Protein AF-A0A9W4XGH8-F1 (afdb_monomer)

Sequence (1173 aa):
MSDKPNKEKHVKPRKHVSSACLECRKRHFKCDGNQPTCENCTKRNKICTYVASHRGGSRKKGVSMKKNQMTVNDVNQGPEMPMFVAEIEDFGQKKNSEGSISTNEDIIDKIHQLPCARDHSVCQDSNCPGKSAVNYFDKRSDHPLNEHEQQMVESLRKKIKLENNMNNLDCLFSSKEPLYGVSSFQDLDVELHVHDRNNFMNESTFDKEEILRNYYETFHKSHPFLPSKQELFIYFSNLSIERELLPILKIIGDGKTSTIYAKNTELISDRITQCIEIVKNTGLLDLISIQVLLLTAITAHISSLHSLSKKLRQFCTYLIKTLQIDFIDSVDSVNILTPTTDSNELEVFHSPRLSHISKISIIESSRRVFWDLHFFDVIIGSADGKTISPVSKLLGSIKYPTSPSREEFDYKGRSEAAKLVTQAVEMNVQIINKKPYEMILTKLKAELSSWEMRLNNPQLFQAPSLIHKNGDINEGVHQSVILYNYAKIFAHRPFSYLWKINSPQLPKCSGETIKEKDLPTQLKSDSKTTIETRKTIEAANSIVELLIDTNASKVQERTPFVACALALSSLVHLSAYIWLETTLQIDSYNNLGLNRDDLDIYTEYIKLALSAIYPIAEHWQLSNKLAKHIRESLITIKPKLYSKLRDYLPHVDIEIDQQQQQTTSSLASSIDQSNSYQDTLDNQNQMLIDDQIDWNMGQNSPISPSGCDWIDKALLDLFDDANKRRAKQIRAPYRRYVYRSNNYAENSDDDEDKENEQEESLYTTNLNKFKQGVNLRSIYVLRNPNYKGKIWPLSKFEKIDVLKCAVLGFNPDYDQAKQIEHEEKDMMKFPAEIFVNIFKILHATGKLKPKLMRVCKLFYMIILPILYDSPYLKATNFFNFVGSISNNKSLGQYIHQLDLSYIIQTGKNAFVAKLLKTAGPNLESFVAPQTSFGFGPMMSLKNCFNLKILDLRLVSETLNLEELFKSIRNLTKLESLSFPRSSIEIHDYKSVNWPPKLTFLRISGGISDEFLYLSQFPQSITHLEFAHCPYISDSGLRQILSRIGNNLINLKIQYPMPGLRKDSLDQVFFYCPNLRVLEISVDYVSSSFFDEENLGFLDYPRPLRTLYINSSGMLGTSTRLDPIDLYIALTERLPLLKNVSCTAKLGWHPKSDAMEYIVNELDERNGGIYIGY

Nearest PDB structures (foldseek):
  6brp-assembly1_B  TM=6.385E-01  e=8.164E-05  Oryza sativa Japonica Group
  7sa1-assembly2_D  TM=5.824E-01  e=4.630E-04  Oryza sativa Japonica Group
  8k84-assembly1_A  TM=2.941E-01  e=7.881E+00  synthetic construct

Organism: NCBI:txid1227364

Foldseek 3Di:
DDDDDDDDDDDDDQDDAPWAFPVCVVVVHDFSNDPPATPVCVVVVHRTHTDDDPPDDDDDDDDDDDDDDDDDDDDDDDPDDDDDPDDPDPPDDDDDDDDDDDDLVSQLVLLCVAPCVVPVVQCPPHPFVSVVSSVVSVPDDDDPADPVRVVSSVVVVVVCVVVVHSVQCHGVPGDSDDLFPAADCVSLVVLLDQPDPVLEDDPVPDDPVVLLVLLCQQPCLLAVQADDPVQVVLLVVQVLLVQLPSLLSNLNSCLLVALVLLVDLNSLSNSLSVSVVSLVVVVDDALSNLSSLQSSLLQCLLSLVQVSSVNSLSNSLNSCVVQVLLCLPVDPPPPVPDDDDDDDDGNNCPDPSCVSPDSVSSLLNSLSSLLVSLLCQQLRVCLLLAGARSSVVSPHPRDHHPPPPCLSAPSVLSSLLSVLSNLLSVLQNCQLVVHDNVVSLVVSVVSLVVVVVCQVCVPVVVHHHQADPVGDGHSNVLNSLLSSLSSLQSSQVLLEPLLPDPFDQFFPSDPDHDHSVSGPDPHDPDPSNVVSLVSNLVSLVSLLVSCVSSPLVCLSSHDLSSLRSLLNSLRSLVSVLVVLVVCCVSPVPDPPVRDPVSNVVSLVSNLSSLQSLVVSSSSGNVSVSSSVSSLVRCCVRPVVSNVVRVVSHDPPPPPVVPPVVVVPPVPPPDDDDDDDDDDDDDDDDDDDDDDDDDDDDDDDDDDDDDDDDDDDDDDDDDDDDDDDDDDDDDDDDDDDDADDADDDDDDDDDDDDDDDDDDPPRHHTHCVVVPDDDDPPDDPDPCPPPDPDDDDDDDPPPDDPPVVCVVVVHRPVVVVVVVVVPPDPPDDPDDLVVVLVVQVVCLVVVNNDPCQLVPDVSSVVSVLLVCQQAPDDACVCLVVVLVVCVVPLVSLCSHQEEEQQRPADDDALVSLLSSLQSNQVRHAEDADYLDSDADSNLQSLLSNQNHQYDHQANHPDEYEVVSNQVRCLNNLNHAEDEDYQRYDEDPDLPSRRDRQNHQYYEDHHAYALVNLVRHDDHLNHQEYHYDHHAHYALVSVVSNLQPNLCSHQYYAYDPDHNRAQQPSCLQSCVSRQAYQYYHDELRRYAQCSLPCVRQPADPDQRNHAEYEYEYPLDPPSLPGYDLQSVLVCCVPRHVRYQEYEYEVSSVPDCPDPSNVSVQVSNVVSVHGYHYHD

Structure (mmCIF, N/CA/C/O backbone):
data_AF-A0A9W4XGH8-F1
#
_entry.id   AF-A0A9W4XGH8-F1
#
loop_
_atom_site.group_PDB
_atom_site.id
_atom_site.type_symbol
_atom_site.label_atom_id
_atom_site.label_alt_id
_atom_site.label_comp_id
_atom_site.label_asym_id
_atom_site.label_entity_id
_atom_site.label_seq_id
_atom_site.pdbx_PDB_ins_code
_atom_site.Cartn_x
_atom_site.Cartn_y
_atom_site.Cartn_z
_atom_site.occupancy
_atom_site.B_iso_or_equiv
_atom_site.auth_seq_id
_atom_site.auth_comp_id
_atom_site.auth_asym_id
_atom_site.auth_atom_id
_atom_site.pdbx_PDB_model_num
ATOM 1 N N . MET A 1 1 ? 38.529 -78.594 23.901 1.00 30.66 1 MET A N 1
ATOM 2 C CA . MET A 1 1 ? 38.764 -78.713 25.359 1.00 30.66 1 MET A CA 1
ATOM 3 C C . MET A 1 1 ? 39.159 -77.346 25.898 1.00 30.66 1 MET A C 1
ATOM 5 O O . MET A 1 1 ? 39.827 -76.645 25.156 1.00 30.66 1 MET A O 1
ATOM 9 N N . SER A 1 2 ? 38.766 -77.040 27.143 1.00 29.50 2 SER A N 1
ATOM 10 C CA . SER A 1 2 ? 39.419 -76.143 28.129 1.00 29.50 2 SER A CA 1
ATOM 11 C C . SER A 1 2 ? 39.847 -74.695 27.787 1.00 29.50 2 SER A C 1
ATOM 13 O O . SER A 1 2 ? 40.433 -74.457 26.743 1.00 29.50 2 SER A O 1
ATOM 15 N N . ASP A 1 3 ? 39.792 -73.718 28.706 1.00 34.69 3 ASP A N 1
ATOM 16 C CA . ASP A 1 3 ? 38.917 -73.493 29.883 1.00 34.69 3 ASP A CA 1
ATOM 17 C C . ASP A 1 3 ? 39.177 -72.080 30.486 1.00 34.69 3 ASP A C 1
ATOM 19 O O . ASP A 1 3 ? 40.282 -71.563 30.327 1.00 34.69 3 ASP A O 1
ATOM 23 N N . LYS A 1 4 ? 38.241 -71.556 31.303 1.00 27.64 4 LYS A N 1
ATOM 24 C CA . LYS A 1 4 ? 38.435 -70.496 32.341 1.00 27.64 4 LYS A CA 1
ATOM 25 C C . LYS A 1 4 ? 38.880 -69.069 31.879 1.00 27.64 4 LYS A C 1
ATOM 27 O O . LYS A 1 4 ? 39.288 -68.866 30.744 1.00 27.64 4 LYS A O 1
ATOM 32 N N . PRO A 1 5 ? 38.767 -68.026 32.740 1.00 39.28 5 PRO A N 1
ATOM 33 C CA . PRO A 1 5 ? 37.497 -67.563 33.311 1.00 39.28 5 PRO A CA 1
ATOM 34 C C . PRO A 1 5 ? 37.314 -66.018 33.271 1.00 39.28 5 PRO A C 1
ATOM 36 O O . PRO A 1 5 ? 38.212 -65.254 32.924 1.00 39.28 5 PRO A O 1
ATOM 39 N N . ASN A 1 6 ? 36.131 -65.550 33.678 1.00 43.59 6 ASN A N 1
ATOM 40 C CA . ASN A 1 6 ? 35.702 -64.143 33.642 1.00 43.59 6 ASN A CA 1
ATOM 41 C C . ASN A 1 6 ? 36.355 -63.241 34.726 1.00 43.59 6 ASN A C 1
ATOM 43 O O . ASN A 1 6 ? 36.487 -63.663 35.874 1.00 43.59 6 ASN A O 1
ATOM 47 N N . LYS A 1 7 ? 36.662 -61.973 34.390 1.00 31.05 7 LYS A N 1
ATOM 48 C CA . LYS A 1 7 ? 36.817 -60.837 35.329 1.00 31.05 7 LYS A CA 1
ATOM 49 C C . LYS A 1 7 ? 36.435 -59.510 34.656 1.00 31.05 7 LYS A C 1
ATOM 51 O O . LYS A 1 7 ? 36.889 -59.205 33.556 1.00 31.05 7 LYS A O 1
ATOM 56 N N . GLU A 1 8 ? 35.646 -58.701 35.356 1.00 41.22 8 GLU A N 1
ATOM 57 C CA . GLU A 1 8 ? 35.058 -57.454 34.851 1.00 41.22 8 GLU A CA 1
ATOM 58 C C . GLU A 1 8 ? 36.060 -56.291 34.733 1.00 41.22 8 GLU A C 1
ATOM 60 O O . GLU A 1 8 ? 36.999 -56.171 35.523 1.00 41.22 8 GLU A O 1
ATOM 65 N N . LYS A 1 9 ? 35.803 -55.364 33.795 1.00 33.09 9 LYS A N 1
ATOM 66 C CA . LYS A 1 9 ? 36.395 -54.012 33.775 1.00 33.09 9 LYS A CA 1
ATOM 67 C C . LYS A 1 9 ? 35.388 -52.979 33.257 1.00 33.09 9 LYS A C 1
ATOM 69 O O . LYS A 1 9 ? 35.042 -52.988 32.078 1.00 33.09 9 LYS A O 1
ATOM 74 N N . HIS A 1 10 ? 34.975 -52.040 34.111 1.00 31.25 10 HIS A N 1
ATOM 75 C CA . HIS A 1 10 ? 34.146 -50.900 33.702 1.00 31.25 10 HIS A CA 1
ATOM 76 C C . HIS A 1 10 ? 34.866 -50.009 32.675 1.00 31.25 10 HIS A C 1
ATOM 78 O O . HIS A 1 10 ? 35.849 -49.337 32.994 1.00 31.25 10 HIS A O 1
ATOM 84 N N . VAL A 1 11 ? 34.321 -49.917 31.460 1.00 36.22 11 VAL A N 1
ATOM 85 C CA . VAL A 1 11 ? 34.740 -48.923 30.462 1.00 36.22 11 VAL A CA 1
ATOM 86 C C . VAL A 1 11 ? 33.928 -47.643 30.670 1.00 36.22 11 VAL A C 1
ATOM 88 O O . VAL A 1 11 ? 32.742 -47.592 30.350 1.00 36.22 11 VAL A O 1
ATOM 91 N N . LYS A 1 12 ? 34.556 -46.590 31.207 1.00 37.75 12 LYS A N 1
ATOM 92 C CA . LYS A 1 12 ? 33.904 -45.275 31.355 1.00 37.75 12 LYS A CA 1
ATOM 93 C C . LYS A 1 12 ? 33.586 -44.673 29.970 1.00 37.75 12 LYS A C 1
ATOM 95 O O . LYS A 1 12 ? 34.457 -44.705 29.095 1.00 37.75 12 LYS A O 1
ATOM 100 N N . PRO A 1 13 ? 32.394 -44.082 29.757 1.00 38.34 13 PRO A N 1
ATOM 101 C CA . PRO A 1 13 ? 32.055 -43.441 28.489 1.00 38.34 13 PRO A CA 1
ATOM 102 C C . PRO A 1 13 ? 32.966 -42.234 28.225 1.00 38.34 13 PRO A C 1
ATOM 104 O O . PRO A 1 13 ? 33.251 -41.434 29.120 1.00 38.34 13 PRO A O 1
ATOM 107 N N . ARG A 1 14 ? 33.440 -42.095 26.981 1.00 47.19 14 ARG A N 1
ATOM 108 C CA . ARG A 1 14 ? 34.330 -40.994 26.579 1.00 47.19 14 ARG A CA 1
ATOM 109 C C . ARG A 1 14 ? 33.554 -39.675 26.524 1.00 47.19 14 ARG A C 1
ATOM 111 O O . ARG A 1 14 ? 32.563 -39.575 25.807 1.00 47.19 14 ARG A O 1
ATOM 118 N N . LYS A 1 15 ? 34.026 -38.660 27.257 1.00 52.34 15 LYS A N 1
ATOM 119 C CA . LYS A 1 15 ? 33.454 -37.303 27.232 1.00 52.34 15 LYS A CA 1
ATOM 120 C C . LYS A 1 15 ? 33.588 -36.677 25.837 1.00 52.34 15 LYS A C 1
ATOM 122 O O . LYS A 1 15 ? 34.597 -36.865 25.161 1.00 52.34 15 LYS A O 1
ATOM 127 N N . HIS A 1 16 ? 32.584 -35.902 25.433 1.00 54.38 16 HIS A N 1
ATOM 128 C CA . HIS A 1 16 ? 32.613 -35.132 24.191 1.00 54.38 16 HIS A CA 1
ATOM 129 C C . HIS A 1 16 ? 33.591 -33.950 24.308 1.00 54.38 16 HIS A C 1
ATOM 131 O O . HIS A 1 16 ? 33.425 -33.085 25.167 1.00 54.38 16 HIS A O 1
ATOM 137 N N . VAL A 1 17 ? 34.595 -33.899 23.432 1.00 64.94 17 VAL A N 1
ATOM 138 C CA . VAL A 1 17 ? 35.632 -32.855 23.417 1.00 64.94 17 VAL A CA 1
ATOM 139 C C . VAL A 1 17 ? 35.147 -31.645 22.610 1.00 64.94 17 VAL A C 1
ATOM 141 O O . VAL A 1 17 ? 34.815 -31.774 21.436 1.00 64.94 17 VAL A O 1
ATOM 144 N N . SER A 1 18 ? 35.115 -30.461 23.226 1.00 65.25 18 SER A N 1
ATOM 145 C CA . SER A 1 18 ? 34.630 -29.218 22.598 1.00 65.25 18 SER A CA 1
ATOM 146 C C . SER A 1 18 ? 35.651 -28.516 21.691 1.00 65.25 18 SER A C 1
ATOM 148 O O . SER A 1 18 ? 35.261 -27.703 20.855 1.00 65.25 18 SER A O 1
ATOM 150 N N . SER A 1 19 ? 36.948 -28.815 21.829 1.00 75.44 19 SER A N 1
ATOM 151 C CA . SER A 1 19 ? 38.022 -28.234 21.015 1.00 75.44 19 SER A CA 1
ATOM 152 C C . SER A 1 19 ? 39.157 -29.234 20.784 1.00 75.44 19 SER A C 1
ATOM 154 O O . SER A 1 19 ? 39.651 -29.851 21.724 1.00 75.44 19 SER A O 1
ATOM 156 N N . ALA A 1 20 ? 39.586 -29.382 19.529 1.00 84.50 20 ALA A N 1
ATOM 157 C CA . ALA A 1 20 ? 40.738 -30.192 19.134 1.00 84.50 20 ALA A CA 1
ATOM 158 C C . ALA A 1 20 ? 41.957 -29.297 18.856 1.00 84.50 20 ALA A C 1
ATOM 160 O O . ALA A 1 20 ? 41.804 -28.202 18.305 1.00 84.50 20 ALA A O 1
ATOM 161 N N . CYS A 1 21 ? 43.161 -29.769 19.192 1.00 88.56 21 CYS A N 1
ATOM 162 C CA . CYS A 1 21 ? 44.400 -29.028 18.945 1.00 88.56 21 CYS A CA 1
ATOM 163 C C . CYS A 1 21 ? 44.657 -28.824 17.441 1.00 88.56 21 CYS A C 1
ATOM 165 O O . CYS A 1 21 ? 44.182 -29.598 16.603 1.00 88.56 21 CYS A O 1
ATOM 167 N N . LEU A 1 22 ? 45.432 -27.793 17.093 1.00 85.94 22 LEU A N 1
ATOM 168 C CA . LEU A 1 22 ? 45.715 -27.415 15.709 1.00 85.94 22 LEU A CA 1
ATOM 169 C C . LEU A 1 22 ? 46.335 -28.555 14.901 1.00 85.94 22 LEU A C 1
ATOM 171 O O . LEU A 1 22 ? 45.911 -28.766 13.773 1.00 85.94 22 LEU A O 1
ATOM 175 N N . GLU A 1 23 ? 47.284 -29.311 15.454 1.00 85.12 23 GLU A N 1
ATOM 176 C CA . GLU A 1 23 ? 47.987 -30.350 14.687 1.00 85.12 23 GLU A CA 1
ATOM 177 C C . GLU A 1 23 ? 47.101 -31.580 14.417 1.00 85.12 23 GLU A C 1
ATOM 179 O O . GLU A 1 23 ? 47.096 -32.108 13.302 1.00 85.12 23 GLU A O 1
ATOM 184 N N . CYS A 1 24 ? 46.256 -31.990 15.374 1.00 87.44 24 CYS A N 1
ATOM 185 C CA . CYS A 1 24 ? 45.226 -32.999 15.104 1.00 87.44 24 CYS A CA 1
ATOM 186 C C . CYS A 1 24 ? 44.176 -32.477 14.113 1.00 87.44 24 CYS A C 1
ATOM 188 O O . CYS A 1 24 ? 43.780 -33.209 13.208 1.00 87.44 24 CYS A O 1
ATOM 190 N N . ARG A 1 25 ? 43.762 -31.208 14.233 1.00 80.69 25 ARG A N 1
ATOM 191 C CA . ARG A 1 25 ? 42.773 -30.574 13.347 1.00 80.69 25 ARG A CA 1
ATOM 192 C C . ARG A 1 25 ? 43.287 -30.446 11.909 1.00 80.69 25 ARG A C 1
ATOM 194 O O . ARG A 1 25 ? 42.572 -30.829 10.991 1.00 80.69 25 ARG A O 1
ATOM 201 N N . LYS A 1 26 ? 44.535 -30.005 11.722 1.00 80.38 26 LYS A N 1
ATOM 202 C CA . LYS A 1 26 ? 45.238 -29.863 10.432 1.00 80.38 26 LYS A CA 1
ATOM 203 C C . LYS A 1 26 ? 45.432 -31.201 9.710 1.00 80.38 26 LYS A C 1
ATOM 205 O O . LYS A 1 26 ? 45.474 -31.226 8.486 1.00 80.38 26 LYS A O 1
ATOM 210 N N . ARG A 1 27 ? 45.528 -32.309 10.455 1.00 77.44 27 ARG A N 1
ATOM 211 C CA . ARG A 1 27 ? 45.641 -33.678 9.914 1.00 77.44 27 ARG A CA 1
ATOM 212 C C . ARG A 1 27 ? 44.345 -34.500 10.002 1.00 77.44 27 ARG A C 1
ATOM 214 O O . ARG A 1 27 ? 44.384 -35.703 9.769 1.00 77.44 27 ARG A O 1
ATOM 221 N N . HIS A 1 28 ? 43.219 -33.884 10.374 1.00 78.12 28 HIS A N 1
ATOM 222 C CA . HIS A 1 28 ? 41.920 -34.538 10.601 1.00 78.12 28 HIS A CA 1
ATOM 223 C C . HIS A 1 28 ? 41.943 -35.771 11.541 1.00 78.12 28 HIS A C 1
ATOM 225 O O . HIS A 1 28 ? 41.071 -36.640 11.467 1.00 78.12 28 HIS A O 1
ATOM 231 N N . PHE A 1 29 ? 42.903 -35.852 12.467 1.00 79.25 29 PHE A N 1
ATOM 232 C CA . PHE A 1 29 ? 42.943 -36.910 13.478 1.00 79.25 29 PHE A CA 1
ATOM 233 C C . PHE A 1 29 ? 42.015 -36.600 14.657 1.00 79.25 29 PHE A C 1
ATOM 235 O O . PHE A 1 29 ? 41.855 -35.450 15.069 1.00 79.25 29 PHE A O 1
ATOM 242 N N . LYS A 1 30 ? 41.439 -37.650 15.259 1.00 77.62 30 LYS A N 1
ATOM 243 C CA . LYS A 1 30 ? 40.694 -37.520 16.518 1.00 77.62 30 LYS A CA 1
ATOM 244 C C . LYS A 1 30 ? 41.652 -37.092 17.639 1.00 77.62 30 LYS A C 1
ATOM 246 O O . LYS A 1 30 ? 42.693 -37.717 17.843 1.00 77.62 30 LYS A O 1
ATOM 251 N N . CYS A 1 31 ? 41.268 -36.027 18.335 1.00 86.44 31 CYS A N 1
ATOM 252 C CA . CYS A 1 31 ? 41.976 -35.438 19.466 1.00 86.44 31 CYS A CA 1
ATOM 253 C C . CYS A 1 31 ? 41.240 -35.801 20.761 1.00 86.44 31 CYS A C 1
ATOM 255 O O . CYS A 1 31 ? 40.018 -35.680 20.831 1.00 86.44 31 CYS A O 1
ATOM 257 N N . ASP A 1 32 ? 41.983 -36.231 21.774 1.00 82.75 32 ASP A N 1
ATOM 258 C CA . ASP A 1 32 ? 41.496 -36.593 23.110 1.00 82.75 32 ASP A CA 1
ATOM 259 C C . ASP A 1 32 ? 41.191 -35.377 24.005 1.00 82.75 32 ASP A C 1
ATOM 261 O O . ASP A 1 32 ? 40.499 -35.513 25.009 1.00 82.75 32 ASP A O 1
ATOM 265 N N . GLY A 1 33 ? 41.645 -34.180 23.617 1.00 78.62 33 GLY A N 1
ATOM 266 C CA . GLY A 1 33 ? 41.299 -32.917 24.281 1.00 78.62 33 GLY A CA 1
ATOM 267 C C . GLY A 1 33 ? 42.125 -32.594 25.528 1.00 78.62 33 GLY A C 1
ATOM 268 O O . GLY A 1 33 ? 41.938 -31.527 26.108 1.00 78.62 33 GLY A O 1
ATOM 269 N N . ASN A 1 34 ? 43.054 -33.470 25.926 1.00 80.75 34 ASN A N 1
ATOM 270 C CA . ASN A 1 34 ? 43.937 -33.219 27.062 1.00 80.75 34 ASN A CA 1
ATOM 271 C C . ASN A 1 34 ? 44.899 -32.050 26.787 1.00 80.75 34 ASN A C 1
ATOM 273 O O . ASN A 1 34 ? 45.367 -31.846 25.660 1.00 80.75 34 ASN A O 1
ATOM 277 N N . GLN A 1 35 ? 45.192 -31.290 27.840 1.00 77.94 35 GLN A N 1
ATOM 278 C CA . GLN 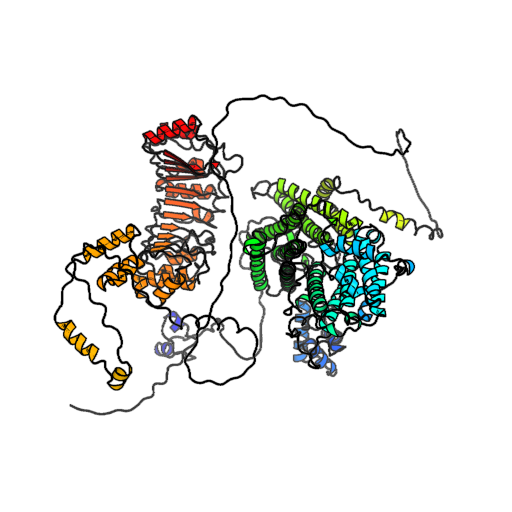A 1 35 ? 46.104 -30.146 27.849 1.00 77.94 35 GLN A CA 1
ATOM 279 C C . GLN A 1 35 ? 47.167 -30.358 28.945 1.00 77.94 35 GLN A C 1
ATOM 281 O O . GLN A 1 35 ? 46.855 -30.991 29.952 1.00 77.94 35 GLN A O 1
ATOM 286 N N . PRO A 1 36 ? 48.414 -29.874 28.771 1.00 69.62 36 PRO A N 1
ATOM 287 C CA . PRO A 1 36 ? 48.891 -29.018 27.678 1.00 69.62 36 PRO A CA 1
ATOM 288 C C . PRO A 1 36 ? 49.084 -29.744 26.338 1.00 69.62 36 PRO A C 1
ATOM 290 O O . PRO A 1 36 ? 48.967 -29.114 25.292 1.00 69.62 36 PRO A O 1
ATOM 293 N N . THR A 1 37 ? 49.310 -31.063 26.339 1.00 82.06 37 THR A N 1
ATOM 294 C CA . THR A 1 37 ? 49.442 -31.857 25.103 1.00 82.06 37 THR A CA 1
ATOM 295 C C . THR A 1 37 ? 48.422 -32.990 25.059 1.00 82.06 37 THR A C 1
ATOM 297 O O . THR A 1 37 ? 48.205 -33.654 26.070 1.00 82.06 37 THR A O 1
ATOM 300 N N . CYS A 1 38 ? 47.808 -33.209 23.893 1.00 90.06 38 CYS A N 1
ATOM 301 C CA . CYS A 1 38 ? 46.922 -34.348 23.664 1.00 90.06 38 CYS A CA 1
ATOM 302 C C . CYS A 1 38 ? 47.745 -35.616 23.403 1.00 90.06 38 CYS A C 1
ATOM 304 O O . CYS A 1 38 ? 48.794 -35.548 22.752 1.00 90.06 38 CYS A O 1
ATOM 306 N N . GLU A 1 39 ? 47.256 -36.768 23.860 1.00 86.81 39 GLU A N 1
ATOM 307 C CA . GLU A 1 39 ? 47.964 -38.055 23.842 1.00 86.81 39 GLU A CA 1
ATOM 308 C C . GLU A 1 39 ? 48.464 -38.429 22.431 1.00 86.81 39 GLU A C 1
ATOM 310 O O . GLU A 1 39 ? 49.557 -38.973 22.259 1.00 86.81 39 GLU A O 1
ATOM 315 N N . ASN A 1 40 ? 47.686 -38.078 21.401 1.00 83.19 40 ASN A N 1
ATOM 316 C CA . ASN A 1 40 ? 48.001 -38.325 19.991 1.00 83.19 40 ASN A CA 1
ATOM 317 C C . ASN A 1 40 ? 49.167 -37.450 19.468 1.00 83.19 40 ASN A C 1
ATOM 319 O O . ASN A 1 40 ? 49.930 -37.885 18.605 1.00 83.19 40 ASN A O 1
ATOM 323 N N . CYS A 1 41 ? 49.356 -36.244 20.016 1.00 86.81 41 CYS A N 1
ATOM 324 C CA . CYS A 1 41 ? 50.524 -35.401 19.735 1.00 86.81 41 CYS A CA 1
ATOM 325 C C . CYS A 1 41 ? 51.745 -35.826 20.561 1.00 86.81 41 CYS A C 1
ATOM 327 O O . CYS A 1 41 ? 52.849 -35.869 20.016 1.00 86.81 41 CYS A O 1
ATOM 329 N N . THR A 1 42 ? 51.554 -36.202 21.832 1.00 87.31 42 THR A N 1
ATOM 330 C CA . THR A 1 42 ? 52.624 -36.704 22.713 1.00 87.31 42 THR A CA 1
ATOM 331 C C . THR A 1 42 ? 53.275 -37.955 22.117 1.00 87.31 42 THR A C 1
ATOM 333 O O . THR A 1 42 ? 54.482 -37.975 21.896 1.00 87.31 42 THR A O 1
ATOM 336 N N . LYS A 1 43 ? 52.474 -38.957 21.720 1.00 85.81 43 LYS A N 1
ATOM 337 C CA . LYS A 1 43 ? 52.951 -40.205 21.084 1.00 85.81 43 LYS A CA 1
ATOM 338 C C . LYS A 1 43 ? 53.637 -40.015 19.727 1.00 85.81 43 LYS A C 1
ATOM 340 O O . LYS A 1 43 ? 54.281 -40.936 19.239 1.00 85.81 43 LYS A O 1
ATOM 345 N N . ARG A 1 44 ? 53.485 -38.846 19.099 1.00 78.69 44 ARG A N 1
ATOM 346 C CA . ARG A 1 44 ? 54.101 -38.492 17.807 1.00 78.69 44 ARG A CA 1
ATOM 347 C C . ARG A 1 44 ? 55.195 -37.428 17.939 1.00 78.69 44 ARG A C 1
ATOM 349 O O . ARG A 1 44 ? 55.737 -36.990 16.924 1.00 78.69 44 ARG A O 1
ATOM 356 N N . ASN A 1 45 ? 55.501 -37.027 19.175 1.00 82.88 45 ASN A N 1
ATOM 357 C CA . ASN A 1 45 ? 56.453 -35.987 19.548 1.00 82.88 45 ASN A CA 1
ATOM 358 C C . ASN A 1 45 ? 56.279 -34.699 18.708 1.00 82.88 45 ASN A C 1
ATOM 360 O O . ASN A 1 45 ? 57.192 -34.253 18.005 1.00 82.88 45 ASN A O 1
ATOM 364 N N . LYS A 1 46 ? 55.051 -34.148 18.706 1.00 81.38 46 LYS A N 1
ATOM 365 C CA . LYS A 1 46 ? 54.689 -32.900 18.004 1.00 81.38 46 LYS A CA 1
ATOM 366 C C . LYS A 1 46 ? 54.097 -31.854 18.942 1.00 81.38 46 LYS A C 1
ATOM 368 O O . LYS A 1 46 ? 53.333 -32.169 19.852 1.00 81.38 46 LYS A O 1
ATOM 373 N N . ILE A 1 47 ? 54.425 -30.594 18.656 1.00 80.94 47 ILE A N 1
ATOM 374 C CA . ILE A 1 47 ? 53.952 -29.411 19.381 1.00 80.94 47 ILE A CA 1
ATOM 375 C C . ILE A 1 47 ? 52.420 -29.347 19.289 1.00 80.94 47 ILE A C 1
ATOM 377 O O . ILE A 1 47 ? 51.847 -29.366 18.201 1.00 80.94 47 ILE A O 1
ATOM 381 N N . CYS A 1 48 ? 51.753 -29.299 20.442 1.00 89.06 48 CYS A N 1
ATOM 382 C CA . CYS A 1 48 ? 50.304 -29.460 20.554 1.00 89.06 48 CYS A CA 1
ATOM 383 C C . CYS A 1 48 ? 49.606 -28.144 20.930 1.00 89.06 48 CYS A C 1
ATOM 385 O O . CYS A 1 48 ? 49.082 -27.995 22.031 1.00 89.06 48 CYS A O 1
ATOM 387 N N . THR A 1 49 ? 49.575 -27.177 20.017 1.00 83.00 49 THR A N 1
ATOM 388 C CA . THR A 1 49 ? 48.889 -25.894 20.237 1.00 83.00 49 THR A CA 1
ATOM 389 C C . THR A 1 49 ? 47.367 -26.026 20.139 1.00 83.00 49 THR A C 1
ATOM 391 O O . THR A 1 49 ? 46.834 -26.553 19.163 1.00 83.00 49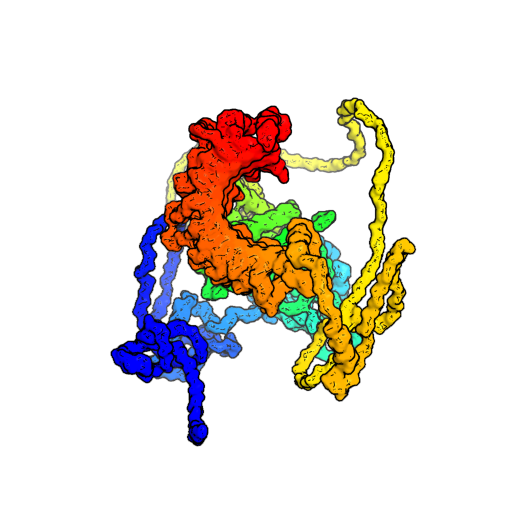 THR A O 1
ATOM 394 N N . TYR A 1 50 ? 46.649 -25.498 21.130 1.00 84.12 50 TYR A N 1
ATOM 395 C CA . TYR A 1 50 ? 45.206 -25.242 21.069 1.00 84.12 50 TYR A CA 1
ATOM 396 C C . TYR A 1 50 ? 44.963 -23.745 20.831 1.00 84.12 50 TYR A C 1
ATOM 398 O O . TYR A 1 50 ? 45.753 -22.916 21.272 1.00 84.12 50 TYR A O 1
ATOM 406 N N . VAL A 1 51 ? 43.866 -23.391 20.153 1.00 74.06 51 VAL A N 1
ATOM 407 C CA . VAL A 1 51 ? 43.462 -21.993 19.903 1.00 74.06 51 VAL A CA 1
ATOM 408 C C . VAL A 1 51 ? 42.033 -21.774 20.393 1.00 74.06 51 VAL A C 1
ATOM 410 O O . VAL A 1 51 ? 41.168 -22.634 20.205 1.00 74.06 51 VAL A O 1
ATOM 413 N N . ALA A 1 52 ? 41.783 -20.620 21.016 1.00 58.97 52 ALA A N 1
ATOM 414 C CA . ALA A 1 52 ? 40.476 -20.244 21.544 1.00 58.97 52 ALA A CA 1
ATOM 415 C C . ALA A 1 52 ? 39.449 -20.012 20.418 1.00 58.97 52 ALA A C 1
ATOM 417 O O . ALA A 1 52 ? 39.587 -19.116 19.581 1.00 58.97 52 ALA A O 1
ATOM 418 N N . SER A 1 53 ? 38.389 -20.824 20.403 1.00 52.38 53 SER A N 1
ATOM 419 C CA . SER A 1 53 ? 37.298 -20.705 19.431 1.00 52.38 53 SER A CA 1
ATOM 420 C C . SER A 1 53 ? 36.431 -19.481 19.726 1.00 52.38 53 SER A C 1
ATOM 422 O O . SER A 1 53 ? 35.732 -19.450 20.732 1.00 52.38 53 SER A O 1
ATOM 424 N N . HIS A 1 54 ? 36.398 -18.524 18.799 1.00 49.56 54 HIS A N 1
ATOM 425 C CA . HIS A 1 54 ? 35.539 -17.335 18.882 1.00 49.56 54 HIS A CA 1
ATOM 426 C C . HIS A 1 54 ? 34.067 -17.592 18.487 1.00 49.56 54 HIS A C 1
ATOM 428 O O . HIS A 1 54 ? 33.254 -16.672 18.473 1.00 49.56 54 HIS A O 1
ATOM 434 N N . ARG A 1 55 ? 33.682 -18.844 18.189 1.00 44.84 55 ARG A N 1
ATOM 435 C CA . ARG A 1 55 ? 32.266 -19.225 18.033 1.00 44.84 55 ARG A CA 1
ATOM 436 C C . ARG A 1 55 ? 31.620 -19.379 19.411 1.00 44.84 55 ARG A C 1
ATOM 438 O O . ARG A 1 55 ? 31.711 -20.447 20.013 1.00 44.84 55 ARG A O 1
ATOM 445 N N . GLY A 1 56 ? 31.009 -18.303 19.904 1.00 38.16 56 GLY A N 1
ATOM 446 C CA . GLY A 1 56 ? 30.326 -18.272 21.199 1.00 38.16 56 GLY A CA 1
ATOM 447 C C . GLY A 1 56 ? 29.108 -19.201 21.266 1.00 38.16 56 GLY A C 1
ATOM 448 O O . GLY A 1 56 ? 28.363 -19.335 20.297 1.00 38.16 56 GLY A O 1
ATOM 449 N N . GLY A 1 57 ? 28.894 -19.827 22.428 1.00 33.16 57 GLY A N 1
ATOM 450 C CA . GLY A 1 57 ? 27.782 -20.750 22.655 1.00 33.16 57 GLY A CA 1
ATOM 451 C C . GLY A 1 57 ? 27.458 -20.965 24.137 1.00 33.16 57 GLY A C 1
ATOM 452 O O . GLY A 1 57 ? 28.081 -21.789 24.790 1.00 33.16 57 GLY A O 1
ATOM 453 N N . SER A 1 58 ? 26.412 -20.280 24.612 1.00 28.50 58 SER A N 1
ATOM 454 C CA . SER A 1 58 ? 25.666 -20.518 25.866 1.00 28.50 58 SER A CA 1
ATOM 455 C C . SER A 1 58 ? 26.330 -20.241 27.239 1.00 28.50 58 SER A C 1
ATOM 457 O O . SER A 1 58 ? 27.133 -21.009 27.751 1.00 28.50 58 SER A O 1
ATOM 459 N N . ARG A 1 59 ? 25.820 -19.187 27.902 1.00 37.16 59 ARG A N 1
ATOM 460 C CA . ARG A 1 59 ? 25.433 -19.114 29.337 1.00 37.16 59 ARG A CA 1
ATOM 461 C C . ARG A 1 59 ? 26.398 -19.654 30.431 1.00 37.16 59 ARG A C 1
ATOM 463 O O . ARG A 1 59 ? 26.184 -20.761 30.919 1.00 37.16 59 ARG A O 1
ATOM 470 N N . LYS A 1 60 ? 27.229 -18.783 31.038 1.00 29.22 60 LYS A N 1
ATOM 471 C CA . LYS A 1 60 ? 26.989 -18.128 32.368 1.00 29.22 60 LYS A CA 1
ATOM 472 C C . LYS A 1 60 ? 28.260 -17.521 33.016 1.00 29.22 60 LYS A C 1
ATOM 474 O O . LYS A 1 60 ? 29.339 -18.075 32.898 1.00 29.22 60 LYS A O 1
ATOM 479 N N . LYS A 1 61 ? 28.037 -16.450 33.802 1.00 28.19 61 LYS A N 1
ATOM 480 C CA . LYS A 1 61 ? 28.855 -15.880 34.907 1.00 28.19 61 LYS A CA 1
ATOM 481 C C . LYS A 1 61 ? 30.359 -15.568 34.679 1.00 28.19 61 LYS A C 1
ATOM 483 O O . LYS A 1 61 ? 31.200 -16.430 34.884 1.00 28.19 61 LYS A O 1
ATOM 488 N N . GLY A 1 62 ? 30.671 -14.265 34.593 1.00 31.88 62 GLY A N 1
ATOM 489 C CA . GLY A 1 62 ? 31.635 -13.644 35.528 1.00 31.88 62 GLY A CA 1
ATOM 490 C C . GLY A 1 62 ? 32.934 -13.015 34.985 1.00 31.88 62 GLY A C 1
ATOM 491 O O . GLY A 1 62 ? 33.575 -13.559 34.099 1.00 31.88 62 GLY A O 1
ATOM 492 N N . VAL A 1 63 ? 33.336 -11.919 35.652 1.00 28.42 63 VAL A N 1
ATOM 493 C CA . VAL A 1 63 ? 34.698 -11.334 35.770 1.00 28.42 63 VAL A CA 1
ATOM 494 C C . VAL A 1 63 ? 35.319 -10.593 34.557 1.00 28.42 63 VAL A C 1
ATOM 496 O O . VAL A 1 63 ? 36.051 -11.155 33.758 1.00 28.42 63 VAL A O 1
ATOM 499 N N . SER A 1 64 ? 35.078 -9.272 34.541 1.00 25.20 64 SER A N 1
ATOM 500 C CA . SER A 1 64 ? 36.064 -8.159 34.562 1.00 25.20 64 SER A CA 1
ATOM 501 C C . SER A 1 64 ? 37.231 -8.034 33.549 1.00 25.20 64 SER A C 1
ATOM 503 O O . SER A 1 64 ? 38.135 -8.856 33.557 1.00 25.20 64 SER A O 1
ATOM 505 N N . MET A 1 65 ? 37.280 -6.860 32.874 1.00 28.52 65 MET A N 1
ATOM 506 C CA . MET A 1 65 ? 38.462 -6.078 32.403 1.00 28.52 65 MET A CA 1
ATOM 507 C C . MET A 1 65 ? 39.487 -6.749 31.445 1.00 28.52 65 MET A C 1
ATOM 509 O O . MET A 1 65 ? 39.707 -7.947 31.471 1.00 28.52 65 MET A O 1
ATOM 513 N N . LYS A 1 66 ? 40.197 -6.056 30.538 1.00 25.48 66 LYS A N 1
ATOM 514 C CA . LYS A 1 66 ? 40.378 -4.621 30.195 1.00 25.48 66 LYS A CA 1
ATOM 515 C C . LYS A 1 66 ? 40.468 -4.506 28.648 1.00 25.48 66 LYS A C 1
ATOM 517 O O . LYS A 1 66 ? 40.804 -5.489 27.992 1.00 25.48 66 LYS A O 1
ATOM 522 N N . LYS A 1 67 ? 40.219 -3.332 28.049 1.00 27.94 67 LYS A N 1
ATOM 523 C CA . LYS A 1 67 ? 40.450 -3.062 26.606 1.00 27.94 67 LYS A CA 1
ATOM 524 C C . LYS A 1 67 ? 41.455 -1.922 26.418 1.00 27.94 67 LYS A C 1
ATOM 526 O O . LYS A 1 67 ? 41.252 -0.865 27.004 1.00 27.94 67 LYS A O 1
ATOM 531 N N . ASN A 1 68 ? 42.427 -2.106 25.522 1.00 23.94 68 ASN A N 1
ATOM 532 C CA . ASN A 1 68 ? 43.105 -0.999 24.834 1.00 23.94 68 ASN A CA 1
ATOM 533 C C . ASN A 1 68 ? 42.436 -0.735 23.473 1.00 23.94 68 ASN A C 1
ATOM 535 O O . ASN A 1 68 ? 41.719 -1.588 22.943 1.00 23.94 68 ASN A O 1
ATOM 539 N N . GLN A 1 69 ? 42.654 0.462 22.931 1.00 32.97 69 GLN A N 1
ATOM 540 C CA . GLN A 1 69 ? 42.118 0.918 21.647 1.00 32.97 69 GLN A CA 1
ATOM 541 C C . GLN A 1 69 ? 43.076 0.592 20.494 1.00 32.97 69 GLN A C 1
ATOM 543 O O . GLN A 1 69 ? 44.284 0.721 20.657 1.00 32.97 69 GLN A O 1
ATOM 548 N N . MET A 1 70 ? 42.521 0.300 19.316 1.00 26.00 70 MET A N 1
ATOM 549 C CA . MET A 1 70 ? 43.024 0.785 18.024 1.00 26.00 70 MET A CA 1
ATOM 550 C C . MET A 1 70 ? 41.815 1.072 17.119 1.00 26.00 70 MET A C 1
ATOM 552 O O . MET A 1 70 ? 40.751 0.473 17.295 1.00 26.00 70 MET A O 1
ATOM 556 N N . THR A 1 71 ? 41.960 2.033 16.212 1.00 31.22 71 THR A N 1
ATOM 557 C CA . THR A 1 71 ? 40.926 2.507 15.280 1.00 31.22 71 THR A CA 1
ATOM 558 C C . THR A 1 71 ? 40.967 1.754 13.949 1.00 31.22 71 THR A C 1
ATOM 560 O O . THR A 1 71 ? 41.966 1.120 13.621 1.00 31.22 71 THR A O 1
ATOM 563 N N . VAL A 1 72 ? 39.879 1.838 13.176 1.00 27.38 72 VAL A N 1
ATOM 564 C CA . VAL A 1 72 ? 39.826 1.371 11.783 1.00 27.38 72 VAL A CA 1
ATOM 565 C C . VAL A 1 72 ? 39.571 2.574 10.880 1.00 27.38 72 VAL A C 1
ATOM 567 O O . VAL A 1 72 ? 38.423 2.926 10.623 1.00 27.38 72 VAL A O 1
ATOM 570 N N . ASN A 1 73 ? 40.661 3.179 10.418 1.00 35.59 73 ASN A N 1
ATOM 571 C CA . ASN A 1 73 ? 40.728 3.701 9.056 1.00 35.59 73 ASN A CA 1
ATOM 572 C C . ASN A 1 73 ? 41.453 2.644 8.195 1.00 35.59 73 ASN A C 1
ATOM 574 O O . ASN A 1 73 ? 42.034 1.701 8.734 1.00 35.59 73 ASN A O 1
ATOM 578 N N . ASP A 1 74 ? 41.414 2.823 6.877 1.00 31.22 74 ASP A N 1
ATOM 579 C CA . ASP A 1 74 ? 42.305 2.183 5.901 1.00 31.22 74 ASP A CA 1
ATOM 580 C C . ASP A 1 74 ? 42.288 0.642 5.831 1.00 31.22 74 ASP A C 1
ATOM 582 O O . ASP A 1 74 ? 43.260 -0.015 6.190 1.00 31.22 74 ASP A O 1
ATOM 586 N N . VAL A 1 75 ? 41.230 0.071 5.232 1.00 29.59 75 VAL A N 1
ATOM 587 C CA . VAL A 1 75 ? 41.364 -0.686 3.961 1.00 29.59 75 VAL A CA 1
ATOM 588 C C . VAL A 1 75 ? 40.068 -0.539 3.141 1.00 29.59 75 VAL A C 1
ATOM 590 O O . VAL A 1 75 ? 38.988 -0.746 3.690 1.00 29.59 75 VAL A O 1
ATOM 593 N N . ASN A 1 76 ? 40.214 -0.273 1.833 1.00 26.84 76 ASN A N 1
ATOM 594 C CA . ASN A 1 76 ? 39.218 -0.214 0.736 1.00 26.84 76 ASN A CA 1
ATOM 595 C C . ASN A 1 76 ? 38.901 1.199 0.207 1.00 26.84 76 ASN A C 1
ATOM 597 O O . ASN A 1 76 ? 37.852 1.768 0.492 1.00 26.84 76 ASN A O 1
ATOM 601 N N . GLN A 1 77 ? 39.781 1.698 -0.664 1.00 33.41 77 GLN A N 1
ATOM 602 C CA . GLN A 1 77 ? 39.440 2.655 -1.721 1.00 33.41 77 GLN A CA 1
ATOM 603 C C . GLN A 1 77 ? 39.754 2.023 -3.083 1.00 33.41 77 GLN A C 1
ATOM 605 O O . GLN A 1 77 ? 40.736 1.288 -3.198 1.00 33.41 77 GLN A O 1
ATOM 610 N N . GLY A 1 78 ? 38.966 2.366 -4.107 1.00 24.00 78 GLY A N 1
ATOM 611 C CA . GLY A 1 78 ? 39.297 2.111 -5.511 1.00 24.00 78 GLY A CA 1
ATOM 612 C C . GLY A 1 78 ? 38.335 1.178 -6.266 1.00 24.00 78 GLY A C 1
ATOM 613 O O . GLY A 1 78 ? 38.154 0.037 -5.842 1.00 24.00 78 GLY A O 1
ATOM 614 N N . PRO A 1 79 ? 37.828 1.587 -7.444 1.00 25.80 79 PRO A N 1
ATOM 615 C CA . PRO A 1 79 ? 37.524 2.952 -7.877 1.00 25.80 79 PRO A CA 1
ATOM 616 C C . PRO A 1 79 ? 36.003 3.195 -7.897 1.00 25.80 79 PRO A C 1
ATOM 618 O O . PRO A 1 79 ? 35.241 2.408 -8.453 1.00 25.80 79 PRO A O 1
ATOM 621 N N . GLU A 1 80 ? 35.555 4.306 -7.317 1.00 26.75 80 GLU A N 1
ATOM 622 C CA . GLU A 1 80 ? 34.164 4.755 -7.442 1.00 26.75 80 GLU A CA 1
ATOM 623 C C . GLU A 1 80 ? 33.996 5.623 -8.696 1.00 26.75 80 GLU A C 1
ATOM 625 O O . GLU A 1 80 ? 34.905 6.370 -9.062 1.00 26.75 80 GLU A O 1
ATOM 630 N N . MET A 1 81 ? 32.810 5.593 -9.309 1.00 22.23 81 MET A N 1
ATOM 631 C CA . MET A 1 81 ? 32.350 6.675 -10.183 1.00 22.23 81 MET A CA 1
ATOM 632 C C . MET A 1 81 ? 31.010 7.186 -9.626 1.00 22.23 81 MET A C 1
ATOM 634 O O . MET A 1 81 ? 30.008 6.475 -9.719 1.00 22.23 81 MET A O 1
ATOM 638 N N . PRO A 1 82 ? 30.986 8.349 -8.950 1.00 28.34 82 PRO A N 1
ATOM 639 C CA . PRO A 1 82 ? 29.824 8.774 -8.177 1.00 28.34 82 PRO A CA 1
ATOM 640 C C . PRO A 1 82 ? 28.744 9.423 -9.050 1.00 28.34 82 PRO A C 1
ATOM 642 O O . PRO A 1 82 ? 29.039 10.240 -9.921 1.00 28.34 82 PRO A O 1
ATOM 645 N N . MET A 1 83 ? 27.473 9.168 -8.721 1.00 27.72 83 MET A N 1
ATOM 646 C CA . MET A 1 83 ? 26.438 10.177 -8.968 1.00 27.72 83 MET A CA 1
ATOM 647 C C . MET A 1 83 ? 26.714 11.355 -8.034 1.00 27.72 83 MET A C 1
ATOM 649 O O . MET A 1 83 ? 26.613 11.212 -6.813 1.00 27.72 83 MET A O 1
ATOM 653 N N . PHE A 1 84 ? 27.057 12.510 -8.600 1.00 24.69 84 PHE A N 1
ATOM 654 C CA . PHE A 1 84 ? 27.223 13.742 -7.838 1.00 24.69 84 PHE A CA 1
ATOM 655 C C . PHE A 1 84 ? 25.865 14.236 -7.329 1.00 24.69 84 PHE A C 1
ATOM 657 O O . PHE A 1 84 ? 25.151 14.974 -8.006 1.00 24.69 84 PHE A O 1
ATOM 664 N N . VAL A 1 85 ? 25.530 13.869 -6.091 1.00 31.12 85 VAL A N 1
ATOM 665 C CA . VAL A 1 85 ? 24.627 14.686 -5.277 1.00 31.12 85 VAL A CA 1
ATOM 666 C C . VAL A 1 85 ? 25.391 15.966 -4.962 1.00 31.12 85 VAL A C 1
ATOM 668 O O . VAL A 1 85 ? 26.310 15.944 -4.146 1.00 31.12 85 VAL A O 1
ATOM 671 N N . ALA A 1 86 ? 25.054 17.060 -5.645 1.00 25.36 86 ALA A N 1
ATOM 672 C CA . ALA A 1 86 ? 25.634 18.363 -5.348 1.00 25.36 86 ALA A CA 1
ATOM 673 C C . ALA A 1 86 ? 25.338 18.737 -3.887 1.00 25.36 86 ALA A C 1
ATOM 675 O O . ALA A 1 86 ? 24.190 18.658 -3.440 1.00 25.36 86 ALA A O 1
ATOM 676 N N . GLU A 1 87 ? 26.370 19.130 -3.143 1.00 25.83 87 GLU A N 1
ATOM 677 C CA . GLU A 1 87 ? 26.215 19.600 -1.769 1.00 25.83 87 GLU A CA 1
ATOM 678 C C . GLU A 1 87 ? 25.473 20.943 -1.793 1.00 25.83 87 GLU A C 1
ATOM 680 O O . GLU A 1 87 ? 26.014 21.960 -2.223 1.00 25.83 87 GLU A O 1
ATOM 685 N N . ILE A 1 88 ? 24.205 20.947 -1.371 1.00 29.42 88 ILE A N 1
ATOM 686 C CA . ILE A 1 88 ? 23.428 22.183 -1.239 1.00 29.42 88 ILE A CA 1
ATOM 687 C C . ILE A 1 88 ? 23.966 22.930 -0.015 1.00 29.42 88 ILE A C 1
ATOM 689 O O . ILE A 1 88 ? 23.786 22.478 1.116 1.00 29.42 88 ILE A O 1
ATOM 693 N N . GLU A 1 89 ? 24.644 24.051 -0.254 1.00 25.45 89 GLU A N 1
ATOM 694 C CA . GLU A 1 89 ? 25.382 24.805 0.763 1.00 25.45 89 GLU A CA 1
ATOM 695 C C . GLU A 1 89 ? 24.476 25.254 1.932 1.00 25.45 89 GLU A C 1
ATOM 697 O O . GLU A 1 89 ? 23.502 25.988 1.748 1.00 25.45 89 GLU A O 1
ATOM 702 N N . ASP A 1 90 ? 24.798 24.812 3.157 1.00 25.38 90 ASP A N 1
ATOM 703 C CA . ASP A 1 90 ? 24.035 25.096 4.388 1.00 25.38 90 ASP A CA 1
ATOM 704 C C . ASP A 1 90 ? 24.317 26.546 4.847 1.00 25.38 90 ASP A C 1
ATOM 706 O O . ASP A 1 90 ? 25.175 26.801 5.699 1.00 25.38 90 ASP A O 1
ATOM 710 N N . PHE A 1 91 ? 23.638 27.517 4.217 1.00 24.41 91 PHE A N 1
ATOM 711 C CA . PHE A 1 91 ? 23.835 28.963 4.401 1.00 24.41 91 PHE A CA 1
ATOM 712 C C . PHE A 1 91 ? 23.463 29.467 5.815 1.00 24.41 91 PHE A C 1
ATOM 714 O O . PHE A 1 91 ? 22.438 30.101 6.053 1.00 24.41 91 PHE A O 1
ATOM 721 N N . GLY A 1 92 ? 24.384 29.249 6.755 1.00 25.95 92 GLY A N 1
ATOM 722 C CA . GLY A 1 92 ? 24.744 30.205 7.801 1.00 25.95 92 GLY A CA 1
ATOM 723 C C . GLY A 1 92 ? 23.696 30.539 8.867 1.00 25.95 92 GLY A C 1
ATOM 724 O O . GLY A 1 92 ? 23.091 31.608 8.839 1.00 25.95 92 GLY A O 1
ATOM 725 N N . GLN A 1 93 ? 23.652 29.745 9.941 1.00 25.14 93 GLN A N 1
ATOM 726 C CA . GLN A 1 93 ? 23.255 30.250 11.263 1.00 25.14 93 GLN A CA 1
ATOM 727 C C . GLN A 1 93 ? 24.348 29.985 12.305 1.00 25.14 93 GLN A C 1
ATOM 729 O O . GLN A 1 93 ? 24.868 28.875 12.432 1.00 25.14 93 GLN A O 1
ATOM 734 N N . LYS A 1 94 ? 24.722 31.036 13.047 1.00 25.84 94 LYS A N 1
ATOM 735 C CA . LYS A 1 94 ? 25.776 30.990 14.070 1.00 25.84 94 LYS A CA 1
ATOM 736 C C . LYS A 1 94 ? 25.328 30.114 15.243 1.00 25.84 94 LYS A C 1
ATOM 738 O O . LYS A 1 94 ? 24.275 30.356 15.824 1.00 25.84 94 LYS A O 1
ATOM 743 N N . LYS A 1 95 ? 26.156 29.146 15.644 1.00 27.52 95 LYS A N 1
ATOM 744 C CA . LYS A 1 95 ? 26.006 28.485 16.948 1.00 27.52 95 LYS A CA 1
ATOM 745 C C . LYS A 1 95 ? 26.632 29.357 18.032 1.00 27.52 95 LYS A C 1
ATOM 747 O O . LYS A 1 95 ? 27.827 29.635 17.965 1.00 27.52 95 LYS A O 1
ATOM 752 N N . ASN A 1 96 ? 25.844 29.724 19.039 1.00 25.92 96 ASN A N 1
ATOM 753 C CA . ASN A 1 96 ? 26.385 30.247 20.291 1.00 25.92 96 ASN A CA 1
ATOM 754 C C . ASN A 1 96 ? 27.197 29.152 21.001 1.00 25.92 96 ASN A C 1
ATOM 756 O O . ASN A 1 96 ? 26.870 27.965 20.921 1.00 25.92 96 ASN A O 1
ATOM 760 N N . SER A 1 97 ? 28.271 29.555 21.674 1.00 33.31 97 SER A N 1
ATOM 761 C CA . SER A 1 97 ? 29.204 28.670 22.372 1.00 33.31 97 SER A CA 1
ATOM 762 C C . SER A 1 97 ? 28.943 28.670 23.877 1.00 33.31 97 SER A C 1
ATOM 764 O O . SER A 1 97 ? 29.184 29.686 24.526 1.00 33.31 97 SER A O 1
ATOM 766 N N . GLU A 1 98 ? 28.533 27.535 24.447 1.00 29.47 98 GLU A N 1
ATOM 767 C CA . GLU A 1 98 ? 28.330 27.392 25.895 1.00 29.47 98 GLU A CA 1
ATOM 768 C C . GLU A 1 98 ? 28.947 26.099 26.460 1.00 29.47 98 GLU A C 1
ATOM 770 O O . GLU A 1 98 ? 28.765 25.010 25.919 1.00 29.47 98 GLU A O 1
ATOM 775 N N . GLY A 1 99 ? 29.643 26.232 27.597 1.00 35.94 99 GLY A N 1
ATOM 776 C CA . GLY A 1 99 ? 29.713 25.212 28.652 1.00 35.94 99 GLY A CA 1
ATOM 777 C C . GLY A 1 99 ? 30.368 23.855 28.352 1.00 35.94 99 GLY A C 1
ATOM 778 O O . GLY A 1 99 ? 29.717 22.818 28.482 1.00 35.94 99 GLY A O 1
ATOM 779 N N . SER A 1 100 ? 31.679 23.807 28.088 1.00 40.03 100 SER A N 1
ATOM 780 C CA . SER A 1 100 ? 32.428 22.539 28.129 1.00 40.03 100 SER A CA 1
ATOM 781 C C . SER A 1 100 ? 32.637 22.043 29.573 1.00 40.03 100 SER A C 1
ATOM 783 O O . SER A 1 100 ? 33.582 22.460 30.242 1.00 40.03 100 SER A O 1
ATOM 785 N N . ILE A 1 101 ? 31.776 21.131 30.039 1.00 48.47 101 ILE A N 1
ATOM 786 C CA . ILE A 1 101 ? 31.904 20.435 31.338 1.00 48.47 101 ILE A CA 1
ATOM 787 C C . ILE A 1 101 ? 33.260 19.714 31.405 1.00 48.47 101 ILE A C 1
ATOM 789 O O . ILE A 1 101 ? 33.568 18.918 30.510 1.00 48.47 101 ILE A O 1
ATOM 793 N N . SER A 1 102 ? 34.057 19.967 32.450 1.00 51.44 102 SER A N 1
ATOM 794 C CA . SER A 1 102 ? 35.463 19.528 32.497 1.00 51.44 102 SER A CA 1
ATOM 795 C C . SER A 1 102 ? 35.884 18.813 33.785 1.00 51.44 102 SER A C 1
ATOM 797 O O . SER A 1 102 ? 36.736 17.926 33.708 1.00 51.44 102 SER A O 1
ATOM 799 N N . THR A 1 103 ? 35.276 19.116 34.935 1.00 62.41 103 THR A N 1
ATOM 800 C CA . THR A 1 103 ? 35.650 18.515 36.230 1.00 62.41 103 THR A CA 1
ATOM 801 C C . THR A 1 103 ? 34.821 17.257 36.544 1.00 62.41 103 THR A C 1
ATOM 803 O O . THR A 1 103 ? 33.950 16.853 35.760 1.00 62.41 103 THR A O 1
ATOM 806 N N . ASN A 1 104 ? 35.122 16.564 37.651 1.00 62.50 104 ASN A N 1
ATOM 807 C CA . ASN A 1 104 ? 34.273 15.475 38.163 1.00 62.50 104 ASN A CA 1
ATOM 808 C C . ASN A 1 104 ? 33.159 16.027 39.068 1.00 62.50 104 ASN A C 1
ATOM 810 O O . ASN A 1 104 ? 32.052 15.494 39.083 1.00 62.50 104 ASN A O 1
ATOM 814 N N . GLU A 1 105 ? 33.465 17.112 39.767 1.00 62.94 105 GLU A N 1
ATOM 815 C CA . GLU A 1 105 ? 32.620 17.894 40.658 1.00 62.94 105 GLU A CA 1
ATOM 816 C C . GLU A 1 105 ? 31.403 18.446 39.888 1.00 62.94 105 GLU A C 1
ATOM 818 O O . GLU A 1 105 ? 30.270 18.194 40.296 1.00 62.94 105 GLU A O 1
ATOM 823 N N . ASP A 1 106 ? 31.615 19.005 38.682 1.00 63.78 106 ASP A N 1
ATOM 824 C CA . ASP A 1 106 ? 30.571 19.491 37.750 1.00 63.78 106 ASP A CA 1
ATOM 825 C C . ASP A 1 106 ? 29.466 18.447 37.470 1.00 63.78 106 ASP A C 1
ATOM 827 O O . ASP A 1 106 ? 28.360 18.789 37.038 1.00 63.78 106 ASP A O 1
ATOM 831 N N . ILE A 1 107 ? 29.792 17.155 37.597 1.00 65.56 107 ILE A N 1
ATOM 832 C CA . ILE A 1 107 ? 28.885 16.035 37.318 1.00 65.56 107 ILE A CA 1
ATOM 833 C C . ILE A 1 107 ? 28.153 15.597 38.587 1.00 65.56 107 ILE A C 1
ATOM 835 O O . ILE A 1 107 ? 26.998 15.189 38.488 1.00 65.56 107 ILE A O 1
ATOM 839 N N . ILE A 1 108 ? 28.777 15.710 39.761 1.00 67.75 108 ILE A N 1
ATOM 840 C CA . ILE A 1 108 ? 28.153 15.379 41.049 1.00 67.75 108 ILE A CA 1
ATOM 841 C C . ILE A 1 108 ? 27.065 16.406 41.365 1.00 67.75 108 ILE A C 1
ATOM 843 O O . ILE A 1 108 ? 25.912 16.014 41.546 1.00 67.75 108 ILE A O 1
ATOM 847 N N . ASP A 1 109 ? 27.364 17.704 41.257 1.00 66.88 109 ASP A N 1
ATOM 848 C CA . ASP A 1 109 ? 26.378 18.783 41.439 1.00 66.88 109 ASP A CA 1
ATOM 849 C C . ASP A 1 109 ? 25.143 18.609 40.541 1.00 66.88 109 ASP A C 1
ATOM 851 O O . ASP A 1 109 ? 24.014 18.898 40.942 1.00 66.88 109 ASP A O 1
ATOM 855 N N . LYS A 1 110 ? 25.338 18.083 39.325 1.00 62.69 110 LYS A N 1
ATOM 856 C CA . LYS A 1 110 ? 24.254 17.811 38.371 1.00 62.69 110 LYS A CA 1
ATOM 857 C C . LYS A 1 110 ? 23.554 16.462 38.578 1.00 62.69 110 LYS A C 1
ATOM 859 O O . LYS A 1 110 ? 22.443 16.296 38.084 1.00 62.69 110 LYS A O 1
ATOM 864 N N . ILE A 1 111 ? 24.125 15.521 39.336 1.00 66.31 111 ILE A N 1
ATOM 865 C CA . ILE A 1 111 ? 23.410 14.315 39.797 1.00 66.31 111 ILE A CA 1
ATOM 866 C C . ILE A 1 111 ? 22.341 14.707 40.827 1.00 66.31 111 ILE A C 1
ATOM 868 O O . ILE A 1 111 ? 21.205 14.250 40.712 1.00 66.31 111 ILE A O 1
ATOM 872 N N . HIS A 1 112 ? 22.646 15.624 41.751 1.00 66.06 112 HIS A N 1
ATOM 873 C CA . HIS A 1 112 ? 21.666 16.154 42.716 1.00 66.06 112 HIS A CA 1
ATOM 874 C C . HIS A 1 112 ? 20.611 17.089 42.073 1.00 66.06 112 HIS A C 1
ATOM 876 O O . HIS A 1 112 ? 19.624 17.454 42.710 1.00 66.06 112 HIS A O 1
ATOM 882 N N . GLN A 1 113 ? 20.767 17.446 40.790 1.00 63.31 113 GLN A N 1
ATOM 883 C CA . GLN A 1 113 ? 19.762 18.181 40.004 1.00 63.31 113 GLN A CA 1
ATOM 884 C C . GLN A 1 113 ? 18.758 17.265 39.276 1.00 63.31 113 GLN A C 1
ATOM 886 O O . GLN A 1 113 ? 17.761 17.766 38.757 1.00 63.31 113 GLN A O 1
ATOM 891 N N . LEU A 1 114 ? 18.979 15.943 39.243 1.00 61.00 114 LEU A N 1
ATOM 892 C CA . LEU A 1 114 ? 18.070 14.991 38.589 1.00 61.00 114 LEU A CA 1
ATOM 893 C C . LEU A 1 114 ? 16.700 14.934 39.298 1.00 61.00 114 LEU A C 1
ATOM 895 O O . LEU A 1 114 ? 16.657 14.987 40.530 1.00 61.00 114 LEU A O 1
ATOM 899 N N . PRO A 1 115 ? 15.577 14.704 38.581 1.00 55.66 115 PRO A N 1
ATOM 900 C CA . PRO A 1 115 ? 14.245 14.636 39.198 1.00 55.66 115 PRO A CA 1
ATOM 901 C C . PRO A 1 115 ? 14.147 13.628 40.351 1.00 55.66 115 PRO A C 1
ATOM 903 O O . PRO A 1 115 ? 13.525 13.907 41.373 1.00 55.66 115 PRO A O 1
ATOM 906 N N . CYS A 1 116 ? 14.842 12.490 40.237 1.00 60.59 116 CYS A N 1
ATOM 907 C CA . CYS A 1 116 ? 14.865 11.437 41.254 1.00 60.59 116 CYS A CA 1
ATOM 908 C C . CYS A 1 116 ? 15.569 11.811 42.576 1.00 60.59 116 CYS A C 1
ATOM 910 O O . CYS A 1 116 ? 15.481 11.036 43.531 1.00 60.59 116 CYS A O 1
ATOM 912 N N . ALA A 1 117 ? 16.261 12.957 42.629 1.00 60.31 117 ALA A N 1
ATOM 913 C CA . ALA A 1 117 ? 16.809 13.558 43.850 1.00 60.31 117 ALA A CA 1
ATOM 914 C C . ALA A 1 117 ? 15.819 14.492 44.563 1.00 60.31 117 ALA A C 1
ATOM 916 O O . ALA A 1 117 ? 15.983 14.766 45.747 1.00 60.31 117 ALA A O 1
ATOM 917 N N . ARG A 1 118 ? 14.784 14.969 43.858 1.00 60.00 118 ARG A N 1
ATOM 918 C CA . ARG A 1 118 ? 13.735 15.836 44.419 1.00 60.00 118 ARG A CA 1
ATOM 919 C C . ARG A 1 118 ? 12.478 15.054 44.781 1.00 60.00 118 ARG A C 1
ATOM 921 O O . ARG A 1 118 ? 11.855 15.352 45.791 1.00 60.00 118 ARG A O 1
ATOM 928 N N . ASP A 1 119 ? 12.147 14.030 43.996 1.00 59.16 119 ASP A N 1
ATOM 929 C CA . ASP A 1 119 ? 11.104 13.061 44.322 1.00 59.16 119 ASP A CA 1
ATOM 930 C C . ASP A 1 119 ? 11.561 11.628 43.998 1.00 59.16 119 ASP A C 1
ATOM 932 O O . ASP A 1 119 ? 11.869 11.270 42.858 1.00 59.16 119 ASP A O 1
ATOM 936 N N . HIS A 1 120 ? 11.594 10.776 45.022 1.00 55.97 120 HIS A N 1
ATOM 937 C CA . HIS A 1 120 ? 11.956 9.368 44.890 1.00 55.97 120 HIS A CA 1
ATOM 938 C C . HIS A 1 120 ? 10.830 8.487 44.303 1.00 55.97 120 HIS A C 1
ATOM 940 O O . HIS A 1 120 ? 11.113 7.334 43.943 1.00 55.97 120 HIS A O 1
ATOM 946 N N . SER A 1 121 ? 9.590 8.984 44.201 1.00 54.62 121 SER A N 1
ATOM 947 C CA . SER A 1 121 ? 8.423 8.269 43.658 1.00 54.62 121 SER A CA 1
ATOM 948 C C . SER A 1 121 ? 8.534 8.032 42.145 1.00 54.62 121 SER A C 1
ATOM 950 O O . SER A 1 121 ? 8.322 6.913 41.680 1.00 54.62 121 SER A O 1
ATOM 952 N N . VAL A 1 122 ? 9.027 9.037 41.406 1.00 51.69 122 VAL A N 1
ATOM 953 C CA . VAL A 1 122 ? 9.160 9.110 39.931 1.00 51.69 122 VAL A CA 1
ATOM 954 C C . VAL A 1 122 ? 9.878 7.903 39.305 1.00 51.69 122 VAL A C 1
ATOM 956 O O . VAL A 1 122 ? 9.710 7.598 38.124 1.00 51.69 122 VAL A O 1
ATOM 959 N N . CYS A 1 123 ? 10.684 7.192 40.097 1.00 52.25 123 CYS A N 1
ATOM 960 C CA . CYS A 1 123 ? 11.374 5.971 39.692 1.00 52.25 123 CYS A CA 1
ATOM 961 C C . CYS A 1 123 ? 11.197 4.862 40.756 1.00 52.25 123 CYS A C 1
ATOM 963 O O . CYS A 1 123 ? 12.183 4.326 41.269 1.00 52.25 123 CYS A O 1
ATOM 965 N N . GLN A 1 124 ? 9.958 4.566 41.176 1.00 49.16 124 GLN A N 1
ATOM 966 C CA . GLN A 1 124 ? 9.637 3.427 42.057 1.00 49.16 124 GLN A CA 1
ATOM 967 C C . GLN A 1 124 ? 9.788 2.077 41.335 1.00 49.16 124 GLN A C 1
ATOM 969 O O . GLN A 1 124 ? 10.560 1.243 41.803 1.00 49.16 124 GLN A O 1
ATOM 974 N N . ASP A 1 125 ? 9.161 1.903 40.169 1.00 47.78 125 ASP A N 1
ATOM 975 C CA . ASP A 1 125 ? 9.118 0.612 39.453 1.00 47.78 125 ASP A CA 1
ATOM 976 C C . ASP A 1 125 ? 10.275 0.379 38.461 1.00 47.78 125 ASP A C 1
ATOM 978 O O . ASP A 1 125 ? 10.350 -0.661 37.803 1.00 47.78 125 ASP A O 1
ATOM 982 N N . SER A 1 126 ? 11.203 1.334 38.330 1.00 50.00 126 SER A N 1
ATOM 983 C CA . SER A 1 126 ? 12.347 1.237 37.415 1.00 50.00 126 SER A CA 1
ATOM 984 C C . SER A 1 126 ? 13.673 1.130 38.168 1.00 50.00 126 SER A C 1
ATOM 986 O O . SER A 1 126 ? 13.962 1.882 39.098 1.00 50.00 126 SER A O 1
ATOM 988 N N . ASN A 1 127 ? 14.528 0.198 37.734 1.00 51.12 127 ASN A N 1
ATOM 989 C CA . ASN A 1 127 ? 15.839 -0.068 38.338 1.00 51.12 127 ASN A CA 1
ATOM 990 C C . ASN A 1 127 ? 16.879 0.987 37.889 1.00 51.12 127 ASN A C 1
ATOM 992 O O . ASN A 1 127 ? 17.848 0.687 37.189 1.00 51.12 127 ASN A O 1
ATOM 996 N N . CYS A 1 128 ? 16.594 2.256 38.196 1.00 53.19 128 CYS A N 1
ATOM 997 C CA . CYS A 1 128 ? 17.255 3.432 37.638 1.00 53.19 128 CYS A CA 1
ATOM 998 C C . CYS A 1 128 ? 18.621 3.719 38.299 1.00 53.19 128 CYS A C 1
ATOM 1000 O O . CYS A 1 128 ? 18.663 4.094 39.474 1.00 53.19 128 CYS A O 1
ATOM 1002 N N . PRO A 1 129 ? 19.742 3.693 37.545 1.00 54.00 129 PRO A N 1
ATOM 1003 C CA . PRO A 1 129 ? 21.063 4.025 38.080 1.00 54.00 129 PRO A CA 1
ATOM 1004 C C . PRO A 1 129 ? 21.212 5.484 38.529 1.00 54.00 129 PRO A C 1
ATOM 1006 O O . PRO A 1 129 ? 22.108 5.768 39.314 1.00 54.00 129 PRO A O 1
ATOM 1009 N N . GLY A 1 130 ? 20.353 6.402 38.064 1.00 62.25 130 GLY A N 1
ATOM 1010 C CA . GLY A 1 130 ? 20.309 7.781 38.565 1.00 62.25 130 GLY A CA 1
ATOM 1011 C C . GLY A 1 130 ? 19.889 7.827 40.035 1.00 62.25 130 GLY A C 1
ATOM 1012 O O . GLY A 1 130 ? 20.598 8.394 40.858 1.00 62.25 130 GLY A O 1
ATOM 1013 N N . LYS A 1 131 ? 18.815 7.109 40.391 1.00 64.38 131 LYS A N 1
ATOM 1014 C CA . LYS A 1 131 ? 18.357 6.937 41.780 1.00 64.38 131 LYS A CA 1
ATOM 1015 C C . LYS A 1 131 ? 19.400 6.211 42.641 1.00 64.38 131 LYS A C 1
ATOM 1017 O O . LYS A 1 131 ? 19.587 6.563 43.799 1.00 64.38 131 LYS A O 1
ATOM 1022 N N . SER A 1 132 ? 20.136 5.250 42.073 1.00 63.59 132 SER A N 1
ATOM 1023 C CA . SER A 1 132 ? 21.281 4.619 42.752 1.00 63.59 132 SER A CA 1
ATOM 1024 C C . SER A 1 132 ? 22.476 5.559 42.953 1.00 63.59 132 SER A C 1
ATOM 1026 O O . SER A 1 132 ? 23.190 5.398 43.936 1.00 63.59 132 SER A O 1
ATOM 1028 N N . ALA A 1 133 ? 22.714 6.511 42.043 1.00 66.19 133 ALA A N 1
ATOM 1029 C CA . ALA A 1 133 ? 23.790 7.494 42.160 1.00 66.19 133 ALA A CA 1
ATOM 1030 C C . ALA A 1 133 ? 23.468 8.560 43.209 1.00 66.19 133 ALA A C 1
ATOM 1032 O O . ALA A 1 133 ? 24.264 8.763 44.118 1.00 66.19 133 ALA A O 1
ATOM 1033 N N . VAL A 1 134 ? 22.278 9.157 43.128 1.00 70.50 134 VAL A N 1
ATOM 1034 C CA . VAL A 1 134 ? 21.727 10.096 44.118 1.00 70.50 134 VAL A CA 1
ATOM 1035 C C . VAL A 1 134 ? 21.822 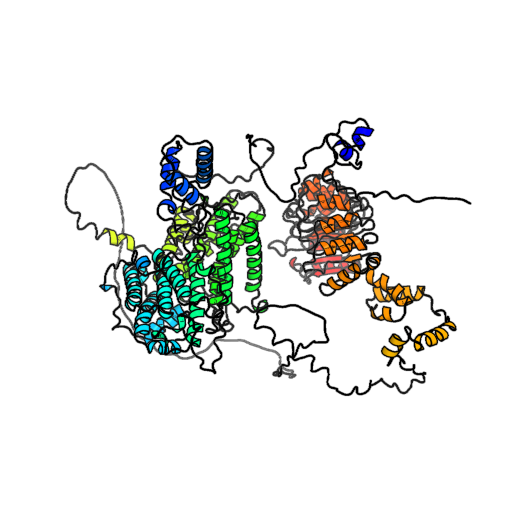9.504 45.530 1.00 70.50 134 VAL A C 1
ATOM 1037 O O . VAL A 1 134 ? 22.609 9.982 46.340 1.00 70.50 134 VAL A O 1
ATOM 1040 N N . ASN A 1 135 ? 21.192 8.345 45.770 1.00 67.44 135 ASN A N 1
ATOM 1041 C CA . ASN A 1 135 ? 21.197 7.674 47.078 1.00 67.44 135 ASN A CA 1
ATOM 1042 C C . ASN A 1 135 ? 22.593 7.264 47.599 1.00 67.44 135 ASN A C 1
ATOM 1044 O O . ASN A 1 135 ? 22.711 6.889 48.770 1.00 67.44 135 ASN A O 1
ATOM 1048 N N . TYR A 1 136 ? 23.614 7.248 46.735 1.00 71.19 136 TYR A N 1
ATOM 1049 C CA . TYR A 1 136 ? 25.005 6.981 47.096 1.00 71.19 136 TYR A CA 1
ATOM 1050 C C . TYR A 1 136 ? 25.740 8.281 47.458 1.00 71.19 136 TYR A C 1
ATOM 1052 O O . TYR A 1 136 ? 26.371 8.346 48.512 1.00 71.19 136 TYR A O 1
ATOM 1060 N N . PHE A 1 137 ? 25.628 9.326 46.629 1.00 71.25 137 PHE A N 1
ATOM 1061 C CA . PHE A 1 137 ? 26.277 10.617 46.873 1.00 71.25 137 PHE A CA 1
ATOM 1062 C C . PHE A 1 137 ? 25.632 11.395 48.033 1.00 71.25 137 PHE A C 1
ATOM 1064 O O . PHE A 1 137 ? 26.366 11.949 48.843 1.00 71.25 137 PHE A O 1
ATOM 1071 N N . ASP A 1 138 ? 24.309 11.320 48.226 1.00 70.06 138 ASP A N 1
ATOM 1072 C CA . ASP A 1 138 ? 23.604 11.933 49.374 1.00 70.06 138 ASP A CA 1
ATOM 1073 C C . ASP A 1 138 ? 24.049 11.371 50.744 1.00 70.06 138 ASP A C 1
ATOM 1075 O O . ASP A 1 138 ? 23.754 11.942 51.792 1.00 70.06 138 ASP A O 1
ATOM 1079 N N . LYS A 1 139 ? 24.730 10.216 50.757 1.00 67.25 139 LYS A N 1
ATOM 1080 C CA . LYS A 1 139 ? 25.210 9.524 51.970 1.00 67.25 139 LYS A CA 1
ATOM 1081 C C . LYS A 1 139 ? 26.733 9.546 52.102 1.00 67.25 139 LYS A C 1
ATOM 1083 O O . LYS A 1 139 ? 27.297 8.807 52.911 1.00 67.25 139 LYS A O 1
ATOM 1088 N N . ARG A 1 140 ? 27.400 10.364 51.290 1.00 66.50 140 ARG A N 1
ATOM 1089 C CA . ARG A 1 140 ? 28.853 10.453 51.188 1.00 66.50 140 ARG A CA 1
ATOM 1090 C C . ARG A 1 140 ? 29.374 11.586 52.074 1.00 66.50 140 ARG A C 1
ATOM 1092 O O . ARG A 1 140 ? 28.885 12.704 52.007 1.00 66.50 140 ARG A O 1
ATOM 1099 N N . SER A 1 141 ? 30.381 11.301 52.893 1.00 59.72 141 SER A N 1
ATOM 1100 C CA . SER A 1 141 ? 31.160 12.328 53.597 1.00 59.72 141 SER A CA 1
ATOM 1101 C C . SER A 1 141 ? 32.150 13.015 52.648 1.00 59.72 141 SER A C 1
ATOM 1103 O O . SER A 1 141 ? 32.542 12.428 51.639 1.00 59.72 141 SER A O 1
ATOM 1105 N N . ASP A 1 142 ? 32.624 14.218 52.975 1.00 57.28 142 ASP A N 1
ATOM 1106 C CA . ASP A 1 142 ? 33.627 14.904 52.151 1.00 57.28 142 ASP A CA 1
ATOM 1107 C C . ASP A 1 142 ? 34.996 14.207 52.187 1.00 57.28 142 ASP A C 1
ATOM 1109 O O . ASP A 1 142 ? 35.741 14.262 53.165 1.00 57.28 142 ASP A O 1
ATOM 1113 N N . HIS A 1 143 ? 35.324 13.536 51.084 1.00 68.81 143 HIS A N 1
ATOM 1114 C CA . HIS A 1 143 ? 36.642 12.983 50.775 1.00 68.81 143 HIS A CA 1
ATOM 1115 C C . HIS A 1 143 ? 36.854 12.951 49.247 1.00 68.81 143 HIS A C 1
ATOM 1117 O O . HIS A 1 143 ? 35.869 12.907 48.500 1.00 68.81 143 HIS A O 1
ATOM 1123 N N . PRO A 1 144 ? 38.103 12.978 48.738 1.00 62.47 144 PRO A N 1
ATOM 1124 C CA . PRO A 1 144 ? 38.373 12.851 47.302 1.00 62.47 144 PRO A CA 1
ATOM 1125 C C . PRO A 1 144 ? 37.831 11.529 46.732 1.00 62.47 144 PRO A C 1
ATOM 1127 O O . PRO A 1 144 ? 37.726 10.535 47.445 1.00 62.47 144 PRO A O 1
ATOM 1130 N N . LEU A 1 145 ? 37.457 11.523 45.448 1.00 66.50 145 LEU A N 1
ATOM 1131 C CA . LEU A 1 145 ? 36.752 10.399 44.815 1.00 66.50 145 LEU A CA 1
ATOM 1132 C C . LEU A 1 145 ? 37.556 9.091 44.837 1.00 66.50 145 LEU A C 1
ATOM 1134 O O . LEU A 1 145 ? 38.644 9.003 44.264 1.00 66.50 145 LEU A O 1
ATOM 1138 N N . ASN A 1 146 ? 36.958 8.052 45.417 1.00 71.31 146 ASN A N 1
ATOM 1139 C CA . ASN A 1 146 ? 37.497 6.696 45.488 1.00 71.31 146 ASN A CA 1
ATOM 1140 C C . ASN A 1 146 ? 37.556 6.066 44.080 1.00 71.31 146 ASN A C 1
ATOM 1142 O O . ASN A 1 146 ? 36.733 6.393 43.226 1.00 71.31 146 ASN A O 1
ATOM 1146 N N . GLU A 1 147 ? 38.452 5.106 43.815 1.00 62.41 147 GLU A N 1
ATOM 1147 C CA . GLU A 1 147 ? 38.613 4.515 42.463 1.00 62.41 147 GLU A CA 1
ATOM 1148 C C . GLU A 1 147 ? 37.297 3.926 41.897 1.00 62.41 147 GLU A C 1
ATOM 1150 O O . GLU A 1 147 ? 37.014 4.031 40.702 1.00 62.41 147 GLU A O 1
ATOM 1155 N N . HIS A 1 148 ? 36.443 3.371 42.764 1.00 62.56 148 HIS A N 1
ATOM 1156 C CA . HIS A 1 148 ? 35.103 2.887 42.411 1.00 62.56 148 HIS A CA 1
ATOM 1157 C C . HIS A 1 148 ? 34.127 4.025 42.046 1.00 62.56 148 HIS A C 1
ATOM 1159 O O . HIS A 1 148 ? 33.322 3.896 41.125 1.00 62.56 148 HIS A O 1
ATOM 1165 N N . GLU A 1 149 ? 34.215 5.163 42.734 1.00 65.12 149 GLU A N 1
ATOM 1166 C CA . GLU A 1 149 ? 33.372 6.342 42.500 1.00 65.12 149 GLU A CA 1
ATOM 1167 C C . GLU A 1 149 ? 33.784 7.065 41.220 1.00 65.12 149 GLU A C 1
ATOM 1169 O O . GLU A 1 149 ? 32.926 7.439 40.425 1.00 65.12 149 GLU A O 1
ATOM 1174 N N . GLN A 1 150 ? 35.091 7.167 40.958 1.00 66.94 150 GLN A N 1
ATOM 1175 C CA . GLN A 1 150 ? 35.616 7.655 39.683 1.00 66.94 150 GLN A CA 1
ATOM 1176 C C . GLN A 1 150 ? 35.104 6.799 38.515 1.00 66.94 150 GLN A C 1
ATOM 1178 O O . GLN A 1 150 ? 34.643 7.343 37.514 1.00 66.94 150 GLN A O 1
ATOM 1183 N N . GLN A 1 151 ? 35.098 5.466 38.650 1.00 64.19 151 GLN A N 1
ATOM 1184 C CA . GLN A 1 151 ? 34.514 4.570 37.642 1.00 64.19 151 GLN A CA 1
ATOM 1185 C C . GLN A 1 151 ? 32.998 4.773 37.479 1.00 64.19 151 GLN A C 1
ATOM 1187 O O . GLN A 1 151 ? 32.492 4.712 36.356 1.00 64.19 151 GLN A O 1
ATOM 1192 N N . MET A 1 152 ? 32.273 5.058 38.563 1.00 65.62 152 MET A N 1
ATOM 1193 C CA . MET A 1 152 ? 30.836 5.339 38.535 1.00 65.62 152 MET A CA 1
ATOM 1194 C C . MET A 1 152 ? 30.522 6.667 37.825 1.00 65.62 152 MET A C 1
ATOM 1196 O O . MET A 1 152 ? 29.753 6.661 36.859 1.00 65.62 152 MET A O 1
ATOM 1200 N N . VAL A 1 153 ? 31.176 7.767 38.218 1.00 69.25 153 VAL A N 1
ATOM 1201 C CA . VAL A 1 153 ? 31.073 9.095 37.578 1.00 69.25 153 VAL A CA 1
ATOM 1202 C C . VAL A 1 153 ? 31.481 9.022 36.107 1.00 69.25 153 VAL A C 1
ATOM 1204 O O . VAL A 1 153 ? 30.769 9.528 35.244 1.00 69.25 153 VAL A O 1
ATOM 1207 N N . GLU A 1 154 ? 32.562 8.315 35.778 1.00 66.25 154 GLU A N 1
ATOM 1208 C CA . GLU A 1 154 ? 33.017 8.148 34.396 1.00 66.25 154 GLU A CA 1
ATOM 1209 C C . GLU A 1 154 ? 32.063 7.272 33.558 1.00 66.25 154 GLU A C 1
ATOM 1211 O O . GLU A 1 154 ? 31.918 7.487 32.352 1.00 66.25 154 GLU A O 1
ATOM 1216 N N . SER A 1 155 ? 31.349 6.320 34.174 1.00 62.97 155 SER A N 1
ATOM 1217 C CA . SER A 1 155 ? 30.281 5.567 33.499 1.00 62.97 155 SER A CA 1
ATOM 1218 C C . SER A 1 155 ? 29.058 6.438 33.188 1.00 62.97 155 SER A C 1
ATOM 1220 O O . SER A 1 155 ? 28.446 6.278 32.129 1.00 62.97 155 SER A O 1
ATOM 1222 N N . LEU A 1 156 ? 28.736 7.394 34.068 1.00 62.69 156 LEU A N 1
ATOM 1223 C CA . LEU A 1 156 ? 27.683 8.385 33.855 1.00 62.69 156 LEU A CA 1
ATOM 1224 C C . LEU A 1 156 ? 28.117 9.398 32.789 1.00 62.69 156 LEU A C 1
ATOM 1226 O O . LEU A 1 156 ? 27.399 9.563 31.806 1.00 62.69 156 LEU A O 1
ATOM 1230 N N . ARG A 1 157 ? 29.330 9.966 32.878 1.00 67.50 157 ARG A N 1
ATOM 1231 C CA . ARG A 1 157 ? 29.921 10.863 31.863 1.00 67.50 157 ARG A CA 1
ATOM 1232 C C . ARG A 1 157 ? 29.887 10.241 30.461 1.00 67.50 157 ARG A C 1
ATOM 1234 O O . ARG A 1 157 ? 29.533 10.919 29.497 1.00 67.50 157 ARG A O 1
ATOM 1241 N N . LYS A 1 158 ? 30.197 8.944 30.337 1.00 61.75 158 LYS A N 1
ATOM 1242 C CA . LYS A 1 158 ? 30.123 8.203 29.064 1.00 61.75 158 LYS A CA 1
ATOM 1243 C C . LYS A 1 158 ? 28.695 7.996 28.537 1.00 61.75 158 LYS A C 1
ATOM 1245 O O . LYS A 1 158 ? 28.531 7.946 27.323 1.00 61.75 158 LYS A O 1
ATOM 1250 N N . LYS A 1 159 ? 27.678 7.900 29.403 1.00 54.31 159 LYS A N 1
ATOM 1251 C CA . LYS A 1 159 ? 26.257 7.857 28.997 1.00 54.31 159 LYS A CA 1
ATOM 1252 C C . LYS A 1 159 ? 25.724 9.243 28.624 1.00 54.31 159 LYS A C 1
ATOM 1254 O O . LYS A 1 159 ? 25.093 9.380 27.587 1.00 54.31 159 LYS A O 1
ATOM 1259 N N . ILE A 1 160 ? 26.067 10.276 29.394 1.00 55.97 160 ILE A N 1
ATOM 1260 C CA . ILE A 1 160 ? 25.703 11.676 29.117 1.00 55.97 160 ILE A CA 1
ATOM 1261 C C . ILE A 1 160 ? 26.245 12.111 27.741 1.00 55.97 160 ILE A C 1
ATOM 1263 O O . ILE A 1 160 ? 25.511 12.671 26.932 1.00 55.97 160 ILE A O 1
ATOM 1267 N N . LYS A 1 161 ? 27.499 11.755 27.413 1.00 52.59 161 LYS A N 1
ATOM 1268 C CA . LYS A 1 161 ? 28.097 11.977 26.077 1.00 52.59 161 LYS A CA 1
ATOM 1269 C C . LYS A 1 161 ? 27.437 11.194 24.927 1.00 52.59 161 LYS A C 1
ATOM 1271 O O . LYS A 1 161 ? 27.802 11.416 23.778 1.00 52.59 161 LYS A O 1
ATOM 1276 N N . LEU A 1 162 ? 26.510 10.279 25.211 1.00 48.00 162 LEU A N 1
ATOM 1277 C CA . LEU A 1 162 ? 25.789 9.471 24.220 1.00 48.00 162 LEU A CA 1
ATOM 1278 C C . LEU A 1 162 ? 24.412 10.062 23.859 1.00 48.00 162 LEU A C 1
ATOM 1280 O O . LEU A 1 162 ? 23.888 9.754 22.790 1.00 48.00 162 LEU A O 1
ATOM 1284 N N . GLU A 1 163 ? 23.856 10.930 24.713 1.00 47.41 163 GLU A N 1
ATOM 1285 C CA . GLU A 1 163 ? 22.517 11.533 24.565 1.00 47.41 163 GLU A CA 1
ATOM 1286 C C . GLU A 1 163 ? 22.559 13.040 24.221 1.00 47.41 163 GLU A C 1
ATOM 1288 O O . GLU A 1 163 ? 21.527 13.699 24.128 1.00 47.41 163 GLU A O 1
ATOM 1293 N N . ASN A 1 164 ? 23.759 13.573 23.954 1.00 45.88 164 ASN A N 1
ATOM 1294 C CA . ASN A 1 164 ? 24.075 14.906 23.413 1.00 45.88 164 ASN A CA 1
ATOM 1295 C C . ASN A 1 164 ? 23.620 16.160 24.187 1.00 45.88 164 ASN A C 1
ATOM 1297 O O . ASN A 1 164 ? 24.184 17.220 23.921 1.00 45.88 164 ASN A O 1
ATOM 1301 N N . ASN A 1 165 ? 22.681 16.100 25.135 1.00 46.19 165 ASN A N 1
ATOM 1302 C CA . ASN A 1 165 ? 22.444 17.220 26.050 1.00 46.19 165 ASN A CA 1
ATOM 1303 C C . ASN A 1 165 ? 21.953 16.765 27.433 1.00 46.19 165 ASN A C 1
ATOM 1305 O O . ASN A 1 165 ? 21.074 15.914 27.552 1.00 46.19 165 ASN A O 1
ATOM 1309 N N . MET A 1 166 ? 22.521 17.358 28.483 1.00 43.28 166 MET A N 1
ATOM 1310 C CA . MET A 1 166 ? 22.300 16.958 29.876 1.00 43.28 166 MET A CA 1
ATOM 1311 C C . MET A 1 166 ? 20.938 17.428 30.415 1.00 43.28 166 MET A C 1
ATOM 1313 O O . MET A 1 166 ? 20.393 16.809 31.322 1.00 43.28 166 MET A O 1
ATOM 1317 N N . ASN A 1 167 ? 20.346 18.452 29.793 1.00 43.22 167 ASN A N 1
ATOM 1318 C CA . ASN A 1 167 ? 19.041 19.015 30.163 1.00 43.22 167 ASN A CA 1
ATOM 1319 C C . ASN A 1 167 ? 17.843 18.107 29.795 1.00 43.22 167 ASN A C 1
ATOM 1321 O O . ASN A 1 167 ? 16.713 18.446 30.116 1.00 43.22 167 ASN A O 1
ATOM 1325 N N . ASN A 1 168 ? 18.076 16.963 29.133 1.00 44.03 168 ASN A N 1
ATOM 1326 C CA . ASN A 1 168 ? 17.042 16.010 28.691 1.00 44.03 168 ASN A CA 1
ATOM 1327 C C . ASN A 1 168 ? 16.971 14.720 29.549 1.00 44.03 168 ASN A C 1
ATOM 1329 O O . ASN A 1 168 ? 16.338 13.740 29.128 1.00 44.03 168 ASN A O 1
ATOM 1333 N N . LEU A 1 169 ? 17.655 14.695 30.704 1.00 47.72 169 LEU A N 1
ATOM 1334 C CA . LEU A 1 169 ? 17.880 13.518 31.564 1.00 47.72 169 LEU A CA 1
ATOM 1335 C C . LEU A 1 169 ? 16.796 13.294 32.637 1.00 47.72 169 LEU A C 1
ATOM 1337 O O . LEU A 1 169 ? 17.094 13.018 33.803 1.00 47.72 169 LEU A O 1
ATOM 1341 N N . ASP A 1 170 ? 15.528 13.322 32.236 1.00 47.03 170 ASP A N 1
ATOM 1342 C CA . ASP A 1 170 ? 14.442 12.833 33.088 1.00 47.03 170 ASP A CA 1
ATOM 1343 C C . ASP A 1 170 ? 14.567 11.317 33.297 1.00 47.03 170 ASP A C 1
ATOM 1345 O O . ASP A 1 170 ? 14.388 10.534 32.367 1.00 47.03 170 ASP A O 1
ATOM 1349 N N . CYS A 1 171 ? 14.931 10.930 34.528 1.00 46.66 171 CYS A N 1
ATOM 1350 C CA . CYS A 1 171 ? 15.119 9.567 35.048 1.00 46.66 171 CYS A CA 1
ATOM 1351 C C . CYS A 1 171 ? 15.544 8.511 34.001 1.00 46.66 171 CYS A C 1
ATOM 1353 O O . CYS A 1 171 ? 14.695 7.846 33.421 1.00 46.66 171 CYS A O 1
ATOM 1355 N N . LEU A 1 172 ? 16.861 8.279 33.869 1.00 43.56 172 LEU A N 1
ATOM 1356 C CA . LEU A 1 172 ? 17.592 7.374 32.944 1.00 43.56 172 LEU A CA 1
ATOM 1357 C C . LEU A 1 172 ? 16.937 6.062 32.428 1.00 43.56 172 LEU A C 1
ATOM 1359 O O . LEU A 1 172 ? 17.433 5.519 31.443 1.00 43.56 172 LEU A O 1
ATOM 1363 N N . PHE A 1 173 ? 15.910 5.503 33.079 1.00 42.69 173 PHE A N 1
ATOM 1364 C CA . PHE A 1 173 ? 15.162 4.314 32.624 1.00 42.69 173 PHE A CA 1
ATOM 1365 C C . PHE A 1 173 ? 13.635 4.392 32.843 1.00 42.69 173 PHE A C 1
ATOM 1367 O O . PHE A 1 173 ? 12.956 3.375 32.703 1.00 42.69 173 PHE A O 1
ATOM 1374 N N . SER A 1 174 ? 13.078 5.558 33.179 1.00 36.62 174 SER A N 1
ATOM 1375 C CA . SER A 1 174 ? 11.625 5.755 33.217 1.00 36.62 174 SER A CA 1
ATOM 1376 C C . SER A 1 174 ? 11.073 5.994 31.807 1.00 36.62 174 SER A C 1
ATOM 1378 O O . SER A 1 174 ? 11.772 6.485 30.917 1.00 36.62 174 SER A O 1
ATOM 1380 N N . SER A 1 175 ? 9.809 5.642 31.575 1.00 34.19 175 SER A N 1
ATOM 1381 C CA . SER A 1 175 ? 9.103 6.022 30.349 1.00 34.19 175 SER A CA 1
ATOM 1382 C C . SER A 1 175 ? 8.833 7.530 30.363 1.00 34.19 175 SER A C 1
ATOM 1384 O O . SER A 1 175 ? 8.241 8.022 31.317 1.00 34.19 175 SER A O 1
ATOM 1386 N N . LYS A 1 176 ? 9.253 8.249 29.311 1.00 40.09 176 LYS A N 1
ATOM 1387 C CA . LYS A 1 176 ? 9.399 9.723 29.300 1.00 40.09 176 LYS A CA 1
ATOM 1388 C C . LYS A 1 176 ? 8.154 10.583 29.574 1.00 40.09 176 LYS A C 1
ATOM 1390 O O . LYS A 1 176 ? 8.314 11.778 29.778 1.00 40.09 176 LYS A O 1
ATOM 1395 N N . GLU A 1 177 ? 6.953 10.020 29.593 1.00 41.28 177 GLU A N 1
ATOM 1396 C CA . GLU A 1 177 ? 5.740 10.701 30.061 1.00 41.28 177 GLU A CA 1
ATOM 1397 C C . GLU A 1 177 ? 4.968 9.729 30.982 1.00 41.28 177 GLU A C 1
ATOM 1399 O O . GLU A 1 177 ? 4.966 8.518 30.705 1.00 41.28 177 GLU A O 1
ATOM 1404 N N . PRO A 1 178 ? 4.282 10.206 32.043 1.00 42.16 178 PRO A N 1
ATOM 1405 C CA . PRO A 1 178 ? 3.207 9.429 32.663 1.00 42.16 178 PRO A CA 1
ATOM 1406 C C . PRO A 1 178 ? 2.148 9.104 31.597 1.00 42.16 178 PRO A C 1
ATOM 1408 O O . PRO A 1 178 ? 1.964 9.877 30.657 1.00 42.16 178 PRO A O 1
ATOM 1411 N N . LEU A 1 179 ? 1.433 7.975 31.718 1.00 48.84 179 LEU A N 1
ATOM 1412 C CA . LEU A 1 179 ? 0.472 7.562 30.674 1.00 48.84 179 LEU A CA 1
ATOM 1413 C C . LEU A 1 179 ? -0.588 8.637 30.371 1.00 48.84 179 LEU A C 1
ATOM 1415 O O . LEU A 1 179 ? -1.041 8.731 29.231 1.00 48.84 179 LEU A O 1
ATOM 1419 N N . TYR A 1 180 ? -0.929 9.449 31.375 1.00 57.19 180 TYR A N 1
ATOM 1420 C CA . TYR A 1 180 ? -1.795 10.618 31.271 1.00 57.19 180 TYR A CA 1
ATOM 1421 C C . TYR A 1 180 ? -1.074 11.789 31.947 1.00 57.19 180 TYR A C 1
ATOM 1423 O O . TYR A 1 180 ? -0.761 11.714 33.132 1.00 57.19 180 TYR A O 1
ATOM 1431 N N . GLY A 1 181 ? -0.783 12.852 31.191 1.00 60.31 181 GLY A N 1
ATOM 1432 C CA . GLY A 1 181 ? -0.188 14.091 31.719 1.00 60.31 181 GLY A CA 1
ATOM 1433 C C . GLY A 1 181 ? -1.208 15.073 32.305 1.00 60.31 181 GLY A C 1
ATOM 1434 O O . GLY A 1 181 ? -0.842 16.185 32.662 1.00 60.31 181 GLY A O 1
ATOM 1435 N N . VAL A 1 182 ? -2.483 14.676 32.341 1.00 75.62 182 VAL A N 1
ATOM 1436 C CA . VAL A 1 182 ? -3.640 15.451 32.799 1.00 75.62 182 VAL A CA 1
ATOM 1437 C C . VAL A 1 182 ? -4.576 14.476 33.512 1.00 75.62 182 VAL A C 1
ATOM 1439 O O . VAL A 1 182 ? -4.920 13.434 32.951 1.00 75.62 182 VAL A O 1
ATOM 1442 N N . SER A 1 183 ? -4.964 14.806 34.741 1.00 78.94 183 SER A N 1
ATOM 1443 C CA . SER A 1 183 ? -5.797 13.976 35.627 1.00 78.94 183 SER A CA 1
ATOM 1444 C C . SER A 1 183 ? -6.929 14.758 36.302 1.00 78.94 183 SER A C 1
ATOM 1446 O O . SER A 1 183 ? -7.881 14.170 36.808 1.00 78.94 183 SER A O 1
ATOM 1448 N N . SER A 1 184 ? -6.852 16.088 36.279 1.00 81.00 184 SER A N 1
ATOM 1449 C CA . SER A 1 184 ? -7.794 17.011 36.899 1.00 81.00 184 SER A CA 1
ATOM 1450 C C . SER A 1 184 ? -8.046 18.229 36.002 1.00 81.00 184 SER A C 1
ATOM 1452 O O . SER A 1 184 ? -7.281 18.514 35.079 1.00 81.00 184 SER A O 1
ATOM 1454 N N . PHE A 1 185 ? -9.079 19.015 36.314 1.00 80.81 185 PHE A N 1
ATOM 1455 C CA . PHE A 1 185 ? -9.271 20.323 35.675 1.00 80.81 185 PHE A CA 1
ATOM 1456 C C . PHE A 1 185 ? -8.174 21.343 36.029 1.00 80.81 185 PHE A C 1
ATOM 1458 O O . PHE A 1 185 ? -7.932 22.255 35.247 1.00 80.81 185 PHE A O 1
ATOM 1465 N N . GLN A 1 186 ? -7.463 21.177 37.149 1.00 75.00 186 GLN A N 1
ATOM 1466 C CA . GLN A 1 186 ? -6.378 22.087 37.545 1.00 75.00 186 GLN A CA 1
ATOM 1467 C C . GLN A 1 186 ? -5.183 21.991 36.576 1.00 75.00 186 GLN A C 1
ATOM 1469 O O . GLN A 1 186 ? -4.525 22.990 36.298 1.00 75.00 186 GLN A O 1
ATOM 1474 N N . ASP A 1 187 ? -4.972 20.816 35.972 1.00 74.81 187 ASP A N 1
ATOM 1475 C CA . ASP A 1 187 ? -3.960 20.587 34.929 1.00 74.81 187 ASP A CA 1
ATOM 1476 C C . ASP A 1 187 ? -4.338 21.249 33.576 1.00 74.81 187 ASP A C 1
ATOM 1478 O O . ASP A 1 187 ? -3.482 21.490 32.714 1.00 74.81 187 ASP A O 1
ATOM 1482 N N . LEU A 1 188 ? -5.633 21.544 33.375 1.00 72.12 188 LEU A N 1
ATOM 1483 C CA . LEU A 1 188 ? -6.181 22.225 32.194 1.00 72.12 188 LEU A CA 1
ATOM 1484 C C . LEU A 1 188 ? -6.171 23.755 32.345 1.00 72.12 188 LEU A C 1
ATOM 1486 O O . LEU A 1 188 ? -5.890 24.448 31.367 1.00 72.12 188 LEU A O 1
ATOM 1490 N N . ASP A 1 189 ? -6.416 24.269 33.555 1.00 63.00 189 ASP A N 1
ATOM 1491 C CA . ASP A 1 189 ? -6.634 25.697 33.849 1.00 63.00 189 ASP A CA 1
ATOM 1492 C C . ASP A 1 189 ? -5.509 26.639 33.368 1.00 63.00 189 ASP A C 1
ATOM 1494 O O . ASP A 1 189 ? -5.770 27.800 33.065 1.00 63.00 189 ASP A O 1
ATOM 1498 N N . VAL A 1 190 ? -4.278 26.137 33.213 1.00 53.91 190 VAL A N 1
ATOM 1499 C CA . VAL A 1 190 ? -3.092 26.893 32.749 1.00 53.91 190 VAL A CA 1
ATOM 1500 C C . VAL A 1 190 ? -3.227 27.453 31.315 1.00 53.91 190 VAL A C 1
ATOM 1502 O O . VAL A 1 190 ? -2.433 28.297 30.914 1.00 53.91 190 VAL A O 1
ATOM 1505 N N . GLU A 1 191 ? -4.205 26.999 30.524 1.00 58.09 191 GLU A N 1
ATOM 1506 C CA . GLU A 1 191 ? -4.460 27.503 29.158 1.00 58.09 191 GLU A CA 1
ATOM 1507 C C . GLU A 1 191 ? -5.853 28.134 28.971 1.00 58.09 191 GLU A C 1
ATOM 1509 O O . GLU A 1 191 ? -6.180 28.567 27.869 1.00 58.09 191 GLU A O 1
ATOM 1514 N N . LEU A 1 192 ? -6.674 28.214 30.023 1.00 63.41 192 LEU A N 1
ATOM 1515 C CA . LEU A 1 192 ? -8.079 28.643 29.950 1.00 63.41 192 LEU A CA 1
ATOM 1516 C C . LEU A 1 192 ? -8.255 30.141 30.249 1.00 63.41 192 LEU A C 1
ATOM 1518 O O . LEU A 1 192 ? -9.073 30.545 31.077 1.00 63.41 192 LEU A O 1
ATOM 1522 N N . HIS A 1 193 ? -7.462 30.980 29.582 1.00 71.44 193 HIS A N 1
ATOM 1523 C CA . HIS A 1 193 ? -7.604 32.432 29.674 1.00 71.44 193 HIS A CA 1
ATOM 1524 C C . HIS A 1 193 ? -8.781 32.916 28.819 1.00 71.44 193 HIS A C 1
ATOM 1526 O O . HIS A 1 193 ? -8.723 32.870 27.595 1.00 71.44 193 HIS A O 1
ATOM 1532 N N . VAL A 1 194 ? -9.833 33.410 29.479 1.00 81.62 194 VAL A N 1
ATOM 1533 C CA . VAL A 1 194 ? -10.943 34.112 28.819 1.00 81.62 194 VAL A CA 1
ATOM 1534 C C . VAL A 1 194 ? -10.485 35.518 28.419 1.00 81.62 194 VAL A C 1
ATOM 1536 O O . VAL A 1 194 ? -10.043 36.280 29.280 1.00 81.62 194 VAL A O 1
ATOM 1539 N N . HIS A 1 195 ? -10.612 35.854 27.136 1.00 86.44 195 HIS A N 1
ATOM 1540 C CA . HIS A 1 195 ? -10.255 37.148 26.554 1.00 86.44 195 HIS A CA 1
ATOM 1541 C C . HIS A 1 195 ? -11.381 38.170 26.774 1.00 86.44 195 HIS A C 1
ATOM 1543 O O . HIS A 1 195 ? -11.149 39.214 27.383 1.00 86.44 195 HIS A O 1
ATOM 1549 N N . ASP A 1 196 ? -12.615 37.851 26.360 1.00 87.88 196 ASP A N 1
ATOM 1550 C CA . ASP A 1 196 ? -13.810 38.639 26.687 1.00 87.88 196 ASP A CA 1
ATOM 1551 C C . ASP A 1 196 ? -15.003 37.738 27.056 1.00 87.88 196 ASP A C 1
ATOM 1553 O O . ASP A 1 196 ? -15.428 36.862 26.304 1.00 87.88 196 ASP A O 1
ATOM 1557 N N . ARG A 1 197 ? -15.627 38.005 28.209 1.00 88.19 197 ARG A N 1
ATOM 1558 C CA . ARG A 1 197 ? -16.855 37.314 28.632 1.00 88.19 197 ARG A CA 1
ATOM 1559 C C . ARG A 1 197 ? -18.063 37.630 27.741 1.00 88.19 197 ARG A C 1
ATOM 1561 O O . ARG A 1 197 ? -19.005 36.843 27.747 1.00 88.19 197 ARG A O 1
ATOM 1568 N N . ASN A 1 198 ? -18.040 38.693 26.932 1.00 88.62 198 ASN A N 1
ATOM 1569 C CA . ASN A 1 198 ? -19.080 38.947 25.925 1.00 88.62 198 ASN A CA 1
ATOM 1570 C C . ASN A 1 198 ? -19.047 37.942 24.753 1.00 88.62 198 ASN A C 1
ATOM 1572 O O . ASN A 1 198 ? -20.048 37.791 24.054 1.00 88.62 198 ASN A O 1
ATOM 1576 N N . ASN A 1 199 ? -17.932 37.228 24.539 1.00 90.44 199 ASN A N 1
ATOM 1577 C CA . ASN A 1 199 ? -17.825 36.193 23.502 1.00 90.44 199 ASN A CA 1
ATOM 1578 C C . ASN A 1 199 ? -18.603 34.908 23.854 1.00 90.44 199 ASN A C 1
ATOM 1580 O O . ASN A 1 199 ? -18.903 34.101 22.960 1.00 90.44 199 ASN A O 1
ATOM 1584 N N . PHE A 1 200 ? -18.937 34.719 25.138 1.00 91.69 200 PHE A N 1
ATOM 1585 C CA . PHE A 1 200 ? -19.693 33.571 25.639 1.00 91.69 200 PHE A CA 1
ATOM 1586 C C . PHE A 1 200 ? -21.102 33.528 25.029 1.00 91.69 200 PHE A C 1
ATOM 1588 O O . PHE A 1 200 ? -21.765 34.539 24.805 1.00 91.69 200 PHE A O 1
ATOM 1595 N N . MET A 1 201 ? -21.582 32.319 24.762 1.00 92.75 201 MET A N 1
ATOM 1596 C CA . MET A 1 201 ? -22.905 32.078 24.200 1.00 92.75 201 MET A CA 1
ATOM 1597 C C . MET A 1 201 ? -23.985 32.170 25.281 1.00 92.75 201 MET A C 1
ATOM 1599 O O . MET A 1 201 ? -23.857 31.577 26.352 1.00 92.75 201 MET A O 1
ATOM 1603 N N . ASN A 1 202 ? -25.081 32.863 24.974 1.00 88.56 202 ASN A N 1
ATOM 1604 C CA . ASN A 1 202 ? -26.235 32.967 25.859 1.00 88.56 202 ASN A CA 1
ATOM 1605 C C . ASN A 1 202 ? -27.184 31.766 25.667 1.00 88.56 202 ASN A C 1
ATOM 1607 O O . ASN A 1 202 ? -27.919 31.716 24.678 1.00 88.56 202 ASN A O 1
ATOM 1611 N N . GLU A 1 203 ? -27.216 30.846 26.640 1.00 82.31 203 GLU A N 1
ATOM 1612 C CA . GLU A 1 203 ? -28.095 29.659 26.656 1.00 82.31 203 GLU A CA 1
ATOM 1613 C C . GLU A 1 203 ? -29.571 29.984 26.360 1.00 82.31 203 GLU A C 1
ATOM 1615 O O . GLU A 1 203 ? -30.253 29.208 25.696 1.00 82.31 203 GLU A O 1
ATOM 1620 N N . SER A 1 204 ? -30.073 31.147 26.800 1.00 82.69 204 SER A N 1
ATOM 1621 C CA . SER A 1 204 ? -31.482 31.538 26.605 1.00 82.69 204 SER A CA 1
ATOM 1622 C C . SER A 1 204 ? -31.862 31.871 25.153 1.00 82.69 204 SER A C 1
ATOM 1624 O O . SER A 1 204 ? -33.037 32.082 24.866 1.00 82.69 204 SER A O 1
ATOM 1626 N N . THR A 1 205 ? -30.889 31.902 24.236 1.00 86.62 205 THR A N 1
ATOM 1627 C CA . THR A 1 205 ? -31.086 32.202 22.803 1.00 86.62 205 THR A CA 1
ATOM 1628 C C . THR A 1 205 ? -30.970 30.973 21.893 1.00 86.62 205 THR A C 1
ATOM 1630 O O . THR A 1 205 ? -30.928 31.106 20.672 1.00 86.62 205 THR A O 1
ATOM 1633 N N . PHE A 1 206 ? -30.882 29.767 22.463 1.00 91.94 206 PHE A N 1
ATOM 1634 C CA . PHE A 1 206 ? -30.628 28.539 21.707 1.00 91.94 206 PHE A CA 1
ATOM 1635 C C . PHE A 1 206 ? -31.906 27.919 21.122 1.00 91.94 206 PHE A C 1
ATOM 1637 O O . PHE A 1 206 ? -32.695 27.310 21.842 1.00 91.94 206 PHE A O 1
ATOM 1644 N N . ASP A 1 207 ? -32.054 27.963 19.793 1.00 92.38 207 ASP A N 1
ATOM 1645 C CA . ASP A 1 207 ? -32.959 27.051 19.086 1.00 92.38 207 ASP A CA 1
ATOM 1646 C C . ASP A 1 207 ? -32.343 25.640 19.050 1.00 92.38 207 ASP A C 1
ATOM 1648 O O . ASP A 1 207 ? -31.399 25.337 18.313 1.00 92.38 207 ASP A O 1
ATOM 1652 N N . LYS A 1 208 ? -32.901 24.765 19.886 1.00 91.06 208 LYS A N 1
ATOM 1653 C CA . LYS A 1 208 ? -32.515 23.359 20.023 1.00 91.06 208 LYS A CA 1
ATOM 1654 C C . LYS A 1 208 ? -32.700 22.558 18.732 1.00 91.06 208 LYS A C 1
ATOM 1656 O O . LYS A 1 208 ? -31.882 21.684 18.442 1.00 91.06 208 LYS A O 1
ATOM 1661 N N . GLU A 1 209 ? -33.755 22.801 17.958 1.00 92.06 209 GLU A N 1
ATOM 1662 C CA . GLU A 1 209 ? -34.014 22.021 16.745 1.00 92.06 209 GLU A CA 1
ATOM 1663 C C . GLU A 1 209 ? -33.070 22.405 15.608 1.00 92.06 209 GLU A C 1
ATOM 1665 O O . GLU A 1 209 ? -32.582 21.506 14.908 1.00 92.06 209 GLU A O 1
ATOM 1670 N N . GLU A 1 210 ? -32.762 23.699 15.479 1.00 93.19 210 GLU A N 1
ATOM 1671 C CA . GLU A 1 210 ? -31.767 24.234 14.552 1.00 93.19 210 GLU A CA 1
ATOM 1672 C C . GLU A 1 210 ? -30.351 23.766 14.900 1.00 93.19 210 GLU A C 1
ATOM 1674 O O . GLU A 1 210 ? -29.685 23.203 14.031 1.00 93.19 210 GLU A O 1
ATOM 1679 N N . ILE A 1 211 ? -29.896 23.926 16.151 1.00 94.94 211 ILE A N 1
ATOM 1680 C CA . ILE A 1 211 ? -28.551 23.489 16.576 1.00 94.94 211 ILE A CA 1
ATOM 1681 C C . ILE A 1 211 ? -28.342 22.009 16.232 1.00 94.94 211 ILE A C 1
ATOM 1683 O O . ILE A 1 211 ? -27.324 21.628 15.648 1.00 94.94 211 ILE A O 1
ATOM 1687 N N . LEU A 1 212 ? -29.343 21.173 16.525 1.00 94.56 212 LEU A N 1
ATOM 1688 C CA . LEU A 1 212 ? -29.297 19.751 16.208 1.00 94.56 212 LEU A CA 1
ATOM 1689 C C . LEU A 1 212 ? -29.376 19.485 14.701 1.00 94.56 212 LEU A C 1
ATOM 1691 O O . LEU A 1 212 ? -28.640 18.635 14.214 1.00 94.56 212 LEU A O 1
ATOM 1695 N N . ARG A 1 213 ? -30.231 20.176 13.935 1.00 93.44 213 ARG A N 1
ATOM 1696 C CA . ARG A 1 213 ? -30.255 20.046 12.464 1.00 93.44 213 ARG A CA 1
ATOM 1697 C C . ARG A 1 213 ? -28.866 20.331 11.885 1.00 93.44 213 ARG A C 1
ATOM 1699 O O . ARG A 1 213 ? -28.294 19.471 11.220 1.00 93.44 213 ARG A O 1
ATOM 1706 N N . ASN A 1 214 ? -28.301 21.485 12.225 1.00 92.62 214 ASN A N 1
ATOM 1707 C CA . ASN A 1 214 ? -27.049 21.974 11.662 1.00 92.62 214 ASN A CA 1
ATOM 1708 C C . ASN A 1 214 ? -25.877 21.031 12.010 1.00 92.62 214 ASN A C 1
ATOM 1710 O O . ASN A 1 214 ? -25.106 20.670 11.120 1.00 92.62 214 ASN A O 1
ATOM 1714 N N . TYR A 1 215 ? -25.774 20.542 13.254 1.00 94.75 215 TYR A N 1
ATOM 1715 C CA . TYR A 1 215 ? -24.755 19.551 13.637 1.00 94.75 215 TYR A CA 1
ATOM 1716 C C . TYR A 1 215 ? -24.925 18.199 12.917 1.00 94.75 215 TYR A C 1
ATOM 1718 O O . TYR A 1 215 ? -23.953 17.660 12.371 1.00 94.75 215 TYR A O 1
ATOM 1726 N N . TYR A 1 216 ? -26.144 17.641 12.895 1.00 93.62 216 TYR A N 1
ATOM 1727 C CA . TYR A 1 216 ? -26.377 16.323 12.293 1.00 93.62 216 TYR A CA 1
ATOM 1728 C C . TYR A 1 216 ? -26.193 16.337 10.767 1.00 93.62 216 TYR A C 1
ATOM 1730 O O . TYR A 1 216 ? -25.739 15.348 10.190 1.00 93.62 216 TYR A O 1
ATOM 1738 N N . GLU A 1 217 ? -26.486 17.457 10.104 1.00 90.31 217 GLU A N 1
ATOM 1739 C CA . GLU A 1 217 ? -26.364 17.574 8.651 1.00 90.31 217 GLU A CA 1
ATOM 1740 C C . GLU A 1 217 ? -24.937 17.865 8.164 1.00 90.31 217 GLU A C 1
ATOM 1742 O O . GLU A 1 217 ? -24.594 17.380 7.081 1.00 90.31 217 GLU A O 1
ATOM 1747 N N . THR A 1 218 ? -24.120 18.591 8.945 1.00 88.25 218 THR A N 1
ATOM 1748 C CA . THR A 1 218 ? -22.795 19.106 8.520 1.00 88.25 218 THR A CA 1
ATOM 1749 C C . THR A 1 218 ? -21.575 18.435 9.164 1.00 88.25 218 THR A C 1
ATOM 1751 O O . THR A 1 218 ? -20.478 18.517 8.607 1.00 88.25 218 THR A O 1
ATOM 1754 N N . PHE A 1 219 ? -21.729 17.771 10.317 1.00 91.38 219 PHE A N 1
ATOM 1755 C CA . PHE A 1 219 ? -20.614 17.126 11.028 1.00 91.38 219 PHE A CA 1
ATOM 1756 C C . PHE A 1 219 ? -20.872 15.645 11.321 1.00 91.38 219 PHE A C 1
ATOM 1758 O O . PHE A 1 219 ? -20.008 14.813 11.044 1.00 91.38 219 PHE A O 1
ATOM 1765 N N . HIS A 1 220 ? -22.057 15.290 11.827 1.00 92.81 220 HIS A N 1
ATOM 1766 C CA . HIS A 1 220 ? -22.325 13.929 12.314 1.00 92.81 220 HIS A CA 1
ATOM 1767 C C . HIS A 1 220 ? -22.205 12.836 11.235 1.00 92.81 220 HIS A C 1
ATOM 1769 O O . HIS A 1 220 ? -21.771 11.729 11.528 1.00 92.81 220 HIS A O 1
ATOM 1775 N N . LYS A 1 221 ? -22.506 13.147 9.967 1.00 89.44 221 LYS A N 1
ATOM 1776 C CA . LYS A 1 221 ? -22.294 12.219 8.834 1.00 89.44 221 LYS A CA 1
ATOM 1777 C C . LYS A 1 221 ? -20.820 11.829 8.653 1.00 89.44 221 LYS A C 1
ATOM 1779 O O . LYS A 1 221 ? -20.520 10.697 8.299 1.00 89.44 221 LYS A O 1
ATOM 1784 N N . SER A 1 222 ? -19.903 12.767 8.910 1.00 91.12 222 SER A N 1
ATOM 1785 C CA . SER A 1 222 ? -18.459 12.501 8.920 1.00 91.12 222 SER A CA 1
ATOM 1786 C C . SER A 1 222 ? -18.002 11.802 10.203 1.00 91.12 222 SER A C 1
ATOM 1788 O O . SER A 1 222 ? -17.018 11.074 10.163 1.00 91.12 222 SER A O 1
ATOM 1790 N N . HIS A 1 223 ? -18.675 12.029 11.334 1.00 92.12 223 HIS A N 1
ATOM 1791 C CA . HIS A 1 223 ? -18.304 11.490 12.649 1.00 92.12 223 HIS A CA 1
ATOM 1792 C C . HIS A 1 223 ? -19.565 11.121 13.441 1.00 92.12 223 HIS A C 1
ATOM 1794 O O . HIS A 1 223 ? -20.136 12.016 14.075 1.00 92.12 223 HIS A O 1
ATOM 1800 N N . PRO A 1 224 ? -20.004 9.842 13.430 1.00 91.75 224 PRO A N 1
ATOM 1801 C CA . PRO A 1 224 ? -21.259 9.380 14.051 1.00 91.75 224 PRO A CA 1
ATOM 1802 C C . PRO A 1 224 ? -21.200 9.300 15.589 1.00 91.75 224 PRO A C 1
ATOM 1804 O O . PRO A 1 224 ? -21.531 8.305 16.226 1.00 91.75 224 PRO A O 1
ATOM 1807 N N . PHE A 1 225 ? -20.726 10.381 16.193 1.00 87.50 225 PHE A N 1
ATOM 1808 C CA . PHE A 1 225 ? -20.161 10.467 17.534 1.00 87.50 225 PHE A CA 1
ATOM 1809 C C . PHE A 1 225 ? -21.200 10.359 18.666 1.00 87.50 225 PHE A C 1
ATOM 1811 O O . PHE A 1 225 ? -20.904 9.888 19.764 1.00 87.50 225 PHE A O 1
ATOM 1818 N N . LEU A 1 226 ? -22.424 10.808 18.388 1.00 92.44 226 LEU A N 1
ATOM 1819 C CA . LEU A 1 226 ? -23.575 10.785 19.293 1.00 92.44 226 LEU A CA 1
ATOM 1820 C C . LEU A 1 226 ? -24.558 9.645 18.939 1.00 92.44 226 LEU A C 1
ATOM 1822 O O . LEU A 1 226 ? -24.405 9.008 17.894 1.00 92.44 226 LEU A O 1
ATOM 1826 N N . PRO A 1 227 ? -25.576 9.387 19.784 1.00 91.94 227 PRO A N 1
ATOM 1827 C CA . PRO A 1 227 ? -26.784 8.631 19.427 1.00 91.94 227 PRO A CA 1
ATOM 1828 C C . PRO A 1 227 ? -27.516 9.169 18.180 1.00 91.94 227 PRO A C 1
ATOM 1830 O O . PRO A 1 227 ? -27.101 10.154 17.577 1.00 91.94 227 PRO A O 1
ATOM 1833 N N . SER A 1 228 ? -28.634 8.554 17.781 1.00 90.81 228 SER A N 1
ATOM 1834 C CA . SER A 1 228 ? -29.486 9.145 16.727 1.00 90.81 228 SER A CA 1
ATOM 1835 C C . SER A 1 228 ? -30.175 10.441 17.204 1.00 90.81 228 SER A C 1
ATOM 1837 O O . SER A 1 228 ? -30.412 10.601 18.400 1.00 90.81 228 SER A O 1
ATOM 1839 N N . LYS A 1 229 ? -30.579 11.362 16.303 1.00 90.88 229 LYS A N 1
ATOM 1840 C CA . LYS A 1 229 ? -31.263 12.620 16.711 1.00 90.88 229 LYS A CA 1
ATOM 1841 C C . LYS A 1 229 ? -32.515 12.362 17.569 1.00 90.88 229 LYS A C 1
ATOM 1843 O O . LYS A 1 229 ? -32.762 13.109 18.508 1.00 90.88 229 LYS A O 1
ATOM 1848 N N . GLN A 1 230 ? -33.273 11.301 17.278 1.00 90.00 230 GLN A N 1
ATOM 1849 C CA . GLN A 1 230 ? -34.458 10.896 18.051 1.00 90.00 230 GLN A CA 1
ATOM 1850 C C . GLN A 1 230 ? -34.095 10.400 19.459 1.00 90.00 230 GLN A C 1
ATOM 1852 O O . GLN A 1 230 ? -34.731 10.773 20.439 1.00 90.00 230 GLN A O 1
ATOM 1857 N N . GLU A 1 231 ? -33.044 9.593 19.562 1.00 91.25 231 GLU A N 1
ATOM 1858 C CA . GLU A 1 231 ? -32.528 9.037 20.814 1.00 91.25 231 GLU A CA 1
ATOM 1859 C C . GLU A 1 231 ? -31.890 10.125 21.690 1.00 91.25 231 GLU A C 1
ATOM 1861 O O . GLU A 1 231 ? -32.123 10.166 22.895 1.00 91.25 231 GLU A O 1
ATOM 1866 N N . LEU A 1 232 ? -31.186 11.089 21.089 1.00 92.81 232 LEU A N 1
ATOM 1867 C CA . LEU A 1 232 ? -30.592 12.228 21.791 1.00 92.81 232 LEU A CA 1
ATOM 1868 C C . LEU A 1 232 ? -31.649 13.147 22.441 1.00 92.81 232 LEU A C 1
ATOM 1870 O O . LEU A 1 232 ? -31.392 13.712 23.502 1.00 92.81 232 LEU A O 1
ATOM 1874 N N . PHE A 1 233 ? -32.867 13.245 21.893 1.00 92.62 233 PHE A N 1
ATOM 1875 C CA . PHE A 1 233 ? -33.968 13.924 22.593 1.00 92.62 233 PHE A CA 1
ATOM 1876 C C . PHE A 1 233 ? -34.347 13.241 23.920 1.00 92.62 233 PHE A C 1
ATOM 1878 O O . PHE A 1 233 ? -34.760 13.933 24.848 1.00 92.62 233 PHE A O 1
ATOM 1885 N N . ILE A 1 234 ? -34.143 11.924 24.061 1.00 92.94 234 ILE A N 1
ATOM 1886 C CA . ILE A 1 234 ? -34.352 11.203 25.328 1.00 92.94 234 ILE A CA 1
ATOM 1887 C C . ILE A 1 234 ? -33.273 11.605 26.344 1.00 92.94 234 ILE A C 1
ATOM 1889 O O . ILE A 1 234 ? -33.591 11.899 27.497 1.00 92.94 234 ILE A O 1
ATOM 1893 N N . TYR A 1 235 ? -32.011 11.714 25.915 1.00 93.38 235 TYR A N 1
ATOM 1894 C CA . TYR A 1 235 ? -30.913 12.247 26.736 1.00 93.38 235 TYR A CA 1
ATOM 1895 C C . TYR A 1 235 ? -31.226 13.664 27.249 1.00 93.38 235 TYR A C 1
ATOM 1897 O O . TYR A 1 235 ? -31.082 13.925 28.445 1.00 93.38 235 TYR A O 1
ATOM 1905 N N . PHE A 1 236 ? -31.780 14.534 26.397 1.00 94.25 236 PHE A N 1
ATOM 1906 C CA . PHE A 1 236 ? -32.240 15.878 26.774 1.00 94.25 236 PHE A CA 1
ATOM 1907 C C . PHE A 1 236 ? -33.482 15.930 27.686 1.00 94.25 236 PHE A C 1
ATOM 1909 O O . PHE A 1 236 ? -33.906 17.020 28.056 1.00 94.25 236 PHE A O 1
ATOM 1916 N N . SER A 1 237 ? -34.032 14.795 28.132 1.00 91.94 237 SER A N 1
ATOM 1917 C CA . SER A 1 237 ? -34.968 14.790 29.275 1.00 91.94 237 SER A CA 1
ATOM 1918 C C . SER A 1 237 ? -34.295 15.286 30.566 1.00 91.94 237 SER A C 1
ATOM 1920 O O . SER A 1 237 ? -34.974 15.704 31.501 1.00 91.94 237 SER A O 1
ATOM 1922 N N . ASN A 1 238 ? -32.957 15.258 30.618 1.00 92.19 238 ASN A N 1
ATOM 1923 C CA . ASN A 1 238 ? -32.160 15.850 31.682 1.00 92.19 238 ASN A CA 1
ATOM 1924 C C . ASN A 1 238 ? -31.565 17.199 31.232 1.00 92.19 238 ASN A C 1
ATOM 1926 O O . ASN A 1 238 ? -30.665 17.254 30.393 1.00 92.19 238 ASN A O 1
ATOM 1930 N N . LEU A 1 239 ? -32.022 18.285 31.861 1.00 90.94 239 LEU A N 1
ATOM 1931 C CA . LEU A 1 239 ? -31.596 19.666 31.586 1.00 90.94 239 LEU A CA 1
ATOM 1932 C C . LEU A 1 239 ? -30.078 19.899 31.742 1.00 90.94 239 LEU A C 1
ATOM 1934 O O . LEU A 1 239 ? -29.525 20.772 31.077 1.00 90.94 239 LEU A O 1
ATOM 1938 N N . SER A 1 240 ? -29.382 19.119 32.579 1.00 91.56 240 SER A N 1
ATOM 1939 C CA . SER A 1 240 ? -27.915 19.192 32.701 1.00 91.56 240 SER A CA 1
ATOM 1940 C C . SER A 1 240 ? -27.201 18.641 31.461 1.00 91.56 240 SER A C 1
ATOM 1942 O O . SER A 1 240 ? -26.157 19.164 31.083 1.00 91.56 240 SER A O 1
ATOM 1944 N N . ILE A 1 241 ? -27.753 17.613 30.811 1.00 93.12 241 ILE A N 1
ATOM 1945 C CA . ILE A 1 241 ? -27.197 17.055 29.567 1.00 93.12 241 ILE A CA 1
ATOM 1946 C C . ILE A 1 241 ? -27.422 18.032 28.406 1.00 93.12 241 ILE A C 1
ATOM 1948 O O . ILE A 1 241 ? -26.549 18.211 27.559 1.00 93.12 241 ILE A O 1
ATOM 1952 N N . GLU A 1 242 ? -28.567 18.716 28.395 1.00 92.56 242 GLU A N 1
ATOM 1953 C CA . GLU A 1 242 ? -28.881 19.746 27.402 1.00 92.56 242 GLU A CA 1
ATOM 1954 C C . GLU A 1 242 ? -27.943 20.956 27.485 1.00 92.56 242 GLU A C 1
ATOM 1956 O O . GLU A 1 242 ? -27.384 21.362 26.463 1.00 92.56 242 GLU A O 1
ATOM 1961 N N . ARG A 1 243 ? -27.696 21.474 28.697 1.00 92.19 243 ARG A N 1
ATOM 1962 C CA . ARG A 1 243 ? -26.754 22.583 28.925 1.00 92.19 243 ARG A CA 1
ATOM 1963 C C . ARG A 1 243 ? -25.307 22.252 28.576 1.00 92.19 243 ARG A C 1
ATOM 1965 O O . ARG A 1 243 ? -24.599 23.129 28.102 1.00 92.19 243 ARG A O 1
ATOM 1972 N N . GLU A 1 244 ? -24.862 21.016 28.790 1.00 93.31 244 GLU A N 1
ATOM 1973 C CA . GLU A 1 244 ? -23.502 20.596 28.429 1.00 93.31 244 GLU A CA 1
ATOM 1974 C C . GLU A 1 244 ? -23.314 20.418 26.913 1.00 93.31 244 GLU A C 1
ATOM 1976 O O . GLU A 1 244 ? -22.291 20.831 26.366 1.00 93.31 244 GLU A O 1
ATOM 1981 N N . LEU A 1 245 ? -24.286 19.819 26.214 1.00 95.06 245 LEU A N 1
ATOM 1982 C CA . LEU A 1 245 ? -24.137 19.478 24.794 1.00 95.06 245 LEU A CA 1
ATOM 1983 C C . LEU A 1 245 ? -24.479 20.624 23.834 1.00 95.06 245 LEU A C 1
ATOM 1985 O O . LEU A 1 245 ? -23.751 20.817 22.859 1.00 95.06 245 LEU A O 1
ATOM 1989 N N . LEU A 1 246 ? -25.560 21.385 24.054 1.00 95.56 246 LEU A N 1
ATOM 1990 C CA . LEU A 1 246 ? -25.981 22.405 23.080 1.00 95.56 246 LEU A CA 1
ATOM 1991 C C . LEU A 1 246 ? -24.905 23.467 22.764 1.00 95.56 246 LEU A C 1
ATOM 1993 O O . LEU A 1 246 ? -24.771 23.782 21.579 1.00 95.56 246 LEU A O 1
ATOM 1997 N N . PRO A 1 247 ? -24.092 23.968 23.722 1.00 96.06 247 PRO A N 1
ATOM 1998 C CA . PRO A 1 247 ? -22.995 24.890 23.427 1.00 96.06 247 PRO A CA 1
ATOM 1999 C C . PRO A 1 247 ? -22.005 24.341 22.391 1.00 96.06 247 PRO A C 1
ATOM 2001 O O . PRO A 1 247 ? -21.772 24.979 21.365 1.00 96.06 247 PRO A O 1
ATOM 2004 N N . ILE A 1 248 ? -21.460 23.136 22.600 1.00 96.38 248 ILE A N 1
ATOM 2005 C CA . ILE A 1 248 ? -20.434 22.581 21.703 1.00 96.38 248 ILE A CA 1
ATOM 2006 C C . ILE A 1 248 ? -21.020 22.126 20.358 1.00 96.38 248 ILE A C 1
ATOM 2008 O O . ILE A 1 248 ? -20.381 22.292 19.317 1.00 96.38 248 ILE A O 1
ATOM 2012 N N . LEU A 1 249 ? -22.263 21.631 20.341 1.00 96.25 249 LEU A N 1
ATOM 2013 C CA . LEU A 1 249 ? -22.963 21.301 19.095 1.00 96.25 249 LEU A CA 1
ATOM 2014 C C . LEU A 1 249 ? -23.261 22.561 18.271 1.00 96.25 249 LEU A C 1
ATOM 2016 O O . LEU A 1 249 ? -23.100 22.531 17.049 1.00 96.25 249 LEU A O 1
ATOM 2020 N N . LYS A 1 250 ? -23.602 23.683 18.925 1.00 95.06 250 LYS A N 1
ATOM 2021 C CA . LYS A 1 250 ? -23.746 24.980 18.256 1.00 95.06 250 LYS A CA 1
ATOM 2022 C C . LYS A 1 250 ? -22.418 25.478 17.695 1.00 95.06 250 LYS A C 1
ATOM 2024 O O . LYS A 1 250 ? -22.388 25.866 16.534 1.00 95.06 250 LYS A O 1
ATOM 2029 N N . ILE A 1 251 ? -21.320 25.419 18.454 1.00 95.38 251 ILE A N 1
ATOM 2030 C CA . ILE A 1 251 ? -19.992 25.809 17.947 1.00 95.38 251 ILE A CA 1
ATOM 2031 C C . ILE A 1 251 ? -19.625 25.003 16.690 1.00 95.38 251 ILE A C 1
ATOM 2033 O O . ILE A 1 251 ? -19.195 25.583 15.695 1.00 95.38 251 ILE A O 1
ATOM 2037 N N . ILE A 1 252 ? -19.812 23.681 16.701 1.00 94.06 252 ILE A N 1
ATOM 2038 C CA . ILE A 1 252 ? -19.465 22.831 15.552 1.00 94.06 252 ILE A CA 1
ATOM 2039 C C . ILE A 1 252 ? -20.367 23.122 14.342 1.00 94.06 252 ILE A C 1
ATOM 2041 O O . ILE A 1 252 ? -19.863 23.180 13.220 1.00 94.06 252 ILE A O 1
ATOM 2045 N N . GLY A 1 253 ? -21.668 23.348 14.558 1.00 91.56 253 GLY A N 1
ATOM 2046 C CA . GLY A 1 253 ? -22.609 23.742 13.507 1.00 91.56 253 GLY A CA 1
ATOM 2047 C C . GLY A 1 253 ? -22.286 25.116 12.911 1.00 91.56 253 GLY A C 1
ATOM 2048 O O . GLY A 1 253 ? -22.040 25.216 11.712 1.00 91.56 253 GLY A O 1
ATOM 2049 N N . ASP A 1 254 ? -22.209 26.154 13.749 1.00 90.62 254 ASP A N 1
ATOM 2050 C CA . ASP A 1 254 ? -21.864 27.530 13.357 1.00 90.62 254 ASP A CA 1
ATOM 2051 C C . ASP A 1 254 ? -20.507 27.587 12.630 1.00 90.62 254 ASP A C 1
ATOM 2053 O O . ASP A 1 254 ? -20.341 28.336 11.669 1.00 90.62 254 ASP A O 1
ATOM 2057 N N . GLY A 1 255 ? -19.532 26.779 13.058 1.00 88.75 255 GLY A N 1
ATOM 2058 C CA . GLY A 1 255 ? -18.212 26.694 12.432 1.00 88.75 255 GLY A CA 1
ATOM 2059 C C . GLY A 1 255 ? -18.186 25.911 11.118 1.00 88.75 255 GLY A C 1
ATOM 2060 O O . GLY A 1 255 ? -17.220 26.009 10.371 1.00 88.75 255 GLY A O 1
ATOM 2061 N N . LYS A 1 256 ? -19.232 25.145 10.794 1.00 86.00 256 LYS A N 1
ATOM 2062 C CA . LYS A 1 256 ? -19.413 24.502 9.481 1.00 86.00 256 LYS A CA 1
ATOM 2063 C C . LYS A 1 256 ? -20.261 25.330 8.512 1.00 86.00 256 LYS A C 1
ATOM 2065 O O . LYS A 1 256 ? -20.243 25.026 7.325 1.00 86.00 256 LYS A O 1
ATOM 2070 N N . THR A 1 257 ? -20.987 26.343 8.989 1.00 86.75 257 THR A N 1
ATOM 2071 C CA . THR A 1 257 ? -21.901 27.166 8.171 1.00 86.75 257 THR A CA 1
ATOM 2072 C C . THR A 1 257 ? -21.503 28.639 8.065 1.00 86.75 257 THR A C 1
ATOM 2074 O O . THR A 1 257 ? -22.003 29.333 7.184 1.00 86.75 257 THR A O 1
ATOM 2077 N N . SER A 1 258 ? -20.593 29.133 8.911 1.00 89.19 258 SER A N 1
ATOM 2078 C CA . SER A 1 258 ? -20.157 30.537 8.932 1.00 89.19 258 SER A CA 1
ATOM 2079 C C . SER A 1 258 ? -18.633 30.682 8.918 1.00 89.19 258 SER A C 1
ATOM 2081 O O . SER A 1 258 ? -17.907 29.769 9.310 1.00 89.19 258 SER A O 1
ATOM 2083 N N . THR A 1 259 ? -18.135 31.854 8.514 1.00 89.06 259 THR A N 1
ATOM 2084 C CA . THR A 1 259 ? -16.692 32.174 8.506 1.00 89.06 259 THR A CA 1
ATOM 2085 C C . THR A 1 259 ? -16.199 32.784 9.827 1.00 89.06 259 THR A C 1
ATOM 2087 O O . THR A 1 259 ? -15.145 33.422 9.866 1.00 89.06 259 THR A O 1
ATOM 2090 N N . ILE A 1 260 ? -16.995 32.713 10.900 1.00 88.38 260 ILE A N 1
ATOM 2091 C CA . ILE A 1 260 ? -16.793 33.538 12.103 1.00 88.38 260 ILE A CA 1
ATOM 2092 C C . ILE A 1 260 ? -15.513 33.126 12.851 1.00 88.38 260 ILE A C 1
ATOM 2094 O O . ILE A 1 260 ? -14.699 33.981 13.198 1.00 88.38 260 ILE A O 1
ATOM 2098 N N . TYR A 1 261 ? -15.289 31.823 13.038 1.00 90.00 261 TYR A N 1
ATOM 2099 C CA . TYR A 1 261 ? -14.152 31.299 13.811 1.00 90.00 261 TYR A CA 1
ATOM 2100 C C . TYR A 1 261 ? -12.826 31.251 13.033 1.00 90.00 261 TYR A C 1
ATOM 2102 O O . TYR A 1 261 ? -11.760 31.187 13.643 1.00 90.00 261 TYR A O 1
ATOM 2110 N N . ALA A 1 262 ? -12.860 31.335 11.698 1.00 86.06 262 ALA A N 1
ATOM 2111 C CA . ALA A 1 262 ? -11.662 31.596 10.898 1.00 86.06 262 ALA A CA 1
ATOM 2112 C C . ALA A 1 262 ? -11.150 33.032 11.096 1.00 86.06 262 ALA A C 1
ATOM 2114 O O . ALA A 1 262 ? -9.941 33.251 11.165 1.00 86.06 262 ALA A O 1
ATOM 2115 N N . LYS A 1 263 ? -12.071 34.003 11.200 1.00 86.50 263 LYS A N 1
ATOM 2116 C CA . LYS A 1 263 ? -11.752 35.435 11.314 1.00 86.50 263 LYS A CA 1
ATOM 2117 C C . LYS A 1 263 ? -11.442 35.881 12.746 1.00 86.50 263 LYS A C 1
ATOM 2119 O O . LYS A 1 263 ? -10.605 36.758 12.918 1.00 86.50 263 LYS A O 1
ATOM 2124 N N . ASN A 1 264 ? -12.071 35.285 13.763 1.00 88.38 264 ASN A N 1
ATOM 2125 C CA . ASN A 1 264 ? -11.824 35.616 15.170 1.00 88.38 264 ASN A CA 1
ATOM 2126 C C . ASN A 1 264 ? -11.449 34.366 15.988 1.00 88.38 264 ASN A C 1
ATOM 2128 O O . ASN A 1 264 ? -12.302 33.540 16.322 1.00 88.38 264 ASN A O 1
ATOM 2132 N N . THR A 1 265 ? -10.160 34.254 16.331 1.00 86.12 265 THR A N 1
ATOM 2133 C CA . THR A 1 265 ? -9.602 33.156 17.138 1.00 86.12 265 THR A CA 1
ATOM 2134 C C . THR A 1 265 ? -9.872 33.278 18.637 1.00 86.12 265 THR A C 1
ATOM 2136 O O . THR A 1 265 ? -9.898 32.262 19.326 1.00 86.12 265 THR A O 1
ATOM 2139 N N . GLU A 1 266 ? -10.080 34.489 19.152 1.00 89.50 266 GLU A N 1
ATOM 2140 C CA . GLU A 1 266 ? -10.332 34.729 20.580 1.00 89.50 266 GLU A CA 1
ATOM 2141 C C . GLU A 1 266 ? -11.768 34.327 20.934 1.00 89.50 266 GLU A C 1
ATOM 2143 O O . GLU A 1 266 ? -11.983 33.542 21.851 1.00 89.50 266 GLU A O 1
ATOM 2148 N N . LEU A 1 267 ? -12.737 34.709 20.096 1.00 92.12 267 LEU A N 1
ATOM 2149 C CA . LEU A 1 267 ? -14.145 34.307 20.195 1.00 92.12 267 LEU A CA 1
ATOM 2150 C C . LEU A 1 267 ? -14.334 32.783 20.268 1.00 92.12 267 LEU A C 1
ATOM 2152 O O . LEU A 1 267 ? -15.148 32.295 21.052 1.00 92.12 267 LEU A O 1
ATOM 2156 N N . ILE A 1 268 ? -13.600 32.015 19.456 1.00 92.50 268 ILE A N 1
ATOM 2157 C CA . ILE A 1 268 ? -13.667 30.547 19.501 1.00 92.50 268 ILE A CA 1
ATOM 2158 C C . ILE A 1 268 ? -12.914 29.969 20.709 1.00 92.50 268 ILE A C 1
ATOM 2160 O O . ILE A 1 268 ? -13.376 28.978 21.270 1.00 92.50 268 ILE A O 1
ATOM 2164 N N . SER A 1 269 ? -11.828 30.606 21.165 1.00 91.56 269 SER A N 1
ATOM 2165 C CA . SER A 1 269 ? -11.129 30.249 22.411 1.00 91.56 269 SER A CA 1
ATOM 2166 C C . SER A 1 269 ? -12.027 30.435 23.641 1.00 91.56 269 SER A C 1
ATOM 2168 O O . SER A 1 269 ? -12.167 29.523 24.458 1.00 91.56 269 SER A O 1
ATOM 2170 N N . ASP A 1 270 ? -12.731 31.565 23.724 1.00 92.62 270 ASP A N 1
ATOM 2171 C CA . ASP A 1 270 ? -13.651 31.894 24.815 1.00 92.62 270 ASP A CA 1
ATOM 2172 C C . ASP A 1 270 ? -14.858 30.953 24.844 1.00 92.62 270 ASP A C 1
ATOM 2174 O O . ASP A 1 270 ? -15.219 30.437 25.900 1.00 92.62 270 ASP A O 1
ATOM 2178 N N . ARG A 1 271 ? -15.448 30.643 23.682 1.00 94.12 271 ARG A N 1
ATOM 2179 C CA . ARG A 1 271 ? -16.566 29.686 23.579 1.00 94.12 271 ARG A CA 1
ATOM 2180 C C . ARG A 1 271 ? -16.158 28.246 23.895 1.00 94.12 271 ARG A C 1
ATOM 2182 O O . ARG A 1 271 ? -16.934 27.511 24.503 1.00 94.12 271 ARG A O 1
ATOM 2189 N N . ILE A 1 272 ? -14.942 27.843 23.526 1.00 93.75 272 ILE A N 1
ATOM 2190 C CA . ILE A 1 272 ? -14.343 26.565 23.941 1.00 93.75 272 ILE A CA 1
ATOM 2191 C C . ILE A 1 272 ? -14.125 26.542 25.459 1.00 93.75 272 ILE A C 1
ATOM 2193 O O . ILE A 1 272 ? -14.479 25.561 26.113 1.00 93.75 272 ILE A O 1
ATOM 2197 N N . THR A 1 273 ? -13.619 27.635 26.029 1.00 92.00 273 THR A N 1
ATOM 2198 C CA . THR A 1 273 ? -13.407 27.781 27.475 1.00 92.00 273 THR A CA 1
ATOM 2199 C C . THR A 1 273 ? -14.729 27.722 28.239 1.00 92.00 273 THR A C 1
ATOM 2201 O O . THR A 1 273 ? -14.826 26.973 29.207 1.00 92.00 273 THR A O 1
ATOM 2204 N N . GLN A 1 274 ? -15.786 28.379 27.748 1.00 93.62 274 GLN A N 1
ATOM 2205 C CA . GLN A 1 274 ? -17.143 28.278 28.296 1.00 93.62 274 GLN A CA 1
ATOM 2206 C C . GLN A 1 274 ? -17.648 26.825 28.338 1.00 93.62 274 GLN A C 1
ATOM 2208 O O . GLN A 1 274 ? -18.212 26.404 29.345 1.00 93.62 274 GLN A O 1
ATOM 2213 N N . CYS A 1 275 ? -17.425 26.028 27.284 1.00 94.00 275 CYS A N 1
ATOM 2214 C CA . CYS A 1 275 ? -17.822 24.613 27.278 1.00 94.00 275 CYS A CA 1
ATOM 2215 C C . CYS A 1 275 ? -17.105 23.811 28.380 1.00 94.00 275 CYS A C 1
ATOM 2217 O O . CYS A 1 275 ? -17.710 22.948 29.015 1.00 94.00 275 CYS A O 1
ATOM 2219 N N . ILE A 1 276 ? -15.832 24.120 28.644 1.00 92.88 276 ILE A N 1
ATOM 2220 C CA . ILE A 1 276 ? -15.039 23.476 29.701 1.00 92.88 276 ILE A CA 1
ATOM 2221 C C . ILE A 1 276 ? -15.489 23.959 31.089 1.00 92.88 276 ILE A C 1
ATOM 2223 O O . ILE A 1 276 ? -15.636 23.132 31.988 1.00 92.88 276 ILE A O 1
ATOM 2227 N N . GLU A 1 277 ? -15.784 25.255 31.261 1.00 90.94 277 GLU A N 1
ATOM 2228 C CA . GLU A 1 277 ? -16.383 25.798 32.489 1.00 90.94 277 GLU A CA 1
ATOM 2229 C C . GLU A 1 277 ? -17.729 25.121 32.808 1.00 90.94 277 GLU A C 1
ATOM 2231 O O . GLU A 1 277 ? -17.955 24.751 33.956 1.00 90.94 277 GLU A O 1
ATOM 2236 N N . ILE A 1 278 ? -18.606 24.891 31.822 1.00 92.00 278 ILE A N 1
ATOM 2237 C CA . ILE A 1 278 ? -19.917 24.245 32.032 1.00 92.00 278 ILE A CA 1
ATOM 2238 C C . ILE A 1 278 ? -19.768 22.800 32.546 1.00 92.00 278 ILE A C 1
ATOM 2240 O O . ILE A 1 278 ? -20.437 22.423 33.513 1.00 92.00 278 ILE A O 1
ATOM 2244 N N . VAL A 1 279 ? -18.860 22.003 31.967 1.00 92.69 279 VAL A N 1
ATOM 2245 C CA . VAL A 1 279 ? -18.585 20.634 32.454 1.00 92.69 279 VAL A CA 1
ATOM 2246 C C . VAL A 1 279 ? -17.939 20.673 33.849 1.00 92.69 279 VAL A C 1
ATOM 2248 O O . VAL A 1 279 ? -18.352 19.938 34.746 1.00 92.69 279 VAL A O 1
ATOM 2251 N N . LYS A 1 280 ? -16.970 21.573 34.073 1.00 90.50 280 LYS A N 1
ATOM 2252 C CA . LYS A 1 280 ? -16.290 21.761 35.369 1.00 90.50 280 LYS A CA 1
ATOM 2253 C C . LYS A 1 280 ? -17.269 22.159 36.482 1.00 90.50 280 LYS A C 1
ATOM 2255 O O . LYS A 1 280 ? -17.191 21.617 37.582 1.00 90.50 280 LYS A O 1
ATOM 2260 N N . ASN A 1 281 ? -18.214 23.052 36.185 1.00 89.31 281 ASN A N 1
ATOM 2261 C CA . ASN A 1 281 ? -19.221 23.553 37.124 1.00 89.31 281 ASN A CA 1
ATOM 2262 C C . ASN A 1 281 ? -20.348 22.545 37.408 1.00 89.31 281 ASN A C 1
ATOM 2264 O O . ASN A 1 281 ? -20.968 22.623 38.466 1.00 89.31 281 ASN A O 1
ATOM 2268 N N . THR A 1 282 ? -20.612 21.592 36.505 1.00 87.69 282 THR A N 1
ATOM 2269 C CA . THR A 1 282 ? -21.600 20.523 36.749 1.00 87.69 282 THR A CA 1
ATOM 2270 C C . THR A 1 282 ? -21.090 19.490 37.763 1.00 87.69 282 THR A C 1
ATOM 2272 O O . THR A 1 282 ? -21.890 18.854 38.447 1.00 87.69 282 THR A O 1
ATOM 2275 N N . GLY A 1 283 ? -19.768 19.341 37.916 1.00 81.19 283 GLY A N 1
ATOM 2276 C CA . GLY A 1 283 ? -19.138 18.576 39.004 1.00 81.19 283 GLY A CA 1
ATOM 2277 C C . GLY A 1 283 ? -19.308 17.050 38.946 1.00 81.19 283 GLY A C 1
ATOM 2278 O O . GLY A 1 283 ? -18.742 16.345 39.778 1.00 81.19 283 GLY A O 1
ATOM 2279 N N . LEU A 1 284 ? -20.047 16.534 37.962 1.00 86.69 284 LEU A N 1
ATOM 2280 C CA . LEU A 1 284 ? -20.225 15.111 37.680 1.00 86.69 284 LEU A CA 1
ATOM 2281 C C . LEU A 1 284 ? -19.574 14.796 36.332 1.00 86.69 284 LEU A C 1
ATOM 2283 O O . LEU A 1 284 ? -19.940 15.389 35.321 1.00 86.69 284 LEU A O 1
ATOM 2287 N N . LEU A 1 285 ? -18.616 13.869 36.327 1.00 92.38 285 LEU A N 1
ATOM 2288 C CA . LEU A 1 285 ? -17.896 13.453 35.125 1.00 92.38 285 LEU A CA 1
ATOM 2289 C C . LEU A 1 285 ? -18.411 12.095 34.654 1.00 92.38 285 LEU A C 1
ATOM 2291 O O . LEU A 1 285 ? -18.221 11.089 35.331 1.00 92.38 285 LEU A O 1
ATOM 2295 N N . ASP A 1 286 ? -19.054 12.076 33.489 1.00 93.31 286 ASP A N 1
ATOM 2296 C CA . ASP A 1 286 ? -19.610 10.869 32.879 1.00 93.31 286 ASP A CA 1
ATOM 2297 C C . ASP A 1 286 ? -19.367 10.813 31.357 1.00 93.31 286 ASP A C 1
ATOM 2299 O O . ASP A 1 286 ? -18.567 11.564 30.791 1.00 93.31 286 ASP A O 1
ATOM 2303 N N . LEU A 1 287 ? -20.052 9.890 30.677 1.00 94.69 287 LEU A N 1
ATOM 2304 C CA . LEU A 1 287 ? -19.956 9.698 29.232 1.00 94.69 287 LEU A CA 1
ATOM 2305 C C . LEU A 1 287 ? -20.314 10.958 28.417 1.00 94.69 287 LEU A C 1
ATOM 2307 O O . LEU A 1 287 ? -19.709 11.183 27.368 1.00 94.69 287 LEU A O 1
ATOM 2311 N N . ILE A 1 288 ? -21.241 11.798 28.893 1.00 95.31 288 ILE A N 1
ATOM 2312 C CA . ILE A 1 288 ? -21.596 13.073 28.250 1.00 95.31 288 ILE A CA 1
ATOM 2313 C C . ILE A 1 288 ? -20.466 14.081 28.431 1.00 95.31 288 ILE A C 1
ATOM 2315 O O . ILE A 1 288 ? -20.082 14.750 27.472 1.00 95.31 288 ILE A O 1
ATOM 2319 N N . SER A 1 289 ? -19.864 14.129 29.621 1.00 94.38 289 SER A N 1
ATOM 2320 C CA . SER A 1 289 ? -18.692 14.966 29.881 1.00 94.38 289 SER A CA 1
ATOM 2321 C C . SER A 1 289 ? -17.541 14.610 28.932 1.00 94.38 289 SER A C 1
ATOM 2323 O O . SER A 1 289 ? -16.941 15.505 28.340 1.00 94.38 289 SER A O 1
ATOM 2325 N N . ILE A 1 290 ? -17.271 13.315 28.700 1.00 95.25 290 ILE A N 1
ATOM 2326 C CA . ILE A 1 290 ? -16.267 12.877 27.709 1.00 95.25 290 ILE A CA 1
ATOM 2327 C C . ILE A 1 290 ? -16.684 13.279 26.286 1.00 95.25 290 ILE A C 1
ATOM 2329 O O . ILE A 1 290 ? -15.846 13.777 25.533 1.00 95.25 290 ILE A O 1
ATOM 2333 N N . GLN A 1 291 ? -17.959 13.113 25.909 1.00 95.75 291 GLN A N 1
ATOM 2334 C CA . GLN A 1 291 ? -18.458 13.531 24.593 1.00 95.75 291 GLN A CA 1
ATOM 2335 C C . GLN A 1 291 ? -18.218 15.028 24.343 1.00 95.75 291 GLN A C 1
ATOM 2337 O O . GLN A 1 291 ? -17.655 15.396 23.311 1.00 95.75 291 GLN A O 1
ATOM 2342 N N . VAL A 1 292 ? -18.579 15.887 25.299 1.00 96.12 292 VAL A N 1
ATOM 2343 C CA . VAL A 1 292 ? -18.394 17.342 25.208 1.00 96.12 292 VAL A CA 1
ATOM 2344 C C . VAL A 1 292 ? -16.916 17.719 25.187 1.00 96.12 292 VAL A C 1
ATOM 2346 O O . VAL A 1 292 ? -16.499 18.474 24.308 1.00 96.12 292 VAL A O 1
ATOM 2349 N N . LEU A 1 293 ? -16.098 17.175 26.092 1.00 95.50 293 LEU A N 1
ATOM 2350 C CA . LEU A 1 293 ? -14.667 17.493 26.177 1.00 95.50 293 LEU A CA 1
ATOM 2351 C C . LEU A 1 293 ? -13.894 17.045 24.925 1.00 95.50 293 LEU A C 1
ATOM 2353 O O . LEU A 1 293 ? -12.990 17.755 24.481 1.00 95.50 293 LEU A O 1
ATOM 2357 N N . LEU A 1 294 ? -14.272 15.925 24.302 1.00 95.56 294 LEU A N 1
ATOM 2358 C CA . LEU A 1 294 ? -13.651 15.444 23.066 1.00 95.56 294 LEU A CA 1
ATOM 2359 C C . LEU A 1 294 ? -14.111 16.241 21.833 1.00 95.56 294 LEU A C 1
ATOM 2361 O O . LEU A 1 294 ? -13.263 16.646 21.039 1.00 95.56 294 LEU A O 1
ATOM 2365 N N . LEU A 1 295 ? -15.404 16.568 21.698 1.00 96.12 295 LEU A N 1
ATOM 2366 C CA . LEU A 1 295 ? -15.881 17.510 20.668 1.00 96.12 295 LEU A CA 1
ATOM 2367 C C . LEU A 1 295 ? -15.217 18.892 20.814 1.00 96.12 295 LEU A C 1
ATOM 2369 O O . LEU A 1 295 ? -14.820 19.509 19.821 1.00 96.12 295 LEU A O 1
ATOM 2373 N N . THR A 1 296 ? -14.993 19.333 22.051 1.00 95.75 296 THR A N 1
ATOM 2374 C CA . THR A 1 296 ? -14.234 20.549 22.370 1.00 95.75 296 THR A CA 1
ATOM 2375 C C . THR A 1 296 ? -12.765 20.420 21.948 1.00 95.75 296 THR A C 1
ATOM 2377 O O . THR A 1 296 ? -12.240 21.318 21.295 1.00 95.75 296 THR A O 1
ATOM 2380 N N . ALA A 1 297 ? -12.107 19.284 22.208 1.00 94.81 297 ALA A N 1
ATOM 2381 C CA . ALA A 1 297 ? -10.720 19.034 21.798 1.00 94.81 297 ALA A CA 1
ATOM 2382 C C . ALA A 1 297 ? -10.524 18.969 20.272 1.00 94.81 297 ALA A C 1
ATOM 2384 O O . ALA A 1 297 ? -9.495 19.419 19.754 1.00 94.81 297 ALA A O 1
ATOM 2385 N N . ILE A 1 298 ? -11.504 18.412 19.557 1.00 93.94 298 ILE A N 1
ATOM 2386 C CA . ILE A 1 298 ? -11.571 18.372 18.090 1.00 93.94 298 ILE A CA 1
ATOM 2387 C C . ILE A 1 298 ? -11.657 19.801 17.545 1.00 93.94 298 ILE A C 1
ATOM 2389 O O . ILE A 1 298 ? -10.839 20.193 16.710 1.00 93.94 298 ILE A O 1
ATOM 2393 N N . THR A 1 299 ? -12.591 20.593 18.079 1.00 94.50 299 THR A N 1
ATOM 2394 C CA . THR A 1 299 ? -12.818 21.997 17.699 1.00 94.50 299 THR A CA 1
ATOM 2395 C C . THR A 1 299 ? -11.599 22.872 18.008 1.00 94.50 299 THR A C 1
ATOM 2397 O O . THR A 1 299 ? -11.174 23.670 17.169 1.00 94.50 299 THR A O 1
ATOM 2400 N N . ALA A 1 300 ? -10.966 22.665 19.167 1.00 93.38 300 ALA A N 1
ATOM 2401 C CA . ALA A 1 300 ? -9.718 23.316 19.550 1.00 93.38 300 ALA A CA 1
ATOM 2402 C C . ALA A 1 300 ? -8.608 23.061 18.518 1.00 93.38 300 ALA A C 1
ATOM 2404 O O . ALA A 1 300 ? -7.944 24.005 18.098 1.00 93.38 300 ALA A O 1
ATOM 2405 N N . HIS A 1 301 ? -8.442 21.824 18.027 1.00 91.81 301 HIS A N 1
ATOM 2406 C CA . HIS A 1 301 ? -7.414 21.534 17.022 1.00 91.81 301 HIS A CA 1
ATOM 2407 C C . HIS A 1 301 ? -7.627 22.304 15.713 1.00 91.81 301 HIS A C 1
ATOM 2409 O O . HIS A 1 301 ? -6.706 22.967 15.237 1.00 91.81 301 HIS A O 1
ATOM 2415 N N . ILE A 1 302 ? -8.833 22.244 15.139 1.00 92.19 302 ILE A N 1
ATOM 2416 C CA . ILE A 1 302 ? -9.149 22.911 13.862 1.00 92.19 302 ILE A CA 1
ATOM 2417 C C . ILE A 1 302 ? -9.188 24.447 13.988 1.00 92.19 302 ILE A C 1
ATOM 2419 O O . ILE A 1 302 ? -8.986 25.156 13.002 1.00 92.19 302 ILE A O 1
ATOM 2423 N N . SER A 1 303 ? -9.311 24.964 15.213 1.00 91.75 303 SER A N 1
ATOM 2424 C CA . SER A 1 303 ? -9.138 26.385 15.562 1.00 91.75 303 SER A CA 1
ATOM 2425 C C . SER A 1 303 ? -7.683 26.769 15.895 1.00 91.75 303 SER A C 1
ATOM 2427 O O . SER A 1 303 ? -7.408 27.901 16.276 1.00 91.75 303 SER A O 1
ATOM 2429 N N . SER A 1 304 ? -6.721 25.857 15.704 1.00 89.44 304 SER A N 1
ATOM 2430 C CA . SER A 1 304 ? -5.285 26.003 16.019 1.00 89.44 304 SER A CA 1
ATOM 2431 C C . SER A 1 304 ? -4.883 26.064 17.506 1.00 89.44 304 SER A C 1
ATOM 2433 O O . SER A 1 304 ? -3.738 26.398 17.820 1.00 89.44 304 SER A O 1
ATOM 2435 N N . LEU A 1 305 ? -5.774 25.710 18.433 1.00 89.31 305 LEU A N 1
ATOM 2436 C CA . LEU A 1 305 ? -5.525 25.632 19.881 1.00 89.31 305 LEU A CA 1
ATOM 2437 C C . LEU A 1 305 ? -4.937 24.252 20.245 1.00 89.31 305 LEU A C 1
ATOM 2439 O O . LEU A 1 305 ? -5.551 23.414 20.911 1.00 89.31 305 LEU A O 1
ATOM 2443 N N . HIS A 1 306 ? -3.743 23.971 19.717 1.00 86.69 306 HIS A N 1
ATOM 2444 C CA . HIS A 1 306 ? -3.185 22.615 19.674 1.00 86.69 306 HIS A CA 1
ATOM 2445 C C . HIS A 1 306 ? -2.762 22.042 21.040 1.00 86.69 306 HIS A C 1
ATOM 2447 O O . HIS A 1 306 ? -2.890 20.832 21.238 1.00 86.69 306 HIS A O 1
ATOM 2453 N N . SER A 1 307 ? -2.289 22.872 21.980 1.00 85.81 307 SER A N 1
ATOM 2454 C CA . SER A 1 307 ? -1.883 22.411 23.321 1.00 85.81 307 SER A CA 1
ATOM 2455 C C . SER A 1 307 ? -3.103 22.000 24.154 1.00 85.81 307 SER A C 1
ATOM 2457 O O . SER A 1 307 ? -3.199 20.840 24.562 1.00 85.81 307 SER A O 1
ATOM 2459 N N . LEU A 1 308 ? -4.115 22.869 24.237 1.00 88.94 308 LEU A N 1
ATOM 2460 C CA . LEU A 1 308 ? -5.433 22.568 24.800 1.00 88.94 308 LEU A CA 1
ATOM 2461 C C . LEU A 1 308 ? -6.047 21.296 24.188 1.00 88.94 308 LEU A C 1
ATOM 2463 O O . LEU A 1 308 ? -6.512 20.422 24.915 1.00 88.94 308 LEU A O 1
ATOM 2467 N N . SER A 1 309 ? -5.959 21.116 22.865 1.00 91.31 309 SER A N 1
ATOM 2468 C CA . SER A 1 309 ? -6.396 19.881 22.195 1.00 91.31 309 SER A CA 1
ATOM 2469 C C . SER A 1 309 ? -5.589 18.626 22.591 1.00 91.31 309 SER A C 1
ATOM 2471 O O . SER A 1 309 ? -6.159 17.533 22.659 1.00 91.31 309 SER A O 1
ATOM 2473 N N . LYS A 1 310 ? -4.276 18.725 22.876 1.00 87.88 310 LYS A N 1
ATOM 2474 C CA . LYS A 1 310 ? -3.486 17.614 23.461 1.00 87.88 310 LYS A CA 1
ATOM 2475 C C . LYS A 1 310 ? -3.971 17.315 24.883 1.00 87.88 310 LYS A C 1
ATOM 2477 O O . LYS A 1 310 ? -4.315 16.167 25.160 1.00 87.88 310 LYS A O 1
ATOM 2482 N N . LYS A 1 311 ? -4.061 18.332 25.745 1.00 88.69 311 LYS A N 1
ATOM 2483 C CA . LYS A 1 311 ? -4.471 18.185 27.151 1.00 88.69 311 LYS A CA 1
ATOM 2484 C C . LYS A 1 311 ? -5.882 17.608 27.300 1.00 88.69 311 LYS A C 1
ATOM 2486 O O . LYS A 1 311 ? -6.066 16.650 28.044 1.00 88.69 311 LYS A O 1
ATOM 2491 N N . LEU A 1 312 ? -6.863 18.115 26.548 1.00 91.88 312 LEU A N 1
ATOM 2492 C CA . LEU A 1 312 ? -8.241 17.613 26.584 1.00 91.88 312 LEU A CA 1
ATOM 2493 C C . LEU A 1 312 ? -8.346 16.154 26.115 1.00 91.88 312 LEU A C 1
ATOM 2495 O O . LEU A 1 312 ? -9.063 15.378 26.741 1.00 91.88 312 LEU A O 1
ATOM 2499 N N . ARG A 1 313 ? -7.614 15.736 25.069 1.00 91.38 313 ARG A N 1
ATOM 2500 C CA . ARG A 1 313 ? -7.589 14.319 24.646 1.00 91.38 313 ARG A CA 1
ATOM 2501 C C . ARG A 1 313 ? -6.909 13.423 25.684 1.00 91.38 313 ARG A C 1
ATOM 2503 O O . ARG A 1 313 ? -7.414 12.335 25.955 1.00 91.38 313 ARG A O 1
ATOM 2510 N N . GLN A 1 314 ? -5.832 13.887 26.324 1.00 89.81 314 GLN A N 1
ATOM 2511 C CA . GLN A 1 314 ? -5.219 13.181 27.458 1.00 89.81 314 GLN A CA 1
ATOM 2512 C C . GLN A 1 314 ? -6.202 13.040 28.633 1.00 89.81 314 GLN A C 1
ATOM 2514 O O . GLN A 1 314 ? -6.330 11.943 29.173 1.00 89.81 314 GLN A O 1
ATOM 2519 N N . PHE A 1 315 ? -6.969 14.088 28.958 1.00 91.44 315 PHE A N 1
ATOM 2520 C CA . PHE A 1 315 ? -8.013 14.030 29.985 1.00 91.44 315 PHE A CA 1
ATOM 2521 C C . PHE A 1 315 ? -9.151 13.073 29.607 1.00 91.44 315 PHE A C 1
ATOM 2523 O O . PHE A 1 315 ? -9.518 12.224 30.409 1.00 91.44 315 PHE A O 1
ATOM 2530 N N . CYS A 1 316 ? -9.649 13.110 28.366 1.00 93.25 316 CYS A N 1
ATOM 2531 C CA . CYS A 1 316 ? -10.647 12.148 27.878 1.00 93.25 316 CYS A CA 1
ATOM 2532 C C . CYS A 1 316 ? -10.139 10.698 27.964 1.00 93.25 316 CYS A C 1
ATOM 2534 O O . CYS A 1 316 ? -10.902 9.797 28.298 1.00 93.25 316 CYS A O 1
ATOM 2536 N N . THR A 1 317 ? -8.843 10.475 27.716 1.00 91.38 317 THR A N 1
ATOM 2537 C CA . THR A 1 317 ? -8.206 9.154 27.852 1.00 91.38 317 THR A CA 1
ATOM 2538 C C . THR A 1 317 ? -8.159 8.701 29.317 1.00 91.38 317 THR A C 1
ATOM 2540 O O . THR A 1 317 ? -8.462 7.546 29.613 1.00 91.38 317 THR A O 1
ATOM 2543 N N . TYR A 1 318 ? -7.838 9.612 30.243 1.00 90.81 318 TYR A N 1
ATOM 2544 C CA . TYR A 1 318 ? -7.927 9.367 31.685 1.00 90.81 318 TYR A CA 1
ATOM 2545 C C . TYR A 1 318 ? -9.369 9.037 32.112 1.00 90.81 318 TYR A C 1
ATOM 2547 O O . TYR A 1 318 ? -9.588 8.019 32.765 1.00 90.81 318 TYR A O 1
ATOM 2555 N N . LEU A 1 319 ? -10.361 9.824 31.679 1.00 91.38 319 LEU A N 1
ATOM 2556 C CA . LEU A 1 319 ? -11.773 9.611 32.017 1.00 91.38 319 LEU A CA 1
ATOM 2557 C C . LEU A 1 319 ? -12.334 8.294 31.461 1.00 91.38 319 LEU A C 1
ATOM 2559 O O . LEU A 1 319 ? -13.093 7.635 32.165 1.00 91.38 319 LEU A O 1
ATOM 2563 N N . ILE A 1 320 ? -11.927 7.859 30.260 1.00 91.75 320 ILE A N 1
ATOM 2564 C CA . ILE A 1 320 ? -12.287 6.531 29.730 1.00 91.75 320 ILE A CA 1
ATOM 2565 C C . ILE A 1 320 ? -11.853 5.418 30.688 1.00 91.75 320 ILE A C 1
ATOM 2567 O O . ILE A 1 320 ? -12.647 4.520 30.961 1.00 91.75 320 ILE A O 1
ATOM 2571 N N . LYS A 1 321 ? -10.635 5.501 31.237 1.00 88.94 321 LYS A N 1
ATOM 2572 C CA . LYS A 1 321 ? -10.133 4.517 32.202 1.00 88.94 321 LYS A CA 1
ATOM 2573 C C . LYS A 1 321 ? -10.829 4.634 33.564 1.00 88.94 321 LYS A C 1
ATOM 2575 O O . LYS A 1 321 ? -11.155 3.620 34.172 1.00 88.94 321 LYS A O 1
ATOM 2580 N N . THR A 1 322 ? -11.073 5.853 34.047 1.00 89.75 322 THR A N 1
ATOM 2581 C CA . THR A 1 322 ? -11.758 6.091 35.332 1.00 89.75 322 THR A CA 1
ATOM 2582 C C . THR A 1 322 ? -13.208 5.596 35.310 1.00 89.75 322 THR A C 1
ATOM 2584 O O . THR A 1 322 ? -13.662 5.023 36.292 1.00 89.75 322 THR A O 1
ATOM 2587 N N . LEU A 1 323 ? -13.911 5.732 34.179 1.00 90.56 323 LEU A N 1
ATOM 2588 C CA . LEU A 1 323 ? -15.258 5.182 33.971 1.00 90.56 323 LEU A CA 1
ATOM 2589 C C . LEU A 1 323 ? -15.266 3.712 33.502 1.00 90.56 323 LEU A C 1
ATOM 2591 O O . LEU A 1 323 ? -16.334 3.176 33.208 1.00 90.56 323 LEU A O 1
ATOM 2595 N N . GLN A 1 324 ? -14.097 3.064 33.412 1.00 89.44 324 GLN A N 1
ATOM 2596 C CA . GLN A 1 324 ? -13.924 1.668 32.978 1.00 89.44 324 GLN A CA 1
ATOM 2597 C C . GLN A 1 324 ? -14.504 1.369 31.579 1.00 89.44 324 GLN A C 1
ATOM 2599 O O . GLN A 1 324 ? -14.898 0.242 31.268 1.00 89.44 324 GLN A O 1
ATOM 2604 N N . ILE A 1 325 ? -14.544 2.376 30.699 1.00 89.94 325 ILE A N 1
ATOM 2605 C CA . ILE A 1 325 ? -15.023 2.246 29.313 1.00 89.94 325 ILE A CA 1
ATOM 2606 C C . ILE A 1 325 ? -14.095 1.329 28.496 1.00 89.94 325 ILE A C 1
ATOM 2608 O O . ILE A 1 325 ? -14.550 0.678 27.556 1.00 89.94 325 ILE A O 1
ATOM 2612 N N . ASP A 1 326 ? -12.826 1.191 28.890 1.00 87.12 326 ASP A N 1
ATOM 2613 C CA . ASP A 1 326 ? -11.891 0.204 28.339 1.00 87.12 326 ASP A CA 1
ATOM 2614 C C . ASP A 1 326 ? -12.284 -1.264 28.621 1.00 87.12 326 ASP A C 1
ATOM 2616 O O . ASP A 1 326 ? -11.836 -2.169 27.912 1.00 87.12 326 ASP A O 1
ATOM 2620 N N . PHE A 1 327 ? -13.198 -1.491 29.573 1.00 86.38 327 PHE A N 1
ATOM 2621 C CA . PHE A 1 327 ? -13.754 -2.795 29.958 1.00 86.38 327 PHE A CA 1
ATOM 2622 C C . PHE A 1 327 ? -15.261 -2.947 29.651 1.00 86.38 327 PHE A C 1
ATOM 2624 O O . PHE A 1 327 ? -15.872 -3.944 30.034 1.00 86.38 327 PHE A O 1
ATOM 2631 N N . ILE A 1 328 ? -15.862 -2.022 28.883 1.00 87.06 328 ILE A N 1
ATOM 2632 C CA . ILE A 1 328 ? -17.309 -1.994 28.554 1.00 87.06 328 ILE A CA 1
ATOM 2633 C C . ILE A 1 328 ? -17.856 -3.275 27.895 1.00 87.06 328 ILE A C 1
ATOM 2635 O O . ILE A 1 328 ? -19.063 -3.496 27.847 1.00 87.06 328 ILE A O 1
ATOM 2639 N N . ASP A 1 329 ? -16.966 -4.109 27.361 1.00 85.62 329 ASP A N 1
ATOM 2640 C CA . ASP A 1 329 ? -17.274 -5.304 26.576 1.00 85.62 329 ASP A CA 1
ATOM 2641 C C . ASP A 1 329 ? -16.691 -6.606 27.148 1.00 85.62 329 ASP A C 1
ATOM 2643 O O . ASP A 1 329 ? -16.853 -7.653 26.514 1.00 85.62 329 ASP A O 1
ATOM 2647 N N . SER A 1 330 ? -16.020 -6.552 28.308 1.00 75.50 330 SER A N 1
ATOM 2648 C CA . SER A 1 330 ? -15.410 -7.712 28.983 1.00 75.50 330 SER A CA 1
ATOM 2649 C C . SER A 1 330 ? -16.270 -8.309 30.102 1.00 75.50 330 SER A C 1
ATOM 2651 O O . SER A 1 330 ? -15.780 -9.139 30.863 1.00 75.50 330 SER A O 1
ATOM 2653 N N . VAL A 1 331 ? -17.524 -7.872 30.232 1.00 57.38 331 VAL A N 1
ATOM 2654 C CA . VAL A 1 331 ? -18.482 -8.376 31.224 1.00 57.38 331 VAL A CA 1
ATOM 2655 C C . VAL A 1 331 ? -19.718 -8.892 30.491 1.00 57.38 331 VAL A C 1
ATOM 2657 O O . VAL A 1 331 ? -20.358 -8.139 29.759 1.00 57.38 331 VAL A O 1
ATOM 2660 N N . ASP A 1 332 ? -20.104 -10.148 30.723 1.00 50.69 332 ASP A N 1
ATOM 2661 C CA . ASP A 1 332 ? -21.342 -10.737 30.183 1.00 50.69 332 ASP A CA 1
ATOM 2662 C C . ASP A 1 332 ? -22.591 -10.316 30.988 1.00 50.69 332 ASP A C 1
ATOM 2664 O O . ASP A 1 332 ? -23.491 -11.105 31.280 1.00 50.69 332 ASP A O 1
ATOM 2668 N N . SER A 1 333 ? -22.672 -9.032 31.348 1.00 43.44 333 SER A N 1
ATOM 2669 C CA . SER A 1 333 ? -23.723 -8.414 32.172 1.00 43.44 333 SER A CA 1
ATOM 2670 C C . SER A 1 333 ? -25.051 -8.198 31.421 1.00 43.44 333 SER A C 1
ATOM 2672 O O . SER A 1 333 ? -25.778 -7.236 31.661 1.00 43.44 333 SER A O 1
ATOM 2674 N N . VAL A 1 334 ? -25.395 -9.112 30.504 1.00 45.38 334 VAL A N 1
ATOM 2675 C CA . VAL A 1 334 ? -26.571 -9.030 29.613 1.00 45.38 334 VAL A CA 1
ATOM 2676 C C . VAL A 1 334 ? -27.533 -10.218 29.812 1.00 45.38 334 VAL A C 1
ATOM 2678 O O . VAL A 1 334 ? -28.327 -10.565 28.939 1.00 45.38 334 VAL A O 1
ATOM 2681 N N . ASN A 1 335 ? -27.551 -10.801 31.016 1.00 41.22 335 ASN A N 1
ATOM 2682 C CA . ASN A 1 335 ? -28.686 -11.600 31.497 1.00 41.22 335 ASN A CA 1
ATOM 2683 C C . ASN A 1 335 ? -29.863 -10.670 31.864 1.00 41.22 335 ASN A C 1
ATOM 2685 O O . ASN A 1 335 ? -30.142 -10.402 33.027 1.00 41.22 335 ASN A O 1
ATOM 2689 N N . ILE A 1 336 ? -30.574 -10.188 30.840 1.00 49.59 336 ILE A N 1
ATOM 2690 C CA . ILE A 1 336 ? -31.657 -9.177 30.906 1.00 49.59 336 ILE A CA 1
ATOM 2691 C C . ILE A 1 336 ? -32.879 -9.595 31.772 1.00 49.59 336 ILE A C 1
ATOM 2693 O O . ILE A 1 336 ? -33.804 -8.809 31.958 1.00 49.59 336 ILE A O 1
ATOM 2697 N N . LEU A 1 337 ? -32.914 -10.817 32.319 1.00 37.97 337 LEU A N 1
ATOM 2698 C CA . LEU A 1 337 ? -34.120 -11.443 32.886 1.00 37.97 337 LEU A CA 1
ATOM 2699 C C . LEU A 1 337 ? -34.084 -11.760 34.395 1.00 37.97 337 LEU A C 1
ATOM 2701 O O . LEU A 1 337 ? -35.057 -12.319 34.900 1.00 37.97 337 LEU A O 1
ATOM 2705 N N . THR A 1 338 ? -33.026 -11.407 35.134 1.00 33.81 338 THR A N 1
ATOM 2706 C CA . THR A 1 338 ? -32.934 -11.688 36.585 1.00 33.81 338 THR A CA 1
ATOM 2707 C C . THR A 1 338 ? -32.365 -10.511 37.385 1.00 33.81 338 THR A C 1
ATOM 2709 O O . THR A 1 338 ? -31.199 -10.172 37.185 1.00 33.81 338 THR A O 1
ATOM 2712 N N . PRO A 1 339 ? -33.122 -9.916 38.329 1.00 40.66 339 PRO A N 1
ATOM 2713 C CA . PRO A 1 339 ? -32.583 -8.940 39.268 1.00 40.66 339 PRO A CA 1
ATOM 2714 C C . PRO A 1 339 ? -31.864 -9.659 40.419 1.00 40.66 339 PRO A C 1
ATOM 2716 O O . PRO A 1 339 ? -32.501 -10.200 41.322 1.00 40.66 339 PRO A O 1
ATOM 2719 N N . THR A 1 340 ? -30.532 -9.662 40.393 1.00 36.72 340 THR A N 1
ATOM 2720 C CA . THR A 1 340 ? -29.683 -10.150 41.493 1.00 36.72 340 THR A CA 1
ATOM 2721 C C . THR A 1 340 ? -28.718 -9.057 41.932 1.00 36.72 340 THR A C 1
ATOM 2723 O O . THR A 1 340 ? -28.091 -8.416 41.095 1.00 36.72 340 THR A O 1
ATOM 2726 N N . THR A 1 341 ? -28.634 -8.852 43.243 1.00 40.69 341 THR A N 1
ATOM 2727 C CA . THR A 1 341 ? -27.946 -7.746 43.926 1.00 40.69 341 THR A CA 1
ATOM 2728 C C . THR A 1 341 ? -26.452 -7.624 43.617 1.00 40.69 341 THR A C 1
ATOM 2730 O O . THR A 1 341 ? -25.723 -8.607 43.727 1.00 40.69 341 THR A O 1
ATOM 2733 N N . ASP A 1 342 ? -26.034 -6.387 43.341 1.00 48.47 342 ASP A N 1
ATOM 2734 C CA . ASP A 1 342 ? -24.780 -5.710 43.706 1.00 48.47 342 ASP A CA 1
ATOM 2735 C C . ASP A 1 342 ? -23.487 -6.540 43.829 1.00 48.47 342 ASP A C 1
ATOM 2737 O O . ASP A 1 342 ? -23.315 -7.311 44.774 1.00 48.47 342 ASP A O 1
ATOM 2741 N N . SER A 1 343 ? -22.513 -6.274 42.941 1.00 49.00 343 SER A N 1
ATOM 2742 C CA . SER A 1 343 ? -21.062 -6.212 43.280 1.00 49.00 343 SER A CA 1
ATOM 2743 C C . SER A 1 343 ? -20.101 -5.990 42.092 1.00 49.00 343 SER A C 1
ATOM 2745 O O . SER A 1 343 ? -18.914 -5.809 42.338 1.00 49.00 343 SER A O 1
ATOM 2747 N N . ASN A 1 344 ? -20.555 -5.979 40.827 1.00 56.97 344 ASN A N 1
ATOM 2748 C CA . ASN A 1 344 ? -19.685 -5.778 39.646 1.00 56.97 344 ASN A CA 1
ATOM 2749 C C . ASN A 1 344 ? -20.388 -5.027 38.485 1.00 56.97 344 ASN A C 1
ATOM 2751 O O . ASN A 1 344 ? -20.462 -5.531 37.364 1.00 56.97 344 ASN A O 1
ATOM 2755 N N . GLU A 1 345 ? -20.919 -3.826 38.732 1.00 71.00 345 GLU A N 1
ATOM 2756 C CA . GLU A 1 345 ? -21.301 -2.911 37.641 1.00 71.00 345 GLU A CA 1
ATOM 2757 C C . GLU A 1 345 ? -20.180 -1.903 37.344 1.00 71.00 345 GLU A C 1
ATOM 2759 O O . GLU A 1 345 ? -19.482 -1.455 38.252 1.00 71.00 345 GLU A O 1
ATOM 2764 N N . LEU A 1 346 ? -19.985 -1.583 36.059 1.00 84.00 346 LEU A N 1
ATOM 2765 C CA . LEU A 1 346 ? -18.935 -0.669 35.598 1.00 84.00 346 LEU A CA 1
ATOM 2766 C C . LEU A 1 346 ? -19.290 0.789 35.909 1.00 84.00 346 LEU A C 1
ATOM 2768 O O . LEU A 1 346 ? -20.432 1.204 35.704 1.00 84.00 346 LEU A O 1
ATOM 2772 N N . GLU A 1 347 ? -18.291 1.589 36.285 1.00 86.31 347 GLU A N 1
ATOM 2773 C CA . GLU A 1 347 ? -18.477 2.973 36.759 1.00 86.31 347 GLU A CA 1
ATOM 2774 C C . GLU A 1 347 ? -19.255 3.887 35.791 1.00 86.31 347 GLU A C 1
ATOM 2776 O O . GLU A 1 347 ? -20.009 4.759 36.223 1.00 86.31 347 GLU A O 1
ATOM 2781 N N . VAL A 1 348 ? -19.165 3.659 34.474 1.00 88.38 348 VAL A N 1
ATOM 2782 C CA . VAL A 1 348 ? -19.958 4.392 33.465 1.00 88.38 348 VAL A CA 1
ATOM 2783 C C . VAL A 1 348 ? -21.484 4.282 33.660 1.00 88.38 348 VAL A C 1
ATOM 2785 O O . VAL A 1 348 ? -22.217 5.171 33.223 1.00 88.38 348 VAL A O 1
ATOM 2788 N N . PHE A 1 349 ? -21.984 3.232 34.324 1.00 89.50 349 PHE A N 1
ATOM 2789 C CA . PHE A 1 349 ? -23.413 3.060 34.616 1.00 89.50 349 PHE A CA 1
ATOM 2790 C C . PHE A 1 349 ? -23.875 3.789 35.887 1.00 89.50 349 PHE A C 1
ATOM 2792 O O . PHE A 1 349 ? -25.078 3.965 36.068 1.00 89.50 349 PHE A O 1
ATOM 2799 N N . HIS A 1 350 ? -22.958 4.252 36.744 1.00 89.31 350 HIS A N 1
ATOM 2800 C CA . HIS A 1 350 ? -23.297 4.895 38.019 1.00 89.31 350 HIS A CA 1
ATOM 2801 C C . HIS A 1 350 ? -23.665 6.388 37.896 1.00 89.31 350 HIS A C 1
ATOM 2803 O O . HIS A 1 350 ? -24.055 6.996 38.894 1.00 89.31 350 HIS A O 1
ATOM 2809 N N . SER A 1 351 ? -23.587 7.005 36.704 1.00 89.62 351 SER A N 1
ATOM 2810 C CA . SER A 1 351 ? -23.977 8.416 36.549 1.00 89.62 351 SER A CA 1
ATOM 2811 C C . SER A 1 351 ? -25.480 8.615 36.802 1.00 89.62 351 SER A C 1
ATOM 2813 O O . SER A 1 351 ? -26.305 8.115 36.027 1.00 89.62 351 SER A O 1
ATOM 2815 N N . PRO A 1 352 ? -25.880 9.437 37.796 1.00 89.19 352 PRO A N 1
ATOM 2816 C CA . PRO A 1 352 ? -27.290 9.733 38.034 1.00 89.19 352 PRO A CA 1
ATOM 2817 C C . PRO A 1 352 ? -27.915 10.487 36.853 1.00 89.19 352 PRO A C 1
ATOM 2819 O O . PRO A 1 352 ? -29.126 10.401 36.645 1.00 89.19 352 PRO A O 1
ATOM 2822 N N . ARG A 1 353 ? -27.102 11.180 36.038 1.00 91.88 353 ARG A N 1
ATOM 2823 C CA . ARG A 1 353 ? -27.563 11.934 34.864 1.00 91.88 353 ARG A CA 1
ATOM 2824 C C . ARG A 1 353 ? -28.085 11.027 33.750 1.00 91.88 353 ARG A C 1
ATOM 2826 O O . ARG A 1 353 ? -28.929 11.478 32.981 1.00 91.88 353 ARG A O 1
ATOM 2833 N N . LEU A 1 354 ? -27.598 9.783 33.692 1.00 92.31 354 LEU A N 1
ATOM 2834 C CA . LEU A 1 354 ? -27.927 8.767 32.685 1.00 92.31 354 LEU A CA 1
ATOM 2835 C C . LEU A 1 354 ? -28.879 7.678 33.209 1.00 92.31 354 LEU A C 1
ATOM 2837 O O . LEU A 1 354 ? -29.184 6.736 32.484 1.00 92.31 354 LEU A O 1
ATOM 2841 N N . SER A 1 355 ? -29.386 7.813 34.438 1.00 89.75 355 SER A N 1
ATOM 2842 C CA . SER A 1 355 ? -30.280 6.835 35.082 1.00 89.75 355 SER A CA 1
ATOM 2843 C C . SER A 1 355 ? -31.593 6.565 34.325 1.00 89.75 355 SER A C 1
ATOM 2845 O O . SER A 1 355 ? -32.184 5.498 34.483 1.00 89.75 355 SER A O 1
ATOM 2847 N N . HIS A 1 356 ? -32.038 7.492 33.469 1.00 91.38 356 HIS A N 1
ATOM 2848 C CA . HIS A 1 356 ? -33.211 7.343 32.596 1.00 91.38 356 HIS A CA 1
ATOM 2849 C C . HIS A 1 356 ? -32.895 6.754 31.207 1.00 91.38 356 HIS A C 1
ATOM 2851 O O . HIS A 1 356 ? -33.800 6.605 30.385 1.00 91.38 356 HIS A O 1
ATOM 2857 N N . ILE A 1 357 ? -31.630 6.427 30.924 1.00 93.56 357 ILE A N 1
ATOM 2858 C CA . ILE A 1 357 ? -31.151 5.925 29.630 1.00 93.56 357 ILE A CA 1
ATOM 2859 C C . ILE A 1 357 ? -30.903 4.414 29.693 1.00 93.56 357 ILE A C 1
ATOM 2861 O O . ILE A 1 357 ? -30.427 3.873 30.688 1.00 93.56 357 ILE A O 1
ATOM 2865 N N . SER A 1 358 ? -31.211 3.700 28.606 1.00 92.06 358 SER A N 1
ATOM 2866 C CA . SER A 1 358 ? -30.975 2.253 28.552 1.00 92.06 358 SER A CA 1
ATOM 2867 C C . SER A 1 358 ? -29.477 1.920 28.574 1.00 92.06 358 SER A C 1
ATOM 2869 O O . SER A 1 358 ? -28.680 2.541 27.867 1.00 92.06 358 SER A O 1
ATOM 2871 N N . LYS A 1 359 ? -29.085 0.870 29.314 1.00 89.75 359 LYS A N 1
ATOM 2872 C CA . LYS A 1 359 ? -27.683 0.406 29.354 1.00 89.75 359 LYS A CA 1
ATOM 2873 C C . LYS A 1 359 ? -27.130 0.072 27.961 1.00 89.75 359 LYS A C 1
ATOM 2875 O O . LYS A 1 359 ? -25.952 0.290 27.712 1.00 89.75 359 LYS A O 1
ATOM 2880 N N . ILE A 1 360 ? -27.982 -0.366 27.027 1.00 90.38 360 ILE A N 1
ATOM 2881 C CA . ILE A 1 360 ? -27.617 -0.624 25.622 1.00 90.38 360 ILE A CA 1
ATOM 2882 C C . ILE A 1 360 ? -27.193 0.673 24.909 1.00 90.38 360 ILE A C 1
ATOM 2884 O O . ILE A 1 360 ? -26.153 0.691 24.253 1.00 90.38 360 ILE A O 1
ATOM 2888 N N . SER A 1 361 ? -27.943 1.769 25.083 1.00 91.56 361 SER A N 1
ATOM 2889 C CA . SER A 1 361 ? -27.596 3.092 24.535 1.00 91.56 361 SER A CA 1
ATOM 2890 C C . SER A 1 361 ? -26.296 3.638 25.136 1.00 91.56 361 SER A C 1
ATOM 2892 O O . SER A 1 361 ? -25.479 4.220 24.420 1.00 91.56 361 SER A O 1
ATOM 2894 N N . ILE A 1 362 ? -26.065 3.405 26.435 1.00 92.62 362 ILE A N 1
ATOM 2895 C CA . ILE A 1 362 ? -24.805 3.757 27.110 1.00 92.62 362 ILE A CA 1
ATOM 2896 C C . ILE A 1 362 ? -23.637 2.960 26.503 1.00 92.62 362 ILE A C 1
ATOM 2898 O O . ILE A 1 362 ? -22.654 3.566 26.090 1.00 92.62 362 ILE A O 1
ATOM 2902 N N . ILE A 1 363 ? -23.760 1.635 26.351 1.00 92.50 363 ILE A N 1
ATOM 2903 C CA . ILE A 1 363 ? -22.727 0.771 25.747 1.00 92.50 363 ILE A CA 1
ATOM 2904 C C . ILE A 1 363 ? -22.397 1.202 24.306 1.00 92.50 363 ILE A C 1
ATOM 2906 O O . ILE A 1 363 ? -21.227 1.391 23.974 1.00 92.50 363 ILE A O 1
ATOM 2910 N N . GLU A 1 364 ? -23.403 1.408 23.451 1.00 92.94 364 GLU A N 1
ATOM 2911 C CA . GLU A 1 364 ? -23.190 1.838 22.059 1.00 92.94 364 GLU A CA 1
ATOM 2912 C C . GLU A 1 364 ? -22.598 3.250 21.949 1.00 92.94 364 GLU A C 1
ATOM 2914 O O . GLU A 1 364 ? -21.848 3.531 21.011 1.00 92.94 364 GLU A O 1
ATOM 2919 N N . SER A 1 365 ? -22.898 4.132 22.904 1.00 94.12 365 SER A N 1
ATOM 2920 C CA . SER A 1 365 ? -22.299 5.468 22.986 1.00 94.12 365 SER A CA 1
ATOM 2921 C C . SER A 1 365 ? -20.845 5.403 23.468 1.00 94.12 365 SER A C 1
ATOM 2923 O O . SER A 1 365 ? -19.977 6.038 22.872 1.00 94.12 365 SER A O 1
ATOM 2925 N N . SER A 1 366 ? -20.545 4.577 24.474 1.00 93.69 366 SER A N 1
ATOM 2926 C CA . SER A 1 366 ? -19.183 4.319 24.965 1.00 93.69 366 SER A CA 1
ATOM 2927 C C . SER A 1 366 ? -18.278 3.723 23.883 1.00 93.69 366 SER A C 1
ATOM 2929 O O . SER A 1 366 ? -17.147 4.181 23.713 1.00 93.69 366 SER A O 1
ATOM 2931 N N . ARG A 1 367 ? -18.780 2.765 23.085 1.00 93.62 367 ARG A N 1
ATOM 2932 C CA . ARG A 1 367 ? -18.055 2.216 21.923 1.00 93.62 367 ARG A CA 1
ATOM 2933 C C . ARG A 1 367 ? -17.728 3.299 20.891 1.00 93.62 367 ARG A C 1
ATOM 2935 O O . ARG A 1 367 ? -16.596 3.344 20.412 1.00 93.62 367 ARG A O 1
ATOM 2942 N N . ARG A 1 368 ? -18.684 4.178 20.554 1.00 93.88 368 ARG A N 1
ATOM 2943 C CA . ARG A 1 368 ? -18.454 5.304 19.626 1.00 93.88 368 ARG A CA 1
ATOM 2944 C C . ARG A 1 368 ? -17.376 6.242 20.163 1.00 93.88 368 ARG A C 1
ATOM 2946 O O . ARG A 1 368 ? -16.356 6.420 19.506 1.00 93.88 368 ARG A O 1
ATOM 2953 N N . VAL A 1 369 ? -17.540 6.728 21.394 1.00 93.81 369 VAL A N 1
ATOM 2954 C CA . VAL A 1 369 ? -16.595 7.641 22.063 1.00 93.81 369 VAL A CA 1
ATOM 2955 C C . VAL A 1 369 ? -15.177 7.071 22.129 1.00 93.81 369 VAL A C 1
ATOM 2957 O O . VAL A 1 369 ? -14.230 7.794 21.825 1.00 93.81 369 VAL A O 1
ATOM 2960 N N . PHE A 1 370 ? -15.005 5.784 22.453 1.00 93.81 370 PHE A N 1
ATOM 2961 C CA . PHE A 1 370 ? -13.683 5.149 22.459 1.00 93.81 370 PHE A CA 1
ATOM 2962 C C . PHE A 1 370 ? -13.041 5.124 21.062 1.00 93.81 370 PHE A C 1
ATOM 2964 O O . PHE A 1 370 ? -11.886 5.523 20.899 1.00 93.81 370 PHE A O 1
ATOM 2971 N N . TRP A 1 371 ? -13.773 4.671 20.037 1.00 93.38 371 TRP A N 1
ATOM 2972 C CA . TRP A 1 371 ? -13.210 4.537 18.690 1.00 93.38 371 TRP A CA 1
ATOM 2973 C C . TRP A 1 371 ? -13.017 5.877 17.973 1.00 93.38 371 TRP A C 1
ATOM 2975 O O . TRP A 1 371 ? -12.072 6.005 17.192 1.00 93.38 371 TRP A O 1
ATOM 2985 N N . ASP A 1 372 ? -13.846 6.881 18.264 1.00 92.75 372 ASP A N 1
ATOM 2986 C CA . ASP A 1 372 ? -13.617 8.261 17.839 1.00 92.75 372 ASP A CA 1
ATOM 2987 C C . ASP A 1 372 ? -12.427 8.886 18.587 1.00 92.75 372 ASP A C 1
ATOM 2989 O O . ASP A 1 372 ? -11.567 9.476 17.934 1.00 92.75 372 ASP A O 1
ATOM 2993 N N . LEU A 1 373 ? -12.269 8.684 19.906 1.00 93.12 373 LEU A N 1
ATOM 2994 C CA . LEU A 1 373 ? -11.064 9.136 20.620 1.00 93.12 373 LEU A CA 1
ATOM 2995 C C . LEU A 1 373 ? -9.799 8.502 20.028 1.00 93.12 373 LEU A C 1
ATOM 2997 O O . LEU A 1 373 ? -8.838 9.217 19.777 1.00 93.12 373 LEU A O 1
ATOM 3001 N N . HIS A 1 374 ? -9.797 7.196 19.747 1.00 91.88 374 HIS A N 1
ATOM 3002 C CA . HIS A 1 374 ? -8.667 6.520 19.097 1.00 91.88 374 HIS A CA 1
ATOM 3003 C C . HIS A 1 374 ? -8.367 7.099 17.701 1.00 91.88 374 HIS A C 1
ATOM 3005 O O . HIS A 1 374 ? -7.203 7.318 17.362 1.00 91.88 374 HIS A O 1
ATOM 3011 N N . PHE A 1 375 ? -9.397 7.403 16.902 1.00 93.12 375 PHE A N 1
ATOM 3012 C CA . PHE A 1 375 ? -9.233 8.061 15.603 1.00 93.12 375 PHE A CA 1
ATOM 3013 C C . PHE A 1 375 ? -8.608 9.459 15.739 1.00 93.12 375 PHE A C 1
ATOM 3015 O O . PHE A 1 375 ? -7.586 9.739 15.107 1.00 93.12 375 PHE A O 1
ATOM 3022 N N . PHE A 1 376 ? -9.184 10.323 16.582 1.00 92.12 376 PHE A N 1
ATOM 3023 C CA . PHE A 1 376 ? -8.706 11.692 16.777 1.00 92.12 376 PHE A CA 1
ATOM 3024 C C . PHE A 1 376 ? -7.367 11.757 17.514 1.00 92.12 376 PHE A C 1
ATOM 3026 O O . PHE A 1 376 ? -6.574 12.662 17.264 1.00 92.12 376 PHE A O 1
ATOM 3033 N N . ASP A 1 377 ? -7.060 10.807 18.394 1.00 90.25 377 ASP A N 1
ATOM 3034 C CA . ASP A 1 377 ? -5.754 10.735 19.041 1.00 90.25 377 ASP A CA 1
ATOM 3035 C C . ASP A 1 377 ? -4.649 10.383 18.038 1.00 90.25 377 ASP A C 1
ATOM 3037 O O . ASP A 1 377 ? -3.608 11.035 18.031 1.00 90.25 377 ASP A O 1
ATOM 3041 N N . VAL A 1 378 ? -4.906 9.463 17.103 1.00 90.75 378 VAL A N 1
ATOM 3042 C CA . VAL A 1 378 ? -3.943 9.107 16.049 1.00 90.75 378 VAL A CA 1
ATOM 3043 C C . VAL A 1 378 ? -3.827 10.183 14.961 1.00 90.75 378 VAL A C 1
ATOM 3045 O O . VAL A 1 378 ? -2.716 10.641 14.695 1.00 90.75 378 VAL A O 1
ATOM 3048 N N . ILE A 1 379 ? -4.928 10.626 14.335 1.00 89.00 379 ILE A N 1
ATOM 3049 C CA . ILE A 1 379 ? -4.854 11.533 13.166 1.00 89.00 379 ILE A CA 1
ATOM 3050 C C . ILE A 1 379 ? -4.334 12.937 13.5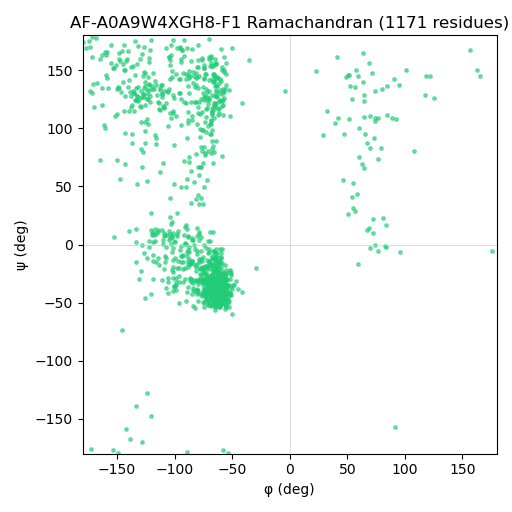21 1.00 89.00 379 ILE A C 1
ATOM 3052 O O . ILE A 1 379 ? -3.706 13.583 12.685 1.00 89.00 379 ILE A O 1
ATOM 3056 N N . ILE A 1 380 ? -4.554 13.389 14.763 1.00 87.75 380 ILE A N 1
ATOM 3057 C CA . ILE A 1 380 ? -4.044 14.666 15.286 1.00 87.75 380 ILE A CA 1
ATOM 3058 C C . ILE A 1 380 ? -2.745 14.463 16.072 1.00 87.75 380 ILE A C 1
ATOM 3060 O O . ILE A 1 380 ? -1.773 15.186 15.875 1.00 87.75 380 ILE A O 1
ATOM 3064 N N . GLY A 1 381 ? -2.739 13.523 17.021 1.00 79.94 381 GLY A N 1
ATOM 3065 C CA . GLY A 1 381 ? -1.680 13.393 18.027 1.00 79.94 381 GLY A CA 1
ATOM 3066 C C . GLY A 1 381 ? -0.407 12.748 17.502 1.00 79.94 381 GLY A C 1
ATOM 3067 O O . GLY A 1 381 ? 0.660 13.066 18.007 1.00 79.94 381 GLY A O 1
ATOM 3068 N N . SER A 1 382 ? -0.501 11.916 16.462 1.00 82.62 382 SER A N 1
ATOM 3069 C CA . SER A 1 382 ? 0.652 11.302 15.793 1.00 82.62 382 SER A CA 1
ATOM 3070 C C . SER A 1 382 ? 1.026 11.991 14.468 1.00 82.62 382 SER A C 1
ATOM 3072 O O . SER A 1 382 ? 1.873 11.490 13.729 1.00 82.62 382 SER A O 1
ATOM 3074 N N . ALA A 1 383 ? 0.434 13.155 14.163 1.00 77.94 383 ALA A N 1
ATOM 3075 C CA . ALA A 1 383 ? 0.698 13.920 12.937 1.00 77.94 383 ALA A CA 1
ATOM 3076 C C . ALA A 1 383 ? 2.137 14.473 12.843 1.00 77.94 383 ALA A C 1
ATOM 3078 O O . ALA A 1 383 ? 2.621 14.739 11.744 1.00 77.94 383 ALA A O 1
ATOM 3079 N N . ASP A 1 384 ? 2.835 14.609 13.976 1.00 77.25 384 ASP A N 1
ATOM 3080 C CA . ASP A 1 384 ? 4.244 15.020 14.051 1.00 77.25 384 ASP A CA 1
ATOM 3081 C C . ASP A 1 384 ? 5.240 13.896 13.688 1.00 77.25 384 ASP A C 1
ATOM 3083 O O . ASP A 1 384 ? 6.448 14.135 13.629 1.00 77.25 384 ASP A O 1
ATOM 3087 N N . GLY A 1 385 ? 4.742 12.674 13.456 1.00 79.25 385 GLY A N 1
ATOM 3088 C CA . GLY A 1 385 ? 5.515 11.483 13.106 1.00 79.25 385 GLY A CA 1
ATOM 3089 C C . GLY A 1 385 ? 6.313 10.841 14.249 1.00 79.25 385 GLY A C 1
ATOM 3090 O O . GLY A 1 385 ? 6.978 9.832 13.999 1.00 79.25 385 GLY A O 1
ATOM 3091 N N . LYS A 1 386 ? 6.270 11.395 15.474 1.00 79.12 386 LYS A N 1
ATOM 3092 C CA . LYS A 1 386 ? 7.070 10.961 16.643 1.00 79.12 386 LYS A CA 1
ATOM 3093 C C . LYS A 1 386 ? 6.255 10.725 17.925 1.00 79.12 386 LYS A C 1
ATOM 3095 O O . LYS A 1 386 ? 6.713 9.991 18.798 1.00 79.12 386 LYS A O 1
ATOM 3100 N N . THR A 1 387 ? 5.075 11.320 18.070 1.00 82.25 387 THR A N 1
ATOM 3101 C CA . THR A 1 387 ? 4.240 11.188 19.270 1.00 82.25 387 THR A CA 1
ATOM 3102 C C . THR A 1 387 ? 3.329 9.968 19.142 1.00 82.25 387 THR A C 1
ATOM 3104 O O . THR A 1 387 ? 2.448 9.906 18.285 1.00 82.25 387 THR A O 1
ATOM 3107 N N . ILE A 1 388 ? 3.546 8.964 19.994 1.00 81.12 388 ILE A N 1
ATOM 3108 C CA . ILE A 1 388 ? 2.741 7.734 20.028 1.00 81.12 388 ILE A CA 1
ATOM 3109 C C . ILE A 1 388 ? 1.468 7.989 20.845 1.00 81.12 388 ILE A C 1
ATOM 3111 O O . ILE A 1 388 ? 1.560 8.325 22.026 1.00 81.12 388 ILE A O 1
ATOM 3115 N N . SER A 1 389 ? 0.305 7.766 20.227 1.00 81.88 389 SER A N 1
ATOM 3116 C CA . SER A 1 389 ? -1.019 7.768 20.867 1.00 81.88 389 SER A CA 1
ATOM 3117 C C . SER A 1 389 ? -1.020 7.075 22.247 1.00 81.88 389 SER A C 1
ATOM 3119 O O . SER A 1 389 ? -0.685 5.890 22.340 1.00 81.88 389 SER A O 1
ATOM 3121 N N . PRO A 1 390 ? -1.415 7.755 23.341 1.00 79.25 390 PRO A N 1
ATOM 3122 C CA . PRO A 1 390 ? -1.681 7.090 24.614 1.00 79.25 390 PRO A CA 1
ATOM 3123 C C . PRO A 1 390 ? -2.830 6.078 24.514 1.00 79.25 390 PRO A C 1
ATOM 3125 O O . PRO A 1 390 ? -2.738 4.994 25.093 1.00 79.25 390 PRO A O 1
ATOM 3128 N N . VAL A 1 391 ? -3.869 6.388 23.726 1.00 82.62 391 VAL A N 1
ATOM 3129 C CA . VAL A 1 391 ? -5.061 5.537 23.542 1.00 82.62 391 VAL A CA 1
ATOM 3130 C C . VAL A 1 391 ? -4.698 4.182 22.927 1.00 82.62 391 VAL A C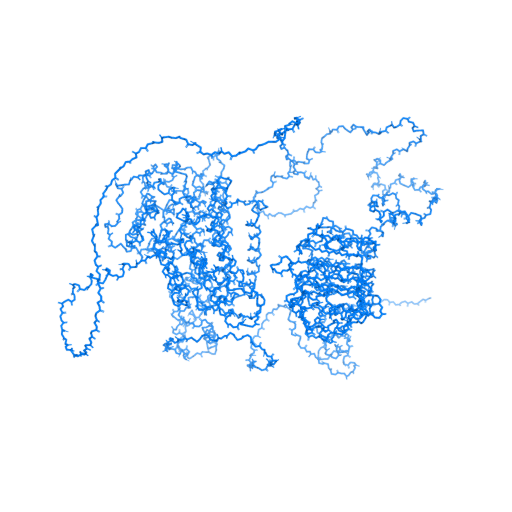 1
ATOM 3132 O O . VAL A 1 391 ? -5.276 3.165 23.301 1.00 82.62 391 VAL A O 1
ATOM 3135 N N . SER A 1 392 ? -3.679 4.109 22.061 1.00 77.19 392 SER A N 1
ATOM 3136 C CA . SER A 1 392 ? -3.235 2.835 21.476 1.00 77.19 392 SER A CA 1
ATOM 3137 C C . SER A 1 392 ? -2.652 1.840 22.495 1.00 77.19 392 SER A C 1
ATOM 3139 O O . SER A 1 392 ? -2.433 0.678 22.152 1.00 77.19 392 SER A O 1
ATOM 3141 N N . LYS A 1 393 ? -2.383 2.267 23.739 1.00 75.94 393 LYS A N 1
ATOM 3142 C CA . LYS A 1 393 ? -1.994 1.388 24.861 1.00 75.94 393 LYS A CA 1
ATOM 3143 C C . LYS A 1 393 ? -3.206 0.819 25.617 1.00 75.94 393 LYS A C 1
ATOM 3145 O O . LYS A 1 393 ? -3.040 -0.148 26.351 1.00 75.94 393 LYS A O 1
ATOM 3150 N N . LEU A 1 394 ? -4.399 1.388 25.422 1.00 73.25 394 LEU A N 1
ATOM 3151 C CA . LEU A 1 394 ? -5.674 0.998 26.045 1.00 73.25 394 LEU A CA 1
ATOM 3152 C C . LEU A 1 394 ? -6.536 0.106 25.133 1.00 73.25 394 LEU A C 1
ATOM 3154 O O . LEU A 1 394 ? -7.760 0.103 25.227 1.00 73.25 394 LEU A O 1
ATOM 3158 N N . LEU A 1 395 ? -5.917 -0.653 24.224 1.00 62.62 395 LEU A N 1
ATOM 3159 C CA . LEU A 1 395 ? -6.621 -1.552 23.302 1.00 62.62 395 LEU A CA 1
ATOM 3160 C C . LEU A 1 395 ? -7.106 -2.835 24.007 1.00 62.62 395 LEU A C 1
ATOM 3162 O O . LEU A 1 395 ? -6.584 -3.926 23.767 1.00 62.62 395 LEU A O 1
ATOM 3166 N N . GLY A 1 396 ? -8.113 -2.685 24.871 1.00 59.38 396 GLY A N 1
ATOM 3167 C CA . GLY A 1 396 ? -8.944 -3.777 25.379 1.00 59.38 396 GLY A CA 1
ATOM 3168 C C . GLY A 1 396 ? -9.867 -4.365 24.302 1.00 59.38 396 GLY A C 1
ATOM 3169 O O . GLY A 1 396 ? -9.929 -3.882 23.169 1.00 59.38 396 GLY A O 1
ATOM 3170 N N . SER A 1 397 ? -10.613 -5.413 24.658 1.00 68.81 397 SER A N 1
ATOM 3171 C CA . SER A 1 397 ? -11.482 -6.187 23.749 1.00 68.81 397 SER A CA 1
ATOM 3172 C C . SER A 1 397 ? -12.816 -5.496 23.408 1.00 68.81 397 SER A C 1
ATOM 3174 O O . SER A 1 397 ? -13.865 -6.140 23.347 1.00 68.81 397 SER A O 1
ATOM 3176 N N . ILE A 1 398 ? -12.790 -4.179 23.198 1.00 88.50 398 ILE A N 1
ATOM 3177 C CA . ILE A 1 398 ? -13.973 -3.356 22.925 1.00 88.50 398 ILE A CA 1
ATOM 3178 C C . ILE A 1 398 ? -14.512 -3.669 21.528 1.00 88.50 398 ILE A C 1
ATOM 3180 O O . ILE A 1 398 ? -13.765 -3.712 20.546 1.00 88.50 398 ILE A O 1
ATOM 3184 N N . LYS A 1 399 ? -15.823 -3.891 21.422 1.00 92.06 399 LYS A N 1
ATOM 3185 C CA . LYS A 1 399 ? -16.483 -4.202 20.152 1.00 92.06 399 LYS A CA 1
ATOM 3186 C C . LYS A 1 399 ? -16.702 -2.907 19.351 1.00 92.06 399 LYS A C 1
ATOM 3188 O O . LYS A 1 399 ? -16.681 -1.799 19.888 1.00 92.06 399 LYS A O 1
ATOM 3193 N N . TYR A 1 400 ? -16.873 -3.022 18.038 1.00 92.69 400 TYR A N 1
ATOM 3194 C CA . TYR A 1 400 ? -17.221 -1.865 17.204 1.00 92.69 400 TYR A CA 1
ATOM 3195 C C . TYR A 1 400 ? -18.699 -1.481 17.405 1.00 92.69 400 TYR A C 1
ATOM 3197 O O . TYR A 1 400 ? -19.496 -2.371 17.714 1.00 92.69 400 TYR A O 1
ATOM 3205 N N . PRO A 1 401 ? -19.083 -0.201 17.223 1.00 92.62 401 PRO A N 1
ATOM 3206 C CA . PRO A 1 401 ? -20.485 0.210 17.236 1.00 92.62 401 PRO A CA 1
ATOM 3207 C C . PRO A 1 401 ? -21.302 -0.554 16.190 1.00 92.62 401 PRO A C 1
ATOM 3209 O O . PRO A 1 401 ? -20.790 -0.922 15.129 1.00 92.62 401 PRO A O 1
ATOM 3212 N N . THR A 1 402 ? -22.576 -0.778 16.494 1.00 89.19 402 THR A N 1
ATOM 3213 C CA . THR A 1 402 ? -23.550 -1.434 15.607 1.00 89.19 402 THR A CA 1
ATOM 3214 C C . THR A 1 402 ? -24.484 -0.442 14.911 1.00 89.19 402 THR A C 1
ATOM 3216 O O . THR A 1 402 ? -25.079 -0.783 13.889 1.00 89.19 402 THR A O 1
ATOM 3219 N N . SER A 1 403 ? -24.586 0.776 15.451 1.00 87.00 403 SER A N 1
ATOM 3220 C CA . SER A 1 403 ? -25.272 1.926 14.859 1.00 87.00 403 SER A CA 1
ATOM 3221 C C . SER A 1 403 ? -24.322 3.138 14.810 1.00 87.00 403 SER A C 1
ATOM 3223 O O . SER A 1 403 ? -23.738 3.461 15.850 1.00 87.00 403 SER A O 1
ATOM 3225 N N . PRO A 1 404 ? -24.154 3.825 13.659 1.00 90.56 404 PRO A N 1
ATOM 3226 C CA . PRO A 1 404 ? -24.655 3.465 12.324 1.00 90.56 404 PRO A CA 1
ATOM 3227 C C . PRO A 1 404 ? -24.138 2.108 11.824 1.00 90.56 404 PRO A C 1
ATOM 3229 O O . PRO A 1 404 ? -23.234 1.510 12.409 1.00 90.56 404 PRO A O 1
ATOM 3232 N N . SER A 1 405 ? -24.731 1.612 10.736 1.00 91.75 405 SER A N 1
ATOM 3233 C CA . SER A 1 405 ? -24.334 0.323 10.153 1.00 91.75 405 SER A CA 1
ATOM 3234 C C . SER A 1 405 ? -22.898 0.356 9.613 1.00 91.75 405 SER A C 1
ATOM 3236 O O . SER A 1 405 ? -22.395 1.410 9.227 1.00 91.75 405 SER A O 1
ATOM 3238 N N . ARG A 1 406 ? -22.217 -0.796 9.520 1.00 90.94 406 ARG A N 1
ATOM 3239 C CA . ARG A 1 406 ? -20.851 -0.839 8.957 1.00 90.94 406 ARG A CA 1
ATOM 3240 C C . ARG A 1 406 ? -20.830 -0.444 7.477 1.00 90.94 406 ARG A C 1
ATOM 3242 O O . ARG A 1 406 ? -19.862 0.149 7.003 1.00 90.94 406 ARG A O 1
ATOM 3249 N N . GLU A 1 407 ? -21.901 -0.772 6.762 1.00 89.75 407 GLU A N 1
ATOM 3250 C CA . GLU A 1 407 ? -22.167 -0.330 5.399 1.00 89.75 407 GLU A CA 1
ATOM 3251 C C . GLU A 1 407 ? -22.221 1.197 5.294 1.00 89.75 407 GLU A C 1
ATOM 3253 O O . GLU A 1 407 ? -21.701 1.724 4.326 1.00 89.75 407 GLU A O 1
ATOM 3258 N N . GLU A 1 408 ? -22.767 1.897 6.285 1.00 90.88 408 GLU A N 1
ATOM 3259 C CA . GLU A 1 408 ? -22.871 3.363 6.346 1.00 90.88 408 GLU A CA 1
ATOM 3260 C C . GLU A 1 408 ? -21.573 4.023 6.855 1.00 90.88 408 GLU A C 1
ATOM 3262 O O . GLU A 1 408 ? -21.126 5.025 6.296 1.00 90.88 408 GLU A O 1
ATOM 3267 N N . PHE A 1 409 ? -20.909 3.433 7.859 1.00 94.38 409 PHE A N 1
ATOM 3268 C CA . PHE A 1 409 ? -19.650 3.944 8.410 1.00 94.38 409 PHE A CA 1
ATOM 3269 C C . PHE A 1 409 ? -18.735 2.828 8.958 1.00 94.38 409 PHE A C 1
ATOM 3271 O O . PHE A 1 409 ? -19.014 2.209 9.989 1.00 94.38 409 PHE A O 1
ATOM 3278 N N . ASP A 1 410 ? -17.588 2.575 8.313 1.00 94.88 410 ASP A N 1
ATOM 3279 C CA . ASP A 1 410 ? -16.678 1.492 8.726 1.00 94.88 410 ASP A CA 1
ATOM 3280 C C . ASP A 1 410 ? -15.741 1.861 9.898 1.00 94.88 410 ASP A C 1
ATOM 3282 O O . ASP A 1 410 ? -14.537 2.078 9.727 1.00 94.88 410 ASP A O 1
ATOM 3286 N N . TYR A 1 411 ? -16.278 1.847 11.125 1.00 94.62 411 TYR A N 1
ATOM 3287 C CA . TYR A 1 411 ? -15.493 1.951 12.368 1.00 94.62 411 TYR A CA 1
ATOM 3288 C C . TYR A 1 411 ? -14.328 0.946 12.436 1.00 94.62 411 TYR A C 1
ATOM 3290 O O . TYR A 1 411 ? -13.253 1.283 12.941 1.00 94.62 411 TYR A O 1
ATOM 3298 N N . LYS A 1 412 ? -14.517 -0.275 11.915 1.00 92.94 412 LYS A N 1
ATOM 3299 C CA . LYS A 1 412 ? -13.495 -1.330 11.929 1.00 92.94 412 LYS A CA 1
ATOM 3300 C C . LYS A 1 412 ? -12.342 -0.993 10.989 1.00 92.94 412 LYS A C 1
ATOM 3302 O O . LYS A 1 412 ? -11.186 -1.076 11.400 1.00 92.94 412 LYS A O 1
ATOM 3307 N N . GLY A 1 413 ? -12.650 -0.583 9.760 1.00 93.31 413 GLY A N 1
ATOM 3308 C CA . GLY A 1 413 ? -11.658 -0.093 8.802 1.00 93.31 413 GLY A CA 1
ATOM 3309 C C . GLY A 1 413 ? -10.839 1.056 9.392 1.00 93.31 413 GLY A C 1
ATOM 3310 O O . GLY A 1 413 ? -9.609 0.987 9.415 1.00 93.31 413 GLY A O 1
ATOM 3311 N N . ARG A 1 414 ? -11.521 2.053 9.971 1.00 92.94 414 ARG A N 1
ATOM 3312 C CA . ARG A 1 414 ? -10.895 3.259 10.531 1.00 92.94 414 ARG A CA 1
ATOM 3313 C C . ARG A 1 414 ? -9.962 2.935 11.706 1.00 92.94 414 ARG A C 1
ATOM 3315 O O . ARG A 1 414 ? -8.848 3.450 11.772 1.00 92.94 414 ARG A O 1
ATOM 3322 N N . SER A 1 415 ? -10.382 2.023 12.585 1.00 91.94 415 SER A N 1
ATOM 3323 C CA . SER A 1 415 ? -9.584 1.493 13.702 1.00 91.94 415 SER A CA 1
ATOM 3324 C C . SER A 1 415 ? -8.353 0.700 13.234 1.00 91.94 415 SER A C 1
ATOM 3326 O O . SER A 1 415 ? -7.228 0.982 13.659 1.00 91.94 415 SER A O 1
ATOM 3328 N N . GLU A 1 416 ? -8.535 -0.252 12.312 1.00 92.44 416 GLU A N 1
ATOM 3329 C CA . GLU A 1 416 ? -7.436 -1.059 11.771 1.00 92.44 416 GLU A CA 1
ATOM 3330 C C . GLU A 1 416 ? -6.419 -0.213 10.981 1.00 92.44 416 GLU A C 1
ATOM 3332 O O . GLU A 1 416 ? -5.229 -0.525 11.018 1.00 92.44 416 GLU A O 1
ATOM 3337 N N . ALA A 1 417 ? -6.851 0.863 10.311 1.00 95.12 417 ALA A N 1
ATOM 3338 C CA . ALA A 1 417 ? -5.969 1.797 9.608 1.00 95.12 417 ALA A CA 1
ATOM 3339 C C . ALA A 1 417 ? -5.190 2.709 10.574 1.00 95.12 417 ALA A C 1
ATOM 3341 O O . ALA A 1 417 ? -3.981 2.884 10.411 1.00 95.12 417 ALA A O 1
ATOM 3342 N N . ALA A 1 418 ? -5.833 3.230 11.628 1.00 93.56 418 ALA A N 1
ATOM 3343 C CA . ALA A 1 418 ? -5.168 4.027 12.665 1.00 93.56 418 ALA A CA 1
ATOM 3344 C C . ALA A 1 418 ? -4.000 3.258 13.319 1.00 93.56 418 ALA A C 1
ATOM 3346 O O . ALA A 1 418 ? -2.909 3.799 13.497 1.00 93.56 418 ALA A O 1
ATOM 3347 N N . LYS A 1 419 ? -4.179 1.953 13.556 1.00 92.44 419 LYS A N 1
ATOM 3348 C CA . LYS A 1 419 ? -3.137 1.052 14.078 1.00 92.44 419 LYS A CA 1
ATOM 3349 C C . LYS A 1 419 ? -1.903 0.917 13.165 1.00 92.44 419 LYS A C 1
ATOM 3351 O O . LYS A 1 419 ? -0.818 0.588 13.653 1.00 92.44 419 LYS A O 1
ATOM 3356 N N . LEU A 1 420 ? -2.028 1.158 11.857 1.00 95.06 420 LEU A N 1
ATOM 3357 C CA . LEU A 1 420 ? -0.878 1.210 10.943 1.00 95.06 420 LEU A CA 1
ATOM 3358 C C . LEU A 1 420 ? -0.058 2.485 11.175 1.00 95.06 420 LEU A C 1
ATOM 3360 O O . LEU A 1 420 ? 1.169 2.418 11.219 1.00 95.06 420 LEU A O 1
ATOM 3364 N N . VAL A 1 421 ? -0.730 3.625 11.378 1.00 94.31 421 VAL A N 1
ATOM 3365 C CA . VAL A 1 421 ? -0.084 4.912 11.688 1.00 94.31 421 VAL A CA 1
ATOM 3366 C C . VAL A 1 421 ? 0.680 4.808 13.005 1.00 94.31 421 VAL A C 1
ATOM 3368 O O . VAL A 1 421 ? 1.857 5.156 13.044 1.00 94.31 421 VAL A O 1
ATOM 3371 N N . THR A 1 422 ? 0.075 4.236 14.053 1.00 91.69 422 THR A N 1
ATOM 3372 C CA . THR A 1 422 ? 0.758 4.008 15.338 1.00 91.69 422 THR A CA 1
ATOM 3373 C C . THR A 1 422 ? 2.034 3.177 15.173 1.00 91.69 422 THR A C 1
ATOM 3375 O O . THR A 1 422 ? 3.067 3.537 15.728 1.00 91.69 422 THR A O 1
ATOM 3378 N N . GLN A 1 423 ? 2.001 2.099 14.380 1.00 92.12 423 GLN A N 1
ATOM 3379 C CA . GLN A 1 423 ? 3.182 1.261 14.125 1.00 92.12 423 GLN A CA 1
ATOM 3380 C C . GLN A 1 423 ? 4.255 1.968 13.282 1.00 92.12 423 GLN A C 1
ATOM 3382 O O . GLN A 1 423 ? 5.446 1.761 13.511 1.00 92.12 423 GLN A O 1
ATOM 3387 N N . ALA A 1 424 ? 3.859 2.813 12.326 1.00 93.56 424 ALA A N 1
ATOM 3388 C CA . ALA A 1 424 ? 4.789 3.626 11.543 1.00 93.56 424 ALA A CA 1
ATOM 3389 C C . ALA A 1 424 ? 5.480 4.694 12.410 1.00 93.56 424 ALA A C 1
ATOM 3391 O O . ALA A 1 424 ? 6.686 4.908 12.300 1.00 93.56 424 ALA A O 1
ATOM 3392 N N . VAL A 1 425 ? 4.735 5.312 13.328 1.00 90.38 425 VAL A N 1
ATOM 3393 C CA . VAL A 1 425 ? 5.262 6.293 14.285 1.00 90.38 425 VAL A CA 1
ATOM 3394 C C . VAL A 1 425 ? 6.125 5.627 15.357 1.00 90.38 425 VAL A C 1
ATOM 3396 O O . VAL A 1 425 ? 7.210 6.124 15.643 1.00 90.38 425 VAL A O 1
ATOM 3399 N N . GLU A 1 426 ? 5.745 4.453 15.872 1.00 89.44 426 GLU A N 1
ATOM 3400 C CA . GLU A 1 426 ? 6.617 3.659 16.749 1.00 89.44 426 GLU A CA 1
ATOM 3401 C C . GLU A 1 426 ? 7.941 3.316 16.049 1.00 89.44 426 GLU A C 1
ATOM 3403 O O . GLU A 1 426 ? 9.012 3.505 16.627 1.00 89.44 426 GLU A O 1
ATOM 3408 N N . MET A 1 427 ? 7.893 2.872 14.789 1.00 90.44 427 MET A N 1
ATOM 3409 C CA . MET A 1 427 ? 9.088 2.609 13.986 1.00 90.44 427 MET A CA 1
ATOM 3410 C C . MET A 1 427 ? 9.978 3.857 13.868 1.00 90.44 427 MET A C 1
ATOM 3412 O O . MET A 1 427 ? 11.184 3.759 14.104 1.00 90.44 427 MET A O 1
ATOM 3416 N N . ASN A 1 428 ? 9.405 5.028 13.572 1.00 88.38 428 ASN A N 1
ATOM 3417 C CA . ASN A 1 428 ? 10.143 6.294 13.501 1.00 88.38 428 ASN A CA 1
ATOM 3418 C C . ASN A 1 428 ? 10.776 6.665 14.849 1.00 88.38 428 ASN A C 1
ATOM 3420 O O . ASN A 1 428 ? 11.951 7.034 14.894 1.00 88.38 428 ASN A O 1
ATOM 3424 N N . VAL A 1 429 ? 10.064 6.457 15.959 1.00 85.88 429 VAL A N 1
ATOM 3425 C CA . VAL A 1 429 ? 10.610 6.606 17.316 1.00 85.88 429 VAL A CA 1
ATOM 3426 C C . VAL A 1 429 ? 11.780 5.647 17.559 1.00 85.88 429 VAL A C 1
ATOM 3428 O O . VAL A 1 429 ? 12.782 6.071 18.138 1.00 85.88 429 VAL A O 1
ATOM 3431 N N . GLN A 1 430 ? 11.735 4.391 17.094 1.00 83.75 430 GLN A N 1
ATOM 3432 C CA . GLN A 1 430 ? 12.896 3.495 17.199 1.00 83.75 430 GLN A CA 1
ATOM 3433 C C . GLN A 1 430 ? 14.084 3.988 16.349 1.00 83.75 430 GLN A C 1
ATOM 3435 O O . GLN A 1 430 ? 15.217 3.935 16.828 1.00 83.75 430 GLN A O 1
ATOM 3440 N N . ILE A 1 431 ? 13.849 4.513 15.137 1.00 81.31 431 ILE A N 1
ATOM 3441 C CA . ILE A 1 431 ? 14.901 5.053 14.251 1.00 81.31 431 ILE A CA 1
ATOM 3442 C C . ILE A 1 431 ? 15.590 6.272 14.888 1.00 81.31 431 ILE A C 1
ATOM 3444 O O . ILE A 1 431 ? 16.818 6.285 14.989 1.00 81.31 431 ILE A O 1
ATOM 3448 N N . ILE A 1 432 ? 14.817 7.246 15.387 1.00 80.38 432 ILE A N 1
ATOM 3449 C CA . ILE A 1 432 ? 15.319 8.431 16.115 1.00 80.38 432 ILE A CA 1
ATOM 3450 C C . ILE A 1 432 ? 16.173 7.995 17.316 1.00 80.38 432 ILE A C 1
ATOM 3452 O O . ILE A 1 432 ? 17.303 8.449 17.496 1.00 80.38 432 ILE A O 1
ATOM 3456 N N . ASN A 1 433 ? 15.672 7.039 18.106 1.00 78.94 433 ASN A N 1
ATOM 3457 C CA . ASN A 1 433 ? 16.370 6.498 19.275 1.00 78.94 433 ASN A CA 1
ATOM 3458 C C . ASN A 1 433 ? 17.496 5.495 18.936 1.00 78.94 433 ASN A C 1
ATOM 3460 O O . ASN A 1 433 ? 18.052 4.886 19.852 1.00 78.94 433 ASN A O 1
ATOM 3464 N N . LYS A 1 434 ? 17.838 5.292 17.653 1.00 77.38 434 LYS A N 1
ATOM 3465 C CA . LYS A 1 434 ? 18.885 4.361 17.173 1.00 77.38 434 LYS A CA 1
ATOM 3466 C C . LYS A 1 434 ? 18.701 2.913 17.669 1.00 77.38 434 LYS A C 1
ATOM 3468 O O . LYS A 1 434 ? 19.668 2.178 17.873 1.00 77.38 434 LYS A O 1
ATOM 3473 N N . LYS A 1 435 ? 17.446 2.499 17.861 1.00 76.56 435 LYS A N 1
ATOM 3474 C CA . LYS A 1 435 ? 17.013 1.161 18.297 1.00 76.56 435 LYS A CA 1
ATOM 3475 C C . LYS A 1 435 ? 16.684 0.268 17.085 1.00 76.56 435 LYS A C 1
ATOM 3477 O O . LYS A 1 435 ? 16.389 0.783 16.006 1.00 76.56 435 LYS A O 1
ATOM 3482 N N . PRO A 1 436 ? 16.732 -1.071 17.220 1.00 75.19 436 PRO A N 1
ATOM 3483 C CA . PRO A 1 436 ? 16.451 -1.983 16.110 1.00 75.19 436 PRO A CA 1
ATOM 3484 C C . PRO A 1 436 ? 14.975 -1.920 15.681 1.00 75.19 436 PRO A C 1
ATOM 3486 O O . PRO A 1 436 ? 14.086 -2.322 16.428 1.00 75.19 436 PRO A O 1
ATOM 3489 N N . TYR A 1 437 ? 14.727 -1.453 14.456 1.00 85.81 437 TYR A N 1
ATOM 3490 C CA . TYR A 1 437 ? 13.384 -1.232 13.896 1.00 85.81 437 TYR A CA 1
ATOM 3491 C C . TYR A 1 437 ? 12.980 -2.245 12.805 1.00 85.81 437 TYR A C 1
ATOM 3493 O O . TYR A 1 437 ? 11.817 -2.288 12.409 1.00 85.81 437 TYR A O 1
ATOM 3501 N N . GLU A 1 438 ? 13.909 -3.078 12.317 1.00 83.12 438 GLU A N 1
ATOM 3502 C CA . GLU A 1 438 ? 13.717 -3.937 11.132 1.00 83.12 438 GLU A CA 1
ATOM 3503 C C . GLU A 1 438 ? 12.513 -4.888 11.238 1.00 83.12 438 GLU A C 1
ATOM 3505 O O . GLU A 1 438 ? 11.802 -5.103 10.255 1.00 83.12 438 GLU A O 1
ATOM 3510 N N . MET A 1 439 ? 12.249 -5.432 12.430 1.00 83.62 439 MET A N 1
ATOM 3511 C CA . MET A 1 439 ? 11.105 -6.318 12.674 1.00 83.62 439 MET A CA 1
ATOM 3512 C C . MET A 1 439 ? 9.766 -5.572 12.561 1.00 83.62 439 MET A C 1
ATOM 3514 O O . MET A 1 439 ? 8.826 -6.099 11.966 1.00 83.62 439 MET A O 1
ATOM 3518 N N . ILE A 1 440 ? 9.697 -4.339 13.080 1.00 86.75 440 ILE A N 1
ATOM 3519 C CA . ILE A 1 440 ? 8.509 -3.476 12.992 1.00 86.75 440 ILE A CA 1
ATOM 3520 C C . ILE A 1 440 ? 8.281 -3.092 11.527 1.00 86.75 440 ILE A C 1
ATOM 3522 O O . ILE A 1 440 ? 7.201 -3.331 10.997 1.00 86.75 440 ILE A O 1
ATOM 3526 N N . LEU A 1 441 ? 9.327 -2.617 10.840 1.00 87.81 441 LEU A N 1
ATOM 3527 C CA . LEU A 1 441 ? 9.302 -2.272 9.413 1.00 87.81 441 LEU A CA 1
ATOM 3528 C C . LEU A 1 441 ? 8.841 -3.447 8.530 1.00 87.81 441 LEU A C 1
ATOM 3530 O O . LEU A 1 441 ? 8.035 -3.260 7.620 1.00 87.81 441 LEU A O 1
ATOM 3534 N N . THR A 1 442 ? 9.328 -4.661 8.802 1.00 86.62 442 THR A N 1
ATOM 3535 C CA . THR A 1 442 ? 8.959 -5.871 8.043 1.00 86.62 442 THR A CA 1
ATOM 3536 C C . THR A 1 442 ? 7.492 -6.245 8.259 1.00 86.62 442 THR A C 1
ATOM 3538 O O . THR A 1 442 ? 6.783 -6.524 7.293 1.00 86.62 442 THR A O 1
ATOM 3541 N N . LYS A 1 443 ? 7.014 -6.206 9.512 1.00 91.94 443 LYS A N 1
ATOM 3542 C CA . LYS A 1 443 ? 5.605 -6.453 9.855 1.00 91.94 443 LYS A CA 1
ATOM 3543 C C . LYS A 1 443 ? 4.687 -5.409 9.214 1.00 91.94 443 LYS A C 1
ATOM 3545 O O . LYS A 1 443 ? 3.734 -5.768 8.530 1.00 91.94 443 LYS A O 1
ATOM 3550 N N . LEU A 1 444 ? 5.017 -4.131 9.387 1.00 93.50 444 LEU A N 1
ATOM 3551 C CA . LEU A 1 444 ? 4.261 -2.994 8.869 1.00 93.50 444 LEU A CA 1
ATOM 3552 C C . LEU A 1 444 ? 4.138 -3.043 7.342 1.00 93.50 444 LEU A C 1
ATOM 3554 O O . LEU A 1 444 ? 3.044 -2.867 6.819 1.00 93.50 444 LEU A O 1
ATOM 3558 N N . LYS A 1 445 ? 5.212 -3.373 6.613 1.00 90.56 445 LYS A N 1
ATOM 3559 C CA . LYS A 1 445 ? 5.163 -3.532 5.147 1.00 90.56 445 LYS A CA 1
ATOM 3560 C C . LYS A 1 445 ? 4.261 -4.683 4.689 1.00 90.56 445 LYS A C 1
ATOM 3562 O O . LYS A 1 445 ? 3.608 -4.556 3.652 1.00 90.56 445 LYS A O 1
ATOM 3567 N N . ALA A 1 446 ? 4.173 -5.770 5.457 1.00 89.56 446 ALA A N 1
ATOM 3568 C CA . ALA A 1 446 ? 3.228 -6.852 5.180 1.00 89.56 446 ALA A CA 1
ATOM 3569 C C . ALA A 1 446 ? 1.770 -6.440 5.470 1.00 89.56 446 ALA A C 1
ATOM 3571 O O . ALA A 1 446 ? 0.886 -6.720 4.660 1.00 89.56 446 ALA A O 1
ATOM 3572 N N . GLU A 1 447 ? 1.515 -5.731 6.576 1.00 93.75 447 GLU A N 1
ATOM 3573 C CA . GLU A 1 447 ? 0.178 -5.215 6.913 1.00 93.75 447 GLU A CA 1
ATOM 3574 C C . GLU A 1 447 ? -0.299 -4.150 5.906 1.00 93.75 447 GLU A C 1
ATOM 3576 O O . GLU A 1 447 ? -1.437 -4.228 5.444 1.00 93.75 447 GLU A O 1
ATOM 3581 N N . LEU A 1 448 ? 0.581 -3.237 5.474 1.00 95.00 448 LEU A N 1
ATOM 3582 C CA . LEU A 1 448 ? 0.307 -2.256 4.415 1.00 95.00 448 LEU A CA 1
ATOM 3583 C C . LEU A 1 448 ? -0.036 -2.935 3.078 1.00 95.00 448 LEU A C 1
ATOM 3585 O O . LEU A 1 448 ? -1.027 -2.580 2.453 1.00 95.00 448 LEU A O 1
ATOM 3589 N N . SER A 1 449 ? 0.715 -3.961 2.667 1.00 90.19 449 SER A N 1
ATOM 3590 C CA . SER A 1 449 ? 0.441 -4.681 1.408 1.00 90.19 449 SER A CA 1
ATOM 3591 C C . SER A 1 449 ? -0.867 -5.493 1.463 1.00 90.19 449 SER A C 1
ATOM 3593 O O . SER A 1 449 ? -1.568 -5.626 0.463 1.00 90.19 449 SER A O 1
ATOM 3595 N N . SER A 1 450 ? -1.237 -6.010 2.640 1.00 91.38 450 SER A N 1
ATOM 3596 C CA . SER A 1 450 ? -2.538 -6.662 2.870 1.00 91.38 450 SER A CA 1
ATOM 3597 C C . SER A 1 450 ? -3.702 -5.666 2.740 1.00 91.38 450 SER A C 1
ATOM 3599 O O . SER A 1 450 ? -4.732 -5.965 2.133 1.00 91.38 450 SER A O 1
ATOM 3601 N N . TRP A 1 451 ? -3.515 -4.445 3.248 1.00 93.94 451 TRP A N 1
ATOM 3602 C CA . TRP A 1 451 ? -4.454 -3.339 3.070 1.00 93.94 451 TRP A CA 1
ATOM 3603 C C . TRP A 1 451 ? -4.548 -2.850 1.617 1.00 93.94 451 TRP A C 1
ATOM 3605 O O . TRP A 1 451 ? -5.650 -2.587 1.143 1.00 93.94 451 TRP A O 1
ATOM 3615 N N . GLU A 1 452 ? -3.434 -2.819 0.883 1.00 92.12 452 GLU A N 1
ATOM 3616 C CA . GLU A 1 452 ? -3.389 -2.524 -0.558 1.00 92.12 452 GLU A CA 1
ATOM 3617 C C . GLU A 1 452 ? -4.297 -3.491 -1.344 1.00 92.12 452 GLU A C 1
ATOM 3619 O O . GLU A 1 452 ? -5.103 -3.071 -2.174 1.00 92.12 452 GLU A O 1
ATOM 3624 N N . MET A 1 453 ? -4.259 -4.791 -1.024 1.00 88.19 453 MET A N 1
ATOM 3625 C CA . MET A 1 453 ? -5.168 -5.788 -1.610 1.00 88.19 453 MET A CA 1
ATOM 3626 C C . MET A 1 453 ? -6.635 -5.590 -1.192 1.00 88.19 453 MET A C 1
ATOM 3628 O O . MET A 1 453 ? -7.533 -5.829 -2.002 1.00 88.19 453 MET A O 1
ATOM 3632 N N . ARG A 1 454 ? -6.889 -5.153 0.050 1.00 90.25 454 ARG A N 1
ATOM 3633 C CA . ARG A 1 454 ? -8.240 -4.882 0.571 1.00 90.25 454 ARG A CA 1
ATOM 3634 C C . ARG A 1 454 ? -8.908 -3.713 -0.147 1.00 90.25 454 ARG A C 1
ATOM 3636 O O . ARG A 1 454 ? -10.060 -3.849 -0.543 1.00 90.25 454 ARG A O 1
ATOM 3643 N N . LEU A 1 455 ? -8.202 -2.595 -0.317 1.00 88.94 455 LEU A N 1
ATOM 3644 C CA . LEU A 1 455 ? -8.738 -1.403 -0.982 1.00 88.94 455 LEU A CA 1
ATOM 3645 C C . LEU A 1 455 ? -9.000 -1.660 -2.474 1.00 88.94 455 LEU A C 1
ATOM 3647 O O . LEU A 1 455 ? -10.046 -1.273 -2.984 1.00 88.94 455 LEU A O 1
ATOM 3651 N N . ASN A 1 456 ? -8.113 -2.404 -3.142 1.00 87.81 456 ASN A N 1
ATOM 3652 C CA . ASN A 1 456 ? -8.271 -2.769 -4.553 1.00 87.81 456 ASN A CA 1
ATOM 3653 C C . ASN A 1 456 ? -9.377 -3.814 -4.820 1.00 87.81 456 ASN A C 1
ATOM 3655 O O . ASN A 1 456 ? -9.824 -3.954 -5.958 1.00 87.81 456 ASN A O 1
ATOM 3659 N N . ASN A 1 457 ? -9.821 -4.580 -3.815 1.00 87.94 457 ASN A N 1
ATOM 3660 C CA . ASN A 1 457 ? -10.921 -5.541 -3.965 1.00 87.94 457 ASN A CA 1
ATOM 3661 C C . ASN A 1 457 ? -11.706 -5.734 -2.648 1.00 87.94 457 ASN A C 1
ATOM 3663 O O . ASN A 1 457 ? -11.604 -6.789 -2.012 1.00 87.94 457 ASN A O 1
ATOM 3667 N N . PRO A 1 458 ? -12.526 -4.752 -2.226 1.00 89.12 458 PRO A N 1
ATOM 3668 C CA . PRO A 1 458 ? -13.193 -4.787 -0.921 1.00 89.12 458 PRO A CA 1
ATOM 3669 C C . PRO A 1 458 ? -14.156 -5.975 -0.770 1.00 89.12 458 PRO A C 1
ATOM 3671 O O . PRO A 1 458 ? -14.287 -6.532 0.321 1.00 89.12 458 PRO A O 1
ATOM 3674 N N . GLN A 1 459 ? -14.757 -6.440 -1.873 1.00 86.44 459 GLN A N 1
ATOM 3675 C CA . GLN A 1 459 ? -15.667 -7.591 -1.885 1.00 86.44 459 GLN A CA 1
ATOM 3676 C C . GLN A 1 459 ? -14.977 -8.891 -1.442 1.00 86.44 459 GLN A C 1
ATOM 3678 O O . GLN A 1 459 ? -15.560 -9.662 -0.679 1.00 86.44 459 GLN A O 1
ATOM 3683 N N . LEU A 1 460 ? -13.728 -9.123 -1.868 1.00 89.06 460 LEU A N 1
ATOM 3684 C CA . LEU A 1 460 ? -12.952 -10.312 -1.493 1.00 89.06 460 LEU A CA 1
ATOM 3685 C C . LEU A 1 460 ? -12.647 -10.364 0.015 1.00 89.06 460 LEU A C 1
ATOM 3687 O O . LEU A 1 460 ? -12.571 -11.446 0.594 1.00 89.06 460 LEU A O 1
ATOM 3691 N N . PHE A 1 461 ? -12.502 -9.198 0.647 1.00 86.75 461 PHE A N 1
ATOM 3692 C CA . PHE A 1 461 ? -12.122 -9.046 2.055 1.00 86.75 461 PHE A CA 1
ATOM 3693 C C . PHE A 1 461 ? -13.300 -8.721 2.988 1.00 86.75 461 PHE A C 1
ATOM 3695 O O . PHE A 1 461 ? -13.079 -8.445 4.166 1.00 86.75 461 PHE A O 1
ATOM 3702 N N . GLN A 1 462 ? -14.543 -8.761 2.488 1.00 87.12 462 GLN A N 1
ATOM 3703 C CA . GLN A 1 462 ? -15.752 -8.384 3.237 1.00 87.12 462 GLN A CA 1
ATOM 3704 C C . GLN A 1 462 ? -15.652 -6.966 3.838 1.00 87.12 462 GLN A C 1
ATOM 3706 O O . GLN A 1 462 ? -16.038 -6.720 4.984 1.00 87.12 462 GLN A O 1
ATOM 3711 N N . ALA A 1 463 ? -15.095 -6.028 3.072 1.00 88.81 463 ALA A N 1
ATOM 3712 C CA . ALA A 1 463 ? -15.086 -4.605 3.385 1.00 88.81 463 ALA A CA 1
ATOM 3713 C C . ALA A 1 463 ? -16.207 -3.877 2.612 1.00 88.81 463 ALA A C 1
ATOM 3715 O O . ALA A 1 463 ? -16.521 -4.279 1.486 1.00 88.81 463 ALA A O 1
ATOM 3716 N N . PRO A 1 464 ? -16.815 -2.822 3.184 1.00 91.94 464 PRO A N 1
ATOM 3717 C CA . PRO A 1 464 ? -17.669 -1.916 2.424 1.00 91.94 464 PRO A CA 1
ATOM 3718 C C . PRO A 1 464 ? -16.857 -1.184 1.344 1.00 91.94 464 PRO A C 1
ATOM 3720 O O . PRO A 1 464 ? -15.637 -1.039 1.444 1.00 91.94 464 PRO A O 1
ATOM 3723 N N . SER A 1 465 ? -17.534 -0.743 0.286 1.00 91.44 465 SER A N 1
ATOM 3724 C CA . SER A 1 465 ? -16.942 0.112 -0.744 1.00 91.44 465 SER A CA 1
ATOM 3725 C C . SER A 1 465 ? -16.894 1.571 -0.282 1.00 91.44 465 SER A C 1
ATOM 3727 O O . SER A 1 465 ? -17.736 1.995 0.503 1.00 91.44 465 SER A O 1
ATOM 3729 N N . LEU A 1 466 ? -15.930 2.342 -0.799 1.00 93.38 466 LEU A N 1
ATOM 3730 C CA . LEU A 1 466 ? -15.824 3.787 -0.550 1.00 93.38 466 LEU A CA 1
ATOM 3731 C C . LEU A 1 466 ? -17.097 4.537 -0.973 1.00 93.38 466 LEU A C 1
ATOM 3733 O O . LEU A 1 466 ? -17.563 5.411 -0.251 1.00 93.38 466 LEU A O 1
ATOM 3737 N N . ILE A 1 467 ? -17.646 4.168 -2.134 1.00 92.00 467 ILE A N 1
ATOM 3738 C CA . ILE A 1 467 ? -18.868 4.733 -2.713 1.00 92.00 467 ILE A CA 1
ATOM 3739 C C . ILE A 1 467 ? -19.925 3.625 -2.806 1.00 92.00 467 ILE A C 1
ATOM 3741 O O . ILE A 1 467 ? -19.615 2.470 -3.130 1.00 92.00 467 ILE A O 1
ATOM 3745 N N . HIS A 1 468 ? -21.176 3.961 -2.518 1.00 85.81 468 HIS A N 1
ATOM 3746 C CA . HIS A 1 468 ? -22.327 3.066 -2.563 1.00 85.81 468 HIS A CA 1
ATOM 3747 C C . HIS A 1 468 ? -23.065 3.114 -3.903 1.00 85.81 468 HIS A C 1
ATOM 3749 O O . HIS A 1 468 ? -22.878 3.999 -4.733 1.00 85.81 468 HIS A O 1
ATOM 3755 N N . LYS A 1 469 ? -23.963 2.146 -4.120 1.00 82.50 469 LYS A N 1
ATOM 3756 C CA . LYS A 1 469 ? -24.736 2.006 -5.372 1.00 82.50 469 LYS A CA 1
ATOM 3757 C C . LYS A 1 469 ? -25.726 3.148 -5.642 1.00 82.50 469 LYS A C 1
ATOM 3759 O O . LYS A 1 469 ? -26.276 3.208 -6.735 1.00 82.50 469 LYS A O 1
ATOM 3764 N N . ASN A 1 470 ? -25.979 3.996 -4.651 1.00 84.75 470 ASN A N 1
ATOM 3765 C CA . ASN A 1 470 ? -26.802 5.201 -4.729 1.00 84.75 470 ASN A CA 1
ATOM 3766 C C . ASN A 1 470 ? -25.970 6.498 -4.833 1.00 84.75 470 ASN A C 1
ATOM 3768 O O . ASN A 1 470 ? -26.562 7.560 -4.982 1.00 84.75 470 ASN A O 1
ATOM 3772 N N . GLY A 1 471 ? -24.634 6.418 -4.779 1.00 83.94 471 GLY A N 1
ATOM 3773 C CA . GLY A 1 471 ? -23.727 7.570 -4.829 1.00 83.94 471 GLY A CA 1
ATOM 3774 C C . GLY A 1 471 ? -23.262 8.103 -3.468 1.00 83.94 471 GLY A C 1
ATOM 3775 O O . GLY A 1 471 ? -22.375 8.952 -3.444 1.00 83.94 471 GLY A O 1
ATOM 3776 N N . ASP A 1 472 ? -23.795 7.596 -2.350 1.00 87.38 472 ASP A N 1
ATOM 3777 C CA . ASP A 1 472 ? -23.326 7.982 -1.011 1.00 87.38 472 ASP A CA 1
ATOM 3778 C C . ASP A 1 472 ? -21.899 7.474 -0.749 1.00 87.38 472 ASP A C 1
ATOM 3780 O O . ASP A 1 472 ? -21.478 6.453 -1.300 1.00 87.38 472 ASP A O 1
ATOM 3784 N N . ILE A 1 473 ? -21.160 8.163 0.122 1.00 92.94 473 ILE A N 1
ATOM 3785 C CA . ILE A 1 473 ? -19.770 7.845 0.477 1.00 92.94 473 ILE A CA 1
ATOM 3786 C C . ILE A 1 473 ? -19.709 7.346 1.921 1.00 92.94 473 ILE A C 1
ATOM 3788 O O . ILE A 1 473 ? -20.198 8.016 2.830 1.00 92.94 473 ILE A O 1
ATOM 3792 N N . ASN A 1 474 ? -19.058 6.202 2.146 1.00 94.94 474 ASN A N 1
ATOM 3793 C CA . ASN A 1 474 ? -18.773 5.710 3.492 1.00 94.94 474 ASN A CA 1
ATOM 3794 C C . ASN A 1 474 ? -17.616 6.529 4.085 1.00 94.94 474 ASN A C 1
ATOM 3796 O O . ASN A 1 474 ? -16.441 6.260 3.812 1.00 94.94 474 ASN A O 1
ATOM 3800 N N . GLU A 1 475 ? -17.936 7.531 4.907 1.00 94.44 475 GLU A N 1
ATOM 3801 C CA . GLU A 1 475 ? -16.934 8.413 5.524 1.00 94.44 475 GLU A CA 1
ATOM 3802 C C . GLU A 1 475 ? -15.933 7.643 6.413 1.00 94.44 475 GLU A C 1
ATOM 3804 O O . GLU A 1 475 ? -14.780 8.054 6.550 1.00 94.44 475 GLU A O 1
ATOM 3809 N N . GLY A 1 476 ? -16.315 6.474 6.942 1.00 94.94 476 GLY A N 1
ATOM 3810 C CA . GLY A 1 476 ? -15.413 5.577 7.668 1.00 94.94 476 GLY A CA 1
ATOM 3811 C C . GLY A 1 476 ? -14.352 4.938 6.762 1.00 94.94 476 GLY A C 1
ATOM 3812 O O . GLY A 1 476 ? -13.173 4.903 7.124 1.00 94.94 476 GLY A O 1
ATOM 3813 N N . VAL A 1 477 ? -14.722 4.495 5.554 1.00 95.38 477 VAL A N 1
ATOM 3814 C CA . VAL A 1 477 ? -13.776 4.006 4.529 1.00 95.38 477 VAL A CA 1
ATOM 3815 C C . VAL A 1 477 ? -12.914 5.151 4.000 1.00 95.38 477 VAL A C 1
ATOM 3817 O O . VAL A 1 477 ? -11.698 5.000 3.924 1.00 95.38 477 VAL A O 1
ATOM 3820 N N . HIS A 1 478 ? -13.505 6.312 3.713 1.00 95.44 478 HIS A N 1
ATOM 3821 C CA . HIS A 1 478 ? -12.787 7.526 3.308 1.00 95.44 478 HIS A CA 1
ATOM 3822 C C . HIS A 1 478 ? -11.685 7.895 4.328 1.00 95.44 478 HIS A C 1
ATOM 3824 O O . HIS A 1 478 ? -10.506 7.992 3.976 1.00 95.44 478 HIS A O 1
ATOM 3830 N N . GLN A 1 479 ? -12.022 7.954 5.621 1.00 95.88 479 GLN A N 1
ATOM 3831 C CA . GLN A 1 479 ? -11.059 8.177 6.710 1.00 95.88 479 GLN A CA 1
ATOM 3832 C C . GLN A 1 479 ? -10.043 7.031 6.870 1.00 95.88 479 GLN A C 1
ATOM 3834 O O . GLN A 1 479 ? -8.895 7.276 7.246 1.00 95.88 479 GLN A O 1
ATOM 3839 N N . SER A 1 480 ? -10.423 5.789 6.545 1.00 95.75 480 SER A N 1
ATOM 3840 C CA . SER A 1 480 ? -9.500 4.644 6.524 1.00 95.75 480 SER A CA 1
ATOM 3841 C C . SER A 1 480 ? -8.419 4.793 5.452 1.00 95.75 480 SER A C 1
ATOM 3843 O O . SER A 1 480 ? -7.257 4.501 5.728 1.00 95.75 480 SER A O 1
ATOM 3845 N N . VAL A 1 481 ? -8.769 5.269 4.250 1.00 95.88 481 VAL A N 1
ATOM 3846 C CA . VAL A 1 481 ? -7.806 5.491 3.152 1.00 95.88 481 VAL A CA 1
ATOM 3847 C C . VAL A 1 481 ? -6.831 6.620 3.500 1.00 95.88 481 VAL A C 1
ATOM 3849 O O . VAL A 1 481 ? -5.628 6.475 3.279 1.00 95.88 481 VAL A O 1
ATOM 3852 N N . ILE A 1 482 ? -7.310 7.700 4.131 1.00 95.50 482 ILE A N 1
ATOM 3853 C CA . ILE A 1 482 ? -6.452 8.787 4.634 1.00 95.50 482 ILE A CA 1
ATOM 3854 C C . ILE A 1 482 ? -5.419 8.248 5.639 1.00 95.50 482 ILE A C 1
ATOM 3856 O O . ILE A 1 482 ? -4.219 8.472 5.472 1.00 95.50 482 ILE A O 1
ATOM 3860 N N . LEU A 1 483 ? -5.858 7.485 6.647 1.00 95.62 483 LEU A N 1
ATOM 3861 C CA . LEU A 1 483 ? -4.965 6.897 7.655 1.00 95.62 483 LEU A CA 1
ATOM 3862 C C . LEU A 1 483 ? -4.006 5.846 7.074 1.00 95.62 483 LEU A C 1
ATOM 3864 O O . LEU A 1 483 ? -2.837 5.795 7.454 1.00 95.62 483 LEU A O 1
ATOM 3868 N N . TYR A 1 484 ? -4.468 5.035 6.123 1.00 96.62 484 TYR A N 1
ATOM 3869 C CA . TYR A 1 484 ? -3.625 4.085 5.398 1.00 96.62 484 TYR A CA 1
ATOM 3870 C C . TYR A 1 484 ? -2.488 4.794 4.644 1.00 96.62 484 TYR A C 1
ATOM 3872 O O . TYR A 1 484 ? -1.327 4.389 4.749 1.00 96.62 484 TYR A O 1
ATOM 3880 N N . ASN A 1 485 ? -2.786 5.895 3.950 1.00 96.19 485 ASN A N 1
ATOM 3881 C CA . ASN A 1 485 ? -1.772 6.668 3.239 1.00 96.19 485 ASN A CA 1
ATOM 3882 C C . ASN A 1 485 ? -0.855 7.464 4.183 1.00 96.19 485 ASN A C 1
ATOM 3884 O O . ASN A 1 485 ? 0.347 7.522 3.926 1.00 96.19 485 ASN A O 1
ATOM 3888 N N . TYR A 1 486 ? -1.348 7.959 5.327 1.00 93.50 486 TYR A N 1
ATOM 3889 C CA . TYR A 1 486 ? -0.488 8.450 6.420 1.00 93.50 486 TYR A CA 1
ATOM 3890 C C . TYR A 1 486 ? 0.528 7.379 6.837 1.00 93.50 486 TYR A C 1
ATOM 3892 O O . TYR A 1 486 ? 1.726 7.654 6.913 1.00 93.50 486 TYR A O 1
ATOM 3900 N N . ALA A 1 487 ? 0.075 6.141 7.051 1.00 95.31 487 ALA A N 1
ATOM 3901 C CA . ALA A 1 487 ? 0.951 5.037 7.421 1.00 95.31 487 ALA A CA 1
ATOM 3902 C C . ALA A 1 487 ? 1.960 4.682 6.311 1.00 95.31 487 ALA A C 1
ATOM 3904 O O . ALA A 1 487 ? 3.130 4.475 6.633 1.00 95.31 487 ALA A O 1
ATOM 3905 N N . LYS A 1 488 ? 1.570 4.680 5.021 1.00 95.06 488 LYS A N 1
ATOM 3906 C CA . LYS A 1 488 ? 2.526 4.545 3.898 1.00 95.06 488 LYS A CA 1
ATOM 3907 C C . LYS A 1 488 ? 3.581 5.661 3.938 1.00 95.06 488 LYS A C 1
ATOM 3909 O O . LYS A 1 488 ? 4.770 5.358 3.879 1.00 95.06 488 LYS A O 1
ATOM 3914 N N . ILE A 1 489 ? 3.180 6.929 4.078 1.00 93.81 489 ILE A N 1
ATOM 3915 C CA . ILE A 1 489 ? 4.109 8.074 4.099 1.00 93.81 489 ILE A CA 1
ATOM 3916 C C . ILE A 1 489 ? 5.081 7.956 5.280 1.00 93.81 489 ILE A C 1
ATOM 3918 O O . ILE A 1 489 ? 6.292 7.991 5.067 1.00 93.81 489 ILE A O 1
ATOM 3922 N N . PHE A 1 490 ? 4.594 7.725 6.503 1.00 91.69 490 PHE A N 1
ATOM 3923 C CA . PHE A 1 490 ? 5.460 7.551 7.676 1.00 91.69 490 PHE A CA 1
ATOM 3924 C C . PHE A 1 490 ? 6.369 6.311 7.591 1.00 91.69 490 PHE A C 1
ATOM 3926 O O . PHE A 1 490 ? 7.469 6.349 8.138 1.00 91.69 490 PHE A O 1
ATOM 3933 N N . ALA A 1 491 ? 5.950 5.237 6.910 1.00 92.50 491 ALA A N 1
ATOM 3934 C CA . ALA A 1 491 ? 6.730 4.004 6.764 1.00 92.50 491 ALA A CA 1
ATOM 3935 C C . ALA A 1 491 ? 7.801 4.056 5.658 1.00 92.50 491 ALA A C 1
ATOM 3937 O O . ALA A 1 491 ? 8.814 3.359 5.760 1.00 92.50 491 ALA A O 1
ATOM 3938 N N . HIS A 1 492 ? 7.570 4.832 4.593 1.00 92.00 492 HIS A N 1
ATOM 3939 C CA . HIS A 1 492 ? 8.416 4.855 3.393 1.00 92.00 492 HIS A CA 1
ATOM 3940 C C . HIS A 1 492 ? 9.259 6.133 3.256 1.00 92.00 492 HIS A C 1
ATOM 3942 O O . HIS A 1 492 ? 10.431 6.038 2.880 1.00 92.00 492 HIS A O 1
ATOM 3948 N N . ARG A 1 493 ? 8.730 7.313 3.625 1.00 89.88 493 ARG A N 1
ATOM 3949 C CA . ARG A 1 493 ? 9.424 8.607 3.457 1.00 89.88 493 ARG A CA 1
ATOM 3950 C C . ARG A 1 493 ? 10.818 8.641 4.117 1.00 89.88 493 ARG A C 1
ATOM 3952 O O . ARG A 1 493 ? 11.737 9.089 3.430 1.00 89.88 493 ARG A O 1
ATOM 3959 N N . PRO A 1 494 ? 11.053 8.099 5.335 1.00 86.62 494 PRO A N 1
ATOM 3960 C CA . PRO A 1 494 ? 12.383 8.059 5.973 1.00 86.62 494 PRO A CA 1
ATOM 3961 C C . PRO A 1 494 ? 13.478 7.277 5.228 1.00 86.62 494 PRO A C 1
ATOM 3963 O O . PRO A 1 494 ? 14.660 7.405 5.554 1.00 86.62 494 PRO A O 1
ATOM 3966 N N . PHE A 1 495 ? 13.089 6.446 4.256 1.00 85.94 495 PHE A N 1
ATOM 3967 C CA . PHE A 1 495 ? 13.978 5.617 3.435 1.00 85.94 495 PHE A CA 1
ATOM 3968 C C . PHE A 1 495 ? 13.968 6.036 1.953 1.00 85.94 495 PHE A C 1
ATOM 3970 O O . PHE A 1 495 ? 14.458 5.296 1.104 1.00 85.94 495 PHE A O 1
ATOM 3977 N N . SER A 1 496 ? 13.392 7.201 1.642 1.00 88.25 496 SER A N 1
ATOM 3978 C CA . SER A 1 496 ? 13.257 7.743 0.287 1.00 88.25 496 SER A CA 1
ATOM 3979 C C . SER A 1 496 ? 14.267 8.854 -0.007 1.00 88.25 496 SER A C 1
ATOM 3981 O O . SER A 1 496 ? 14.790 9.493 0.908 1.00 88.25 496 SER A O 1
ATOM 3983 N N . TYR A 1 497 ? 14.460 9.174 -1.290 1.00 83.38 497 TYR A N 1
ATOM 3984 C CA . TYR A 1 497 ? 15.188 10.379 -1.698 1.00 83.38 497 TYR A CA 1
ATOM 3985 C C . TYR A 1 497 ? 14.506 11.675 -1.220 1.00 83.38 497 TYR A C 1
ATOM 3987 O O . TYR A 1 497 ? 15.188 12.675 -1.021 1.00 83.38 497 TYR A O 1
ATOM 3995 N N . LEU A 1 498 ? 13.190 11.654 -0.959 1.00 84.50 498 LEU A N 1
ATOM 3996 C CA . LEU A 1 498 ? 12.412 12.829 -0.539 1.00 84.50 498 LEU A CA 1
ATOM 3997 C C . LEU A 1 498 ? 12.741 13.309 0.887 1.00 84.50 498 LEU A C 1
ATOM 3999 O O . LEU A 1 498 ? 12.383 14.431 1.252 1.00 84.50 498 LEU A O 1
ATOM 4003 N N . TRP A 1 499 ? 13.419 12.479 1.692 1.00 79.69 499 TRP A N 1
ATOM 4004 C CA . TRP A 1 499 ? 13.815 12.828 3.060 1.00 79.69 499 TRP A CA 1
ATOM 4005 C C . TRP A 1 499 ? 14.896 13.915 3.114 1.00 79.69 499 TRP A C 1
ATOM 4007 O O . TRP A 1 499 ? 14.832 14.800 3.961 1.00 79.69 499 TRP A O 1
ATOM 4017 N N . LYS A 1 500 ? 15.867 13.860 2.192 1.00 65.12 500 LYS A N 1
ATOM 4018 C CA . LYS A 1 500 ? 17.053 14.741 2.147 1.00 65.12 500 LYS A CA 1
ATOM 4019 C C . LYS A 1 500 ? 16.860 16.024 1.332 1.00 65.12 500 LYS A C 1
ATOM 4021 O O . LYS A 1 500 ? 17.817 16.643 0.876 1.00 65.12 500 LYS A O 1
ATOM 4026 N N . ILE A 1 501 ? 15.612 16.384 1.057 1.00 61.09 501 ILE A N 1
ATOM 4027 C CA . ILE A 1 501 ? 15.285 17.556 0.249 1.00 61.09 501 ILE A CA 1
ATOM 4028 C C . ILE A 1 501 ? 14.906 18.677 1.199 1.00 61.09 501 ILE A C 1
ATOM 4030 O O . ILE A 1 501 ? 13.984 18.493 1.997 1.00 61.09 501 ILE A O 1
ATOM 4034 N N . ASN A 1 502 ? 15.570 19.831 1.052 1.00 59.19 502 ASN A N 1
ATOM 4035 C CA . ASN A 1 502 ? 15.325 21.084 1.777 1.00 59.19 502 ASN A CA 1
ATOM 4036 C C . ASN A 1 502 ? 13.882 21.584 1.561 1.00 59.19 502 ASN A C 1
ATOM 4038 O O . ASN A 1 502 ? 13.604 22.477 0.766 1.00 59.19 502 ASN A O 1
ATOM 4042 N N . SER A 1 503 ? 12.953 20.929 2.250 1.00 59.41 503 SER A N 1
ATOM 4043 C CA . SER A 1 503 ? 11.504 21.021 2.114 1.00 59.41 503 SER A CA 1
ATOM 4044 C C . SER A 1 503 ? 10.849 20.500 3.402 1.00 59.41 503 SER A C 1
ATOM 4046 O O . SER A 1 503 ? 11.400 19.587 4.029 1.00 59.41 503 SER A O 1
ATOM 4048 N N . PRO A 1 504 ? 9.707 21.056 3.852 1.00 59.88 504 PRO A N 1
ATOM 4049 C CA . PRO A 1 504 ? 9.085 20.604 5.092 1.00 59.88 504 PRO A CA 1
ATOM 4050 C C . PRO A 1 504 ? 8.613 19.153 4.977 1.00 59.88 504 PRO A C 1
ATOM 4052 O O . PRO A 1 504 ? 7.787 18.817 4.131 1.00 59.88 504 PRO A O 1
ATOM 4055 N N . GLN A 1 505 ? 9.123 18.289 5.853 1.00 72.00 505 GLN A N 1
ATOM 4056 C CA . GLN A 1 505 ? 8.812 16.859 5.813 1.00 72.00 505 GLN A CA 1
ATOM 4057 C C . GLN A 1 505 ? 7.390 16.545 6.319 1.00 72.00 505 GLN A C 1
ATOM 4059 O O . GLN A 1 505 ? 6.837 15.505 5.963 1.00 72.00 505 GLN A O 1
ATOM 4064 N N . LEU A 1 506 ? 6.786 17.448 7.106 1.00 65.62 506 LEU A N 1
ATOM 4065 C CA . LEU A 1 506 ? 5.427 17.358 7.656 1.00 65.62 506 LEU A CA 1
ATOM 4066 C C . LEU A 1 506 ? 4.761 18.753 7.718 1.00 65.62 506 LEU A C 1
ATOM 4068 O O . LEU A 1 506 ? 5.474 19.760 7.797 1.00 65.62 506 LEU A O 1
ATOM 4072 N N . PRO A 1 507 ? 3.415 18.851 7.713 1.00 60.84 507 PRO A N 1
ATOM 4073 C CA . PRO A 1 507 ? 2.710 20.114 7.930 1.00 60.84 507 PRO A CA 1
ATOM 4074 C C . PRO A 1 507 ? 2.926 20.657 9.348 1.00 60.84 507 PRO A C 1
ATOM 4076 O O . PRO A 1 507 ? 2.872 19.904 10.319 1.00 60.84 507 PRO A O 1
ATOM 4079 N N . LYS A 1 508 ? 3.090 21.979 9.494 1.00 62.53 508 LYS A N 1
ATOM 4080 C CA . LYS A 1 508 ? 3.229 22.645 10.803 1.00 62.53 508 LYS A CA 1
ATOM 4081 C C . LYS A 1 508 ? 1.877 22.791 11.527 1.00 62.53 508 LYS A C 1
ATOM 4083 O O . LYS A 1 508 ? 1.389 23.898 11.727 1.00 62.53 508 LYS A O 1
ATOM 4088 N N . CYS A 1 509 ? 1.288 21.664 11.933 1.00 54.81 509 CYS A N 1
ATOM 4089 C CA . CYS A 1 509 ? 0.129 21.610 12.846 1.00 54.81 509 CYS A CA 1
ATOM 4090 C C . CYS A 1 509 ? 0.536 21.692 14.334 1.00 54.81 509 CYS A C 1
ATOM 4092 O O . CYS A 1 509 ? -0.308 21.596 15.221 1.00 54.81 509 CYS A O 1
ATOM 4094 N N . SER A 1 510 ? 1.835 21.791 14.620 1.00 50.69 510 SER A N 1
ATOM 4095 C CA . SER A 1 510 ? 2.422 21.793 15.960 1.00 50.69 510 SER A CA 1
ATOM 4096 C C . SER A 1 510 ? 3.753 22.548 15.944 1.00 50.69 510 SER A C 1
ATOM 4098 O O . SER A 1 510 ? 4.432 22.595 14.918 1.00 50.69 510 SER A O 1
ATOM 4100 N N . GLY A 1 511 ? 4.139 23.136 17.084 1.00 43.66 511 GLY A N 1
ATOM 4101 C CA . GLY A 1 511 ? 5.398 23.890 17.215 1.00 43.66 511 GLY A CA 1
ATOM 4102 C C . GLY A 1 511 ? 6.661 23.034 17.057 1.00 43.66 511 GLY A C 1
ATOM 4103 O O . GLY A 1 511 ? 7.723 23.551 16.718 1.00 43.66 511 GLY A O 1
ATOM 4104 N N . GLU A 1 512 ? 6.535 21.718 17.239 1.00 49.53 512 GLU A N 1
ATOM 4105 C CA . GLU A 1 512 ? 7.569 20.743 16.913 1.00 49.53 512 GLU A CA 1
ATOM 4106 C C . GLU A 1 512 ? 7.099 19.793 15.807 1.00 49.53 512 GLU A C 1
ATOM 4108 O O . GLU A 1 512 ? 5.984 19.271 15.845 1.00 49.53 512 GLU A O 1
ATOM 4113 N N . THR A 1 513 ? 7.996 19.526 14.862 1.00 54.12 513 THR A N 1
ATOM 4114 C CA . THR A 1 513 ? 7.898 18.499 13.816 1.00 54.12 513 THR A CA 1
ATOM 4115 C C . THR A 1 513 ? 9.260 17.819 13.698 1.00 54.12 513 THR A C 1
ATOM 4117 O O . THR A 1 513 ? 10.277 18.464 13.972 1.00 54.12 513 THR A O 1
ATOM 4120 N N . ILE A 1 514 ? 9.314 16.559 13.255 1.00 55.38 514 ILE A N 1
ATOM 4121 C CA . ILE A 1 514 ? 10.592 15.903 12.925 1.00 55.38 514 ILE A CA 1
ATOM 4122 C C . ILE A 1 514 ? 11.361 16.735 11.884 1.00 55.38 514 ILE A C 1
ATOM 4124 O O . ILE A 1 514 ? 10.793 17.172 10.879 1.00 55.38 514 ILE A O 1
ATOM 4128 N N . LYS A 1 515 ? 12.660 16.934 12.118 1.00 57.47 515 LYS A N 1
ATOM 4129 C CA . LYS A 1 515 ? 13.603 17.572 11.193 1.00 57.47 515 LYS A CA 1
ATOM 4130 C C . LYS A 1 515 ? 14.479 16.500 10.544 1.00 57.47 515 LYS A C 1
ATOM 4132 O O . LYS A 1 515 ? 14.726 15.447 11.125 1.00 57.47 515 LYS A O 1
ATOM 4137 N N . GLU A 1 516 ? 15.003 16.779 9.352 1.00 52.78 516 GLU A N 1
ATOM 4138 C CA . GLU A 1 516 ? 15.882 15.846 8.624 1.00 52.78 516 GLU A CA 1
ATOM 4139 C C . GLU A 1 516 ? 17.059 15.359 9.490 1.00 52.78 516 GLU A C 1
ATOM 4141 O O . GLU A 1 516 ? 17.365 14.167 9.524 1.00 52.78 516 GLU A O 1
ATOM 4146 N N . LYS A 1 517 ? 17.652 16.287 10.256 1.00 53.69 517 LYS A N 1
ATOM 4147 C CA . LYS A 1 517 ? 18.806 16.077 11.145 1.00 53.69 517 LYS A CA 1
ATOM 4148 C C . LYS A 1 517 ? 18.497 15.160 12.358 1.00 53.69 517 LYS A C 1
ATOM 4150 O O . LYS A 1 517 ? 19.431 14.792 13.069 1.00 53.69 517 LYS A O 1
ATOM 4155 N N . ASP A 1 518 ? 17.239 14.739 12.559 1.00 53.97 518 ASP A N 1
ATOM 4156 C CA . ASP A 1 518 ? 16.803 13.865 13.665 1.00 53.97 518 ASP A CA 1
ATOM 4157 C C . ASP A 1 518 ? 16.807 12.358 13.314 1.00 53.97 518 ASP A C 1
ATOM 4159 O O . ASP A 1 518 ? 16.863 11.522 14.221 1.00 53.97 518 ASP A O 1
ATOM 4163 N N . LEU A 1 519 ? 16.761 11.978 12.024 1.00 56.62 519 LEU A N 1
ATOM 4164 C CA . LEU A 1 519 ? 16.772 10.570 11.585 1.00 56.62 519 LEU A CA 1
ATOM 4165 C C . LEU A 1 519 ? 18.110 10.196 10.915 1.00 56.62 519 LEU A C 1
ATOM 4167 O O . LEU A 1 519 ? 18.446 10.733 9.862 1.00 56.62 519 LEU A O 1
ATOM 4171 N N . PRO A 1 520 ? 18.876 9.228 11.459 1.00 46.03 520 PRO A N 1
ATOM 4172 C CA . PRO A 1 520 ? 20.214 8.890 10.969 1.00 46.03 520 PRO A CA 1
ATOM 4173 C C . PRO A 1 520 ? 20.209 7.871 9.807 1.00 46.03 520 PRO A C 1
ATOM 4175 O O . PRO A 1 520 ? 21.081 6.999 9.744 1.00 46.03 520 PRO A O 1
ATOM 4178 N N . THR A 1 521 ? 19.230 7.918 8.897 1.00 55.00 521 THR A N 1
ATOM 4179 C CA . THR A 1 521 ? 19.140 6.974 7.771 1.00 55.00 521 THR A CA 1
ATOM 4180 C C . THR A 1 521 ? 20.235 7.238 6.731 1.00 55.00 521 THR A C 1
ATOM 4182 O O . THR A 1 521 ? 20.141 8.131 5.889 1.00 55.00 521 THR A O 1
ATOM 4185 N N . GLN A 1 522 ? 21.289 6.413 6.763 1.00 52.47 522 GLN A N 1
ATOM 4186 C CA . GLN A 1 522 ? 22.314 6.353 5.716 1.00 52.47 522 GLN A CA 1
ATOM 4187 C C . GLN A 1 522 ? 21.724 5.789 4.413 1.00 52.47 522 GLN A C 1
ATOM 4189 O O . GLN A 1 522 ? 21.854 4.604 4.105 1.00 52.47 522 GLN A O 1
ATOM 4194 N N . LEU A 1 523 ? 21.066 6.666 3.657 1.00 54.97 523 LEU A N 1
ATOM 4195 C CA . LEU A 1 523 ? 20.636 6.437 2.282 1.00 54.97 523 LEU A CA 1
ATOM 4196 C C . LEU A 1 523 ? 21.853 6.097 1.413 1.00 54.97 523 LEU A C 1
ATOM 4198 O O . LEU A 1 523 ? 22.705 6.952 1.166 1.00 54.97 523 LEU A O 1
ATOM 4202 N N . LYS A 1 524 ? 21.918 4.844 0.958 1.00 54.03 524 LYS A N 1
ATOM 4203 C CA . LYS A 1 524 ? 22.773 4.419 -0.154 1.00 54.03 524 LYS A CA 1
ATOM 4204 C C . LYS A 1 524 ? 21.989 4.600 -1.452 1.00 54.03 524 LYS A C 1
ATOM 4206 O O . LYS A 1 524 ? 20.778 4.409 -1.464 1.00 54.03 524 LYS A O 1
ATOM 4211 N N . SER A 1 525 ? 22.663 4.945 -2.541 1.00 55.69 525 SER A N 1
ATOM 4212 C CA . SER A 1 525 ? 22.068 5.040 -3.878 1.00 55.69 525 SER A CA 1
ATOM 4213 C C . SER A 1 525 ? 21.744 3.644 -4.429 1.00 55.69 525 SER A C 1
ATOM 4215 O O . SER A 1 525 ? 22.505 3.076 -5.206 1.00 55.69 525 SER A O 1
ATOM 4217 N N . ASP A 1 526 ? 20.619 3.071 -3.992 1.00 60.69 526 ASP A N 1
ATOM 4218 C CA . ASP A 1 526 ? 20.190 1.719 -4.353 1.00 60.69 526 ASP A CA 1
ATOM 4219 C C . ASP A 1 526 ? 18.745 1.637 -4.889 1.00 60.69 526 ASP A C 1
ATOM 4221 O O . ASP A 1 526 ? 17.905 2.532 -4.738 1.00 60.69 526 ASP A O 1
ATOM 4225 N N . SER A 1 527 ? 18.437 0.511 -5.537 1.00 68.19 527 SER A N 1
ATOM 4226 C CA . SER A 1 527 ? 17.103 0.225 -6.085 1.00 68.19 527 SER A CA 1
ATOM 4227 C C . SER A 1 527 ? 16.018 0.165 -5.004 1.00 68.19 527 SER A C 1
ATOM 4229 O O . SER A 1 527 ? 14.856 0.467 -5.275 1.00 68.19 527 SER A O 1
ATOM 4231 N N . LYS A 1 528 ? 16.392 -0.155 -3.760 1.00 70.88 528 LYS A N 1
ATOM 4232 C CA . LYS A 1 528 ? 15.504 -0.114 -2.596 1.00 70.88 528 LYS A CA 1
ATOM 4233 C C . LYS A 1 528 ? 15.039 1.317 -2.325 1.00 70.88 528 LYS A C 1
ATOM 4235 O O . LYS A 1 528 ? 13.836 1.547 -2.315 1.00 70.88 528 LYS A O 1
ATOM 4240 N N . THR A 1 529 ? 15.952 2.280 -2.206 1.00 77.69 529 THR A N 1
ATOM 4241 C CA . THR A 1 529 ? 15.639 3.708 -2.003 1.00 77.69 529 THR A CA 1
ATOM 4242 C C . THR A 1 529 ? 14.715 4.248 -3.100 1.00 77.69 529 THR A C 1
ATOM 4244 O O . THR A 1 529 ? 13.782 5.004 -2.820 1.00 77.69 529 THR A O 1
ATOM 4247 N N . THR A 1 530 ? 14.884 3.780 -4.341 1.00 77.69 530 THR A N 1
ATOM 4248 C CA . THR A 1 530 ? 13.977 4.094 -5.462 1.00 77.69 530 THR A CA 1
ATOM 4249 C C . THR A 1 530 ? 12.550 3.558 -5.233 1.00 77.69 530 THR A C 1
ATOM 4251 O O . THR A 1 530 ? 11.575 4.274 -5.464 1.00 77.69 530 THR A O 1
ATOM 4254 N N . ILE A 1 531 ? 12.401 2.330 -4.722 1.00 79.62 531 ILE A N 1
ATOM 4255 C CA . ILE A 1 531 ? 11.097 1.728 -4.380 1.00 79.62 531 ILE A CA 1
ATOM 4256 C C . ILE A 1 531 ? 10.422 2.459 -3.208 1.00 79.62 531 ILE A C 1
ATOM 4258 O O . ILE A 1 531 ? 9.228 2.744 -3.282 1.00 79.62 531 ILE A O 1
ATOM 4262 N N . GLU A 1 532 ? 11.158 2.793 -2.143 1.00 86.12 532 GLU A N 1
ATOM 4263 C CA . GLU A 1 532 ? 10.613 3.552 -1.002 1.00 86.12 532 GLU A CA 1
ATOM 4264 C C . GLU A 1 532 ? 10.179 4.969 -1.436 1.00 86.12 532 GLU A C 1
ATOM 4266 O O . GLU A 1 532 ? 9.135 5.465 -1.010 1.00 86.12 532 GLU A O 1
ATOM 4271 N N . THR A 1 533 ? 10.926 5.593 -2.356 1.00 86.88 533 THR A N 1
ATOM 4272 C CA . THR A 1 533 ? 10.558 6.870 -2.994 1.00 86.88 533 THR A CA 1
ATOM 4273 C C . THR A 1 533 ? 9.241 6.755 -3.751 1.00 86.88 533 THR A C 1
ATOM 4275 O O . THR A 1 533 ? 8.306 7.497 -3.447 1.00 86.88 533 THR A O 1
ATOM 4278 N N . ARG A 1 534 ? 9.106 5.773 -4.654 1.00 87.38 534 ARG A N 1
ATOM 4279 C CA . ARG A 1 534 ? 7.854 5.557 -5.393 1.00 87.38 534 ARG A CA 1
ATOM 4280 C C . ARG A 1 534 ? 6.672 5.282 -4.458 1.00 87.38 534 ARG A C 1
ATOM 4282 O O . ARG A 1 534 ? 5.652 5.946 -4.587 1.00 87.38 534 ARG A O 1
ATOM 4289 N N . LYS A 1 535 ? 6.825 4.401 -3.460 1.00 90.75 535 LYS A N 1
ATOM 4290 C CA . LYS A 1 535 ? 5.761 4.090 -2.482 1.00 90.75 535 LYS A CA 1
ATOM 4291 C C . LYS A 1 535 ? 5.343 5.276 -1.607 1.00 90.75 535 LYS A C 1
ATOM 4293 O O . LYS A 1 535 ? 4.217 5.286 -1.110 1.00 90.75 535 LYS A O 1
ATOM 4298 N N . THR A 1 536 ? 6.217 6.269 -1.434 1.00 93.31 536 THR A N 1
ATOM 4299 C CA . THR A 1 536 ? 5.884 7.538 -0.767 1.00 93.31 536 THR A CA 1
ATOM 4300 C C . THR A 1 536 ? 5.046 8.439 -1.680 1.00 93.31 536 THR A C 1
ATOM 4302 O O . THR A 1 536 ? 4.049 8.997 -1.229 1.00 93.31 536 THR A O 1
ATOM 4305 N N . ILE A 1 537 ? 5.404 8.538 -2.966 1.00 93.19 537 ILE A N 1
ATOM 4306 C CA . ILE A 1 537 ? 4.661 9.322 -3.969 1.00 93.19 537 ILE A CA 1
ATOM 4307 C C . ILE A 1 537 ? 3.281 8.702 -4.232 1.00 93.19 537 ILE A C 1
ATOM 4309 O O . ILE A 1 537 ? 2.284 9.408 -4.153 1.00 93.19 537 ILE A O 1
ATOM 4313 N N . GLU A 1 538 ? 3.196 7.381 -4.427 1.00 94.00 538 GLU A N 1
ATOM 4314 C CA . GLU A 1 538 ? 1.933 6.629 -4.555 1.00 94.00 538 GLU A CA 1
ATOM 4315 C C . GLU A 1 538 ? 0.942 6.936 -3.419 1.00 94.00 538 GLU A C 1
ATOM 4317 O O . GLU A 1 538 ? -0.261 7.015 -3.644 1.00 94.00 538 GLU A O 1
ATOM 4322 N N . ALA A 1 539 ? 1.436 7.103 -2.189 1.00 95.75 539 ALA A N 1
ATOM 4323 C CA . ALA A 1 539 ? 0.596 7.391 -1.030 1.00 95.75 539 ALA A CA 1
ATOM 4324 C C . ALA A 1 539 ? 0.069 8.835 -1.009 1.00 95.75 539 ALA A C 1
ATOM 4326 O O . ALA A 1 539 ? -1.042 9.072 -0.546 1.00 95.75 539 ALA A O 1
ATOM 4327 N N . ALA A 1 540 ? 0.846 9.793 -1.521 1.00 95.69 540 ALA A N 1
ATOM 4328 C CA . ALA A 1 540 ? 0.399 11.171 -1.704 1.00 95.69 540 ALA A CA 1
ATOM 4329 C C . ALA A 1 540 ? -0.591 11.280 -2.876 1.00 95.69 540 ALA A C 1
ATOM 4331 O O . ALA A 1 540 ? -1.671 11.843 -2.721 1.00 95.69 540 ALA A O 1
ATOM 4332 N N . ASN A 1 541 ? -0.281 10.652 -4.015 1.00 95.50 541 ASN A N 1
ATOM 4333 C CA . ASN A 1 541 ? -1.196 10.544 -5.154 1.00 95.50 541 ASN A CA 1
ATOM 4334 C C . ASN A 1 541 ? -2.553 9.981 -4.711 1.00 95.50 541 ASN A C 1
ATOM 4336 O O . ASN A 1 541 ? -3.569 10.627 -4.932 1.00 95.50 541 ASN A O 1
ATOM 4340 N N . SER A 1 542 ? -2.562 8.879 -3.954 1.00 95.50 542 SER A N 1
ATOM 4341 C CA . SER A 1 542 ? -3.791 8.256 -3.450 1.00 95.50 542 SER A CA 1
ATOM 4342 C C . SER A 1 542 ? -4.616 9.145 -2.498 1.00 95.50 542 SER A C 1
ATOM 4344 O O . SER A 1 542 ? -5.825 8.951 -2.393 1.00 95.50 542 SER A O 1
ATOM 4346 N N . ILE A 1 543 ? -4.026 10.151 -1.836 1.00 95.44 543 ILE A N 1
ATOM 4347 C CA . ILE A 1 543 ? -4.781 11.157 -1.056 1.00 95.44 543 ILE A CA 1
ATOM 4348 C C . ILE A 1 543 ? -5.479 12.174 -1.981 1.00 95.44 543 ILE A C 1
ATOM 4350 O O . ILE A 1 543 ? -6.585 12.618 -1.676 1.00 95.44 543 ILE A O 1
ATOM 4354 N N . VAL A 1 544 ? -4.863 12.532 -3.112 1.00 94.62 544 VAL A N 1
ATOM 4355 C CA . VAL A 1 544 ? -5.444 13.454 -4.108 1.00 94.62 544 VAL A CA 1
ATOM 4356 C C . VAL A 1 544 ? -6.451 12.736 -5.016 1.00 94.62 544 VAL A C 1
ATOM 4358 O O . VAL A 1 544 ? -7.513 13.278 -5.300 1.00 94.62 544 VAL A O 1
ATOM 4361 N N . GLU A 1 545 ? -6.184 11.488 -5.398 1.00 94.00 545 GLU A N 1
ATOM 4362 C CA . GLU A 1 545 ? -7.121 10.609 -6.112 1.00 94.00 545 GLU A CA 1
ATOM 4363 C C . GLU A 1 545 ? -8.404 10.389 -5.294 1.00 94.00 545 GLU A C 1
ATOM 4365 O O . GLU A 1 545 ? -9.500 10.523 -5.827 1.00 94.00 545 GLU A O 1
ATOM 4370 N N . LEU A 1 546 ? -8.292 10.196 -3.973 1.00 94.38 546 LEU A N 1
ATOM 4371 C CA . LEU A 1 546 ? -9.443 10.089 -3.068 1.00 94.38 546 LEU A CA 1
ATOM 4372 C C . LEU A 1 546 ? -10.344 11.340 -3.085 1.00 94.38 546 LEU A C 1
ATOM 4374 O O . LEU A 1 546 ? -11.566 11.224 -2.978 1.00 94.38 546 LEU A O 1
ATOM 4378 N N . LEU A 1 547 ? -9.762 12.534 -3.235 1.00 92.56 547 LEU A N 1
ATOM 4379 C CA . LEU A 1 547 ? -10.496 13.797 -3.384 1.00 92.56 547 LEU A CA 1
ATOM 4380 C C . LEU A 1 547 ? -11.198 13.893 -4.753 1.00 92.56 547 LEU A C 1
ATOM 4382 O O . LEU A 1 547 ? -12.290 14.452 -4.838 1.00 92.56 547 LEU A O 1
ATOM 4386 N N . ILE A 1 548 ? -10.601 13.338 -5.812 1.00 91.88 548 ILE A N 1
ATOM 4387 C CA . ILE A 1 548 ? -11.215 13.254 -7.147 1.00 91.88 548 ILE A CA 1
ATOM 4388 C C . ILE A 1 548 ? -12.407 12.280 -7.107 1.00 91.88 548 ILE A C 1
ATOM 4390 O O . ILE A 1 548 ? -13.526 12.674 -7.439 1.00 91.88 548 ILE A O 1
ATOM 4394 N N . ASP A 1 549 ? -12.193 11.058 -6.611 1.00 90.38 549 ASP A N 1
ATOM 4395 C CA . ASP A 1 549 ? -13.204 9.993 -6.513 1.00 90.38 549 ASP A CA 1
ATOM 4396 C C . ASP A 1 549 ? -14.415 10.393 -5.651 1.00 90.38 549 ASP A C 1
ATOM 4398 O O . ASP A 1 549 ? -15.554 10.051 -5.970 1.00 90.38 549 ASP A O 1
ATOM 4402 N N . THR A 1 550 ? -14.196 11.141 -4.562 1.00 90.50 550 THR A N 1
ATOM 4403 C CA . THR A 1 550 ? -15.263 11.590 -3.639 1.00 90.50 550 THR A CA 1
ATOM 4404 C C . THR A 1 550 ? -15.879 12.953 -3.996 1.00 90.50 550 THR A C 1
ATOM 4406 O O . THR A 1 550 ? -16.618 13.533 -3.188 1.00 90.50 550 THR A O 1
ATOM 4409 N N . ASN A 1 551 ? -15.620 13.425 -5.223 1.00 87.56 551 ASN A N 1
ATOM 4410 C CA . ASN A 1 551 ? -15.989 14.721 -5.795 1.00 87.56 551 ASN A CA 1
ATOM 4411 C C . ASN A 1 551 ? -15.418 15.934 -5.033 1.00 87.56 551 ASN A C 1
ATOM 4413 O O . ASN A 1 551 ? -15.996 16.424 -4.060 1.00 87.56 551 ASN A O 1
ATOM 4417 N N . ALA A 1 552 ? -14.329 16.488 -5.573 1.00 87.19 552 ALA A N 1
ATOM 4418 C CA . ALA A 1 552 ? -13.603 17.630 -5.023 1.00 87.19 552 ALA A CA 1
ATOM 4419 C C . ALA A 1 552 ? -14.467 18.880 -4.766 1.00 87.19 552 ALA A C 1
ATOM 4421 O O . ALA A 1 552 ? -14.189 19.622 -3.824 1.00 87.19 552 ALA A O 1
ATOM 4422 N N . SER A 1 553 ? -15.546 19.106 -5.532 1.00 86.19 553 SER A N 1
ATOM 4423 C CA . SER A 1 553 ? -16.433 20.263 -5.319 1.00 86.19 553 SER A CA 1
ATOM 4424 C C . SER A 1 553 ? -17.219 20.185 -4.003 1.00 86.19 553 SER A C 1
ATOM 4426 O O . SER A 1 553 ? -17.757 21.188 -3.547 1.00 86.19 553 SER A O 1
ATOM 4428 N N . LYS A 1 554 ? -17.300 18.997 -3.391 1.00 88.00 554 LYS A N 1
ATOM 4429 C CA . LYS A 1 554 ? -18.014 18.715 -2.137 1.00 88.00 554 LYS A CA 1
ATOM 4430 C C . LYS A 1 554 ? -17.076 18.598 -0.930 1.00 88.00 554 LYS A C 1
ATOM 4432 O O . LYS A 1 554 ? -17.466 18.049 0.097 1.00 88.00 554 LYS A O 1
ATOM 4437 N N . VAL A 1 555 ? -15.848 19.125 -1.002 1.00 89.94 555 VAL A N 1
ATOM 4438 C CA . VAL A 1 555 ? -14.858 19.003 0.088 1.00 89.94 555 VAL A CA 1
ATOM 4439 C C . VAL A 1 555 ? -15.361 19.544 1.442 1.00 89.94 555 VAL A C 1
ATOM 4441 O O . VAL A 1 555 ? -15.031 18.986 2.486 1.00 89.94 555 VAL A O 1
ATOM 4444 N N . GLN A 1 556 ? -16.236 20.557 1.448 1.00 88.50 556 GLN A N 1
ATOM 4445 C CA . GLN A 1 556 ? -16.873 21.077 2.669 1.00 88.50 556 GLN A CA 1
ATOM 4446 C C . GLN A 1 556 ? -17.845 20.082 3.340 1.00 88.50 556 GLN A C 1
ATOM 4448 O O . GLN A 1 556 ? -18.065 20.185 4.547 1.00 88.50 556 GLN A O 1
ATOM 4453 N N . GLU A 1 557 ? -18.381 19.087 2.622 1.00 88.94 557 GLU A N 1
ATOM 4454 C CA . GLU A 1 557 ? -19.216 18.009 3.189 1.00 88.94 557 GLU A CA 1
ATOM 4455 C C . GLU A 1 557 ? -18.381 16.970 3.959 1.00 88.94 557 GLU A C 1
ATOM 4457 O O . GLU A 1 557 ? -18.907 16.248 4.807 1.00 88.94 557 GLU A O 1
ATOM 4462 N N . ARG A 1 558 ? -17.071 16.912 3.684 1.00 90.75 558 ARG A N 1
ATOM 4463 C CA . ARG A 1 558 ? -16.118 15.993 4.318 1.00 90.75 558 ARG A CA 1
ATOM 4464 C C . ARG A 1 558 ? -15.689 16.487 5.701 1.00 90.75 558 ARG A C 1
ATOM 4466 O O . ARG A 1 558 ? -15.922 17.630 6.121 1.00 90.75 558 ARG A O 1
ATOM 4473 N N . THR A 1 559 ? -14.970 15.625 6.410 1.00 90.75 559 THR A N 1
ATOM 4474 C CA . THR A 1 559 ? -14.305 15.994 7.657 1.00 90.75 559 THR A CA 1
ATOM 4475 C C . THR A 1 559 ? -13.231 17.082 7.437 1.00 90.75 559 THR A C 1
ATOM 4477 O O . THR A 1 559 ? -12.436 16.963 6.505 1.00 90.75 559 THR A O 1
ATOM 4480 N N . PRO A 1 560 ? -13.130 18.127 8.291 1.00 89.69 560 PRO A N 1
ATOM 4481 C CA . PRO A 1 560 ? -12.135 19.196 8.108 1.00 89.69 560 PRO A CA 1
ATOM 4482 C C . PRO A 1 560 ? -10.679 18.698 8.172 1.00 89.69 560 PRO A C 1
ATOM 4484 O O . PRO A 1 560 ? -9.788 19.331 7.610 1.00 89.69 560 PRO A O 1
ATOM 4487 N N . PHE A 1 561 ? -10.432 17.529 8.775 1.00 90.19 561 PHE A N 1
ATOM 4488 C CA . PHE A 1 561 ? -9.112 16.888 8.827 1.00 90.19 561 PHE A CA 1
ATOM 4489 C C . PHE A 1 561 ? -8.575 16.442 7.451 1.00 90.19 561 PHE A C 1
ATOM 4491 O O . PHE A 1 561 ? -7.380 16.170 7.331 1.00 90.19 561 PHE A O 1
ATOM 4498 N N . VAL A 1 562 ? -9.401 16.454 6.392 1.00 92.12 562 VAL A N 1
ATOM 4499 C CA . VAL A 1 562 ? -8.932 16.332 4.998 1.00 92.12 562 VAL A CA 1
ATOM 4500 C C . VAL A 1 562 ? -7.894 17.414 4.665 1.00 92.12 562 VAL A C 1
ATOM 4502 O O . VAL A 1 562 ? -6.924 17.118 3.970 1.00 92.12 562 VAL A O 1
ATOM 4505 N N . ALA A 1 563 ? -8.006 18.628 5.224 1.00 92.12 563 ALA A N 1
ATOM 4506 C CA . ALA A 1 563 ? -7.022 19.693 5.007 1.00 92.12 563 ALA A CA 1
ATOM 4507 C C . ALA A 1 563 ? -5.607 19.301 5.471 1.00 92.12 563 ALA A C 1
ATOM 4509 O O . ALA A 1 563 ? -4.628 19.575 4.778 1.00 92.12 563 ALA A O 1
ATOM 4510 N N . CYS A 1 564 ? -5.491 18.607 6.609 1.00 90.31 564 CYS A N 1
ATOM 4511 C CA . CYS A 1 564 ? -4.215 18.104 7.120 1.00 90.31 564 CYS A CA 1
ATOM 4512 C C . CYS A 1 564 ? -3.598 17.066 6.168 1.00 90.31 564 CYS A C 1
ATOM 4514 O O . CYS A 1 564 ? -2.388 17.082 5.935 1.00 90.31 564 CYS A O 1
ATOM 4516 N N . ALA A 1 565 ? -4.432 16.205 5.575 1.00 92.00 565 ALA A N 1
ATOM 4517 C CA . ALA A 1 565 ? -3.990 15.171 4.646 1.00 92.00 565 ALA A CA 1
ATOM 4518 C C . ALA A 1 565 ? -3.574 15.734 3.281 1.00 92.00 565 ALA A C 1
ATOM 4520 O O . ALA A 1 565 ? -2.505 15.388 2.777 1.00 92.00 565 ALA A O 1
ATOM 4521 N N . LEU A 1 566 ? -4.359 16.660 2.724 1.00 93.75 566 LEU A N 1
ATOM 4522 C CA . LEU A 1 566 ? -4.007 17.401 1.511 1.00 93.75 566 LEU A CA 1
ATOM 4523 C C . LEU A 1 566 ? -2.726 18.224 1.709 1.00 93.75 566 LEU A C 1
ATOM 4525 O O . LEU A 1 566 ? -1.893 18.284 0.805 1.00 93.75 566 LEU A O 1
ATOM 4529 N N . ALA A 1 567 ? -2.505 18.789 2.900 1.00 92.25 567 ALA A N 1
ATOM 4530 C CA . ALA A 1 567 ? -1.262 19.480 3.231 1.00 92.25 567 ALA A CA 1
ATOM 4531 C C . ALA A 1 567 ? -0.054 18.532 3.319 1.00 92.25 567 ALA A C 1
ATOM 4533 O O . ALA A 1 567 ? 1.014 18.857 2.796 1.00 92.25 567 ALA A O 1
ATOM 4534 N N . LEU A 1 568 ? -0.205 17.350 3.933 1.00 91.38 568 LEU A N 1
ATOM 4535 C CA . LEU A 1 568 ? 0.853 16.332 3.963 1.00 91.38 568 LEU A CA 1
ATOM 4536 C C . LEU A 1 568 ? 1.194 15.855 2.543 1.00 91.38 568 LEU A C 1
ATOM 4538 O O . LEU A 1 568 ? 2.372 15.790 2.190 1.00 91.38 568 LEU A O 1
ATOM 4542 N N . SER A 1 569 ? 0.172 15.594 1.723 1.00 94.00 569 SER A N 1
ATOM 4543 C CA . SER A 1 569 ? 0.323 15.238 0.310 1.00 94.00 569 SER A CA 1
ATOM 4544 C C . SER A 1 569 ? 1.054 16.326 -0.476 1.00 94.00 569 SER A C 1
ATOM 4546 O O . SER A 1 569 ? 2.062 16.037 -1.112 1.00 94.00 569 SER A O 1
ATOM 4548 N N . SER A 1 570 ? 0.621 17.587 -0.361 1.00 93.50 570 SER A N 1
ATOM 4549 C CA . SER A 1 570 ? 1.237 18.736 -1.046 1.00 93.50 570 SER A CA 1
ATOM 4550 C C . SER A 1 570 ? 2.731 18.866 -0.741 1.00 93.50 570 SER A C 1
ATOM 4552 O O . SER A 1 570 ? 3.518 19.211 -1.619 1.00 93.50 570 SER A O 1
ATOM 4554 N N . LEU A 1 571 ? 3.146 18.556 0.492 1.00 91.06 571 LEU A N 1
ATOM 4555 C CA . LEU A 1 571 ? 4.554 18.558 0.892 1.00 91.06 571 LEU A CA 1
ATOM 4556 C C . LEU A 1 571 ? 5.338 17.345 0.366 1.00 91.06 571 LEU A C 1
ATOM 4558 O O . LEU A 1 571 ? 6.535 17.471 0.123 1.00 91.06 571 LEU A O 1
ATOM 4562 N N . VAL A 1 572 ? 4.708 16.180 0.168 1.00 92.69 572 VAL A N 1
ATOM 4563 C CA . VAL A 1 572 ? 5.330 15.056 -0.565 1.00 92.69 572 VAL A CA 1
ATOM 4564 C C . VAL A 1 572 ? 5.476 15.406 -2.047 1.00 92.69 572 VAL A C 1
ATOM 4566 O O . VAL A 1 572 ? 6.552 15.211 -2.606 1.00 92.69 572 VAL A O 1
ATOM 4569 N N . HIS A 1 573 ? 4.433 15.962 -2.671 1.00 93.94 573 HIS A N 1
ATOM 4570 C CA . HIS A 1 573 ? 4.437 16.376 -4.077 1.00 93.94 573 HIS A CA 1
ATOM 4571 C C . HIS A 1 573 ? 5.445 17.496 -4.350 1.00 93.94 573 HIS A C 1
ATOM 4573 O O . HIS A 1 573 ? 6.146 17.436 -5.355 1.00 93.94 573 HIS A O 1
ATOM 4579 N N . LEU A 1 574 ? 5.614 18.452 -3.430 1.00 91.19 574 LEU A N 1
ATOM 4580 C CA . LEU A 1 574 ? 6.669 19.464 -3.523 1.00 91.19 574 LEU A CA 1
ATOM 4581 C C . LEU A 1 574 ? 8.067 18.833 -3.440 1.00 91.19 574 LEU A C 1
ATOM 4583 O O . LEU A 1 574 ? 8.907 19.122 -4.290 1.00 91.19 574 LEU A O 1
ATOM 4587 N N . SER A 1 575 ? 8.325 17.929 -2.484 1.00 90.62 575 SER A N 1
ATOM 4588 C CA . SER A 1 575 ? 9.600 17.196 -2.444 1.00 90.62 575 SER A CA 1
ATOM 4589 C C . SER A 1 575 ? 9.828 16.370 -3.720 1.00 90.62 575 SER A C 1
ATOM 4591 O O . SER A 1 575 ? 10.948 16.339 -4.220 1.00 90.62 575 SER A O 1
ATOM 4593 N N . ALA A 1 576 ? 8.787 15.740 -4.277 1.00 90.69 576 ALA A N 1
ATOM 4594 C CA . ALA A 1 576 ? 8.867 14.952 -5.509 1.00 90.69 576 ALA A CA 1
ATOM 4595 C C . ALA A 1 576 ? 9.142 15.815 -6.753 1.00 90.69 576 ALA A C 1
ATOM 4597 O O . ALA A 1 576 ? 9.991 15.443 -7.560 1.00 90.69 576 ALA A O 1
ATOM 4598 N N . TYR A 1 577 ? 8.508 16.988 -6.869 1.00 90.31 577 TYR A N 1
ATOM 4599 C CA . TYR A 1 577 ? 8.811 17.979 -7.906 1.00 90.31 577 TYR A CA 1
ATOM 4600 C C . TYR A 1 577 ? 10.276 18.426 -7.813 1.00 90.31 577 TYR A C 1
ATOM 4602 O O . TYR A 1 577 ? 10.984 18.419 -8.816 1.00 90.31 577 TYR A O 1
ATOM 4610 N N . ILE A 1 578 ? 10.758 18.781 -6.612 1.00 87.00 578 ILE A N 1
ATOM 4611 C CA . ILE A 1 578 ? 12.149 19.222 -6.412 1.00 87.00 578 ILE A CA 1
ATOM 4612 C C . ILE A 1 578 ? 13.129 18.101 -6.785 1.00 87.00 578 ILE A C 1
ATOM 4614 O O . ILE A 1 578 ? 14.098 18.364 -7.491 1.00 87.00 578 ILE A O 1
ATOM 4618 N N . TRP A 1 579 ? 12.861 16.864 -6.348 1.00 86.38 579 TRP A N 1
ATOM 4619 C CA . TRP A 1 579 ? 13.665 15.687 -6.686 1.00 86.38 579 TRP A CA 1
ATOM 4620 C C . TRP A 1 579 ? 13.778 15.504 -8.201 1.00 86.38 579 TRP A C 1
ATOM 4622 O O . TRP A 1 579 ? 14.880 15.484 -8.745 1.00 86.38 579 TRP A O 1
ATOM 4632 N N . LEU A 1 580 ? 12.628 15.432 -8.873 1.00 85.31 580 LEU A N 1
ATOM 4633 C CA . LEU A 1 580 ? 12.522 15.203 -10.306 1.00 85.31 580 LEU A CA 1
ATOM 4634 C C . LEU A 1 580 ? 13.170 16.333 -11.118 1.00 85.31 580 LEU A C 1
ATOM 4636 O O . LEU A 1 580 ? 13.913 16.058 -12.055 1.00 85.31 580 LEU A O 1
ATOM 4640 N N . GLU A 1 581 ? 12.943 17.596 -10.747 1.00 84.31 581 GLU A N 1
ATOM 4641 C CA . GLU A 1 581 ? 13.542 18.751 -11.424 1.00 84.31 581 GLU A CA 1
ATOM 4642 C C . GLU A 1 581 ? 15.073 18.753 -11.281 1.00 84.31 581 GLU A C 1
ATOM 4644 O O . GLU A 1 581 ? 15.774 19.006 -12.259 1.00 84.31 581 GLU A O 1
ATOM 4649 N N . THR A 1 582 ? 15.608 18.418 -10.101 1.00 81.12 582 THR A N 1
ATOM 4650 C CA . THR A 1 582 ? 17.058 18.300 -9.885 1.00 81.12 582 THR A CA 1
ATOM 4651 C C . THR A 1 582 ? 17.656 17.114 -10.649 1.00 81.12 582 THR A C 1
ATOM 4653 O O . THR A 1 582 ? 18.690 17.282 -11.290 1.00 81.12 582 THR A O 1
ATOM 4656 N N . THR A 1 583 ? 17.002 15.948 -10.668 1.00 76.50 583 THR A N 1
ATOM 4657 C CA . THR A 1 583 ? 17.442 14.801 -11.483 1.00 76.50 583 THR A CA 1
ATOM 4658 C C . THR A 1 583 ? 17.436 15.140 -12.977 1.00 76.50 583 THR A C 1
ATOM 4660 O O . THR A 1 583 ? 18.444 14.937 -13.643 1.00 76.50 583 THR A O 1
ATOM 4663 N N . LEU A 1 584 ? 16.370 15.756 -13.503 1.00 77.69 584 LEU A N 1
ATOM 4664 C CA . LEU A 1 584 ? 16.276 16.160 -14.916 1.00 77.69 584 LEU A CA 1
ATOM 4665 C C . LEU A 1 584 ? 17.266 17.270 -15.321 1.00 77.69 584 LEU A C 1
ATOM 4667 O O . LEU A 1 584 ? 17.548 17.424 -16.510 1.00 77.69 584 LEU A O 1
ATOM 4671 N N . GLN A 1 585 ? 17.789 18.051 -14.371 1.00 69.88 585 GLN A N 1
ATOM 4672 C CA . GLN A 1 585 ? 18.869 19.017 -14.622 1.00 69.88 585 GLN A CA 1
ATOM 4673 C C . GLN A 1 585 ? 20.252 18.351 -14.696 1.00 69.88 585 GLN A C 1
ATOM 4675 O O . GLN A 1 585 ? 21.120 18.844 -15.414 1.00 69.88 585 GLN A O 1
ATOM 4680 N N . ILE A 1 586 ? 20.452 17.236 -13.987 1.00 66.44 586 ILE A N 1
ATOM 4681 C CA . ILE A 1 586 ? 21.707 16.472 -13.978 1.00 66.44 586 ILE A CA 1
ATOM 4682 C C . ILE A 1 586 ? 21.749 15.503 -15.172 1.00 66.44 586 ILE A C 1
ATOM 4684 O O . ILE A 1 586 ? 22.673 15.559 -15.985 1.00 66.44 586 ILE A O 1
ATOM 4688 N N . ASP A 1 587 ? 20.718 14.673 -15.344 1.00 54.09 587 ASP A N 1
ATOM 4689 C CA . ASP A 1 587 ? 20.646 13.584 -16.332 1.00 54.09 587 ASP A CA 1
ATOM 4690 C C . ASP A 1 587 ? 20.262 14.039 -17.754 1.00 54.09 587 ASP A C 1
ATOM 4692 O O . ASP A 1 587 ? 19.581 13.338 -18.500 1.00 54.09 587 ASP A O 1
ATOM 4696 N N . SER A 1 588 ? 20.774 15.195 -18.186 1.00 46.00 588 SER A N 1
ATOM 4697 C CA . SER A 1 588 ? 20.563 15.769 -19.530 1.00 46.00 588 SER A CA 1
ATOM 4698 C C . SER A 1 588 ? 21.019 14.885 -20.713 1.00 46.00 588 SER A C 1
ATOM 4700 O O . SER A 1 588 ? 20.772 15.240 -21.865 1.00 46.00 588 SER A O 1
ATOM 4702 N N . TYR A 1 589 ? 21.637 13.729 -20.440 1.00 42.25 589 TYR A N 1
ATOM 4703 C CA . TYR A 1 589 ? 22.108 12.744 -21.420 1.00 42.25 589 TYR A CA 1
ATOM 4704 C C . TYR A 1 589 ? 21.638 11.292 -21.164 1.00 42.25 589 TYR A C 1
ATOM 4706 O O . TYR A 1 589 ? 21.984 10.418 -21.957 1.00 42.25 589 TYR A O 1
ATOM 4714 N N . ASN A 1 590 ? 20.857 10.999 -20.109 1.00 39.16 590 ASN A N 1
ATOM 4715 C CA . ASN A 1 590 ? 20.494 9.620 -19.732 1.00 39.16 590 ASN A CA 1
ATOM 4716 C C . ASN A 1 590 ? 18.981 9.401 -19.549 1.00 39.16 590 ASN A C 1
ATOM 4718 O O . ASN A 1 590 ? 18.320 10.046 -18.739 1.00 39.16 590 ASN A O 1
ATOM 4722 N N . ASN A 1 591 ? 18.438 8.397 -20.246 1.00 44.53 591 ASN A N 1
ATOM 4723 C CA . ASN A 1 591 ? 17.025 8.018 -20.161 1.00 44.53 591 ASN A CA 1
ATOM 4724 C C . ASN A 1 591 ? 16.708 7.225 -18.878 1.00 44.53 591 ASN A C 1
ATOM 4726 O O . ASN A 1 591 ? 16.595 6.001 -18.903 1.00 44.53 591 ASN A O 1
ATOM 4730 N N . LEU A 1 592 ? 16.466 7.930 -17.770 1.00 45.03 592 LEU A N 1
ATOM 4731 C CA . LEU A 1 592 ? 15.897 7.356 -16.539 1.00 45.03 592 LEU A CA 1
ATOM 4732 C C . LEU A 1 592 ? 14.408 6.960 -16.659 1.00 45.03 592 LEU A C 1
ATOM 4734 O O . LEU A 1 592 ? 13.835 6.422 -15.713 1.00 45.03 592 LEU A O 1
ATOM 4738 N N . GLY A 1 593 ? 13.766 7.234 -17.802 1.00 48.72 593 GLY A N 1
ATOM 4739 C CA . GLY A 1 593 ? 12.330 7.009 -18.017 1.00 48.72 593 GLY A CA 1
ATOM 4740 C C . GLY A 1 593 ? 11.422 7.999 -17.276 1.00 48.72 593 GLY A C 1
ATOM 4741 O O . GLY A 1 593 ? 10.216 7.784 -17.222 1.00 48.72 593 GLY A O 1
ATOM 4742 N N . LEU A 1 594 ? 12.006 9.056 -16.706 1.00 53.81 594 LEU A N 1
ATOM 4743 C CA . LEU A 1 594 ? 11.321 10.184 -16.081 1.00 53.81 594 LEU A CA 1
ATOM 4744 C C . LEU A 1 594 ? 11.026 11.238 -17.151 1.00 53.81 594 LEU A C 1
ATOM 4746 O O . LEU A 1 594 ? 11.929 11.606 -17.906 1.00 53.81 594 LEU A O 1
ATOM 4750 N N . ASN A 1 595 ? 9.787 11.719 -17.228 1.00 61.09 595 ASN A N 1
ATOM 4751 C CA . ASN A 1 595 ? 9.360 12.667 -18.253 1.00 61.09 595 ASN A CA 1
ATOM 4752 C C . ASN A 1 595 ? 9.209 14.084 -17.667 1.00 61.09 595 ASN A C 1
ATOM 4754 O O . ASN A 1 595 ? 9.082 14.264 -16.456 1.00 61.09 595 ASN A O 1
ATOM 4758 N N . ARG A 1 596 ? 9.205 15.120 -18.515 1.00 69.06 596 ARG A N 1
ATOM 4759 C CA . ARG A 1 596 ? 8.879 16.484 -18.059 1.00 69.06 596 ARG A CA 1
ATOM 4760 C C . ARG A 1 596 ? 7.416 16.602 -17.645 1.00 69.06 596 ARG A C 1
ATOM 4762 O O . ARG A 1 596 ? 7.133 17.299 -16.678 1.00 69.06 596 ARG A O 1
ATOM 4769 N N . ASP A 1 597 ? 6.534 15.860 -18.306 1.00 74.75 597 ASP A N 1
ATOM 4770 C CA . ASP A 1 597 ? 5.095 15.813 -18.030 1.00 74.75 597 ASP A CA 1
ATOM 4771 C C . ASP A 1 597 ? 4.796 15.427 -16.563 1.00 74.75 597 ASP A C 1
ATOM 4773 O O . ASP A 1 597 ? 3.841 15.928 -15.970 1.00 74.75 597 ASP A O 1
ATOM 4777 N N . ASP A 1 598 ? 5.662 14.623 -15.928 1.00 76.31 598 ASP A N 1
ATOM 4778 C CA . ASP A 1 598 ? 5.556 14.254 -14.508 1.00 76.31 598 ASP A CA 1
ATOM 4779 C C . ASP A 1 598 ? 5.664 15.481 -13.565 1.00 76.31 598 ASP A C 1
ATOM 4781 O O . ASP A 1 598 ? 5.038 15.508 -12.503 1.00 76.31 598 ASP A O 1
ATOM 4785 N N . LEU A 1 599 ? 6.406 16.535 -13.946 1.00 83.50 599 LEU A N 1
ATOM 4786 C CA . LEU A 1 599 ? 6.483 17.795 -13.184 1.00 83.50 599 LEU A CA 1
ATOM 4787 C C . LEU A 1 599 ? 5.168 18.581 -13.240 1.00 83.50 599 LEU A C 1
ATOM 4789 O O . LEU A 1 599 ? 4.778 19.207 -12.249 1.00 83.50 599 LEU A O 1
ATOM 4793 N N . ASP A 1 600 ? 4.481 18.561 -14.382 1.00 86.19 600 ASP A N 1
ATOM 4794 C CA . ASP A 1 600 ? 3.200 19.247 -14.541 1.00 86.19 600 ASP A CA 1
ATOM 4795 C C . ASP A 1 600 ? 2.064 18.461 -13.846 1.00 86.19 600 ASP A C 1
ATOM 4797 O O . ASP A 1 600 ? 1.189 19.084 -13.245 1.00 86.19 600 ASP A O 1
ATOM 4801 N N . ILE A 1 601 ? 2.147 17.121 -13.752 1.00 88.56 601 ILE A N 1
ATOM 4802 C CA . ILE A 1 601 ? 1.268 16.312 -12.876 1.00 88.56 601 ILE A CA 1
ATOM 4803 C C . ILE A 1 601 ? 1.406 16.743 -11.406 1.00 88.56 601 ILE A C 1
ATOM 4805 O O . ILE A 1 601 ? 0.402 17.047 -10.760 1.00 88.56 601 ILE A O 1
ATOM 4809 N N . TYR A 1 602 ? 2.630 16.836 -10.864 1.00 90.62 602 TYR A N 1
ATOM 4810 C CA . TYR A 1 602 ? 2.815 17.317 -9.485 1.00 90.62 602 TYR A CA 1
ATOM 4811 C C . TYR A 1 602 ? 2.375 18.777 -9.306 1.00 90.62 602 TYR A C 1
ATOM 4813 O O . TYR A 1 602 ? 1.882 19.136 -8.235 1.00 90.62 602 TYR A O 1
ATOM 4821 N N . THR A 1 603 ? 2.501 19.610 -10.345 1.00 90.06 603 THR A N 1
ATOM 4822 C CA . THR A 1 603 ? 2.006 20.997 -10.338 1.00 90.06 603 THR A CA 1
ATOM 4823 C C . THR A 1 603 ? 0.484 21.033 -10.173 1.00 90.06 603 THR A C 1
ATOM 4825 O O . THR A 1 603 ? -0.014 21.694 -9.259 1.00 90.06 603 THR A O 1
ATOM 4828 N N . GLU A 1 604 ? -0.263 20.274 -10.980 1.00 91.06 604 GLU A N 1
ATOM 4829 C CA . GLU A 1 604 ? -1.728 20.210 -10.889 1.00 91.06 604 GLU A CA 1
ATOM 4830 C C . GLU A 1 604 ? -2.217 19.503 -9.609 1.00 91.06 604 GLU A C 1
ATOM 4832 O O . GLU A 1 604 ? -3.241 19.896 -9.052 1.00 91.06 604 GLU A O 1
ATOM 4837 N N . TYR A 1 605 ? -1.475 18.534 -9.060 1.00 93.94 605 TYR A N 1
ATOM 4838 C CA . TYR A 1 605 ? -1.803 17.928 -7.760 1.00 93.94 605 TYR A CA 1
ATOM 4839 C C . TYR A 1 605 ? -1.625 18.902 -6.585 1.00 93.94 605 TYR A C 1
ATOM 4841 O O . TYR A 1 605 ? -2.506 18.983 -5.727 1.00 93.94 605 TYR A O 1
ATOM 4849 N N . ILE A 1 606 ? -0.550 19.702 -6.559 1.00 92.75 606 ILE A N 1
ATOM 4850 C CA . ILE A 1 606 ? -0.360 20.766 -5.552 1.00 92.75 606 ILE A CA 1
ATOM 4851 C C . ILE A 1 606 ? -1.458 21.836 -5.685 1.00 92.75 606 ILE A C 1
ATOM 4853 O O . ILE A 1 606 ? -2.019 22.283 -4.683 1.00 92.75 606 ILE A O 1
ATOM 4857 N N . LYS A 1 607 ? -1.801 22.218 -6.921 1.00 91.81 607 LYS A N 1
ATOM 4858 C CA . LYS A 1 607 ? -2.885 23.158 -7.248 1.00 91.81 607 LYS A CA 1
ATOM 4859 C C . LYS A 1 607 ? -4.243 22.663 -6.752 1.00 91.81 607 LYS A C 1
ATOM 4861 O O . LYS A 1 607 ? -4.940 23.413 -6.071 1.00 91.81 607 LYS A O 1
ATOM 4866 N N . LEU A 1 608 ? -4.607 21.412 -7.045 1.00 92.06 608 LEU A N 1
ATOM 4867 C CA . LEU A 1 608 ? -5.870 20.796 -6.628 1.00 92.06 608 LEU A CA 1
ATOM 4868 C C . LEU A 1 608 ? -5.953 20.658 -5.102 1.00 92.06 608 LEU A C 1
ATOM 4870 O O . LEU A 1 608 ? -6.959 21.043 -4.507 1.00 92.06 608 LEU A O 1
ATOM 4874 N N . ALA A 1 609 ? -4.881 20.187 -4.458 1.00 92.69 609 ALA A N 1
ATOM 4875 C CA . ALA A 1 609 ? -4.820 20.061 -3.006 1.00 92.69 609 ALA A CA 1
ATOM 4876 C C . ALA A 1 609 ? -4.973 21.419 -2.300 1.00 92.69 609 ALA A C 1
ATOM 4878 O O . ALA A 1 609 ? -5.757 21.528 -1.359 1.00 92.69 609 ALA A O 1
ATOM 4879 N N . LEU A 1 610 ? -4.305 22.475 -2.782 1.00 91.19 610 LEU A N 1
ATOM 4880 C CA . LEU A 1 610 ? -4.514 23.839 -2.282 1.00 91.19 610 LEU A CA 1
ATOM 4881 C C . LEU A 1 610 ? -5.945 24.331 -2.537 1.00 91.19 610 LEU A C 1
ATOM 4883 O O . LEU A 1 610 ? -6.584 24.828 -1.612 1.00 91.19 610 LEU A O 1
ATOM 4887 N N . SER A 1 611 ? -6.460 24.156 -3.757 1.00 90.50 611 SER A N 1
ATOM 4888 C CA . SER A 1 611 ? -7.811 24.588 -4.155 1.00 90.50 611 SER A CA 1
ATOM 4889 C C . SER A 1 611 ? -8.907 23.974 -3.280 1.00 90.50 611 SER A C 1
ATOM 4891 O O . SER A 1 611 ? -9.891 24.641 -2.983 1.00 90.50 611 SER A O 1
ATOM 4893 N N . ALA A 1 612 ? -8.712 22.742 -2.805 1.00 92.44 612 ALA A N 1
ATOM 4894 C CA . ALA A 1 612 ? -9.623 22.066 -1.884 1.00 92.44 612 ALA A CA 1
ATOM 4895 C C . ALA A 1 612 ? -9.398 22.408 -0.393 1.00 92.44 612 ALA A C 1
ATOM 4897 O O . ALA A 1 612 ? -10.275 22.139 0.427 1.00 92.44 612 ALA A O 1
ATOM 4898 N N . ILE A 1 613 ? -8.271 23.029 -0.017 1.00 93.44 613 ILE A N 1
ATOM 4899 C CA . ILE A 1 613 ? -8.047 23.521 1.354 1.00 93.44 613 ILE A CA 1
ATOM 4900 C C . ILE A 1 613 ? -8.767 24.859 1.592 1.00 93.44 613 ILE A C 1
ATOM 4902 O O . ILE A 1 613 ? -9.338 25.029 2.671 1.00 93.44 613 ILE A O 1
ATOM 4906 N N . TYR A 1 614 ? -8.791 25.797 0.632 1.00 90.88 614 TYR A N 1
ATOM 4907 C CA . TYR A 1 614 ? -9.379 27.133 0.867 1.00 90.88 614 TYR A CA 1
ATOM 4908 C C . TYR A 1 614 ? -10.862 27.117 1.294 1.00 90.88 614 TYR A C 1
ATOM 4910 O O . TYR A 1 614 ? -11.167 27.779 2.284 1.00 90.88 614 TYR A O 1
ATOM 4918 N N . PRO A 1 615 ? -11.762 26.301 0.702 1.00 90.38 615 PRO A N 1
ATOM 4919 C CA . PRO A 1 615 ? -13.152 26.200 1.163 1.00 90.38 615 PRO A CA 1
ATOM 4920 C C . PRO A 1 615 ? -13.297 25.661 2.598 1.00 90.38 615 PRO A C 1
ATOM 4922 O O . PRO A 1 615 ? -14.335 25.840 3.227 1.00 90.38 615 PRO A O 1
ATOM 4925 N N . ILE A 1 616 ? -12.275 24.993 3.150 1.00 91.56 616 ILE A N 1
ATOM 4926 C CA . ILE A 1 616 ? -12.223 24.594 4.570 1.00 91.56 616 ILE A CA 1
ATOM 4927 C C . ILE A 1 616 ? -11.634 25.737 5.424 1.00 91.56 616 ILE A C 1
ATOM 4929 O O . ILE A 1 616 ? -11.978 25.891 6.595 1.00 91.56 616 ILE A O 1
ATOM 4933 N N . ALA A 1 617 ? -10.738 26.535 4.841 1.00 90.44 617 ALA A N 1
ATOM 4934 C CA . ALA A 1 617 ? -10.015 27.641 5.465 1.00 90.44 617 ALA A CA 1
ATOM 4935 C C . ALA A 1 617 ? -10.882 28.887 5.716 1.00 90.44 617 ALA A C 1
ATOM 4937 O O . ALA A 1 617 ? -10.699 29.563 6.726 1.00 90.44 617 ALA A O 1
ATOM 4938 N N . GLU A 1 618 ? -11.899 29.118 4.883 1.00 89.94 618 GLU A N 1
ATOM 4939 C CA . GLU A 1 618 ? -12.966 30.103 5.134 1.00 89.94 618 GLU A CA 1
ATOM 4940 C C . GLU A 1 618 ? -13.691 29.869 6.471 1.00 89.94 618 GLU A C 1
ATOM 4942 O O . GLU A 1 618 ? -14.164 30.817 7.094 1.00 89.94 618 GLU A O 1
ATOM 4947 N N . HIS A 1 619 ? -13.742 28.616 6.932 1.00 90.50 619 HIS A N 1
ATOM 4948 C CA . HIS A 1 619 ? -14.441 28.192 8.145 1.00 90.50 619 HIS A CA 1
ATOM 4949 C C . HIS A 1 619 ? -13.515 27.979 9.356 1.00 90.50 619 HIS A C 1
ATOM 4951 O O . HIS A 1 619 ? -13.866 28.365 10.472 1.00 90.50 619 HIS A O 1
ATOM 4957 N N . TRP A 1 620 ? -12.325 27.394 9.154 1.00 92.12 620 TRP A N 1
ATOM 4958 C CA . TRP A 1 620 ? -11.454 26.929 10.243 1.00 92.12 620 TRP A CA 1
ATOM 4959 C C . TRP A 1 620 ? -10.003 27.404 10.117 1.00 92.12 620 TRP A C 1
ATOM 4961 O O . TRP A 1 620 ? -9.313 27.136 9.130 1.00 92.12 620 TRP A O 1
ATOM 4971 N N . GLN A 1 621 ? -9.499 28.045 11.177 1.00 90.06 621 GLN A N 1
ATOM 4972 C CA . GLN A 1 621 ? -8.209 28.742 11.166 1.00 90.06 621 GLN A CA 1
ATOM 4973 C C . GLN A 1 621 ? -6.988 27.830 10.936 1.00 90.06 621 GLN A C 1
ATOM 4975 O O . GLN A 1 621 ? -5.983 28.274 10.376 1.00 90.06 621 GLN A O 1
ATOM 4980 N N . LEU A 1 622 ? -7.044 26.545 11.311 1.00 89.81 622 LEU A N 1
ATOM 4981 C CA . LEU A 1 622 ? -5.961 25.605 10.991 1.00 89.81 622 LEU A CA 1
ATOM 4982 C C . LEU A 1 622 ? -5.758 25.470 9.476 1.00 89.81 622 LEU A C 1
ATOM 4984 O O . LEU A 1 622 ? -4.621 25.464 9.008 1.00 89.81 622 LEU A O 1
ATOM 4988 N N . SER A 1 623 ? -6.838 25.412 8.699 1.00 90.62 623 SER A N 1
ATOM 4989 C CA . SER A 1 623 ? -6.758 25.277 7.243 1.00 90.62 623 SER A CA 1
ATOM 4990 C C . SER A 1 623 ? -6.158 26.528 6.583 1.00 90.62 623 SER A C 1
ATOM 4992 O O . SER A 1 623 ? -5.383 26.385 5.637 1.00 90.62 623 SER A O 1
ATOM 4994 N N . ASN A 1 624 ? -6.379 27.730 7.140 1.00 87.75 624 ASN A N 1
ATOM 4995 C CA . ASN A 1 624 ? -5.651 28.945 6.733 1.00 87.75 624 ASN A CA 1
ATOM 4996 C C . ASN A 1 624 ? -4.146 28.809 6.990 1.00 87.75 624 ASN A C 1
ATOM 4998 O O . ASN A 1 624 ? -3.340 29.052 6.091 1.00 87.75 624 ASN A O 1
ATOM 5002 N N . LYS A 1 625 ? -3.745 28.381 8.198 1.00 89.38 625 LYS A N 1
ATOM 5003 C CA . LYS A 1 625 ? -2.324 28.187 8.545 1.00 89.38 625 LYS A CA 1
ATOM 5004 C C . LYS A 1 625 ? -1.657 27.124 7.668 1.00 89.38 625 LYS A C 1
ATOM 5006 O O . LYS A 1 625 ? -0.512 27.309 7.262 1.00 89.38 625 LYS A O 1
ATOM 5011 N N . LEU A 1 626 ? -2.372 26.052 7.323 1.00 88.88 626 LEU A N 1
ATOM 5012 C CA . LEU A 1 626 ? -1.901 25.017 6.401 1.00 88.88 626 LEU A CA 1
ATOM 5013 C C . LEU A 1 626 ? -1.704 25.555 4.979 1.00 88.88 626 LEU A C 1
ATOM 5015 O O . LEU A 1 626 ? -0.623 25.380 4.416 1.00 88.88 626 LEU A O 1
ATOM 5019 N N . ALA A 1 627 ? -2.695 26.255 4.420 1.00 88.81 627 ALA A N 1
ATOM 5020 C CA . ALA A 1 627 ? -2.578 26.872 3.100 1.00 88.81 627 ALA A CA 1
ATOM 5021 C C . ALA A 1 627 ? -1.440 27.908 3.052 1.00 88.81 627 ALA A C 1
ATOM 5023 O O . ALA A 1 627 ? -0.616 27.868 2.136 1.00 88.81 627 ALA A O 1
ATOM 5024 N N . LYS A 1 628 ? -1.335 28.781 4.068 1.00 87.50 628 LYS A N 1
ATOM 5025 C CA . LYS A 1 628 ? -0.247 29.764 4.200 1.00 87.50 628 LYS A CA 1
ATOM 5026 C C . LYS A 1 628 ? 1.121 29.076 4.272 1.00 87.50 628 LYS A C 1
ATOM 5028 O O . LYS A 1 628 ? 2.000 29.431 3.497 1.00 87.50 628 LYS A O 1
ATOM 5033 N N . HIS A 1 629 ? 1.274 28.023 5.077 1.00 86.06 629 HIS A N 1
ATOM 5034 C CA . HIS A 1 629 ? 2.527 27.265 5.171 1.00 86.06 629 HIS A CA 1
ATOM 5035 C C . HIS A 1 629 ? 2.956 26.618 3.840 1.00 86.06 629 HIS A C 1
ATOM 5037 O O . HIS A 1 629 ? 4.146 26.593 3.517 1.00 86.06 629 HIS A O 1
ATOM 5043 N N . ILE A 1 630 ? 2.011 26.099 3.047 1.00 87.75 630 ILE A N 1
ATOM 5044 C CA . ILE A 1 630 ? 2.307 25.528 1.721 1.00 87.75 630 ILE A CA 1
ATOM 5045 C C . ILE A 1 630 ? 2.678 26.643 0.728 1.00 87.75 630 ILE A C 1
ATOM 5047 O O . ILE A 1 630 ? 3.670 26.495 0.014 1.00 87.75 630 ILE A O 1
ATOM 5051 N N . ARG A 1 631 ? 1.952 27.776 0.720 1.00 86.56 631 ARG A N 1
ATOM 5052 C CA . ARG A 1 631 ? 2.297 28.972 -0.079 1.00 86.56 631 ARG A CA 1
ATOM 5053 C C . ARG A 1 631 ? 3.711 29.465 0.245 1.00 86.56 631 ARG A C 1
ATOM 5055 O O . ARG A 1 631 ? 4.522 29.596 -0.664 1.00 86.56 631 ARG A O 1
ATOM 5062 N N . GLU A 1 632 ? 4.028 29.666 1.524 1.00 85.88 632 GLU A N 1
ATOM 5063 C CA . GLU A 1 632 ? 5.362 30.057 2.004 1.00 85.88 632 GLU A CA 1
ATOM 5064 C C . GLU A 1 632 ? 6.439 29.069 1.536 1.00 85.88 632 GLU A C 1
ATOM 5066 O O . GLU A 1 632 ? 7.452 29.478 0.976 1.00 85.88 632 GLU A O 1
ATOM 5071 N N . SER A 1 633 ? 6.192 27.762 1.671 1.00 84.62 633 SER A N 1
ATOM 5072 C CA . SER A 1 633 ? 7.125 26.717 1.221 1.00 84.62 633 SER A CA 1
ATOM 5073 C C . SER A 1 633 ? 7.382 26.771 -0.291 1.00 84.62 633 SER A C 1
ATOM 5075 O O . SER A 1 633 ? 8.525 26.635 -0.729 1.00 84.62 633 SER A O 1
ATOM 5077 N N . LEU A 1 634 ? 6.342 27.006 -1.098 1.00 85.88 634 LEU A N 1
ATOM 5078 C CA . LEU A 1 634 ? 6.464 27.183 -2.548 1.00 85.88 634 LEU A CA 1
ATOM 5079 C C . LEU A 1 634 ? 7.253 28.454 -2.899 1.00 85.88 634 LEU A C 1
ATOM 5081 O O . LEU A 1 634 ? 8.152 28.389 -3.735 1.00 85.88 634 LEU A O 1
ATOM 5085 N N . ILE A 1 635 ? 6.965 29.580 -2.238 1.00 85.25 635 ILE A N 1
ATOM 5086 C CA . ILE A 1 635 ? 7.657 30.863 -2.439 1.00 85.25 635 ILE A CA 1
ATOM 5087 C C . ILE A 1 635 ? 9.147 30.744 -2.092 1.00 85.25 635 ILE A C 1
ATOM 5089 O O . ILE A 1 635 ? 9.990 31.145 -2.891 1.00 85.25 635 ILE A O 1
ATOM 5093 N N . THR A 1 636 ? 9.484 30.168 -0.933 1.00 83.50 636 THR A N 1
ATOM 5094 C CA . THR A 1 636 ? 10.873 30.045 -0.465 1.00 83.50 636 THR A CA 1
ATOM 5095 C C . THR A 1 636 ? 11.691 29.048 -1.288 1.00 83.50 636 THR A C 1
ATOM 5097 O O . THR A 1 636 ? 12.864 29.305 -1.542 1.00 83.50 636 THR A O 1
ATOM 5100 N N . ILE A 1 637 ? 11.112 27.911 -1.699 1.00 83.88 637 ILE A N 1
ATOM 5101 C CA . ILE A 1 637 ? 11.892 26.791 -2.261 1.00 83.88 637 ILE A CA 1
ATOM 5102 C C . ILE A 1 637 ? 11.830 26.742 -3.798 1.00 83.88 637 ILE A C 1
ATOM 5104 O O . ILE A 1 637 ? 12.821 26.391 -4.441 1.00 83.88 637 ILE A O 1
ATOM 5108 N N . LYS A 1 638 ? 10.690 27.091 -4.414 1.00 84.75 638 LYS A N 1
ATOM 5109 C CA . LYS A 1 638 ? 10.491 27.084 -5.878 1.00 84.75 638 LYS A CA 1
ATOM 5110 C C . LYS A 1 638 ? 9.606 28.263 -6.333 1.00 84.75 638 LYS A C 1
ATOM 5112 O O . LYS A 1 638 ? 8.504 28.042 -6.841 1.00 84.75 638 LYS A O 1
ATOM 5117 N N . PRO A 1 639 ? 10.087 29.521 -6.260 1.00 84.25 639 PRO A N 1
ATOM 5118 C CA . PRO A 1 639 ? 9.289 30.697 -6.627 1.00 84.25 639 PRO A CA 1
ATOM 5119 C C . PRO A 1 639 ? 8.775 30.673 -8.079 1.00 84.25 639 PRO A C 1
ATOM 5121 O O . PRO A 1 639 ? 7.689 31.178 -8.344 1.00 84.25 639 PRO A O 1
ATOM 5124 N N . LYS A 1 640 ? 9.489 30.017 -9.011 1.00 82.25 640 LYS A N 1
ATOM 5125 C CA . LYS A 1 640 ? 9.026 29.804 -10.400 1.00 82.25 640 LYS A CA 1
ATOM 5126 C C . LYS A 1 640 ? 7.800 28.881 -10.504 1.00 82.25 640 LYS A C 1
ATOM 5128 O O . LYS A 1 640 ? 6.949 29.087 -11.368 1.00 82.25 640 LYS A O 1
ATOM 5133 N N . LEU A 1 641 ? 7.696 27.882 -9.622 1.00 84.94 641 LEU A N 1
ATOM 5134 C CA . LEU A 1 641 ? 6.517 27.020 -9.511 1.00 84.94 641 LEU A CA 1
ATOM 5135 C C . LEU A 1 641 ? 5.362 27.795 -8.866 1.00 84.94 641 LEU A C 1
ATOM 5137 O O . LEU A 1 641 ? 4.246 27.764 -9.375 1.00 84.94 641 LEU A O 1
ATOM 5141 N N . TYR A 1 642 ? 5.644 28.577 -7.817 1.00 85.38 642 TYR A N 1
ATOM 5142 C CA . TYR A 1 642 ? 4.649 29.480 -7.235 1.00 85.38 642 TYR A CA 1
ATOM 5143 C C . TYR A 1 642 ? 4.081 30.463 -8.272 1.00 85.38 642 TYR A C 1
ATOM 5145 O O . TYR A 1 642 ? 2.868 30.633 -8.330 1.00 85.38 642 TYR A O 1
ATOM 5153 N N . SER A 1 643 ? 4.906 31.044 -9.153 1.00 82.81 643 SER A N 1
ATOM 5154 C CA . SER A 1 643 ? 4.414 31.945 -10.205 1.00 82.81 643 SER A CA 1
ATOM 5155 C C . SER A 1 643 ? 3.553 31.270 -11.278 1.00 82.81 643 SER A C 1
ATOM 5157 O O . SER A 1 643 ? 2.698 31.949 -11.827 1.00 82.81 643 SER A O 1
ATOM 5159 N N . LYS A 1 644 ? 3.714 29.961 -11.550 1.00 83.25 644 LYS A N 1
ATOM 5160 C CA . LYS A 1 644 ? 2.748 29.197 -12.375 1.00 83.25 644 LYS A CA 1
ATOM 5161 C C . LYS A 1 644 ? 1.402 29.027 -11.655 1.00 83.25 644 LYS A C 1
ATOM 5163 O O . LYS A 1 644 ? 0.356 29.019 -12.292 1.00 83.25 644 LYS A O 1
ATOM 5168 N N . LEU A 1 645 ? 1.444 28.816 -10.338 1.00 84.06 645 LEU A N 1
ATOM 5169 C CA . LEU A 1 645 ? 0.282 28.439 -9.530 1.00 84.06 645 LEU A CA 1
ATOM 5170 C C . LEU A 1 645 ? -0.565 29.636 -9.091 1.00 84.06 645 LEU A C 1
ATOM 5172 O O . LEU A 1 645 ? -1.787 29.525 -9.071 1.00 84.06 645 LEU A O 1
ATOM 5176 N N . ARG A 1 646 ? 0.064 30.765 -8.732 1.00 80.31 646 ARG A N 1
ATOM 5177 C CA . ARG A 1 646 ? -0.591 31.920 -8.087 1.00 80.31 646 ARG A CA 1
ATOM 5178 C C . ARG A 1 646 ? -1.819 32.428 -8.861 1.00 80.31 646 ARG A C 1
ATOM 5180 O O . ARG A 1 646 ? -2.779 32.826 -8.223 1.00 80.31 646 ARG A O 1
ATOM 5187 N N . ASP A 1 647 ? -1.785 32.368 -10.196 1.00 76.38 647 ASP A N 1
ATOM 5188 C CA . ASP A 1 647 ? -2.824 32.905 -11.089 1.00 76.38 647 ASP A CA 1
ATOM 5189 C C . ASP A 1 647 ? -4.091 32.009 -11.121 1.00 76.38 647 ASP A C 1
ATOM 5191 O O . ASP A 1 647 ? -5.126 32.411 -11.644 1.00 76.38 647 ASP A O 1
ATOM 5195 N N . TYR A 1 648 ? -4.018 30.798 -10.547 1.00 73.19 648 TYR A N 1
ATOM 5196 C CA . TYR A 1 648 ? -5.129 29.840 -10.406 1.00 73.19 648 TYR A CA 1
ATOM 5197 C C . TYR A 1 648 ? -5.536 29.582 -8.949 1.00 73.19 648 TYR A C 1
ATOM 5199 O O . TYR A 1 648 ? -6.544 28.922 -8.696 1.00 73.19 648 TYR A O 1
ATOM 5207 N N . LEU A 1 649 ? -4.737 30.036 -7.982 1.00 75.44 649 LEU A N 1
ATOM 5208 C CA . LEU A 1 649 ? -5.091 29.976 -6.568 1.00 75.44 649 LEU A CA 1
ATOM 5209 C C . LEU A 1 649 ? -5.960 31.201 -6.252 1.00 75.44 649 LEU A C 1
ATOM 5211 O O . LEU A 1 649 ? -5.628 32.290 -6.713 1.00 75.44 649 LEU A O 1
ATOM 5215 N N . PRO A 1 650 ? -7.030 31.082 -5.445 1.00 66.50 650 PRO A N 1
ATOM 5216 C CA . PRO A 1 650 ? -7.825 32.243 -5.071 1.00 66.50 650 PRO A CA 1
ATOM 5217 C C . PRO A 1 650 ? -6.945 33.318 -4.426 1.00 66.50 650 PRO A C 1
ATOM 5219 O O . PRO A 1 650 ? -6.100 33.015 -3.566 1.00 66.50 650 PRO A O 1
ATOM 5222 N N . HIS A 1 651 ? -7.189 34.571 -4.820 1.00 55.09 651 HIS A N 1
ATOM 5223 C CA . HIS A 1 651 ? -6.645 35.780 -4.201 1.00 55.09 651 HIS A CA 1
ATOM 5224 C C . HIS A 1 651 ? -7.218 35.942 -2.785 1.00 55.09 651 HIS A C 1
ATOM 5226 O O . HIS A 1 651 ? -8.041 36.800 -2.493 1.00 55.09 651 HIS A O 1
ATOM 5232 N N . VAL A 1 652 ? -6.783 35.055 -1.889 1.00 51.47 652 VAL A N 1
ATOM 5233 C CA . VAL A 1 652 ? -6.862 35.243 -0.443 1.00 51.47 652 VAL A CA 1
ATOM 5234 C C . VAL A 1 652 ? -5.798 36.279 -0.105 1.00 51.47 652 VAL A C 1
ATOM 5236 O O . VAL A 1 652 ? -4.678 35.929 0.289 1.00 51.47 652 VAL A O 1
ATOM 5239 N N . ASP A 1 653 ? -6.141 37.536 -0.372 1.00 38.53 653 ASP A N 1
ATOM 5240 C CA . ASP A 1 653 ? -5.406 38.698 0.092 1.00 38.53 653 ASP A CA 1
ATOM 5241 C C . ASP A 1 653 ? -5.484 38.742 1.617 1.00 38.53 653 ASP A C 1
ATOM 5243 O O . ASP A 1 653 ? -6.539 38.556 2.229 1.00 38.53 653 ASP A O 1
ATOM 5247 N N . ILE A 1 654 ? -4.330 38.926 2.255 1.00 40.94 654 ILE A N 1
ATOM 5248 C CA . ILE A 1 654 ? -4.227 38.924 3.714 1.00 40.94 654 ILE A CA 1
ATOM 5249 C C . ILE A 1 654 ? -4.496 40.351 4.208 1.00 40.94 654 ILE A C 1
ATOM 5251 O O . ILE A 1 654 ? -3.601 41.040 4.690 1.00 40.94 654 ILE A O 1
ATOM 5255 N N . GLU A 1 655 ? -5.757 40.790 4.117 1.00 32.06 655 GLU A N 1
ATOM 5256 C CA . GLU A 1 655 ? -6.220 42.090 4.647 1.00 32.06 655 GLU A CA 1
ATOM 5257 C C . GLU A 1 655 ? -6.017 42.233 6.173 1.00 32.06 655 GLU A C 1
ATOM 5259 O O . GLU A 1 655 ? -6.108 43.324 6.734 1.00 32.06 655 GLU A O 1
ATOM 5264 N N . ILE A 1 656 ? -5.691 41.130 6.853 1.00 37.41 656 ILE A N 1
ATOM 5265 C CA . ILE A 1 656 ? -5.471 41.050 8.301 1.00 37.41 656 ILE A CA 1
ATOM 5266 C C . ILE A 1 656 ? -4.199 41.807 8.738 1.00 37.41 656 ILE A C 1
ATOM 5268 O O . ILE A 1 656 ? -4.196 42.407 9.813 1.00 37.41 656 ILE A O 1
ATOM 5272 N N . ASP A 1 657 ? -3.147 41.849 7.910 1.00 31.00 657 ASP A N 1
ATOM 5273 C CA . ASP A 1 657 ? -1.862 42.462 8.297 1.00 31.00 657 ASP A CA 1
ATOM 5274 C C . ASP A 1 657 ? -1.868 44.010 8.215 1.00 31.00 657 ASP A C 1
ATOM 5276 O O . ASP A 1 657 ? -1.005 44.654 8.814 1.00 31.00 657 ASP A O 1
ATOM 5280 N N . GLN A 1 658 ? -2.845 44.641 7.540 1.00 31.72 658 GLN A N 1
ATOM 5281 C CA . GLN A 1 658 ? -2.921 46.113 7.437 1.00 31.72 658 GLN A CA 1
ATOM 5282 C C . GLN A 1 658 ? -3.755 46.780 8.545 1.00 31.72 658 GLN A C 1
ATOM 5284 O O . GLN A 1 658 ? -3.444 47.901 8.948 1.00 31.72 658 GLN A O 1
ATOM 5289 N N . GLN A 1 659 ? -4.775 46.110 9.097 1.00 30.53 659 GLN A N 1
ATOM 5290 C CA . GLN A 1 659 ? -5.638 46.724 10.121 1.00 30.53 659 GLN A CA 1
ATOM 5291 C C . GLN A 1 659 ? -5.044 46.689 11.543 1.00 30.53 659 GLN A C 1
ATOM 5293 O O . GLN A 1 659 ? -5.371 47.552 12.355 1.00 30.53 659 GLN A O 1
ATOM 5298 N N . GLN A 1 660 ? -4.109 45.779 11.849 1.00 31.55 660 GLN A N 1
ATOM 5299 C CA . GLN A 1 660 ? -3.444 45.740 13.166 1.00 31.55 660 GLN A CA 1
ATOM 5300 C C . GLN A 1 660 ? -2.289 46.753 13.332 1.00 31.55 660 GLN A C 1
ATOM 5302 O O . GLN A 1 660 ? -1.811 46.959 14.448 1.00 31.55 660 GLN A O 1
ATOM 5307 N N . GLN A 1 661 ? -1.871 47.445 12.262 1.00 29.95 661 GLN A N 1
ATOM 5308 C CA . GLN A 1 661 ? -0.875 48.529 12.338 1.00 29.95 661 GLN A CA 1
ATOM 5309 C C . GLN A 1 661 ? -1.490 49.937 12.461 1.00 29.95 661 GLN A C 1
ATOM 5311 O O . GLN A 1 661 ? -0.775 50.892 12.760 1.00 29.95 661 GLN A O 1
ATOM 5316 N N . GLN A 1 662 ? -2.810 50.089 12.286 1.00 29.39 662 GLN A N 1
ATOM 5317 C CA . GLN A 1 662 ? -3.489 51.390 12.413 1.00 29.39 662 GLN A CA 1
ATOM 5318 C C . GLN A 1 662 ? -4.056 51.672 13.816 1.00 29.39 662 GLN A C 1
ATOM 5320 O O . GLN A 1 662 ? -4.335 52.824 14.134 1.00 29.39 662 GLN A O 1
ATOM 5325 N N . THR A 1 663 ? -4.174 50.665 14.688 1.00 28.08 663 THR A N 1
ATOM 5326 C CA . THR A 1 663 ? -4.655 50.828 16.078 1.00 28.08 663 THR A CA 1
ATOM 5327 C C . THR A 1 663 ? -3.540 50.994 17.116 1.00 28.08 663 THR A C 1
ATOM 5329 O O . THR A 1 663 ? -3.822 51.260 18.281 1.00 28.08 663 THR A O 1
ATOM 5332 N N . THR A 1 664 ? -2.272 50.876 16.711 1.00 29.20 664 THR A N 1
ATOM 5333 C CA . THR A 1 664 ? -1.093 51.053 17.584 1.00 29.20 664 THR A CA 1
ATOM 5334 C C . THR A 1 664 ? -0.323 52.353 17.326 1.00 29.20 664 THR A C 1
ATOM 5336 O O . THR A 1 664 ? 0.497 52.749 18.152 1.00 29.20 664 THR A O 1
ATOM 5339 N N . SER A 1 665 ? -0.614 53.075 16.237 1.00 28.05 665 SER A N 1
ATOM 5340 C CA . SER A 1 665 ? 0.040 54.349 15.896 1.00 28.05 665 SER A CA 1
ATOM 5341 C C . SER A 1 665 ? -0.603 55.587 16.544 1.00 28.05 665 SER A C 1
ATOM 5343 O O . SER A 1 665 ? 0.044 56.628 16.645 1.00 28.05 665 SER A O 1
ATOM 5345 N N . SER A 1 666 ? -1.836 55.490 17.055 1.00 28.59 666 SER A N 1
ATOM 5346 C CA . SER A 1 666 ? -2.605 56.627 17.593 1.00 28.59 666 SER A CA 1
ATOM 5347 C C . SER A 1 666 ? -2.323 56.992 19.062 1.00 28.59 666 SER A C 1
ATOM 5349 O O . SER A 1 666 ? -3.012 57.850 19.609 1.00 28.59 666 SER A O 1
ATOM 5351 N N . LEU A 1 667 ? -1.342 56.355 19.716 1.00 32.06 667 LEU A N 1
ATOM 5352 C CA . LEU A 1 667 ? -0.898 56.689 21.084 1.00 32.06 667 LEU A CA 1
ATOM 5353 C C . LEU A 1 667 ? 0.595 57.054 21.200 1.00 32.06 667 LEU A C 1
ATOM 5355 O O . LEU A 1 667 ? 1.044 57.414 22.284 1.00 32.06 667 LEU A O 1
ATOM 5359 N N . ALA A 1 668 ? 1.361 57.001 20.106 1.00 27.03 668 ALA A N 1
ATOM 5360 C CA . ALA A 1 668 ? 2.800 57.297 20.097 1.00 27.03 668 ALA A CA 1
ATOM 5361 C C . ALA A 1 668 ? 3.141 58.689 19.520 1.00 27.03 668 ALA A C 1
ATOM 5363 O O . ALA A 1 668 ? 4.282 58.955 19.150 1.00 27.03 668 ALA A O 1
ATOM 5364 N N . SER A 1 669 ? 2.167 59.601 19.434 1.00 27.42 669 SER A N 1
ATOM 5365 C CA . SER A 1 669 ? 2.349 60.960 18.904 1.00 27.42 669 SER A CA 1
ATOM 5366 C C . SER A 1 669 ? 2.900 61.942 19.952 1.00 27.42 669 SER A C 1
ATOM 5368 O O . SER A 1 669 ? 2.307 62.993 20.206 1.00 27.42 669 SER A O 1
ATOM 5370 N N . SER A 1 670 ? 4.026 61.602 20.584 1.00 28.50 670 SER A N 1
ATOM 5371 C CA . SER A 1 670 ? 4.764 62.499 21.481 1.00 28.50 670 SER A CA 1
ATOM 5372 C C . SER A 1 670 ? 6.221 62.062 21.647 1.00 28.50 670 SER A C 1
ATOM 5374 O O . SER A 1 670 ? 6.463 60.873 21.825 1.00 28.50 670 SER A O 1
ATOM 5376 N N . ILE A 1 671 ? 7.121 63.050 21.746 1.00 26.64 671 ILE A N 1
ATOM 5377 C CA . ILE A 1 671 ? 8.567 62.956 22.047 1.00 26.64 671 ILE A CA 1
ATOM 5378 C C . ILE A 1 671 ? 9.485 62.765 20.810 1.00 26.64 671 ILE A C 1
ATOM 5380 O O . ILE A 1 671 ? 9.560 61.712 20.191 1.00 26.64 671 ILE A O 1
ATOM 5384 N N . ASP A 1 672 ? 10.203 63.859 20.533 1.00 24.59 672 ASP A N 1
ATOM 5385 C CA . ASP A 1 672 ? 11.560 64.008 19.979 1.00 24.59 672 ASP A CA 1
ATOM 5386 C C . ASP A 1 672 ? 11.889 63.663 18.513 1.00 24.59 672 ASP A C 1
ATOM 5388 O O . ASP A 1 672 ? 12.513 62.669 18.152 1.00 24.59 672 ASP A O 1
ATOM 5392 N N . GLN A 1 673 ? 11.592 64.666 17.682 1.00 23.80 673 GLN A N 1
ATOM 5393 C CA . GLN A 1 673 ? 12.523 65.314 16.742 1.00 23.80 673 GLN A CA 1
ATOM 5394 C C . GLN A 1 673 ? 14.006 64.861 16.779 1.00 23.80 673 GLN A C 1
ATOM 5396 O O . GLN A 1 673 ? 14.679 65.006 17.797 1.00 23.80 673 GLN A O 1
ATOM 5401 N N . SER A 1 674 ? 14.591 64.568 15.609 1.00 24.20 674 SER A N 1
ATOM 5402 C CA . SER A 1 674 ? 15.777 65.311 15.116 1.00 24.20 674 SER A CA 1
ATOM 5403 C C . SER A 1 674 ? 16.183 64.958 13.669 1.00 24.20 674 SER A C 1
ATOM 5405 O O . SER A 1 674 ? 16.341 63.797 13.319 1.00 24.20 674 SER A O 1
ATOM 5407 N N . ASN A 1 675 ? 16.372 66.008 12.857 1.00 24.20 675 ASN A N 1
ATOM 5408 C CA . ASN A 1 675 ? 17.342 66.190 11.758 1.00 24.20 675 ASN A CA 1
ATOM 5409 C C . ASN A 1 675 ? 17.651 64.988 10.819 1.00 24.20 675 ASN A C 1
ATOM 5411 O O . ASN A 1 675 ? 18.368 64.069 11.194 1.00 24.20 675 ASN A O 1
ATOM 5415 N N . SER A 1 676 ? 17.136 64.947 9.578 1.00 23.19 676 SER A N 1
ATOM 5416 C CA . SER A 1 676 ? 17.643 65.655 8.364 1.00 23.19 676 SER A CA 1
ATOM 5417 C C . SER A 1 676 ? 19.047 65.198 7.905 1.00 23.19 676 SER A C 1
ATOM 5419 O O . SER A 1 676 ? 19.982 65.249 8.697 1.00 23.19 676 SER A O 1
ATOM 5421 N N . TYR A 1 677 ? 19.284 64.827 6.639 1.00 23.14 677 TYR A N 1
ATOM 5422 C CA . TYR A 1 677 ? 19.126 65.709 5.465 1.00 23.14 677 TYR A CA 1
ATOM 5423 C C . TYR A 1 677 ? 19.057 64.984 4.095 1.00 23.14 677 TYR A C 1
ATOM 5425 O O . TYR A 1 677 ? 19.571 63.882 3.951 1.00 23.14 677 TYR A O 1
ATOM 5433 N N . GLN A 1 678 ? 18.562 65.737 3.098 1.00 24.22 678 GLN A N 1
ATOM 5434 C CA . GLN A 1 678 ? 18.937 65.745 1.667 1.00 24.22 678 GLN A CA 1
ATOM 5435 C C . GLN A 1 678 ? 18.471 64.630 0.696 1.00 24.22 678 GLN A C 1
ATOM 5437 O O . GLN A 1 678 ? 18.995 63.524 0.683 1.00 24.22 678 GLN A O 1
ATOM 5442 N N . ASP A 1 679 ? 17.540 65.036 -0.186 1.00 22.64 679 ASP A N 1
ATOM 5443 C CA . ASP A 1 679 ? 17.762 65.306 -1.626 1.00 22.64 679 ASP A CA 1
ATOM 5444 C C . ASP A 1 679 ? 18.190 64.156 -2.576 1.00 22.64 679 ASP A C 1
ATOM 5446 O O . ASP A 1 679 ? 19.066 63.361 -2.269 1.00 22.64 679 ASP A O 1
ATOM 5450 N N . THR A 1 680 ? 17.692 64.045 -3.822 1.00 24.03 680 THR A N 1
ATOM 5451 C CA . THR A 1 680 ? 16.748 64.885 -4.612 1.00 24.03 680 THR A CA 1
ATOM 5452 C C . THR A 1 680 ? 16.229 64.113 -5.847 1.00 24.03 680 THR A C 1
ATOM 5454 O O . THR A 1 680 ? 16.913 63.203 -6.295 1.00 24.03 680 THR A O 1
ATOM 5457 N N . LEU A 1 681 ? 15.086 64.559 -6.404 1.00 23.30 681 LEU A N 1
ATOM 5458 C CA . LEU A 1 681 ? 14.731 64.708 -7.843 1.00 23.30 681 LEU A CA 1
ATOM 5459 C C . LEU A 1 681 ? 14.969 63.552 -8.865 1.00 23.30 681 LEU A C 1
ATOM 5461 O O . LEU A 1 681 ? 16.023 62.936 -8.898 1.00 23.30 681 LEU A O 1
ATOM 5465 N N . ASP A 1 682 ? 14.117 63.317 -9.874 1.00 26.14 682 ASP A N 1
ATOM 5466 C CA . ASP A 1 682 ? 12.715 63.709 -10.138 1.00 26.14 682 ASP A CA 1
ATOM 5467 C C . ASP A 1 682 ? 12.207 63.006 -11.428 1.00 26.14 682 ASP A C 1
ATOM 5469 O O . ASP A 1 682 ? 13.006 62.454 -12.183 1.00 26.14 682 ASP A O 1
ATOM 5473 N N . ASN A 1 683 ? 10.919 63.195 -11.740 1.00 25.19 683 ASN A N 1
ATOM 5474 C CA . ASN A 1 683 ? 10.300 63.178 -13.075 1.00 25.19 683 ASN A CA 1
ATOM 5475 C C . ASN A 1 683 ? 10.135 61.846 -13.846 1.00 25.19 683 ASN A C 1
ATOM 5477 O O . ASN A 1 683 ? 11.015 60.996 -13.863 1.00 25.19 683 ASN A O 1
ATOM 5481 N N . GLN A 1 684 ? 9.084 61.661 -14.662 1.00 25.08 684 GLN A N 1
ATOM 5482 C CA . GLN A 1 684 ? 7.663 62.086 -14.607 1.00 25.08 684 GLN A CA 1
ATOM 5483 C C . GLN A 1 684 ? 6.909 61.482 -15.821 1.00 25.08 684 GLN A C 1
ATOM 5485 O O . GLN A 1 684 ? 7.543 61.059 -16.785 1.00 25.08 684 GLN A O 1
ATOM 5490 N N . ASN A 1 685 ? 5.571 61.593 -15.797 1.00 25.66 685 ASN A N 1
ATOM 5491 C CA . ASN A 1 685 ? 4.602 61.482 -16.910 1.00 25.66 685 ASN A CA 1
ATOM 5492 C C . ASN A 1 685 ? 3.989 60.089 -17.182 1.00 25.66 685 ASN A C 1
ATOM 5494 O O . ASN A 1 685 ? 4.696 59.142 -17.496 1.00 25.66 685 ASN A O 1
ATOM 5498 N N . GLN A 1 686 ? 2.696 59.869 -16.864 1.00 26.53 686 GLN A N 1
ATOM 5499 C CA . GLN A 1 686 ? 1.428 60.373 -17.478 1.00 26.53 686 GLN A CA 1
ATOM 5500 C C . GLN A 1 686 ? 0.942 59.404 -18.591 1.00 26.53 686 GLN A C 1
ATOM 5502 O O . GLN A 1 686 ? 1.767 58.863 -19.314 1.00 26.53 686 GLN A O 1
ATOM 5507 N N . MET A 1 687 ? -0.355 59.132 -18.805 1.00 23.67 687 MET A N 1
ATOM 5508 C CA . MET A 1 687 ? -1.581 59.585 -18.121 1.00 23.67 687 MET A CA 1
ATOM 5509 C C . MET A 1 687 ? -2.722 58.546 -18.255 1.00 23.67 687 MET A C 1
ATOM 5511 O O . MET A 1 687 ? -2.732 57.786 -19.216 1.00 23.67 687 MET A O 1
ATOM 5515 N N . LEU A 1 688 ? -3.624 58.535 -17.258 1.00 26.23 688 LEU A N 1
ATOM 5516 C CA . LEU A 1 688 ? -5.109 58.646 -17.292 1.00 26.23 688 LEU A CA 1
ATOM 5517 C C . LEU A 1 688 ? -5.866 58.281 -18.606 1.00 26.23 688 LEU A C 1
ATOM 5519 O O . LEU A 1 688 ? -5.367 58.506 -19.702 1.00 26.23 688 LEU A O 1
ATOM 5523 N N . ILE A 1 689 ? -7.111 57.778 -18.573 1.00 26.20 689 ILE A N 1
ATOM 5524 C CA . ILE A 1 689 ? -8.336 58.499 -18.139 1.00 26.20 689 ILE A CA 1
ATOM 5525 C C . ILE A 1 689 ? -9.507 57.524 -17.827 1.00 26.20 689 ILE A C 1
ATOM 5527 O O . ILE A 1 689 ? -9.755 56.617 -18.614 1.00 26.20 689 ILE A O 1
ATOM 5531 N N . ASP A 1 690 ? -10.172 57.777 -16.689 1.00 24.12 690 ASP A N 1
ATOM 5532 C CA . ASP A 1 690 ? -11.611 57.764 -16.302 1.00 24.12 690 ASP A CA 1
ATOM 5533 C C . ASP A 1 690 ? -12.633 56.676 -16.755 1.00 24.12 690 ASP A C 1
ATOM 5535 O O . ASP A 1 690 ? -12.488 56.063 -17.807 1.00 24.12 690 ASP A O 1
ATOM 5539 N N . ASP A 1 691 ? -13.807 56.490 -16.109 1.00 26.84 691 ASP A N 1
ATOM 5540 C CA . ASP A 1 691 ? -14.225 56.512 -14.675 1.00 26.84 691 ASP A CA 1
ATOM 5541 C C . ASP A 1 691 ? -15.722 56.052 -14.529 1.00 26.84 691 ASP A C 1
ATOM 5543 O O . ASP A 1 691 ? -16.454 56.004 -15.516 1.00 26.84 691 ASP A O 1
ATOM 5547 N N . GLN A 1 692 ? -16.185 55.819 -13.286 1.00 25.39 692 GLN A N 1
ATOM 5548 C CA . GLN A 1 692 ? -17.543 56.072 -12.727 1.00 25.39 692 GLN A CA 1
ATOM 5549 C C . GLN A 1 692 ? -18.832 55.231 -13.041 1.00 25.39 692 GLN A C 1
ATOM 5551 O O . GLN A 1 692 ? -19.286 55.095 -14.170 1.00 25.39 692 GLN A O 1
ATOM 5556 N N . ILE A 1 693 ? -19.522 54.878 -11.928 1.00 26.17 693 ILE A N 1
ATOM 5557 C CA . ILE A 1 693 ? -20.997 54.795 -11.660 1.00 26.17 693 ILE A CA 1
ATOM 5558 C C . ILE A 1 693 ? -21.827 53.566 -12.144 1.00 26.17 693 ILE A C 1
ATOM 5560 O O . ILE A 1 693 ? -22.473 53.581 -13.186 1.00 26.17 693 ILE A O 1
ATOM 5564 N N . ASP A 1 694 ? -21.803 52.482 -11.353 1.00 23.23 694 ASP A N 1
ATOM 5565 C CA . ASP A 1 694 ? -22.733 52.104 -10.243 1.00 23.23 694 ASP A CA 1
ATOM 5566 C C . ASP A 1 694 ? -24.302 52.083 -10.372 1.00 23.23 694 ASP A C 1
ATOM 5568 O O . ASP A 1 694 ? -24.907 52.960 -10.980 1.00 23.23 694 ASP A O 1
ATOM 5572 N N . TRP A 1 695 ? -24.939 51.114 -9.665 1.00 23.91 695 TRP A N 1
ATOM 5573 C CA . TRP A 1 695 ? -26.388 50.805 -9.406 1.00 23.91 695 TRP A CA 1
ATOM 5574 C C . TRP A 1 695 ? -27.381 50.680 -10.606 1.00 23.91 695 TRP A C 1
ATOM 5576 O O . TRP A 1 695 ? -27.468 51.554 -11.454 1.00 23.91 695 TRP A O 1
ATOM 5586 N N . ASN A 1 696 ? -28.306 49.696 -10.703 1.00 23.89 696 ASN A N 1
ATOM 5587 C CA . ASN A 1 696 ? -29.293 49.296 -9.675 1.00 23.89 696 ASN A CA 1
ATOM 5588 C C . ASN A 1 696 ? -30.131 48.001 -9.989 1.00 23.89 696 ASN A C 1
ATOM 5590 O O . ASN A 1 696 ? -29.931 47.335 -11.000 1.00 23.89 696 ASN A O 1
ATOM 5594 N N . MET A 1 697 ? -31.089 47.674 -9.100 1.00 24.67 697 MET A N 1
ATOM 5595 C CA . MET A 1 697 ? -31.970 46.475 -8.995 1.00 24.67 697 MET A CA 1
ATOM 5596 C C . MET A 1 697 ? -32.896 46.080 -10.183 1.00 24.67 697 MET A C 1
ATOM 5598 O O . MET A 1 697 ? -33.343 46.927 -10.951 1.00 24.67 697 MET A O 1
ATOM 5602 N N . GLY A 1 698 ? -33.368 44.813 -10.188 1.00 23.62 698 GLY A N 1
ATOM 5603 C CA . GLY A 1 698 ? -34.572 44.346 -10.916 1.00 23.62 698 GLY A CA 1
ATOM 5604 C C . GLY A 1 698 ? -35.061 42.933 -10.506 1.00 23.62 698 GLY A C 1
ATOM 5605 O O . GLY A 1 698 ? -34.243 42.044 -10.295 1.00 23.62 698 GLY A O 1
ATOM 5606 N N . GLN A 1 699 ? -36.380 42.712 -10.367 1.00 27.50 699 GLN A N 1
ATOM 5607 C CA . GLN A 1 699 ? -36.999 41.452 -9.882 1.00 27.50 699 GLN A CA 1
ATOM 5608 C C . GLN A 1 699 ? -37.710 40.607 -10.975 1.00 27.50 699 GLN A C 1
ATOM 5610 O O . GLN A 1 699 ? -38.096 41.131 -12.015 1.00 27.50 699 GLN A O 1
ATOM 5615 N N . ASN A 1 700 ? -38.062 39.366 -10.586 1.00 24.55 700 ASN A N 1
ATOM 5616 C CA . ASN A 1 700 ? -39.217 38.536 -11.006 1.00 24.55 700 ASN A CA 1
ATOM 5617 C C . ASN A 1 700 ? -39.066 37.503 -12.146 1.00 24.55 700 ASN A C 1
ATOM 5619 O O . ASN A 1 700 ? -38.499 37.747 -13.204 1.00 24.55 700 ASN A O 1
ATOM 5623 N N . SER A 1 701 ? -39.663 36.327 -11.899 1.00 27.78 701 SER A N 1
ATOM 5624 C CA . SER A 1 701 ? -39.891 35.221 -12.848 1.00 27.78 701 SER A CA 1
ATOM 5625 C C . SER A 1 701 ? -41.185 35.423 -13.658 1.00 27.78 701 SER A C 1
ATOM 5627 O O . SER A 1 701 ? -42.020 36.248 -13.281 1.00 27.78 701 SER A O 1
ATOM 5629 N N . PRO A 1 702 ? -41.414 34.629 -14.724 1.00 30.22 702 PRO A N 1
ATOM 5630 C CA . PRO A 1 702 ? -42.486 33.623 -14.613 1.00 30.22 702 PRO A CA 1
ATOM 5631 C C . PRO A 1 702 ? -42.162 32.266 -15.301 1.00 30.22 702 PRO A C 1
ATOM 5633 O O . PRO A 1 702 ? -41.003 31.895 -15.453 1.00 30.22 702 PRO A O 1
ATOM 5636 N N . ILE A 1 703 ? -43.202 31.481 -15.619 1.00 25.25 703 ILE A N 1
ATOM 5637 C CA . ILE A 1 703 ? -43.192 30.024 -15.874 1.00 25.25 703 ILE A CA 1
ATOM 5638 C C . ILE A 1 703 ? -43.303 29.661 -17.384 1.00 25.25 703 ILE A C 1
ATOM 5640 O O . ILE A 1 703 ? -43.779 30.452 -18.189 1.00 25.25 703 ILE A O 1
ATOM 5644 N N . SER A 1 704 ? -42.864 28.435 -17.721 1.00 37.09 704 SER A N 1
ATOM 5645 C CA . SER A 1 704 ? -42.945 27.644 -18.985 1.00 37.09 704 SER A CA 1
ATOM 5646 C C . SER A 1 704 ? -44.234 27.793 -19.844 1.00 37.09 704 SER A C 1
ATOM 5648 O O . SER A 1 704 ? -45.267 28.058 -19.221 1.00 37.09 704 SER A O 1
ATOM 5650 N N . PRO A 1 705 ? -44.276 27.482 -21.181 1.00 30.61 705 PRO A N 1
ATOM 5651 C CA . PRO A 1 705 ? -44.081 26.090 -21.684 1.00 30.61 705 PRO A CA 1
ATOM 5652 C C . PRO A 1 705 ? -43.634 25.813 -23.167 1.00 30.61 705 PRO A C 1
ATOM 5654 O O . PRO A 1 705 ? -43.808 26.630 -24.059 1.00 30.61 705 PRO A O 1
ATOM 5657 N N . SER A 1 706 ? -43.198 24.556 -23.411 1.00 26.80 706 SER A N 1
ATOM 5658 C CA . SER A 1 706 ? -43.386 23.673 -24.612 1.00 26.80 706 SER A CA 1
ATOM 5659 C C . SER A 1 706 ? -42.975 24.050 -26.067 1.00 26.80 706 SER A C 1
ATOM 5661 O O . SER A 1 706 ? -43.402 25.071 -26.590 1.00 26.80 706 SER A O 1
ATOM 5663 N N . GLY A 1 707 ? -42.337 23.091 -26.776 1.00 22.53 707 GLY A N 1
ATOM 5664 C CA . GLY A 1 707 ? -42.054 23.053 -28.242 1.00 22.53 707 GLY A CA 1
ATOM 5665 C C . GLY A 1 707 ? -40.547 22.853 -28.536 1.00 22.53 707 GLY A C 1
ATOM 5666 O O . GLY A 1 707 ? -39.763 23.559 -27.913 1.00 22.53 707 GLY A O 1
ATOM 5667 N N . CYS A 1 708 ? -39.995 21.903 -29.318 1.00 24.28 708 CYS A N 1
ATOM 5668 C CA . CYS A 1 708 ? -40.375 21.168 -30.555 1.00 24.28 708 CYS A CA 1
ATOM 5669 C C . CYS A 1 708 ? -40.502 22.065 -31.806 1.00 24.28 708 CYS A C 1
ATOM 5671 O O . CYS A 1 708 ? -41.278 23.015 -31.766 1.00 24.28 708 CYS A O 1
ATOM 5673 N N . ASP A 1 709 ? -39.807 21.848 -32.939 1.00 26.52 709 ASP A N 1
ATOM 5674 C CA . ASP A 1 709 ? -38.772 20.845 -33.325 1.00 26.52 709 ASP A CA 1
ATOM 5675 C C . ASP A 1 709 ? -37.515 21.552 -33.929 1.00 26.52 709 ASP A C 1
ATOM 5677 O O . ASP A 1 709 ? -37.356 22.750 -33.722 1.00 26.52 709 ASP A O 1
ATOM 5681 N N . TRP A 1 710 ? -36.510 20.905 -34.545 1.00 22.25 710 TRP A N 1
ATOM 5682 C CA . TRP A 1 710 ? -36.573 20.245 -35.867 1.00 22.25 710 TRP A CA 1
ATOM 5683 C C . TRP A 1 710 ? -35.825 18.898 -35.935 1.00 22.25 710 TRP A C 1
ATOM 5685 O O . TRP A 1 710 ? -34.707 18.769 -35.438 1.00 22.25 710 TRP A O 1
ATOM 5695 N N . ILE A 1 711 ? -36.401 17.928 -36.654 1.00 24.61 711 ILE A N 1
ATOM 5696 C CA . ILE A 1 711 ? -35.750 16.690 -37.120 1.00 24.61 711 ILE A CA 1
ATOM 5697 C C . ILE A 1 711 ? -36.238 16.404 -38.544 1.00 24.61 711 ILE A C 1
ATOM 5699 O O . ILE A 1 711 ? -37.443 16.393 -38.757 1.00 24.61 711 ILE A O 1
ATOM 5703 N N . ASP A 1 712 ? -35.328 16.034 -39.445 1.00 26.14 712 ASP A N 1
ATOM 5704 C CA . ASP A 1 712 ? -35.516 14.917 -40.388 1.00 26.14 712 ASP A CA 1
ATOM 5705 C C . ASP A 1 712 ? -34.134 14.233 -40.574 1.00 26.14 712 ASP A C 1
ATOM 5707 O O . ASP A 1 712 ? -33.112 14.906 -40.449 1.00 26.14 712 ASP A O 1
ATOM 5711 N N . LYS A 1 713 ? -33.949 12.900 -40.658 1.00 24.30 713 LYS A N 1
ATOM 5712 C CA . LYS A 1 713 ? -34.676 11.798 -41.348 1.00 24.30 713 LYS A CA 1
ATOM 5713 C C . LYS A 1 713 ? -34.534 11.871 -42.884 1.00 24.30 713 LYS A C 1
ATOM 5715 O O . LYS A 1 713 ? -34.202 12.914 -43.422 1.00 24.30 713 LYS A O 1
ATOM 5720 N N . ALA A 1 714 ? -34.679 10.778 -43.641 1.00 25.31 714 ALA A N 1
ATOM 5721 C CA . ALA A 1 714 ? -35.318 9.484 -43.348 1.00 25.31 714 ALA A CA 1
ATOM 5722 C C . ALA A 1 714 ? -34.458 8.282 -43.840 1.00 25.31 714 ALA A C 1
ATOM 5724 O O . ALA A 1 714 ? -33.525 8.494 -44.605 1.00 25.31 714 ALA A O 1
ATOM 5725 N N . LEU A 1 715 ? -34.537 7.069 -43.257 1.00 24.42 715 LEU A N 1
ATOM 5726 C CA . LEU A 1 715 ? -35.503 5.964 -43.518 1.00 24.42 715 LEU A CA 1
ATOM 5727 C C . LEU A 1 715 ? -35.477 5.458 -44.987 1.00 24.42 715 LEU A C 1
ATOM 5729 O O . LEU A 1 715 ? -35.313 6.266 -45.890 1.00 24.42 715 LEU A O 1
ATOM 5733 N N . LEU A 1 716 ? -35.678 4.173 -45.314 1.00 24.67 716 LEU A N 1
ATOM 5734 C CA . LEU A 1 716 ? -35.896 2.938 -44.530 1.00 24.67 716 LEU A CA 1
ATOM 5735 C C . LEU A 1 716 ? -35.566 1.711 -45.415 1.00 24.67 716 LEU A C 1
ATOM 5737 O O . LEU A 1 716 ? -35.510 1.859 -46.630 1.00 24.67 716 LEU A O 1
ATOM 5741 N N . ASP A 1 717 ? -35.367 0.536 -44.801 1.00 25.19 717 ASP A N 1
ATOM 5742 C CA . ASP A 1 717 ? -35.953 -0.780 -45.165 1.00 25.19 717 ASP A CA 1
ATOM 5743 C C . ASP A 1 717 ? -35.186 -1.913 -44.438 1.00 25.19 717 ASP A C 1
ATOM 5745 O O . ASP A 1 717 ? -33.986 -1.792 -44.202 1.00 25.19 717 ASP A O 1
ATOM 5749 N N . LEU A 1 718 ? -35.784 -3.027 -43.992 1.00 24.70 718 LEU A N 1
ATOM 5750 C CA . LEU A 1 718 ? -37.181 -3.495 -44.048 1.00 24.70 718 LEU A CA 1
ATOM 5751 C C . LEU A 1 718 ? -37.533 -4.271 -42.749 1.00 24.70 718 LEU A C 1
ATOM 5753 O O . LEU A 1 718 ? -36.660 -4.527 -41.919 1.00 24.70 718 LEU A O 1
ATOM 5757 N N . PHE A 1 719 ? -38.808 -4.622 -42.557 1.00 22.17 719 PHE A N 1
ATOM 5758 C CA . PHE A 1 719 ? -39.336 -5.263 -41.337 1.00 22.17 719 PHE A CA 1
ATOM 5759 C C . PHE A 1 719 ? -39.428 -6.806 -41.400 1.00 22.17 719 PHE A C 1
ATOM 5761 O O . PHE A 1 719 ? -39.358 -7.404 -42.469 1.00 22.17 719 PHE A O 1
ATOM 5768 N N . ASP A 1 720 ? -39.683 -7.381 -40.216 1.00 24.55 720 ASP A N 1
ATOM 5769 C CA . ASP A 1 720 ? -40.207 -8.725 -39.901 1.00 24.55 720 ASP A CA 1
ATOM 5770 C C . ASP A 1 720 ? -39.313 -9.978 -40.045 1.00 24.55 720 ASP A C 1
ATOM 5772 O O . ASP A 1 720 ? -39.122 -10.539 -41.118 1.00 24.55 720 ASP A O 1
ATOM 5776 N N . ASP A 1 721 ? -38.941 -10.548 -38.888 1.00 24.33 721 ASP A N 1
ATOM 5777 C CA . ASP A 1 721 ? -39.697 -11.699 -38.353 1.00 24.33 721 ASP A CA 1
ATOM 5778 C C . ASP A 1 721 ? -39.671 -11.694 -36.801 1.00 24.33 721 ASP A C 1
ATOM 5780 O O . ASP A 1 721 ? -38.828 -11.042 -36.177 1.00 24.33 721 ASP A O 1
ATOM 5784 N N . ALA A 1 722 ? -40.615 -12.379 -36.147 1.00 25.03 722 ALA A N 1
ATOM 5785 C CA . ALA A 1 722 ? -40.936 -12.194 -34.732 1.00 25.03 722 ALA A CA 1
ATOM 5786 C C . ALA A 1 722 ? -40.805 -13.453 -33.845 1.00 25.03 722 ALA A C 1
ATOM 5788 O O . ALA A 1 722 ? -40.994 -14.595 -34.252 1.00 25.03 722 ALA A O 1
ATOM 5789 N N . ASN A 1 723 ? -40.628 -13.202 -32.541 1.00 23.38 723 ASN A N 1
ATOM 5790 C CA . ASN A 1 723 ? -40.799 -14.141 -31.420 1.00 23.38 723 ASN A CA 1
ATOM 5791 C C . ASN A 1 723 ? -39.868 -15.373 -31.318 1.00 23.38 723 ASN A C 1
ATOM 5793 O O . ASN A 1 723 ? -40.160 -16.436 -31.868 1.00 23.38 723 ASN A O 1
ATOM 5797 N N . LYS A 1 724 ? -38.971 -15.344 -30.311 1.00 27.23 724 LYS A N 1
ATOM 5798 C CA . LYS A 1 724 ? -39.043 -16.290 -29.165 1.00 27.23 724 LYS A CA 1
ATOM 5799 C C . LYS A 1 724 ? -38.219 -15.865 -27.930 1.00 27.23 724 LYS A C 1
ATOM 5801 O O . LYS A 1 724 ? -37.000 -15.895 -27.951 1.00 27.23 724 LYS A O 1
ATOM 5806 N N . ARG A 1 725 ? -38.939 -15.691 -26.807 1.00 29.22 725 ARG A N 1
ATOM 5807 C CA . ARG A 1 725 ? -38.536 -15.984 -25.402 1.00 29.22 725 ARG A CA 1
ATOM 5808 C C . ARG A 1 725 ? -37.371 -15.136 -24.822 1.00 29.22 725 ARG A C 1
ATOM 5810 O O . ARG A 1 725 ? -36.213 -15.446 -25.037 1.00 29.22 725 ARG A O 1
ATOM 5817 N N . ARG A 1 726 ? -37.622 -14.032 -24.098 1.00 24.94 726 ARG A N 1
ATOM 5818 C CA . ARG A 1 726 ? -38.231 -13.890 -22.739 1.00 24.94 726 ARG A CA 1
ATOM 5819 C C . ARG A 1 726 ? -37.298 -14.302 -21.581 1.00 24.94 726 ARG A C 1
ATOM 5821 O O . ARG A 1 726 ? -37.173 -15.485 -21.289 1.00 24.94 726 ARG A O 1
ATOM 5828 N N . ALA A 1 727 ? -36.781 -13.316 -20.842 1.00 43.03 727 ALA A N 1
ATOM 5829 C CA . ALA A 1 727 ? -36.212 -13.481 -19.492 1.00 43.03 727 ALA A CA 1
ATOM 5830 C C . ALA A 1 727 ? -37.304 -13.409 -18.388 1.00 43.03 727 ALA A C 1
ATOM 5832 O O . ALA A 1 727 ? -38.353 -12.819 -18.660 1.00 43.03 727 ALA A O 1
ATOM 5833 N N . LYS A 1 728 ? -37.030 -13.975 -17.181 1.00 29.84 728 LYS A N 1
ATOM 5834 C CA . LYS A 1 728 ? -37.858 -14.187 -15.935 1.00 29.84 728 LYS A CA 1
ATOM 5835 C C . LYS A 1 728 ? -37.931 -15.691 -15.552 1.00 29.84 728 LYS A C 1
ATOM 5837 O O . LYS A 1 728 ? -38.012 -16.500 -16.466 1.00 29.84 728 LYS A O 1
ATOM 5842 N N . GLN A 1 729 ? -37.966 -16.176 -14.290 1.00 24.48 729 GLN A N 1
ATOM 5843 C CA . GLN A 1 729 ? -37.815 -15.639 -12.901 1.00 24.48 729 GLN A CA 1
ATOM 5844 C C . GLN A 1 729 ? -37.685 -16.858 -11.902 1.00 24.48 729 GLN A C 1
ATOM 5846 O O . GLN A 1 729 ? -37.773 -17.983 -12.378 1.00 24.48 729 GLN A O 1
ATOM 5851 N N . ILE A 1 730 ? -37.490 -16.822 -10.558 1.00 22.70 730 ILE A N 1
ATOM 5852 C CA . ILE A 1 730 ? -37.460 -15.733 -9.544 1.00 22.70 730 ILE A CA 1
ATOM 5853 C C . ILE A 1 730 ? -36.478 -15.890 -8.335 1.00 22.70 730 ILE A C 1
ATOM 5855 O O . ILE A 1 730 ? -35.527 -15.118 -8.265 1.00 22.70 730 ILE A O 1
ATOM 5859 N N . ARG A 1 731 ? -36.728 -16.756 -7.329 1.00 23.31 731 ARG A N 1
ATOM 5860 C CA . ARG A 1 731 ? -36.085 -16.764 -5.979 1.00 23.31 731 ARG A CA 1
ATOM 5861 C C . ARG A 1 731 ? -35.936 -18.174 -5.367 1.00 23.31 731 ARG A C 1
ATOM 5863 O O . ARG A 1 731 ? -36.702 -19.075 -5.686 1.00 23.31 731 ARG A O 1
ATOM 5870 N N . ALA A 1 732 ? -34.992 -18.271 -4.423 1.00 38.47 732 ALA A N 1
ATOM 5871 C CA . ALA A 1 732 ? -34.741 -19.331 -3.428 1.00 38.47 732 ALA A CA 1
ATOM 5872 C C . ALA A 1 732 ? -35.968 -19.772 -2.584 1.00 38.47 732 ALA A C 1
ATOM 5874 O O . ALA A 1 732 ? -36.980 -19.066 -2.578 1.00 38.47 732 ALA A O 1
ATOM 5875 N N . PRO A 1 733 ? -35.871 -20.880 -1.806 1.00 34.31 733 PRO A N 1
ATOM 5876 C CA . PRO A 1 733 ? -35.460 -20.725 -0.393 1.00 34.31 733 PRO A CA 1
ATOM 5877 C C . PRO A 1 733 ? -34.659 -21.894 0.261 1.00 34.31 733 PRO A C 1
ATOM 5879 O O . PRO A 1 733 ? -34.421 -22.939 -0.333 1.00 34.31 733 PRO A O 1
ATOM 5882 N N . TYR A 1 734 ? -34.335 -21.685 1.549 1.00 20.66 734 TYR A N 1
ATOM 5883 C CA . TYR A 1 734 ? -33.844 -22.601 2.605 1.00 20.66 734 TYR A CA 1
ATOM 5884 C C . TYR A 1 734 ? -32.349 -22.962 2.761 1.00 20.66 734 TYR A C 1
ATOM 5886 O O . TYR A 1 734 ? -31.761 -23.770 2.049 1.00 20.66 734 TYR A O 1
ATOM 5894 N N . ARG A 1 735 ? -31.802 -22.453 3.880 1.00 27.53 735 ARG A N 1
ATOM 5895 C CA . ARG A 1 735 ? -30.643 -22.974 4.627 1.00 27.53 735 ARG A CA 1
ATOM 5896 C C . ARG A 1 735 ? -30.882 -24.417 5.104 1.00 27.53 735 ARG A C 1
ATOM 5898 O O . ARG A 1 735 ? -31.985 -24.718 5.563 1.00 27.53 735 ARG A O 1
ATOM 5905 N N . ARG A 1 736 ? -29.802 -25.192 5.286 1.00 20.34 736 ARG A N 1
ATOM 5906 C CA . ARG A 1 736 ? -29.625 -25.975 6.529 1.00 20.34 736 ARG A CA 1
ATOM 5907 C C . ARG A 1 736 ? -28.146 -26.212 6.875 1.00 20.34 736 ARG A C 1
ATOM 5909 O O . ARG A 1 736 ? -27.465 -26.970 6.199 1.00 20.34 736 ARG A O 1
ATOM 5916 N N . TYR A 1 737 ? -27.681 -25.577 7.949 1.00 25.00 737 TYR A N 1
ATOM 5917 C CA . TYR A 1 737 ? -26.428 -25.909 8.646 1.00 25.00 737 TYR A CA 1
ATOM 5918 C C . TYR A 1 737 ? -26.667 -27.071 9.625 1.00 25.00 737 TYR A C 1
ATOM 5920 O O . TYR A 1 737 ? -27.740 -27.106 10.225 1.00 25.00 737 TYR A O 1
ATOM 5928 N N . VAL A 1 738 ? -25.679 -27.963 9.809 1.00 20.58 738 VAL A N 1
ATOM 5929 C CA . VAL A 1 738 ? -25.467 -28.834 10.999 1.00 20.58 738 VAL A CA 1
ATOM 5930 C C . VAL A 1 738 ? -24.082 -29.538 10.925 1.00 20.58 738 VAL A C 1
ATOM 5932 O O . VAL A 1 738 ? -23.848 -30.302 9.993 1.00 20.58 738 VAL A O 1
ATOM 5935 N N . TYR A 1 739 ? -23.168 -29.287 11.882 1.00 25.64 739 TYR A N 1
ATOM 5936 C CA . TYR A 1 739 ? -21.815 -29.891 12.083 1.00 25.64 739 TYR A CA 1
ATOM 5937 C C . TYR A 1 739 ? -21.262 -29.415 13.457 1.00 25.64 739 TYR A C 1
ATOM 5939 O O . TYR A 1 739 ? -21.470 -28.244 13.742 1.00 25.64 739 TYR A O 1
ATOM 5947 N N . ARG A 1 740 ? -20.607 -30.142 14.393 1.00 27.84 740 ARG A N 1
ATOM 5948 C CA . ARG A 1 740 ? -20.014 -31.511 14.573 1.00 27.84 740 ARG A CA 1
ATOM 5949 C C . ARG A 1 740 ? -20.689 -32.262 15.767 1.00 27.84 740 ARG A C 1
ATOM 5951 O O . ARG A 1 740 ? -21.538 -31.653 16.410 1.00 27.84 740 ARG A O 1
ATOM 5958 N N . SER A 1 741 ? -20.377 -33.542 16.066 1.00 22.11 741 SER A N 1
ATOM 5959 C CA . SER A 1 741 ? -20.406 -34.131 17.448 1.00 22.11 741 SER A CA 1
ATOM 5960 C C . SER A 1 741 ? -19.662 -35.479 17.593 1.00 22.11 741 SER A C 1
ATOM 5962 O O . SER A 1 741 ? -20.274 -36.539 17.712 1.00 22.11 741 SER A O 1
ATOM 5964 N N . ASN A 1 742 ? -18.329 -35.473 17.575 1.00 38.12 742 ASN A N 1
ATOM 5965 C CA . ASN A 1 742 ? -17.562 -36.666 17.981 1.00 38.12 742 ASN A CA 1
ATOM 5966 C C . ASN A 1 742 ? -17.903 -37.090 19.434 1.00 38.12 742 ASN A C 1
ATOM 5968 O O . ASN A 1 742 ? -18.687 -36.411 20.096 1.00 38.12 742 ASN A O 1
ATOM 5972 N N . ASN A 1 743 ? -17.209 -38.134 19.917 1.00 27.20 743 ASN A N 1
ATOM 5973 C CA . ASN A 1 743 ? -17.036 -38.535 21.328 1.00 27.20 743 ASN A CA 1
ATOM 5974 C C . ASN A 1 743 ? -17.950 -39.701 21.775 1.00 27.20 743 ASN A C 1
ATOM 5976 O O . ASN A 1 743 ? -19.049 -39.868 21.248 1.00 27.20 743 ASN A O 1
ATOM 5980 N N . TYR A 1 744 ? -17.547 -40.549 22.731 1.00 29.31 744 TYR A N 1
ATOM 5981 C CA . TYR A 1 744 ? -16.188 -40.994 23.114 1.00 29.31 744 TYR A CA 1
ATOM 5982 C C . TYR A 1 744 ? -16.280 -42.381 23.795 1.00 29.31 744 TYR A C 1
ATOM 5984 O O . TYR A 1 744 ? -17.380 -42.879 24.025 1.00 29.31 744 TYR A O 1
ATOM 5992 N N . ALA A 1 745 ? -15.117 -42.988 24.050 1.00 26.05 745 ALA A N 1
ATOM 5993 C CA . ALA A 1 745 ? -14.796 -43.905 25.154 1.00 26.05 745 ALA A CA 1
ATOM 5994 C C . ALA A 1 745 ? -13.243 -43.909 25.219 1.00 26.05 745 ALA A C 1
ATOM 5996 O O . ALA A 1 745 ? -12.630 -44.253 24.208 1.00 26.05 745 ALA A O 1
ATOM 5997 N N . GLU A 1 746 ? -12.575 -43.224 26.160 1.00 28.91 746 GLU A N 1
ATOM 5998 C CA . GLU A 1 746 ? -12.414 -43.513 27.614 1.00 28.91 746 GLU A CA 1
ATOM 5999 C C . GLU A 1 746 ? -11.328 -44.589 27.874 1.00 28.91 746 GLU A C 1
ATOM 6001 O O . GLU A 1 746 ? -11.331 -45.612 27.188 1.00 28.91 746 GLU A O 1
ATOM 6006 N N . ASN A 1 747 ? -10.369 -44.463 28.815 1.00 28.27 747 ASN A N 1
ATOM 6007 C CA . ASN A 1 747 ? -9.890 -43.311 29.628 1.00 28.27 747 ASN A CA 1
ATOM 6008 C C . ASN A 1 747 ? -8.345 -43.132 29.414 1.00 28.27 747 ASN A C 1
ATOM 6010 O O . ASN A 1 747 ? -7.971 -43.067 28.243 1.00 28.27 747 ASN A O 1
ATOM 6014 N N . SER A 1 748 ? -7.362 -43.050 30.334 1.00 27.56 748 SER A N 1
ATOM 6015 C CA . SER A 1 748 ? -7.246 -43.189 31.807 1.00 27.56 748 SER A CA 1
ATOM 6016 C C . SER A 1 748 ? -5.824 -42.814 32.273 1.00 27.56 748 SER A C 1
ATOM 6018 O O . SER A 1 748 ? -4.873 -43.344 31.690 1.00 27.56 748 SER A O 1
ATOM 6020 N N . ASP A 1 749 ? -5.566 -41.990 33.297 1.00 28.83 749 ASP A N 1
ATOM 6021 C CA . ASP A 1 749 ? -6.408 -41.099 34.134 1.00 28.83 749 ASP A CA 1
ATOM 6022 C C . ASP A 1 749 ? -5.558 -39.838 34.512 1.00 28.83 749 ASP A C 1
ATOM 6024 O O . ASP A 1 749 ? -4.335 -39.862 34.324 1.00 28.83 749 ASP A O 1
ATOM 6028 N N . ASP A 1 750 ? -6.166 -38.755 35.034 1.00 30.69 750 ASP A N 1
ATOM 6029 C CA . ASP A 1 750 ? -5.628 -37.365 35.000 1.00 30.69 750 ASP A CA 1
ATOM 6030 C C . ASP A 1 750 ? -5.649 -36.581 36.357 1.00 30.69 750 ASP A C 1
ATOM 6032 O O . ASP A 1 750 ? -6.264 -37.044 37.314 1.00 30.69 750 ASP A O 1
ATOM 6036 N N . ASP A 1 751 ? -5.000 -35.393 36.437 1.00 28.20 751 ASP A N 1
ATOM 6037 C CA . ASP A 1 751 ? -4.975 -34.444 37.594 1.00 28.20 751 ASP A CA 1
ATOM 6038 C C . ASP A 1 751 ? -5.096 -32.961 37.121 1.00 28.20 751 ASP A C 1
ATOM 6040 O O . ASP A 1 751 ? -4.382 -32.540 36.204 1.00 28.20 751 ASP A O 1
ATOM 6044 N N . GLU A 1 752 ? -5.992 -32.169 37.732 1.00 30.02 752 GLU A N 1
ATOM 6045 C CA . GLU A 1 752 ? -6.457 -30.828 37.281 1.00 30.02 752 GLU A CA 1
ATOM 6046 C C . GLU A 1 752 ? -5.852 -29.658 38.119 1.00 30.02 752 GLU A C 1
ATOM 6048 O O . GLU A 1 752 ? -5.176 -29.892 39.119 1.00 30.02 752 GLU A O 1
ATOM 6053 N N . ASP A 1 753 ? -5.835 -28.384 37.689 1.00 30.62 753 ASP A N 1
ATOM 6054 C CA . ASP A 1 753 ? -6.931 -27.379 37.651 1.00 30.62 753 ASP A CA 1
ATOM 6055 C C . ASP A 1 753 ? -6.467 -26.103 36.879 1.00 30.62 753 ASP A C 1
ATOM 6057 O O . ASP A 1 753 ? -5.271 -25.998 36.597 1.00 30.62 753 ASP A O 1
ATOM 6061 N N . LYS A 1 754 ? -7.206 -25.001 36.618 1.00 28.12 754 LYS A N 1
ATOM 6062 C CA . LYS A 1 754 ? -8.595 -24.532 36.277 1.00 28.12 754 LYS A CA 1
ATOM 6063 C C . LYS A 1 754 ? -8.458 -22.975 36.138 1.00 28.12 754 LYS A C 1
ATOM 6065 O O . LYS A 1 754 ? -7.369 -22.464 36.406 1.00 28.12 754 LYS A O 1
ATOM 6070 N N . GLU A 1 755 ? -9.398 -22.107 35.743 1.00 27.67 755 GLU A N 1
ATOM 6071 C CA . GLU A 1 755 ? -10.715 -22.125 35.055 1.00 27.67 755 GLU A CA 1
ATOM 6072 C C . GLU A 1 755 ? -10.540 -22.018 33.504 1.00 27.67 755 GLU A C 1
ATOM 6074 O O . GLU A 1 755 ? -9.405 -22.058 33.028 1.00 27.67 755 GLU A O 1
ATOM 6079 N N . ASN A 1 756 ? -11.519 -21.981 32.577 1.00 27.67 756 ASN A N 1
ATOM 6080 C CA . ASN A 1 756 ? -12.960 -21.622 32.467 1.00 27.67 756 ASN A CA 1
ATOM 6081 C C . ASN A 1 756 ? -13.250 -20.108 32.220 1.00 27.67 756 ASN A C 1
ATOM 6083 O O . ASN A 1 756 ? -12.611 -19.247 32.807 1.00 27.67 756 ASN A O 1
ATOM 6087 N N . GLU A 1 757 ? -14.161 -19.687 31.320 1.00 25.20 757 GLU A N 1
ATOM 6088 C CA . GLU A 1 757 ? -15.172 -20.421 30.524 1.00 25.20 757 GLU A CA 1
ATOM 6089 C C . GLU A 1 757 ? -15.540 -19.704 29.184 1.00 25.20 757 GLU A C 1
ATOM 6091 O O . GLU A 1 757 ? -14.986 -18.657 28.872 1.00 25.20 757 GLU A O 1
ATOM 6096 N N . GLN A 1 758 ? -16.504 -20.254 28.417 1.00 27.06 758 GLN A N 1
ATOM 6097 C CA . GLN A 1 758 ? -17.156 -19.691 27.201 1.00 27.06 758 GLN A CA 1
ATOM 6098 C C . GLN A 1 758 ? -16.431 -19.690 25.821 1.00 27.06 758 GLN A C 1
ATOM 6100 O O . GLN A 1 758 ? -16.179 -18.636 25.245 1.00 27.06 758 GLN A O 1
ATOM 6105 N N . GLU A 1 759 ? -16.301 -20.854 25.158 1.00 27.52 759 GLU A N 1
ATOM 6106 C CA . GLU A 1 759 ? -16.463 -20.915 23.673 1.00 27.52 759 GLU A CA 1
ATOM 6107 C C . GLU A 1 759 ? -16.954 -22.280 23.101 1.00 27.52 759 GLU A C 1
ATOM 6109 O O . GLU A 1 759 ? -17.029 -22.474 21.886 1.00 27.52 759 GLU A O 1
ATOM 6114 N N . GLU A 1 760 ? -17.326 -23.264 23.935 1.00 28.98 760 GLU A N 1
ATOM 6115 C CA . GLU A 1 760 ? -17.380 -24.683 23.510 1.00 28.98 760 GLU A CA 1
ATOM 6116 C C . GLU A 1 760 ? -18.763 -25.247 23.081 1.00 28.98 760 GLU A C 1
ATOM 6118 O O . GLU A 1 760 ? -18.931 -26.449 22.864 1.00 28.98 760 GLU A O 1
ATOM 6123 N N . SER A 1 761 ? -19.784 -24.407 22.891 1.00 29.88 761 SER A N 1
ATOM 6124 C CA . SER A 1 761 ? -21.175 -24.866 22.676 1.00 29.88 761 SER A CA 1
ATOM 6125 C C . SER A 1 761 ? -21.518 -25.360 21.254 1.00 29.88 761 SER A C 1
ATOM 6127 O O . SER A 1 761 ? -22.567 -25.972 21.041 1.00 29.88 761 SER A O 1
ATOM 6129 N N . LEU A 1 762 ? -20.655 -25.121 20.258 1.00 29.64 762 LEU A N 1
ATOM 6130 C CA . LEU A 1 762 ? -21.004 -25.229 18.827 1.00 29.64 762 LEU A CA 1
ATOM 6131 C C . LEU A 1 762 ? -20.548 -26.523 18.120 1.00 29.64 762 LEU A C 1
ATOM 6133 O O . LEU A 1 762 ? -20.767 -26.689 16.919 1.00 29.64 762 LEU A O 1
ATOM 6137 N N . TYR A 1 763 ? -19.940 -27.470 18.842 1.00 31.28 763 TYR A N 1
ATOM 6138 C CA . TYR A 1 763 ? -19.303 -28.658 18.249 1.00 31.28 763 TYR A CA 1
ATOM 6139 C C . TYR A 1 763 ? -19.893 -30.025 18.665 1.00 31.28 763 TYR A C 1
ATOM 6141 O O . TYR A 1 763 ? -19.343 -31.060 18.274 1.00 31.28 763 TYR A O 1
ATOM 6149 N N . THR A 1 764 ? -21.017 -30.058 19.390 1.00 30.92 764 THR A N 1
ATOM 6150 C CA . THR A 1 764 ? -21.565 -31.266 20.056 1.00 30.92 764 THR A CA 1
ATOM 6151 C C . THR A 1 764 ? -22.975 -31.711 19.612 1.00 30.92 764 THR A C 1
ATOM 6153 O O . THR A 1 764 ? -23.503 -32.682 20.145 1.00 30.92 764 THR A O 1
ATOM 6156 N N . THR A 1 765 ? -23.573 -31.122 18.567 1.00 34.31 765 THR A N 1
ATOM 6157 C CA . THR A 1 765 ? -24.976 -31.398 18.149 1.00 34.31 765 THR A CA 1
ATOM 6158 C C . THR A 1 765 ? -25.207 -32.328 16.930 1.00 34.31 765 THR A C 1
ATOM 6160 O O . THR A 1 765 ? -26.361 -32.602 16.596 1.00 34.31 765 THR A O 1
ATOM 6163 N N . ASN A 1 766 ? -24.177 -32.770 16.188 1.00 30.67 766 ASN A N 1
ATOM 6164 C CA . ASN A 1 766 ? -24.331 -33.043 14.739 1.00 30.67 766 ASN A CA 1
ATOM 6165 C C . ASN A 1 766 ? -23.762 -34.368 14.173 1.00 30.67 766 ASN A C 1
ATOM 6167 O O . ASN A 1 766 ? -23.879 -34.611 12.975 1.00 30.67 766 ASN A O 1
ATOM 6171 N N . LEU A 1 767 ? -23.190 -35.249 14.992 1.00 31.67 767 LEU A N 1
ATOM 6172 C CA . LEU A 1 767 ? -22.904 -36.661 14.660 1.00 31.67 767 LEU A CA 1
ATOM 6173 C C . LEU A 1 767 ? -23.938 -37.601 15.308 1.00 31.67 767 LEU A C 1
ATOM 6175 O O . LEU A 1 767 ? -24.218 -38.669 14.768 1.00 31.67 767 LEU A O 1
ATOM 6179 N N . ASN A 1 768 ? -24.613 -37.155 16.376 1.00 31.81 768 ASN A N 1
ATOM 6180 C CA . ASN A 1 768 ? -25.779 -37.821 16.978 1.00 31.81 768 ASN A CA 1
ATOM 6181 C C . ASN A 1 768 ? -26.967 -37.989 16.000 1.00 31.81 768 ASN A C 1
ATOM 6183 O O . ASN A 1 768 ? -27.920 -38.702 16.299 1.00 31.81 768 ASN A O 1
ATOM 6187 N N . LYS A 1 769 ? -26.890 -37.406 14.793 1.00 31.55 769 LYS A N 1
ATOM 6188 C CA . LYS A 1 769 ? -27.812 -37.646 13.667 1.00 31.55 769 LYS A CA 1
ATOM 6189 C C . LYS A 1 769 ? -27.435 -38.801 12.729 1.00 31.55 769 LYS A C 1
ATOM 6191 O O . LYS A 1 769 ? -28.229 -39.123 11.854 1.00 31.55 769 LYS A O 1
ATOM 6196 N N . PHE A 1 770 ? -26.279 -39.444 12.909 1.00 30.39 770 PHE A N 1
ATOM 6197 C CA . PHE A 1 770 ? -25.829 -40.588 12.097 1.00 30.39 770 PHE A CA 1
ATOM 6198 C C . PHE A 1 770 ? -25.995 -41.958 12.789 1.00 30.39 770 PHE A C 1
ATOM 6200 O O . PHE A 1 770 ? -25.553 -42.969 12.248 1.00 30.39 770 PHE A O 1
ATOM 6207 N N . LYS A 1 771 ? -26.635 -42.016 13.969 1.00 32.41 771 LYS A N 1
ATOM 6208 C CA . LYS A 1 771 ? -26.753 -43.234 14.802 1.00 32.41 771 LYS A CA 1
ATOM 6209 C C . LYS A 1 771 ? -28.178 -43.781 15.009 1.00 32.41 771 LYS A C 1
ATOM 6211 O O . LYS A 1 771 ? -28.347 -44.714 15.786 1.00 32.41 771 LYS A O 1
ATOM 6216 N N . GLN A 1 772 ? -29.191 -43.263 14.309 1.00 30.27 772 GLN A N 1
ATOM 6217 C CA . GLN A 1 772 ? -30.539 -43.857 14.282 1.00 30.27 772 GLN A CA 1
ATOM 6218 C C . GLN A 1 772 ? -30.951 -44.200 12.844 1.00 30.27 772 GLN A C 1
ATOM 6220 O O . GLN A 1 772 ? -30.623 -43.483 11.900 1.00 30.27 772 GLN A O 1
ATOM 6225 N N . GLY A 1 773 ? -31.566 -45.372 12.676 1.00 40.81 773 GLY A N 1
ATOM 6226 C CA . GLY A 1 773 ? -31.529 -46.109 11.413 1.00 40.81 773 GLY A CA 1
ATOM 6227 C C . GLY A 1 773 ? -32.523 -45.651 10.346 1.00 40.81 773 GLY A C 1
ATOM 6228 O O . GLY A 1 773 ? -33.713 -45.499 10.605 1.00 40.81 773 GLY A O 1
ATOM 6229 N N . VAL A 1 774 ? -32.043 -45.574 9.102 1.00 28.56 774 VAL A N 1
ATOM 6230 C CA . VAL A 1 774 ? -32.876 -45.633 7.893 1.00 28.56 774 VAL A CA 1
ATOM 6231 C C . VAL A 1 774 ? -32.460 -46.866 7.094 1.00 28.56 774 VAL A C 1
ATOM 6233 O O . VAL A 1 774 ? -31.274 -47.139 6.927 1.00 28.56 774 VAL A O 1
ATOM 6236 N N . ASN A 1 775 ? -33.448 -47.631 6.629 1.00 27.41 775 ASN A N 1
ATOM 6237 C CA . ASN A 1 775 ? -33.244 -48.911 5.954 1.00 27.41 775 ASN A CA 1
ATOM 6238 C C . ASN A 1 775 ? -32.335 -48.802 4.715 1.00 27.41 775 ASN A C 1
ATOM 6240 O O . ASN A 1 775 ? -32.605 -48.010 3.809 1.00 27.41 775 ASN A O 1
ATOM 6244 N N . LEU A 1 776 ? -31.341 -49.692 4.621 1.00 27.64 776 LEU A N 1
ATOM 6245 C CA . LEU A 1 776 ? -30.573 -49.959 3.400 1.00 27.64 776 LEU A CA 1
ATOM 6246 C C . LEU A 1 776 ? -31.473 -50.635 2.350 1.00 27.64 776 LEU A C 1
ATOM 6248 O O . LEU A 1 776 ? -31.427 -51.848 2.139 1.00 27.64 776 LEU A O 1
ATOM 6252 N N . ARG A 1 777 ? -32.312 -49.846 1.671 1.00 25.81 777 ARG A N 1
ATOM 6253 C CA . ARG A 1 777 ? -33.088 -50.320 0.519 1.00 25.81 777 ARG A CA 1
ATOM 6254 C C . ARG A 1 777 ? -32.162 -50.618 -0.659 1.00 25.81 777 ARG A C 1
ATOM 6256 O O . ARG A 1 777 ? -31.847 -49.732 -1.443 1.00 25.81 777 ARG A O 1
ATOM 6263 N N . SER A 1 778 ? -31.785 -51.893 -0.752 1.00 25.61 778 SER A N 1
ATOM 6264 C CA . SER A 1 778 ? -31.505 -52.655 -1.977 1.00 25.61 778 SER A CA 1
ATOM 6265 C C . SER A 1 778 ? -30.718 -51.932 -3.077 1.00 25.61 778 SER A C 1
ATOM 6267 O O . SER A 1 778 ? -31.264 -51.128 -3.832 1.00 25.61 778 SER A O 1
ATOM 6269 N N . ILE A 1 779 ? -29.462 -52.347 -3.260 1.00 27.30 779 ILE A N 1
ATOM 6270 C CA . ILE A 1 779 ? -28.665 -52.043 -4.455 1.00 27.30 779 ILE A CA 1
ATOM 6271 C C . ILE A 1 779 ? -29.471 -52.431 -5.705 1.00 27.30 779 ILE A C 1
ATOM 6273 O O . ILE A 1 779 ? -29.651 -53.618 -5.988 1.00 27.30 779 ILE A O 1
ATOM 6277 N N . TYR A 1 780 ? -29.916 -51.441 -6.482 1.00 26.52 780 TYR A N 1
ATOM 6278 C CA . TYR A 1 780 ? -30.485 -51.679 -7.807 1.00 26.52 780 TYR A CA 1
ATOM 6279 C C . TYR A 1 780 ? -29.366 -52.018 -8.792 1.00 26.52 780 TYR A C 1
ATOM 6281 O O . TYR A 1 780 ? -28.853 -51.175 -9.526 1.00 26.52 780 TYR A O 1
ATOM 6289 N N . VAL A 1 781 ? -28.984 -53.295 -8.796 1.00 31.02 781 VAL A N 1
ATOM 6290 C CA . VAL A 1 781 ? -28.206 -53.891 -9.881 1.00 31.02 781 VAL A CA 1
ATOM 6291 C C . VAL A 1 781 ? -29.008 -53.723 -11.170 1.00 31.02 781 VAL A C 1
ATOM 6293 O O . VAL A 1 781 ? -30.142 -54.198 -11.257 1.00 31.02 781 VAL A O 1
ATOM 6296 N N . LEU A 1 782 ? -28.412 -53.088 -12.182 1.00 31.33 782 LEU A N 1
ATOM 6297 C CA . LEU A 1 782 ? -28.955 -53.065 -13.539 1.00 31.33 782 LEU A CA 1
ATOM 6298 C C . LEU A 1 782 ? -28.957 -54.494 -14.103 1.00 31.33 782 LEU A C 1
ATOM 6300 O O . LEU A 1 782 ? -27.990 -54.943 -14.720 1.00 31.33 782 LEU A O 1
ATOM 6304 N N . ARG A 1 783 ? -30.051 -55.226 -13.862 1.00 34.03 783 ARG A N 1
ATOM 6305 C CA . ARG A 1 783 ? -30.319 -56.536 -14.461 1.00 34.03 783 ARG A CA 1
ATOM 6306 C C . ARG A 1 783 ? -30.551 -56.364 -15.960 1.00 34.03 783 ARG A C 1
ATOM 6308 O O . ARG A 1 783 ? -31.682 -56.208 -16.405 1.00 34.03 783 ARG A O 1
ATOM 6315 N N . ASN A 1 784 ? -29.474 -56.421 -16.733 1.00 37.56 784 ASN A N 1
ATOM 6316 C CA . ASN A 1 784 ? -29.557 -56.635 -18.171 1.00 37.56 784 ASN A CA 1
ATOM 6317 C C . ASN A 1 784 ? -30.073 -58.077 -18.401 1.00 37.56 784 ASN A C 1
ATOM 6319 O O . ASN A 1 784 ? -29.376 -59.019 -18.010 1.00 37.56 784 ASN A O 1
ATOM 6323 N N . PRO A 1 785 ? -31.287 -58.285 -18.950 1.00 43.00 785 PRO A N 1
ATOM 6324 C CA . PRO A 1 785 ? -31.997 -59.567 -18.849 1.00 43.00 785 PRO A CA 1
ATOM 6325 C C . PRO A 1 785 ? -31.345 -60.732 -19.615 1.00 43.00 785 PRO A C 1
ATOM 6327 O O . PRO A 1 785 ? -31.690 -61.884 -19.370 1.00 43.00 785 PRO A O 1
ATOM 6330 N N . ASN A 1 786 ? -30.378 -60.457 -20.496 1.00 42.75 786 ASN A N 1
ATOM 6331 C CA . ASN A 1 786 ? -29.784 -61.452 -21.395 1.00 42.75 786 ASN A CA 1
ATOM 6332 C C . ASN A 1 786 ? -28.446 -62.057 -20.909 1.00 42.75 786 ASN A C 1
ATOM 6334 O O . ASN A 1 786 ? -27.805 -62.792 -21.661 1.00 42.75 786 ASN A O 1
ATOM 6338 N N . TYR A 1 787 ? -27.989 -61.784 -19.679 1.00 40.00 787 TYR A N 1
ATOM 6339 C CA . TYR A 1 787 ? -26.670 -62.249 -19.216 1.00 40.00 787 TYR A CA 1
ATOM 6340 C C . TYR A 1 787 ? -26.688 -63.646 -18.560 1.00 40.00 787 TYR A C 1
ATOM 6342 O O . TYR A 1 787 ? -26.835 -63.785 -17.345 1.00 40.00 787 TYR A O 1
ATOM 6350 N N . LYS A 1 788 ? -26.469 -64.701 -19.359 1.00 42.22 788 LYS A N 1
ATOM 6351 C CA . LYS A 1 788 ? -26.271 -66.088 -18.881 1.00 42.22 788 LYS A CA 1
ATOM 6352 C C . LYS A 1 788 ? -24.847 -66.322 -18.337 1.00 42.22 788 LYS A C 1
ATOM 6354 O O . LYS A 1 788 ? -24.076 -67.083 -18.914 1.00 42.22 788 LYS A O 1
ATOM 6359 N N . GLY A 1 789 ? -24.492 -65.677 -17.224 1.00 37.66 789 GLY A N 1
ATOM 6360 C CA . GLY A 1 789 ? -23.196 -65.851 -16.548 1.00 37.66 789 GLY A CA 1
ATOM 6361 C C . GLY A 1 789 ? -23.333 -66.188 -15.060 1.00 37.66 789 GLY A C 1
ATOM 6362 O O . GLY A 1 789 ? -24.239 -65.692 -14.394 1.00 37.66 789 GLY A O 1
ATOM 6363 N N . LYS A 1 790 ? -22.426 -67.020 -14.522 1.00 36.00 790 LYS A N 1
ATOM 6364 C CA . LYS A 1 790 ? -22.387 -67.339 -13.082 1.00 36.00 790 LYS A CA 1
ATOM 6365 C C . LYS A 1 790 ? -22.071 -66.076 -12.268 1.00 36.00 790 LYS A C 1
ATOM 6367 O O . LYS A 1 790 ? -21.086 -65.392 -12.538 1.00 36.00 790 LYS A O 1
ATOM 6372 N N . ILE A 1 791 ? -22.901 -65.787 -11.268 1.00 33.03 791 ILE A N 1
ATOM 6373 C CA . ILE A 1 791 ? -22.715 -64.665 -10.338 1.00 33.03 791 ILE A CA 1
ATOM 6374 C C . ILE A 1 791 ? -21.724 -65.088 -9.244 1.00 33.03 791 ILE A C 1
ATOM 6376 O O . ILE A 1 791 ? -21.822 -66.196 -8.718 1.00 33.03 791 ILE A O 1
ATOM 6380 N N . TRP A 1 792 ? -20.775 -64.213 -8.904 1.00 31.80 792 TRP A N 1
ATOM 6381 C CA . TRP A 1 792 ? -19.819 -64.449 -7.817 1.00 31.80 792 TRP A CA 1
ATOM 6382 C C . TRP A 1 792 ? -20.500 -64.390 -6.437 1.00 31.80 792 TRP A C 1
ATOM 6384 O O . TRP A 1 792 ? -21.366 -63.536 -6.229 1.00 31.80 792 TRP A O 1
ATOM 6394 N N . PRO A 1 793 ? -20.116 -65.255 -5.478 1.00 34.62 793 PRO A N 1
ATOM 6395 C CA . PRO A 1 793 ? -20.655 -65.214 -4.124 1.00 34.62 793 PRO A CA 1
ATOM 6396 C C . PRO A 1 793 ? -20.222 -63.943 -3.382 1.00 34.62 793 PRO A C 1
ATOM 6398 O O . PRO A 1 793 ? -19.111 -63.442 -3.559 1.00 34.62 793 PRO A O 1
ATOM 6401 N N . LEU A 1 794 ? -21.100 -63.438 -2.513 1.00 34.47 794 LEU A N 1
ATOM 6402 C CA . LEU A 1 794 ? -20.781 -62.336 -1.606 1.00 34.47 794 LEU A CA 1
ATOM 6403 C C . LEU A 1 794 ? -19.750 -62.778 -0.554 1.00 34.47 794 LEU A C 1
ATOM 6405 O O . LEU A 1 794 ? -19.779 -63.906 -0.064 1.00 34.47 794 LEU A O 1
ATOM 6409 N N . SER A 1 795 ? -18.840 -61.861 -0.221 1.00 39.03 795 SER A N 1
ATOM 6410 C CA . SER A 1 795 ? -17.726 -62.076 0.708 1.00 39.03 795 SER A CA 1
ATOM 6411 C C . SER A 1 795 ? -18.202 -62.497 2.105 1.00 39.03 795 SER A C 1
ATOM 6413 O O . SER A 1 795 ? -18.886 -61.729 2.778 1.00 39.03 795 SER A O 1
ATOM 6415 N N . LYS A 1 796 ? -17.798 -63.687 2.572 1.00 40.19 796 LYS A N 1
ATOM 6416 C CA . LYS A 1 796 ? -18.140 -64.237 3.902 1.00 40.19 796 LYS A CA 1
ATOM 6417 C C . LYS A 1 796 ? -17.298 -63.653 5.059 1.00 40.19 796 LYS A C 1
ATOM 6419 O O . LYS A 1 796 ? -16.987 -64.363 6.007 1.00 40.19 796 LYS A O 1
ATOM 6424 N N . PHE A 1 797 ? -16.917 -62.377 5.000 1.00 41.62 797 PHE A N 1
ATOM 6425 C CA . PHE A 1 797 ? -16.137 -61.713 6.058 1.00 41.62 797 PHE A CA 1
ATOM 6426 C C . PHE A 1 797 ? -17.013 -60.846 6.980 1.00 41.62 797 PHE A C 1
ATOM 6428 O O . PHE A 1 797 ? -16.717 -59.680 7.230 1.00 41.62 797 PHE A O 1
ATOM 6435 N N . GLU A 1 798 ? -18.089 -61.432 7.513 1.00 41.88 798 GLU A N 1
ATOM 6436 C CA . GLU A 1 798 ? -18.849 -60.866 8.635 1.00 41.88 798 GLU A CA 1
ATOM 6437 C C . GLU A 1 798 ? -18.655 -61.719 9.899 1.00 41.88 798 GLU A C 1
ATOM 6439 O O . GLU A 1 798 ? -18.743 -62.941 9.841 1.00 41.88 798 GLU A O 1
ATOM 6444 N N . LYS A 1 799 ? -18.465 -61.050 11.047 1.00 48.09 799 LYS A N 1
ATOM 6445 C CA . LYS A 1 799 ? -18.440 -61.622 12.412 1.00 48.09 799 LYS A CA 1
ATOM 6446 C C . LYS A 1 799 ? -17.328 -62.646 12.706 1.00 48.09 799 LYS A C 1
ATOM 6448 O O . LYS A 1 799 ? -17.598 -63.803 13.010 1.00 48.09 799 LYS A O 1
ATOM 6453 N N . ILE A 1 800 ? -16.083 -62.169 12.763 1.00 53.03 800 ILE A N 1
ATOM 6454 C CA . ILE A 1 800 ? -15.040 -62.824 13.574 1.00 53.03 800 ILE A CA 1
ATOM 6455 C C . ILE A 1 800 ? -15.330 -62.525 15.053 1.00 53.03 800 ILE A C 1
ATOM 6457 O O . ILE A 1 800 ? -15.472 -61.360 15.429 1.00 53.03 800 ILE A O 1
ATOM 6461 N N . ASP A 1 801 ? -15.397 -63.559 15.893 1.00 56.19 801 ASP A N 1
ATOM 6462 C CA . ASP A 1 801 ? -15.510 -63.410 17.347 1.00 56.19 801 ASP A CA 1
ATOM 6463 C C . ASP A 1 801 ? -14.136 -63.064 17.944 1.00 56.19 801 ASP A C 1
ATOM 6465 O O . ASP A 1 801 ? -13.265 -63.919 18.134 1.00 56.19 801 ASP A O 1
ATOM 6469 N N . VAL A 1 802 ? -13.941 -61.770 18.206 1.00 55.81 802 VAL A N 1
ATOM 6470 C CA . VAL A 1 802 ? -12.695 -61.217 18.753 1.00 55.81 802 VAL A CA 1
ATOM 6471 C C . VAL A 1 802 ? -12.421 -61.726 20.173 1.00 55.81 802 VAL A C 1
ATOM 6473 O O . VAL A 1 802 ? -11.260 -61.955 20.507 1.00 55.81 802 VAL A O 1
ATOM 6476 N N . LEU A 1 803 ? -13.456 -61.970 20.989 1.00 51.81 803 LEU A N 1
ATOM 6477 C CA . LEU A 1 803 ? -13.281 -62.484 22.352 1.00 51.81 803 LEU A CA 1
ATOM 6478 C C . LEU A 1 803 ? -12.770 -63.928 22.314 1.00 51.81 803 LEU A C 1
ATOM 6480 O O . LEU A 1 803 ? -11.790 -64.259 22.980 1.00 51.81 803 LEU A O 1
ATOM 6484 N N . LYS A 1 804 ? -13.373 -64.769 21.467 1.00 58.19 804 LYS A N 1
ATOM 6485 C CA . LYS A 1 804 ? -12.939 -66.156 21.248 1.00 58.19 804 LYS A CA 1
ATOM 6486 C C . LYS A 1 804 ? -11.504 -66.233 20.717 1.00 58.19 804 LYS A C 1
ATOM 6488 O O . LYS A 1 804 ? -10.738 -67.078 21.170 1.00 58.19 804 LYS A O 1
ATOM 6493 N N . CYS A 1 805 ? -11.115 -65.332 19.812 1.00 58.97 805 CYS A N 1
ATOM 6494 C CA . CYS A 1 805 ? -9.740 -65.259 19.307 1.00 58.97 805 CYS A CA 1
ATOM 6495 C C . CYS A 1 805 ? -8.742 -64.793 20.383 1.00 58.97 805 CYS A C 1
ATOM 6497 O O . CYS A 1 805 ? -7.632 -65.316 20.448 1.00 58.97 805 CYS A O 1
ATOM 6499 N N . ALA A 1 806 ? -9.128 -63.849 21.249 1.00 55.38 806 ALA A N 1
ATOM 6500 C CA . ALA A 1 806 ? -8.292 -63.382 22.357 1.00 55.38 806 ALA A CA 1
ATOM 6501 C C . ALA A 1 806 ? -8.092 -64.458 23.442 1.00 55.38 806 ALA A C 1
ATOM 6503 O O . ALA A 1 806 ? -6.981 -64.617 23.939 1.00 55.38 806 ALA A O 1
ATOM 6504 N N . VAL A 1 807 ? -9.135 -65.232 23.767 1.00 66.38 807 VAL A N 1
ATOM 6505 C CA . VAL A 1 807 ? -9.069 -66.335 24.747 1.00 66.38 807 VAL A CA 1
ATOM 6506 C C . VAL A 1 807 ? -8.245 -67.524 24.232 1.00 66.38 807 VAL A C 1
ATOM 6508 O O . VAL A 1 807 ? -7.560 -68.172 25.018 1.00 66.38 807 VAL A O 1
ATOM 6511 N N . LEU A 1 808 ? -8.285 -67.813 22.926 1.00 66.69 808 LEU A N 1
ATOM 6512 C CA . LEU A 1 808 ? -7.526 -68.920 22.322 1.00 66.69 808 LEU A CA 1
ATOM 6513 C C . LEU A 1 808 ? -6.102 -68.532 21.883 1.00 66.69 808 LEU A C 1
ATOM 6515 O O . LEU A 1 808 ? -5.285 -69.414 21.638 1.00 66.69 808 LEU A O 1
ATOM 6519 N N . GLY A 1 809 ? -5.797 -67.238 21.751 1.00 48.44 809 GLY A N 1
ATOM 6520 C CA . GLY A 1 809 ? -4.502 -66.729 21.277 1.00 48.44 809 GLY A CA 1
ATOM 6521 C C . GLY A 1 809 ? -4.275 -66.827 19.760 1.00 48.44 809 GLY A C 1
ATOM 6522 O O . GLY A 1 809 ? -3.280 -66.307 19.257 1.00 48.44 809 GLY A O 1
ATOM 6523 N N . PHE A 1 810 ? -5.190 -67.455 19.015 1.00 60.34 810 PHE A N 1
ATOM 6524 C CA . PHE A 1 810 ? -5.184 -67.546 17.552 1.00 60.34 810 PHE A CA 1
ATOM 6525 C C . PHE A 1 810 ? -6.617 -67.607 16.997 1.00 60.34 810 PHE A C 1
ATOM 6527 O O . PHE A 1 810 ? -7.576 -67.837 17.736 1.00 60.34 810 PHE A O 1
ATOM 6534 N N . ASN A 1 811 ? -6.773 -67.387 15.687 1.00 64.94 811 ASN A N 1
ATOM 6535 C CA . ASN A 1 811 ? -8.065 -67.473 15.004 1.00 64.94 811 ASN A CA 1
ATOM 6536 C C . ASN A 1 811 ? -8.205 -68.844 14.300 1.00 64.94 811 ASN A C 1
ATOM 6538 O O . ASN A 1 811 ? -7.511 -69.068 13.304 1.00 64.94 811 ASN A O 1
ATOM 6542 N N . PRO A 1 812 ? -9.097 -69.743 14.763 1.00 59.94 812 PRO A N 1
ATOM 6543 C CA . PRO A 1 812 ? -9.231 -71.090 14.203 1.00 59.94 812 PRO A CA 1
ATOM 6544 C C . PRO A 1 812 ? -9.775 -71.105 12.766 1.00 59.94 812 PRO A C 1
ATOM 6546 O O . PRO A 1 812 ? -9.387 -71.965 11.977 1.00 59.94 812 PRO A O 1
ATOM 6549 N N . ASP A 1 813 ? -10.614 -70.134 12.394 1.00 60.81 813 ASP A N 1
ATOM 6550 C CA . ASP A 1 813 ? -11.199 -70.051 11.050 1.00 60.81 813 ASP A CA 1
ATOM 6551 C C . ASP A 1 813 ? -10.135 -69.633 10.012 1.00 60.81 813 ASP A C 1
ATOM 6553 O O . ASP A 1 813 ? -10.210 -69.986 8.833 1.00 60.81 813 ASP A O 1
ATOM 6557 N N . TYR A 1 814 ? -9.100 -68.908 10.458 1.00 58.91 814 TYR A N 1
ATOM 6558 C CA . TYR A 1 814 ? -8.000 -68.451 9.608 1.00 58.91 814 TYR A CA 1
ATOM 6559 C C . TYR A 1 814 ? -7.022 -69.579 9.250 1.00 58.91 814 TYR A C 1
ATOM 6561 O O . TYR A 1 814 ? -6.589 -69.664 8.101 1.00 58.91 814 TYR A O 1
ATOM 6569 N N . ASP A 1 815 ? -6.697 -70.475 10.188 1.00 56.75 815 ASP A N 1
ATOM 6570 C CA . ASP A 1 815 ? -5.825 -71.618 9.881 1.00 56.75 815 ASP A CA 1
ATOM 6571 C C . ASP A 1 815 ? -6.533 -72.677 9.009 1.00 56.75 815 ASP A C 1
ATOM 6573 O O . ASP A 1 815 ? -5.871 -73.310 8.187 1.00 56.75 815 ASP A O 1
ATOM 6577 N N . GLN A 1 816 ? -7.870 -72.795 9.066 1.00 55.34 816 GLN A N 1
ATOM 6578 C CA . GLN A 1 816 ? -8.630 -73.569 8.068 1.00 55.34 816 GLN A CA 1
ATOM 6579 C C . GLN A 1 816 ? -8.554 -72.942 6.665 1.00 55.34 816 GLN A C 1
ATOM 6581 O O . GLN A 1 816 ? -8.308 -73.652 5.691 1.00 55.34 816 GLN A O 1
ATOM 6586 N N . ALA A 1 817 ? -8.689 -71.616 6.537 1.00 56.47 817 ALA A N 1
ATOM 6587 C CA . ALA A 1 817 ? -8.535 -70.935 5.245 1.00 56.47 817 ALA A CA 1
ATOM 6588 C C . ALA A 1 817 ? -7.124 -71.120 4.644 1.00 56.47 817 ALA A C 1
ATOM 6590 O O . ALA A 1 817 ? -6.977 -71.370 3.449 1.00 56.47 817 ALA A O 1
ATOM 6591 N N . LYS A 1 818 ? -6.089 -71.088 5.489 1.00 53.03 818 LYS A N 1
ATOM 6592 C CA . LYS A 1 818 ? -4.678 -71.344 5.137 1.00 53.03 818 LYS A CA 1
ATOM 6593 C C . LYS A 1 818 ? -4.420 -72.730 4.544 1.00 53.03 818 LYS A C 1
ATOM 6595 O O . LYS A 1 818 ? -3.523 -72.876 3.718 1.00 53.03 818 LYS A O 1
ATOM 6600 N N . GLN A 1 819 ? -5.166 -73.746 4.983 1.00 50.91 819 GLN A N 1
ATOM 6601 C CA . GLN A 1 819 ? -5.072 -75.098 4.422 1.00 50.91 819 GLN A CA 1
ATOM 6602 C C . GLN A 1 819 ? -5.677 -75.160 3.010 1.00 50.91 819 GLN A C 1
ATOM 6604 O O . GLN A 1 819 ? -5.190 -75.918 2.178 1.00 50.91 819 GLN A O 1
ATOM 6609 N N . ILE A 1 820 ? -6.672 -74.316 2.714 1.00 52.88 820 ILE A N 1
ATOM 6610 C CA . ILE A 1 820 ? -7.338 -74.237 1.404 1.00 52.88 820 ILE A CA 1
ATOM 6611 C C . ILE A 1 820 ? -6.503 -73.438 0.382 1.00 52.88 820 ILE A C 1
ATOM 6613 O O . ILE A 1 820 ? -6.476 -73.793 -0.793 1.00 52.88 820 ILE A O 1
ATOM 6617 N N . GLU A 1 821 ? -5.761 -72.403 0.799 1.00 44.62 821 GLU A N 1
ATOM 6618 C CA . GLU A 1 821 ? -4.884 -71.626 -0.107 1.00 44.62 821 GLU A CA 1
ATOM 6619 C C . GLU A 1 821 ? -3.701 -72.429 -0.696 1.00 44.62 821 GLU A C 1
ATOM 6621 O O . GLU A 1 821 ? -2.983 -71.925 -1.563 1.00 44.62 821 GLU A O 1
ATOM 6626 N N . HIS A 1 822 ? -3.468 -73.665 -0.246 1.00 44.84 822 HIS A N 1
ATOM 6627 C CA . HIS A 1 822 ? -2.256 -74.414 -0.577 1.00 44.84 822 HIS A CA 1
ATOM 6628 C C . HIS A 1 822 ? -2.305 -75.236 -1.881 1.00 44.84 822 HIS A C 1
ATOM 6630 O O . HIS A 1 822 ? -1.241 -75.671 -2.332 1.00 44.84 822 HIS A O 1
ATOM 6636 N N . GLU A 1 823 ? -3.479 -75.429 -2.501 1.00 45.38 823 GLU A N 1
ATOM 6637 C CA . GLU A 1 823 ? -3.646 -76.355 -3.642 1.00 45.38 823 GLU A CA 1
ATOM 6638 C C . GLU A 1 823 ? -3.699 -75.701 -5.043 1.00 45.38 823 GLU A C 1
ATOM 6640 O O . GLU A 1 823 ? -3.317 -76.353 -6.014 1.00 45.38 823 GLU A O 1
ATOM 6645 N N . GLU A 1 824 ? -4.060 -74.416 -5.194 1.00 45.28 824 GLU A N 1
ATOM 6646 C CA . GLU A 1 824 ? -4.150 -73.755 -6.519 1.00 45.28 824 GLU A CA 1
ATOM 6647 C C . GLU A 1 824 ? -3.154 -72.594 -6.722 1.00 45.28 824 GLU A C 1
ATOM 6649 O O . GLU A 1 824 ? -3.476 -71.412 -6.594 1.00 45.28 824 GLU A O 1
ATOM 6654 N N . LYS A 1 825 ? -1.931 -72.917 -7.167 1.00 50.59 825 LYS A N 1
ATOM 6655 C CA . LYS A 1 825 ? -1.011 -71.936 -7.782 1.00 50.59 825 LYS A CA 1
ATOM 6656 C C . LYS A 1 825 ? -1.370 -71.666 -9.254 1.00 50.59 825 LYS A C 1
ATOM 6658 O O . LYS A 1 825 ? -0.585 -71.983 -10.149 1.00 50.59 825 LYS A O 1
ATOM 6663 N N . ASP A 1 826 ? -2.528 -71.058 -9.527 1.00 49.94 826 ASP A N 1
ATOM 6664 C CA . ASP A 1 826 ? -2.866 -70.636 -10.898 1.00 49.94 826 ASP A CA 1
ATOM 6665 C C . ASP A 1 826 ? -1.971 -69.457 -11.334 1.00 49.94 826 ASP A C 1
ATOM 6667 O O . ASP A 1 826 ? -2.128 -68.311 -10.903 1.00 49.94 826 ASP A O 1
ATOM 6671 N N . MET A 1 827 ? -0.980 -69.752 -12.178 1.00 53.84 827 MET A N 1
ATOM 6672 C CA . MET A 1 827 ? -0.087 -68.755 -12.773 1.00 53.84 827 MET A CA 1
ATOM 6673 C C . MET A 1 827 ? -0.890 -67.772 -13.631 1.00 53.84 827 MET A C 1
ATOM 6675 O O . MET A 1 827 ? -1.673 -68.177 -14.489 1.00 53.84 827 MET A O 1
ATOM 6679 N N . MET A 1 828 ? -0.678 -66.467 -13.432 1.00 58.12 828 MET A N 1
ATOM 6680 C CA . MET A 1 828 ? -1.460 -65.434 -14.117 1.00 58.12 828 MET A CA 1
ATOM 6681 C C . MET A 1 828 ? -1.264 -65.520 -15.640 1.00 58.12 828 MET A C 1
ATOM 6683 O O . MET A 1 828 ? -0.191 -65.225 -16.158 1.00 58.12 828 MET A O 1
ATOM 6687 N N . LYS A 1 829 ? -2.326 -65.908 -16.355 1.00 65.12 829 LYS A N 1
ATOM 6688 C CA . LYS A 1 829 ? -2.317 -66.339 -17.770 1.00 65.12 829 LYS A CA 1
ATOM 6689 C C . LYS A 1 829 ? -2.019 -65.237 -18.807 1.00 65.12 829 LYS A C 1
ATOM 6691 O O . LYS A 1 829 ? -2.209 -65.460 -19.998 1.00 65.12 829 LYS A O 1
ATOM 6696 N N . PHE A 1 830 ? -1.587 -64.048 -18.382 1.00 70.19 830 PHE A N 1
ATOM 6697 C CA . PHE A 1 830 ? -1.334 -62.895 -19.249 1.00 70.19 830 PHE A CA 1
ATOM 6698 C C . PHE A 1 830 ? 0.021 -62.244 -18.903 1.00 70.19 830 PHE A C 1
ATOM 6700 O O . PHE A 1 830 ? 0.213 -61.880 -17.739 1.00 70.19 830 PHE A O 1
ATOM 6707 N N . PRO A 1 831 ? 0.954 -62.089 -19.867 1.00 82.75 831 PRO A N 1
ATOM 6708 C CA . PRO A 1 831 ? 2.301 -61.579 -19.599 1.00 82.75 831 PRO A CA 1
ATOM 6709 C C . PRO A 1 831 ? 2.332 -60.169 -18.986 1.00 82.75 831 PRO A C 1
ATOM 6711 O O . PRO A 1 831 ? 1.568 -59.275 -19.370 1.00 82.75 831 PRO A O 1
ATOM 6714 N N . ALA A 1 832 ? 3.250 -59.954 -18.041 1.00 80.62 832 ALA A N 1
ATOM 6715 C CA . ALA A 1 832 ? 3.374 -58.701 -17.293 1.00 80.62 832 ALA A CA 1
ATOM 6716 C C . ALA A 1 832 ? 3.804 -57.522 -18.185 1.00 80.62 832 ALA A C 1
ATOM 6718 O O . ALA A 1 832 ? 3.387 -56.384 -17.972 1.00 80.62 832 ALA A O 1
ATOM 6719 N N . GLU A 1 833 ? 4.583 -57.805 -19.224 1.00 85.44 833 GLU A N 1
ATOM 6720 C CA . GLU A 1 833 ? 5.094 -56.879 -20.233 1.00 85.44 833 GLU A CA 1
ATOM 6721 C C . GLU A 1 833 ? 3.950 -56.193 -20.992 1.00 85.44 833 GLU A C 1
ATOM 6723 O O . GLU A 1 833 ? 3.998 -54.991 -21.267 1.00 85.44 833 GLU A O 1
ATOM 6728 N N . ILE A 1 834 ? 2.874 -56.934 -21.278 1.00 86.88 834 ILE A N 1
ATOM 6729 C CA . ILE A 1 834 ? 1.699 -56.389 -21.962 1.00 86.88 834 ILE A CA 1
ATOM 6730 C C . ILE A 1 834 ? 0.936 -55.452 -21.017 1.00 86.88 834 ILE A C 1
ATOM 6732 O O . ILE A 1 834 ? 0.526 -54.369 -21.437 1.00 86.88 834 ILE A O 1
ATOM 6736 N N . PHE A 1 835 ? 0.818 -55.789 -19.725 1.00 87.31 835 PHE A N 1
ATOM 6737 C CA . PHE A 1 835 ? 0.258 -54.870 -18.728 1.00 87.31 835 PHE A CA 1
ATOM 6738 C C . PHE A 1 835 ? 1.097 -53.589 -18.577 1.00 87.31 835 PHE A C 1
ATOM 6740 O O . PHE A 1 835 ? 0.520 -52.502 -18.543 1.00 87.31 835 PHE A O 1
ATOM 6747 N N . VAL A 1 836 ? 2.435 -53.677 -18.564 1.00 88.56 836 VAL A N 1
ATOM 6748 C CA . VAL A 1 836 ? 3.329 -52.497 -18.574 1.00 88.56 836 VAL A CA 1
ATOM 6749 C C . VAL A 1 836 ? 3.017 -51.590 -19.769 1.00 88.56 836 VAL A C 1
ATOM 6751 O O . VAL A 1 836 ? 2.834 -50.384 -19.592 1.00 88.56 836 VAL A O 1
ATOM 6754 N N . ASN A 1 837 ? 2.901 -52.153 -20.973 1.00 88.75 837 ASN A N 1
ATOM 6755 C CA . ASN A 1 837 ? 2.620 -51.379 -22.184 1.00 88.75 837 ASN A CA 1
ATOM 6756 C C . ASN A 1 837 ? 1.206 -50.768 -22.178 1.00 88.75 837 ASN A C 1
ATOM 6758 O O . ASN A 1 837 ? 1.054 -49.586 -22.489 1.00 88.75 837 ASN A O 1
ATOM 6762 N N . ILE A 1 838 ? 0.187 -51.513 -21.735 1.00 90.31 838 ILE A N 1
ATOM 6763 C CA . ILE A 1 838 ? -1.183 -50.998 -21.561 1.00 90.31 838 ILE A CA 1
ATOM 6764 C C . ILE A 1 838 ? -1.203 -49.820 -20.576 1.00 90.31 838 ILE A C 1
ATOM 6766 O O . ILE A 1 838 ? -1.806 -48.786 -20.871 1.00 90.31 838 ILE A O 1
ATOM 6770 N N . PHE A 1 839 ? -0.530 -49.923 -19.425 1.00 91.81 839 PHE A N 1
ATOM 6771 C CA . PHE A 1 839 ? -0.519 -48.837 -18.441 1.00 91.81 839 PHE A CA 1
ATOM 6772 C C . PHE A 1 839 ? 0.297 -47.622 -18.895 1.00 91.81 839 PHE A C 1
ATOM 6774 O O . PHE A 1 839 ? -0.123 -46.501 -18.609 1.00 91.81 839 PHE A O 1
ATOM 6781 N N . LYS A 1 840 ? 1.372 -47.801 -19.677 1.00 88.38 840 LYS A N 1
ATOM 6782 C CA . LYS A 1 840 ? 2.079 -46.692 -20.347 1.00 88.38 840 LYS A CA 1
ATOM 6783 C C . LYS A 1 840 ? 1.174 -45.946 -21.336 1.00 88.38 840 LYS A C 1
ATOM 6785 O O . LYS A 1 840 ? 1.090 -44.723 -21.267 1.00 88.38 840 LYS A O 1
ATOM 6790 N N . ILE A 1 841 ? 0.432 -46.659 -22.189 1.00 90.50 841 ILE A N 1
ATOM 6791 C CA . ILE A 1 841 ? -0.524 -46.051 -23.136 1.00 90.50 841 ILE A CA 1
ATOM 6792 C C . ILE A 1 841 ? -1.657 -45.329 -22.386 1.00 90.50 841 ILE A C 1
ATOM 6794 O O . ILE A 1 841 ? -2.035 -44.210 -22.740 1.00 90.50 841 ILE A O 1
ATOM 6798 N N . LEU A 1 842 ? -2.180 -45.922 -21.308 1.00 89.56 842 LEU A N 1
ATOM 6799 C CA . LEU A 1 842 ? -3.187 -45.277 -20.459 1.00 89.56 842 LEU A CA 1
ATOM 6800 C C . LEU A 1 842 ? -2.636 -44.050 -19.717 1.00 89.56 842 LEU A C 1
ATOM 6802 O O . LEU A 1 842 ? -3.397 -43.115 -19.480 1.00 89.56 842 LEU A O 1
ATOM 6806 N N . HIS A 1 843 ? -1.352 -44.023 -19.354 1.00 87.56 843 HIS A N 1
ATOM 6807 C CA . HIS A 1 843 ? -0.715 -42.855 -18.742 1.00 87.56 843 HIS A CA 1
ATOM 6808 C C . HIS A 1 843 ? -0.557 -41.719 -19.758 1.00 87.56 843 HIS A C 1
ATOM 6810 O O . HIS A 1 843 ? -1.087 -40.634 -19.531 1.00 87.56 843 HIS A O 1
ATOM 6816 N N . ALA A 1 844 ? 0.041 -42.002 -20.921 1.00 84.50 844 ALA A N 1
ATOM 6817 C CA . ALA A 1 844 ? 0.231 -41.036 -22.007 1.00 84.50 844 ALA A CA 1
ATOM 6818 C C . ALA A 1 844 ? -1.091 -40.439 -22.532 1.00 84.50 844 ALA A C 1
ATOM 6820 O O . ALA A 1 844 ? -1.130 -39.291 -22.959 1.00 84.50 844 ALA A O 1
ATOM 6821 N N . THR A 1 845 ? -2.196 -41.190 -22.460 1.00 87.44 845 THR A N 1
ATOM 6822 C CA . THR A 1 845 ? -3.542 -40.710 -22.833 1.00 87.44 845 THR A CA 1
ATOM 6823 C C . THR A 1 845 ? -4.347 -40.106 -21.671 1.00 87.44 845 THR A C 1
ATOM 6825 O O . THR A 1 845 ? -5.543 -39.855 -21.828 1.00 87.44 845 THR A O 1
ATOM 6828 N N . GLY A 1 846 ? -3.744 -39.901 -20.491 1.00 82.56 846 GLY A N 1
ATOM 6829 C CA . GLY A 1 846 ? -4.394 -39.311 -19.308 1.00 82.56 846 GLY A CA 1
ATOM 6830 C C . GLY A 1 846 ? -5.500 -40.171 -18.670 1.00 82.56 846 GLY A C 1
ATOM 6831 O O . GLY A 1 846 ? -6.275 -39.690 -17.842 1.00 82.56 846 GLY A O 1
ATOM 6832 N N . LYS A 1 847 ? -5.610 -41.448 -19.056 1.00 86.56 847 LYS A N 1
ATOM 6833 C CA . LYS A 1 847 ? -6.699 -42.371 -18.683 1.00 86.56 847 LYS A CA 1
ATOM 6834 C C . LYS A 1 847 ? -6.337 -43.334 -17.543 1.00 86.56 847 LYS A C 1
ATOM 6836 O O . LYS A 1 847 ? -7.236 -43.977 -16.997 1.00 86.56 847 LYS A O 1
ATOM 6841 N N . LEU A 1 848 ? -5.064 -43.427 -17.151 1.00 87.44 848 LEU A N 1
ATOM 6842 C CA . LEU A 1 848 ? -4.592 -44.258 -16.036 1.00 87.44 848 LEU A CA 1
ATOM 6843 C C . LEU A 1 848 ? -5.120 -43.720 -14.694 1.00 87.44 848 LEU A C 1
ATOM 6845 O O . LEU A 1 848 ? -4.719 -42.654 -14.235 1.00 87.44 848 LEU A O 1
ATOM 6849 N N . LYS A 1 849 ? -6.028 -44.460 -14.044 1.00 85.25 849 LYS A N 1
ATOM 6850 C CA . LYS A 1 849 ? -6.654 -44.048 -12.772 1.00 85.25 849 LYS A CA 1
ATOM 6851 C C . LYS A 1 849 ? -6.086 -44.845 -11.586 1.00 85.25 849 LYS A C 1
ATOM 6853 O O . LYS A 1 849 ? -6.143 -46.075 -11.641 1.00 85.25 849 LYS A O 1
ATOM 6858 N N . PRO A 1 850 ? -5.669 -44.200 -10.471 1.00 84.06 850 PRO A N 1
ATOM 6859 C CA . PRO A 1 850 ? -5.070 -44.865 -9.302 1.00 84.06 850 PRO A CA 1
ATOM 6860 C C . PRO A 1 850 ? -5.855 -46.051 -8.722 1.00 84.06 850 PRO A C 1
ATOM 6862 O O . PRO A 1 850 ? -5.261 -46.954 -8.139 1.00 84.06 850 PRO A O 1
ATOM 6865 N N . LYS A 1 851 ? -7.182 -46.107 -8.926 1.00 86.88 851 LYS A N 1
ATOM 6866 C CA . LYS A 1 851 ? -8.020 -47.253 -8.530 1.00 86.88 851 LYS A CA 1
ATOM 6867 C C . LYS A 1 851 ? -7.554 -48.601 -9.106 1.00 86.88 851 LYS A C 1
ATOM 6869 O O . LYS A 1 851 ? -7.829 -49.628 -8.499 1.00 86.88 851 LYS A O 1
ATOM 6874 N N . LEU A 1 852 ? -6.842 -48.606 -10.237 1.00 86.06 852 LEU A N 1
ATOM 6875 C CA . LEU A 1 852 ? -6.318 -49.822 -10.870 1.00 86.06 852 LEU A CA 1
ATOM 6876 C C . LEU A 1 852 ? -5.236 -50.517 -10.021 1.00 86.06 852 LEU A C 1
ATOM 6878 O O . LEU A 1 852 ? -5.121 -51.737 -10.077 1.00 86.06 852 LEU A O 1
ATOM 6882 N N . MET A 1 853 ? -4.536 -49.785 -9.144 1.00 87.56 853 MET A N 1
ATOM 6883 C CA . MET A 1 853 ? -3.602 -50.373 -8.169 1.00 87.56 853 MET A CA 1
ATOM 6884 C C . MET A 1 853 ? -4.286 -51.289 -7.139 1.00 87.56 853 MET A C 1
ATOM 6886 O O . MET A 1 853 ? -3.606 -52.060 -6.472 1.00 87.56 853 MET A O 1
ATOM 6890 N N . ARG A 1 854 ? -5.619 -51.220 -6.994 1.00 87.31 854 ARG A N 1
ATOM 6891 C CA . ARG A 1 854 ? -6.395 -52.075 -6.077 1.00 87.31 854 ARG A CA 1
ATOM 6892 C C . ARG A 1 854 ? -6.839 -53.408 -6.696 1.00 87.31 854 ARG A C 1
ATOM 6894 O O . ARG A 1 854 ? -7.488 -54.182 -6.006 1.00 87.31 854 ARG A O 1
ATOM 6901 N N . VAL A 1 855 ? -6.539 -53.668 -7.973 1.00 87.06 855 VAL A N 1
ATOM 6902 C CA . VAL A 1 855 ? -6.991 -54.888 -8.672 1.00 87.06 855 VAL A CA 1
ATOM 6903 C C . VAL A 1 855 ? -6.187 -56.114 -8.238 1.00 87.06 855 VAL A C 1
ATOM 6905 O O . VAL A 1 855 ? -6.769 -57.137 -7.898 1.00 87.06 855 VAL A O 1
ATOM 6908 N N . CYS A 1 856 ? -4.854 -56.025 -8.235 1.00 85.50 856 CYS A N 1
ATOM 6909 C CA . CYS A 1 856 ? -3.974 -57.096 -7.769 1.00 85.50 856 CYS A CA 1
ATOM 6910 C C . CYS A 1 856 ? -2.574 -56.560 -7.426 1.00 85.50 856 CYS A C 1
ATOM 6912 O O . CYS A 1 856 ? -2.189 -55.462 -7.839 1.00 85.50 856 CYS A O 1
ATOM 6914 N N . LYS A 1 857 ? -1.774 -57.366 -6.714 1.00 85.06 857 LYS A N 1
ATOM 6915 C CA . LYS A 1 857 ? -0.394 -57.018 -6.329 1.00 85.06 857 LYS A CA 1
ATOM 6916 C C . LYS A 1 857 ? 0.508 -56.726 -7.539 1.00 85.06 857 LYS A C 1
ATOM 6918 O O . LYS A 1 857 ? 1.341 -55.831 -7.459 1.00 85.06 857 LYS A O 1
ATOM 6923 N N . LEU A 1 858 ? 0.314 -57.419 -8.666 1.00 86.00 858 LEU A N 1
ATOM 6924 C CA . LEU A 1 858 ? 1.064 -57.158 -9.902 1.00 86.00 858 LEU A CA 1
ATOM 6925 C C . LEU A 1 858 ? 0.751 -55.763 -10.468 1.00 86.00 858 LEU A C 1
ATOM 6927 O O . LEU A 1 858 ? 1.669 -55.009 -10.780 1.00 86.00 858 LEU A O 1
ATOM 6931 N N . PHE A 1 859 ? -0.529 -55.379 -10.534 1.00 89.94 859 PHE A N 1
ATOM 6932 C CA . PHE A 1 859 ? -0.932 -54.048 -11.002 1.00 89.94 859 PHE A CA 1
ATOM 6933 C C . PHE A 1 859 ? -0.416 -52.951 -10.069 1.00 89.94 859 PHE A C 1
ATOM 6935 O O . PHE A 1 859 ? 0.048 -51.927 -10.557 1.00 89.94 859 PHE A O 1
ATOM 6942 N N . TYR A 1 860 ? -0.425 -53.165 -8.748 1.00 89.44 860 TYR A N 1
ATOM 6943 C CA . TYR A 1 860 ? 0.212 -52.246 -7.800 1.00 89.44 860 TYR A CA 1
ATOM 6944 C C . TYR A 1 860 ? 1.699 -52.033 -8.133 1.00 89.44 860 TYR A C 1
ATOM 6946 O O . TYR A 1 860 ? 2.129 -50.894 -8.297 1.00 89.44 860 TYR A O 1
ATOM 6954 N N . MET A 1 861 ? 2.469 -53.115 -8.306 1.00 88.25 861 MET A N 1
ATOM 6955 C CA . MET A 1 861 ? 3.911 -53.038 -8.588 1.00 88.25 861 MET A CA 1
ATOM 6956 C C . MET A 1 861 ? 4.243 -52.410 -9.952 1.00 88.25 861 MET A C 1
ATOM 6958 O O . MET A 1 861 ? 5.270 -51.747 -10.062 1.00 88.25 861 MET A O 1
ATOM 6962 N N . ILE A 1 862 ? 3.398 -52.585 -10.975 1.00 89.44 862 ILE A N 1
ATOM 6963 C CA . ILE A 1 862 ? 3.610 -51.988 -12.308 1.00 89.44 862 ILE A CA 1
ATOM 6964 C C . ILE A 1 862 ? 3.170 -50.516 -12.354 1.00 89.44 862 ILE A C 1
ATOM 6966 O O . ILE A 1 862 ? 3.848 -49.684 -12.953 1.00 89.44 862 ILE A O 1
ATOM 6970 N N . ILE A 1 863 ? 2.027 -50.179 -11.751 1.00 91.25 863 ILE A N 1
ATOM 6971 C CA . ILE A 1 863 ? 1.427 -48.840 -11.852 1.00 91.25 863 ILE A CA 1
ATOM 6972 C C . ILE A 1 863 ? 2.105 -47.845 -10.901 1.00 91.25 863 ILE A C 1
ATOM 6974 O O . ILE A 1 863 ? 2.182 -46.662 -11.231 1.00 91.25 863 ILE A O 1
ATOM 6978 N N . LEU A 1 864 ? 2.606 -48.292 -9.742 1.00 90.25 864 LEU A N 1
ATOM 6979 C CA . LEU A 1 864 ? 3.216 -47.404 -8.749 1.00 90.25 864 LEU A CA 1
ATOM 6980 C C . LEU A 1 864 ? 4.417 -46.609 -9.310 1.00 90.25 864 LEU A C 1
ATOM 6982 O O . LEU A 1 864 ? 4.390 -45.389 -9.155 1.00 90.25 864 LEU A O 1
ATOM 6986 N N . PRO A 1 865 ? 5.405 -47.208 -10.012 1.00 90.12 865 PRO A N 1
ATOM 6987 C CA . PRO A 1 865 ? 6.456 -46.438 -10.681 1.00 90.12 865 PRO A CA 1
ATOM 6988 C C . PRO A 1 865 ? 5.895 -45.441 -11.703 1.00 90.12 865 PRO A C 1
ATOM 6990 O O . PRO A 1 865 ? 6.242 -44.268 -11.658 1.00 90.12 865 PRO A O 1
ATOM 6993 N N . ILE A 1 866 ? 4.961 -45.874 -12.561 1.00 89.62 866 ILE A N 1
ATOM 6994 C CA . ILE A 1 866 ? 4.381 -45.045 -13.637 1.00 89.62 866 ILE A CA 1
ATOM 6995 C C . ILE A 1 866 ? 3.659 -43.801 -13.082 1.00 89.62 866 ILE A C 1
ATOM 6997 O O . ILE A 1 866 ? 3.675 -42.751 -13.711 1.00 89.62 866 ILE A O 1
ATOM 7001 N N . LEU A 1 867 ? 3.034 -43.887 -11.901 1.00 88.62 867 LEU A N 1
ATOM 7002 C CA . LEU A 1 867 ? 2.361 -42.743 -11.269 1.00 88.62 867 LEU A CA 1
ATOM 7003 C C . LEU A 1 867 ? 3.297 -41.800 -10.493 1.00 88.62 867 LEU A C 1
ATOM 7005 O O . LEU A 1 867 ? 2.884 -40.681 -10.186 1.00 88.62 867 LEU A O 1
ATOM 7009 N N . TYR A 1 868 ? 4.510 -42.241 -10.150 1.00 90.69 868 TYR A N 1
ATOM 7010 C CA . TYR A 1 868 ? 5.513 -41.422 -9.456 1.00 90.69 868 TYR A CA 1
ATOM 7011 C C . TYR A 1 868 ? 6.600 -40.871 -10.395 1.00 90.69 868 TYR A C 1
ATOM 7013 O O . TYR A 1 868 ? 7.296 -39.945 -9.993 1.00 90.69 868 TYR A O 1
ATOM 7021 N N . ASP A 1 869 ? 6.696 -41.383 -11.627 1.00 91.00 869 ASP A N 1
ATOM 7022 C CA . ASP A 1 869 ? 7.644 -40.975 -12.676 1.00 91.00 869 ASP A CA 1
ATOM 7023 C C . ASP A 1 869 ? 7.638 -39.463 -12.952 1.00 91.00 869 ASP A C 1
ATOM 7025 O O . ASP A 1 869 ? 8.673 -38.798 -12.848 1.00 91.00 869 ASP A O 1
ATOM 7029 N N . SER A 1 870 ? 6.441 -38.934 -13.221 1.00 90.56 870 SER A N 1
ATOM 7030 C CA . SER A 1 870 ? 6.136 -37.512 -13.390 1.00 90.56 870 SER A CA 1
ATOM 7031 C C . SER A 1 870 ? 4.824 -37.202 -12.643 1.00 90.56 870 SER A C 1
ATOM 7033 O O . SER A 1 870 ? 3.724 -37.352 -13.189 1.00 90.56 870 SER A O 1
ATOM 7035 N N . PRO A 1 871 ? 4.891 -36.882 -11.336 1.00 89.38 871 PRO A N 1
ATOM 7036 C CA . PRO A 1 871 ? 3.719 -36.760 -10.483 1.00 89.38 871 PRO A CA 1
ATOM 7037 C C . PRO A 1 871 ? 3.029 -35.411 -10.716 1.00 89.38 871 PRO A C 1
ATOM 7039 O O . PRO A 1 871 ? 3.621 -34.352 -10.529 1.00 89.38 871 PRO A O 1
ATOM 7042 N N . TYR A 1 872 ? 1.746 -35.433 -11.083 1.00 87.19 872 TYR A N 1
ATOM 7043 C CA . TYR A 1 872 ? 0.985 -34.208 -11.349 1.00 87.19 872 TYR A CA 1
ATOM 7044 C C . TYR A 1 872 ? 0.584 -33.490 -10.047 1.00 87.19 872 TYR A C 1
ATOM 7046 O O . TYR A 1 872 ? -0.393 -33.854 -9.375 1.00 87.19 872 TYR A O 1
ATOM 7054 N N . LEU A 1 873 ? 1.363 -32.472 -9.674 1.00 87.56 873 LEU A N 1
ATOM 7055 C CA . LEU A 1 873 ? 1.236 -31.750 -8.408 1.00 87.56 873 LEU A CA 1
ATOM 7056 C C . LEU A 1 873 ? 0.416 -30.458 -8.533 1.00 87.56 873 LEU A C 1
ATOM 7058 O O . LEU A 1 873 ? 0.483 -29.724 -9.515 1.00 87.56 873 LEU A O 1
ATOM 7062 N N . LYS A 1 874 ? -0.376 -30.187 -7.493 1.00 83.75 874 LYS A N 1
ATOM 7063 C CA . LYS A 1 874 ? -1.193 -28.983 -7.284 1.00 83.75 874 LYS A CA 1
ATOM 7064 C C . LYS A 1 874 ? -1.167 -28.614 -5.805 1.00 83.75 874 LYS A C 1
ATOM 7066 O O . LYS A 1 874 ? -0.987 -29.484 -4.953 1.00 83.75 874 LYS A O 1
ATOM 7071 N N . ALA A 1 875 ? -1.454 -27.353 -5.479 1.00 79.44 875 ALA A N 1
ATOM 7072 C CA . ALA A 1 875 ? -1.546 -26.884 -4.090 1.00 79.44 875 ALA A CA 1
ATOM 7073 C C . ALA A 1 875 ? -2.413 -27.792 -3.180 1.00 79.44 875 ALA A C 1
ATOM 7075 O O . ALA A 1 875 ? -2.071 -28.016 -2.023 1.00 79.44 875 ALA A O 1
ATOM 7076 N N . THR A 1 876 ? -3.483 -28.395 -3.715 1.00 83.25 876 THR A N 1
ATOM 7077 C CA . THR A 1 876 ? -4.391 -29.292 -2.975 1.00 83.25 876 THR A CA 1
ATOM 7078 C C . THR A 1 876 ? -3.857 -30.706 -2.707 1.00 83.25 876 THR A C 1
ATOM 7080 O O . THR A 1 876 ? -4.380 -31.374 -1.817 1.00 83.25 876 THR A O 1
ATOM 7083 N N . ASN A 1 877 ? -2.846 -31.197 -3.441 1.00 87.44 877 ASN A N 1
ATOM 7084 C CA . ASN A 1 877 ? -2.285 -32.547 -3.245 1.00 87.44 877 ASN A CA 1
ATOM 7085 C C . ASN A 1 877 ? -0.829 -32.554 -2.738 1.00 87.44 877 ASN A C 1
ATOM 7087 O O . ASN A 1 877 ? -0.393 -33.560 -2.172 1.00 87.44 877 ASN A O 1
ATOM 7091 N N . PHE A 1 878 ? -0.107 -31.436 -2.862 1.00 88.19 878 PHE A N 1
ATOM 7092 C CA . PHE A 1 878 ? 1.322 -31.324 -2.559 1.00 88.19 878 PHE A CA 1
ATOM 7093 C C . PHE A 1 878 ? 1.698 -31.770 -1.138 1.00 88.19 878 PHE A C 1
ATOM 7095 O O . PHE A 1 878 ? 2.602 -32.588 -0.970 1.00 88.19 878 PHE A O 1
ATOM 7102 N N . PHE A 1 879 ? 0.983 -31.311 -0.105 1.00 85.75 879 PHE A N 1
ATOM 7103 C CA . PHE A 1 879 ? 1.292 -31.686 1.282 1.00 85.75 879 PHE A CA 1
ATOM 7104 C C . PHE A 1 879 ? 1.095 -33.189 1.551 1.00 85.75 879 PHE A C 1
ATOM 7106 O O . PHE A 1 879 ? 1.922 -33.808 2.222 1.00 85.75 879 PHE A O 1
ATOM 7113 N N . ASN A 1 880 ? 0.068 -33.804 0.956 1.00 87.06 880 ASN A N 1
ATOM 7114 C CA . ASN A 1 880 ? -0.186 -35.246 1.063 1.00 87.06 880 ASN A CA 1
ATOM 7115 C C . ASN A 1 880 ? 0.888 -36.071 0.327 1.00 87.06 880 ASN A C 1
ATOM 7117 O O . ASN A 1 880 ? 1.310 -37.127 0.808 1.00 87.06 880 ASN A O 1
ATOM 7121 N N . PHE A 1 881 ? 1.384 -35.571 -0.807 1.00 89.81 881 PHE A N 1
ATOM 7122 C CA . PHE A 1 881 ? 2.498 -36.162 -1.551 1.00 89.81 881 PHE A CA 1
ATOM 7123 C C . PHE A 1 881 ? 3.822 -36.079 -0.767 1.00 89.81 881 PHE A C 1
ATOM 7125 O O . PHE A 1 881 ? 4.493 -37.097 -0.573 1.00 89.81 881 PHE A O 1
ATOM 7132 N N . VAL A 1 882 ? 4.148 -34.905 -0.211 1.00 88.31 882 VAL A N 1
ATOM 7133 C CA . VAL A 1 882 ? 5.309 -34.701 0.677 1.00 88.31 882 VAL A CA 1
ATOM 7134 C C . VAL A 1 882 ? 5.223 -35.594 1.919 1.00 88.31 882 VAL A C 1
ATOM 7136 O O . VAL A 1 882 ? 6.240 -36.163 2.322 1.00 88.31 882 VAL A O 1
ATOM 7139 N N . GLY A 1 883 ? 4.036 -35.773 2.507 1.00 86.44 883 GLY A N 1
ATOM 7140 C CA . GLY A 1 883 ? 3.796 -36.721 3.602 1.00 86.44 883 GLY A CA 1
ATOM 7141 C C . GLY A 1 883 ? 4.042 -38.177 3.191 1.00 86.44 883 GLY A C 1
ATOM 7142 O O . GLY A 1 883 ? 4.758 -38.905 3.876 1.00 86.44 883 GLY A O 1
ATOM 7143 N N . SER A 1 884 ? 3.543 -38.583 2.022 1.00 89.12 884 SER A N 1
ATOM 7144 C CA . SER A 1 884 ? 3.711 -39.945 1.492 1.00 89.12 884 SER A CA 1
ATOM 7145 C C . SER A 1 884 ? 5.188 -40.314 1.287 1.00 89.12 884 SER A C 1
ATOM 7147 O O . SER A 1 884 ? 5.638 -41.357 1.763 1.00 89.12 884 SER A O 1
ATOM 7149 N N . ILE A 1 885 ? 5.974 -39.427 0.665 1.00 89.25 885 ILE A N 1
ATOM 7150 C CA . ILE A 1 885 ? 7.428 -39.609 0.471 1.00 89.25 885 ILE A CA 1
ATOM 7151 C C . ILE A 1 885 ? 8.194 -39.485 1.797 1.00 89.25 885 ILE A C 1
ATOM 7153 O O . ILE A 1 885 ? 9.204 -40.157 2.008 1.00 89.25 885 ILE A O 1
ATOM 7157 N N . SER A 1 886 ? 7.709 -38.653 2.724 1.00 83.38 886 SER A N 1
ATOM 7158 C CA . SER A 1 886 ? 8.285 -38.540 4.068 1.00 83.38 886 SER A CA 1
ATOM 7159 C C . SER A 1 886 ? 8.203 -39.844 4.853 1.00 83.38 886 SER A C 1
ATOM 7161 O O . SER A 1 886 ? 9.153 -40.154 5.574 1.00 83.38 886 SER A O 1
ATOM 7163 N N . ASN A 1 887 ? 7.102 -40.581 4.695 1.00 85.88 887 ASN A N 1
ATOM 7164 C CA . ASN A 1 887 ? 6.844 -41.839 5.389 1.00 85.88 887 ASN A CA 1
ATOM 7165 C C . ASN A 1 887 ? 7.501 -43.029 4.674 1.00 85.88 887 ASN A C 1
ATOM 7167 O O . ASN A 1 887 ? 8.049 -43.905 5.337 1.00 85.88 887 ASN A O 1
ATOM 7171 N N . ASN A 1 888 ? 7.515 -43.047 3.335 1.00 85.00 888 ASN A N 1
ATOM 7172 C CA . ASN A 1 888 ? 8.198 -44.078 2.555 1.00 85.00 888 ASN A CA 1
ATOM 7173 C C . ASN A 1 888 ? 9.198 -43.482 1.549 1.00 85.00 888 ASN A C 1
ATOM 7175 O O . ASN A 1 888 ? 8.854 -43.137 0.418 1.00 85.00 888 ASN A O 1
ATOM 7179 N N . LYS A 1 889 ? 10.476 -43.462 1.948 1.00 80.81 889 LYS A N 1
ATOM 7180 C CA . LYS A 1 889 ? 11.596 -42.951 1.139 1.00 80.81 889 LYS A CA 1
ATOM 7181 C C . LYS A 1 889 ? 11.811 -43.702 -0.181 1.00 80.81 889 LYS A C 1
ATOM 7183 O O . LYS A 1 889 ? 12.363 -43.108 -1.101 1.00 80.81 889 LYS A O 1
ATOM 7188 N N . SER A 1 890 ? 11.390 -44.969 -0.295 1.00 85.44 890 SER A N 1
ATOM 7189 C CA . SER A 1 890 ? 11.544 -45.731 -1.549 1.00 85.44 890 SER A CA 1
ATOM 7190 C C . SER A 1 890 ? 10.717 -45.142 -2.695 1.00 85.44 890 SER A C 1
ATOM 7192 O O . SER A 1 890 ? 11.151 -45.192 -3.838 1.00 85.44 890 SER A O 1
ATOM 7194 N N . LEU A 1 891 ? 9.591 -44.479 -2.392 1.00 87.56 891 LEU A N 1
ATOM 7195 C CA . LEU A 1 891 ? 8.756 -43.815 -3.398 1.00 87.56 891 LEU A CA 1
ATOM 7196 C C . LEU A 1 891 ? 9.487 -42.674 -4.120 1.00 87.56 891 LEU A C 1
ATOM 7198 O O . LEU A 1 891 ? 9.181 -42.394 -5.273 1.00 87.56 891 LEU A O 1
ATOM 7202 N N . GLY A 1 892 ? 10.471 -42.043 -3.466 1.00 85.75 892 GLY A N 1
ATOM 7203 C CA . GLY A 1 892 ? 11.298 -41.009 -4.089 1.00 85.75 892 GLY A CA 1
ATOM 7204 C C . GLY A 1 892 ? 12.156 -41.535 -5.242 1.00 85.75 892 GLY A C 1
ATOM 7205 O O . GLY A 1 892 ? 12.415 -40.800 -6.185 1.00 85.75 892 GLY A O 1
ATOM 7206 N N . GLN A 1 893 ? 12.533 -42.819 -5.219 1.00 88.44 893 GLN A N 1
ATOM 7207 C CA . GLN A 1 893 ? 13.385 -43.429 -6.247 1.00 88.44 893 GLN A CA 1
ATOM 7208 C C . GLN A 1 893 ? 12.680 -43.592 -7.601 1.00 88.44 893 GLN A C 1
ATOM 7210 O O . GLN A 1 893 ? 13.354 -43.805 -8.604 1.00 88.44 893 GLN A O 1
ATOM 7215 N N . TYR A 1 894 ? 11.351 -43.485 -7.651 1.00 91.94 894 TYR A N 1
ATOM 7216 C CA . TYR A 1 894 ? 10.596 -43.545 -8.904 1.00 91.94 894 TYR A CA 1
ATOM 7217 C C . TYR A 1 894 ? 10.453 -42.183 -9.597 1.00 91.94 894 TYR A C 1
ATOM 7219 O O . TYR A 1 894 ? 9.928 -42.149 -10.699 1.00 91.94 894 TYR A O 1
ATOM 7227 N N . ILE A 1 895 ? 10.887 -41.079 -8.977 1.00 94.12 895 ILE A N 1
ATOM 7228 C CA . ILE A 1 895 ? 10.663 -39.719 -9.488 1.00 94.12 895 ILE A CA 1
ATOM 7229 C C . ILE A 1 895 ? 11.799 -39.320 -10.437 1.00 94.12 895 ILE A C 1
ATOM 7231 O O . ILE A 1 895 ? 12.892 -38.971 -9.988 1.00 94.12 895 ILE A O 1
ATOM 7235 N N . HIS A 1 896 ? 11.521 -39.324 -11.743 1.00 94.62 896 HIS A N 1
ATOM 7236 C CA . HIS A 1 896 ? 12.444 -38.844 -12.780 1.00 94.62 896 HIS A CA 1
ATOM 7237 C C . HIS A 1 896 ? 12.156 -37.389 -13.178 1.00 94.62 896 HIS A C 1
ATOM 7239 O O . HIS A 1 896 ? 13.069 -36.663 -13.569 1.00 94.62 896 HIS A O 1
ATOM 7245 N N . GLN A 1 897 ? 10.913 -36.929 -13.036 1.00 94.88 897 GLN A N 1
ATOM 7246 C CA . GLN A 1 897 ? 10.504 -35.550 -13.299 1.00 94.88 897 GLN A CA 1
ATOM 7247 C C . GLN A 1 897 ? 9.805 -34.968 -12.069 1.00 94.88 897 GLN A C 1
ATOM 7249 O O . GLN A 1 897 ? 8.974 -35.627 -11.449 1.00 94.88 897 GLN A O 1
ATOM 7254 N N . LEU A 1 898 ? 10.120 -33.724 -11.707 1.00 93.81 898 LEU A N 1
ATOM 7255 C CA . LEU A 1 898 ? 9.476 -33.022 -10.597 1.00 93.81 898 LEU A CA 1
ATOM 7256 C C . LEU A 1 898 ? 9.170 -31.573 -10.990 1.00 93.81 898 LEU A C 1
ATOM 7258 O O . LEU A 1 898 ? 10.018 -30.688 -10.869 1.00 93.81 898 LEU A O 1
ATOM 7262 N N . ASP A 1 899 ? 7.939 -31.349 -11.449 1.00 93.00 899 ASP A N 1
ATOM 7263 C CA . ASP A 1 899 ? 7.393 -30.021 -11.726 1.00 93.00 899 ASP A CA 1
ATOM 7264 C C . ASP A 1 899 ? 6.666 -29.468 -10.489 1.00 93.00 899 ASP A C 1
ATOM 7266 O O . ASP A 1 899 ? 5.740 -30.089 -9.960 1.00 93.00 899 ASP A O 1
ATOM 7270 N N . LEU A 1 900 ? 7.104 -28.298 -10.015 1.00 91.56 900 LEU A N 1
ATOM 7271 C CA . LEU A 1 900 ? 6.505 -27.569 -8.895 1.00 91.56 900 LEU A CA 1
ATOM 7272 C C . LEU A 1 900 ? 5.936 -26.197 -9.308 1.00 91.56 900 LEU A C 1
ATOM 7274 O O . LEU A 1 900 ? 5.586 -25.398 -8.440 1.00 91.56 900 LEU A O 1
ATOM 7278 N N . SER A 1 901 ? 5.793 -25.927 -10.609 1.00 88.75 901 SER A N 1
ATOM 7279 C CA . SER A 1 901 ? 5.285 -24.656 -11.152 1.00 88.75 901 SER A CA 1
ATOM 7280 C C . SER A 1 901 ? 3.911 -24.249 -10.602 1.00 88.75 901 SER A C 1
ATOM 7282 O O . SER A 1 901 ? 3.691 -23.086 -10.273 1.00 88.75 901 SER A O 1
ATOM 7284 N N . TYR A 1 902 ? 3.005 -25.212 -10.410 1.00 83.38 902 TYR A N 1
ATOM 7285 C CA . TYR A 1 902 ? 1.657 -24.999 -9.862 1.00 83.38 902 TYR A CA 1
ATOM 7286 C C . TYR A 1 902 ? 1.606 -24.847 -8.323 1.00 83.38 902 TYR A C 1
ATOM 7288 O O . TYR A 1 902 ? 0.518 -24.855 -7.733 1.00 83.38 902 TYR A O 1
ATOM 7296 N N . ILE A 1 903 ? 2.755 -24.734 -7.642 1.00 81.06 903 ILE A N 1
ATOM 7297 C CA . ILE A 1 903 ? 2.855 -24.571 -6.183 1.00 81.06 903 ILE A CA 1
ATOM 7298 C C . ILE A 1 903 ? 3.110 -23.094 -5.840 1.00 81.06 903 ILE A C 1
ATOM 7300 O O . ILE A 1 903 ? 4.241 -22.649 -5.670 1.00 81.06 903 ILE A O 1
ATOM 7304 N N . ILE A 1 904 ? 2.011 -22.340 -5.746 1.00 62.78 904 ILE A N 1
ATOM 7305 C CA . ILE A 1 904 ? 2.001 -20.887 -5.482 1.00 62.78 904 ILE A CA 1
ATOM 7306 C C . ILE A 1 904 ? 2.100 -20.575 -3.973 1.00 62.78 904 ILE A C 1
ATOM 7308 O O . ILE A 1 904 ? 2.640 -19.548 -3.572 1.00 62.78 904 ILE A O 1
ATOM 7312 N N . GLN A 1 905 ? 1.579 -21.461 -3.117 1.00 58.88 905 GLN A N 1
ATOM 7313 C CA . GLN A 1 905 ? 1.602 -21.290 -1.659 1.00 58.88 905 GLN A CA 1
ATOM 7314 C C . GLN A 1 905 ? 2.995 -21.545 -1.065 1.00 58.88 905 GLN A C 1
ATOM 7316 O O . GLN A 1 905 ? 3.778 -22.326 -1.604 1.00 58.88 905 GLN A O 1
ATOM 7321 N N . THR A 1 906 ? 3.265 -20.940 0.095 1.00 52.41 906 THR A N 1
ATOM 7322 C CA . THR A 1 906 ? 4.536 -21.029 0.829 1.00 52.41 906 THR A CA 1
ATOM 7323 C C . THR A 1 906 ? 4.811 -22.436 1.367 1.00 52.41 906 THR A C 1
ATOM 7325 O O . THR A 1 906 ? 4.583 -22.774 2.533 1.00 52.41 906 THR A O 1
ATOM 7328 N N . GLY A 1 907 ? 5.383 -23.276 0.509 1.00 57.28 907 GLY A N 1
ATOM 7329 C CA . GLY A 1 907 ? 6.109 -24.455 0.947 1.00 57.28 907 GLY A CA 1
ATOM 7330 C C . GLY A 1 907 ? 7.214 -24.058 1.930 1.00 57.28 907 GLY A C 1
ATOM 7331 O O . GLY A 1 907 ? 7.850 -23.009 1.835 1.00 57.28 907 GLY A O 1
ATOM 7332 N N . LYS A 1 908 ? 7.503 -24.916 2.908 1.00 68.69 908 LYS A N 1
ATOM 7333 C CA . LYS A 1 908 ? 8.736 -24.734 3.678 1.00 68.69 908 LYS A CA 1
ATOM 7334 C C . LYS A 1 908 ? 9.896 -25.112 2.761 1.00 68.69 908 LYS A C 1
ATOM 7336 O O . LYS A 1 908 ? 9.887 -26.205 2.199 1.00 68.69 908 LYS A O 1
ATOM 7341 N N . ASN A 1 909 ? 10.921 -24.263 2.674 1.00 82.69 909 ASN A N 1
ATOM 7342 C CA . ASN A 1 909 ? 12.179 -24.521 1.948 1.00 82.69 909 ASN A CA 1
ATOM 7343 C C . ASN A 1 909 ? 12.761 -25.931 2.275 1.00 82.69 909 ASN A C 1
ATOM 7345 O O . ASN A 1 909 ? 13.330 -26.619 1.427 1.00 82.69 909 ASN A O 1
ATOM 7349 N N . ALA A 1 910 ? 12.524 -26.426 3.499 1.00 83.94 910 ALA A N 1
ATOM 7350 C CA . ALA A 1 910 ? 12.850 -27.785 3.941 1.00 83.94 910 ALA A CA 1
ATOM 7351 C C . ALA A 1 910 ? 12.106 -28.926 3.204 1.00 83.94 910 ALA A C 1
ATOM 7353 O O . ALA A 1 910 ? 12.665 -30.013 3.074 1.00 83.94 910 ALA A O 1
ATOM 7354 N N . PHE A 1 911 ? 10.872 -28.722 2.727 1.00 87.38 911 PHE A N 1
ATOM 7355 C CA . PHE A 1 911 ? 10.104 -29.730 1.983 1.00 87.38 911 PHE A CA 1
ATOM 7356 C C . PHE A 1 911 ? 10.660 -29.932 0.572 1.00 87.38 911 PHE A C 1
ATOM 7358 O O . PHE A 1 911 ? 10.923 -31.071 0.195 1.00 87.38 911 PHE A O 1
ATOM 7365 N N . VAL A 1 912 ? 10.932 -28.850 -0.166 1.00 88.94 912 VAL A N 1
ATOM 7366 C CA . VAL A 1 912 ? 11.556 -28.926 -1.501 1.00 88.94 912 VAL A CA 1
ATOM 7367 C C . VAL A 1 912 ? 12.950 -29.558 -1.394 1.00 88.94 912 VAL A C 1
ATOM 7369 O O . VAL A 1 912 ? 13.265 -30.496 -2.122 1.00 88.94 912 VAL A O 1
ATOM 7372 N N . ALA A 1 913 ? 13.742 -29.168 -0.386 1.00 90.06 913 ALA A N 1
ATOM 7373 C CA . ALA A 1 913 ? 15.024 -29.810 -0.086 1.00 90.06 913 ALA A CA 1
ATOM 7374 C C . ALA A 1 913 ? 14.893 -31.311 0.254 1.00 90.06 913 ALA A C 1
ATOM 7376 O O . ALA A 1 913 ? 15.786 -32.096 -0.059 1.00 90.06 913 ALA A O 1
ATOM 7377 N N . LYS A 1 914 ? 13.796 -31.737 0.897 1.00 88.50 914 LYS A N 1
ATOM 7378 C CA . LYS A 1 914 ? 13.534 -33.149 1.226 1.00 88.50 914 LYS A CA 1
ATOM 7379 C C . LYS A 1 914 ? 13.111 -33.960 -0.003 1.00 88.50 914 LYS A C 1
ATOM 7381 O O . LYS A 1 914 ? 13.568 -35.094 -0.140 1.00 88.50 914 LYS A O 1
ATOM 7386 N N . LEU A 1 915 ? 12.306 -33.382 -0.899 1.00 90.12 915 LEU A N 1
ATOM 7387 C CA . LEU A 1 915 ? 11.969 -33.982 -2.196 1.00 90.12 915 LEU A CA 1
ATOM 7388 C C . LEU A 1 915 ? 13.233 -34.166 -3.047 1.00 90.12 915 LEU A C 1
ATOM 7390 O O . LEU A 1 915 ? 13.542 -35.288 -3.432 1.00 90.12 915 LEU A O 1
ATOM 7394 N N . LEU A 1 916 ? 14.047 -33.120 -3.221 1.00 91.62 916 LEU A N 1
ATOM 7395 C CA . LEU A 1 916 ? 15.316 -33.211 -3.958 1.00 91.62 916 LEU A CA 1
ATOM 7396 C C . LEU A 1 916 ? 16.280 -34.248 -3.350 1.00 91.62 916 LEU A C 1
ATOM 7398 O O . LEU A 1 916 ? 16.896 -35.019 -4.078 1.00 91.62 916 LEU A O 1
ATOM 7402 N N . LYS A 1 917 ? 16.361 -34.356 -2.016 1.00 89.62 917 LYS A N 1
ATOM 7403 C CA . LYS A 1 917 ? 17.167 -35.393 -1.334 1.00 89.62 917 LYS A CA 1
ATOM 7404 C C . LYS A 1 917 ? 16.625 -36.823 -1.458 1.00 89.62 917 LYS A C 1
ATOM 7406 O O . LYS A 1 917 ? 17.354 -37.749 -1.115 1.00 89.62 917 LYS A O 1
ATOM 7411 N N . THR A 1 918 ? 15.375 -37.017 -1.883 1.00 88.50 918 THR A N 1
ATOM 7412 C CA . THR A 1 918 ? 14.764 -38.352 -2.049 1.00 88.50 918 THR A CA 1
ATOM 7413 C C . THR A 1 918 ? 14.628 -38.769 -3.514 1.00 88.50 918 THR A C 1
ATOM 7415 O O . THR A 1 918 ? 14.803 -39.950 -3.796 1.00 88.50 918 THR A O 1
ATOM 7418 N N . ALA A 1 919 ? 14.410 -37.821 -4.430 1.00 90.38 919 ALA A N 1
ATOM 7419 C CA . ALA A 1 919 ? 14.389 -38.042 -5.879 1.00 90.38 919 ALA A CA 1
ATOM 7420 C C . ALA A 1 919 ? 15.779 -37.968 -6.540 1.00 90.38 919 ALA A C 1
ATOM 7422 O O . ALA A 1 919 ? 16.029 -38.645 -7.533 1.00 90.38 919 ALA A O 1
ATOM 7423 N N . GLY A 1 920 ? 16.704 -37.179 -5.978 1.00 88.06 920 GLY A N 1
ATOM 7424 C CA . GLY A 1 920 ? 17.983 -36.806 -6.596 1.00 88.06 920 GLY A CA 1
ATOM 7425 C C . GLY A 1 920 ? 18.800 -37.915 -7.282 1.00 88.06 920 GLY A C 1
ATOM 7426 O O . GLY A 1 920 ? 19.340 -37.639 -8.350 1.00 88.06 920 GLY A O 1
ATOM 7427 N N . PRO A 1 921 ? 18.883 -39.161 -6.766 1.00 87.94 921 PRO A N 1
ATOM 7428 C CA . PRO A 1 921 ? 19.584 -40.238 -7.466 1.00 87.94 921 PRO A CA 1
ATOM 7429 C C . PRO A 1 921 ? 19.090 -40.489 -8.900 1.00 87.94 921 PRO A C 1
ATOM 7431 O O . PRO A 1 921 ? 19.912 -40.788 -9.761 1.00 87.94 921 PRO A O 1
ATOM 7434 N N . ASN A 1 922 ? 17.789 -40.327 -9.164 1.00 91.56 922 ASN A N 1
ATOM 7435 C CA . ASN A 1 922 ? 17.154 -40.649 -10.449 1.00 91.56 922 ASN A CA 1
ATOM 7436 C C . ASN A 1 922 ? 16.516 -39.428 -11.144 1.00 91.56 922 ASN A C 1
ATOM 7438 O O . ASN A 1 922 ? 16.130 -39.525 -12.302 1.00 91.56 922 ASN A O 1
ATOM 7442 N N . LEU A 1 923 ? 16.438 -38.277 -10.471 1.00 95.38 923 LEU A N 1
ATOM 7443 C CA . LEU A 1 923 ? 15.824 -37.057 -10.996 1.00 95.38 923 LEU A CA 1
ATOM 7444 C C . LEU A 1 923 ? 16.546 -36.538 -12.256 1.00 95.38 923 LEU A C 1
ATOM 7446 O O . LEU A 1 923 ? 17.708 -36.137 -12.188 1.00 95.38 923 LEU A O 1
ATOM 7450 N N . GLU A 1 924 ? 15.834 -36.502 -13.384 1.00 96.19 924 GLU A N 1
ATOM 7451 C CA . GLU A 1 924 ? 16.305 -35.994 -14.678 1.00 96.19 924 GLU A CA 1
ATOM 7452 C C . GLU A 1 924 ? 15.794 -34.579 -14.998 1.00 96.19 924 GLU A C 1
ATOM 7454 O O . GLU A 1 924 ? 16.482 -33.825 -15.686 1.00 96.19 924 GLU A O 1
ATOM 7459 N N . SER A 1 925 ? 14.618 -34.187 -14.498 1.00 96.94 925 SER A N 1
ATOM 7460 C CA . SER A 1 925 ? 14.033 -32.859 -14.742 1.00 96.94 925 SER A CA 1
ATOM 7461 C C . SER A 1 925 ? 13.455 -32.242 -13.471 1.00 96.94 925 SER A C 1
ATOM 7463 O O . SER A 1 925 ? 12.696 -32.894 -12.751 1.00 96.94 925 SER A O 1
ATOM 7465 N N . PHE A 1 926 ? 13.789 -30.977 -13.206 1.00 96.12 926 PHE A N 1
ATOM 7466 C CA . PHE A 1 926 ? 13.272 -30.211 -12.075 1.00 96.12 926 PHE A CA 1
ATOM 7467 C C . PHE A 1 926 ? 12.847 -28.798 -12.492 1.00 96.12 926 PHE A C 1
ATOM 7469 O O . PHE A 1 926 ? 13.665 -28.024 -12.994 1.00 96.12 926 PHE A O 1
ATOM 7476 N N . VAL A 1 927 ? 11.588 -28.451 -12.209 1.00 95.19 927 VAL A N 1
ATOM 7477 C CA . VAL A 1 927 ? 11.060 -27.082 -12.320 1.00 95.19 927 VAL A CA 1
ATOM 7478 C C . VAL A 1 927 ? 10.795 -26.558 -10.913 1.00 95.19 927 VAL A C 1
ATOM 7480 O O . VAL A 1 927 ? 10.003 -27.136 -10.163 1.00 95.19 927 VAL A O 1
ATOM 7483 N N . ALA A 1 928 ? 11.467 -25.472 -10.541 1.00 92.06 928 ALA A N 1
ATOM 7484 C CA . ALA A 1 928 ? 11.346 -24.890 -9.213 1.00 92.06 928 ALA A CA 1
ATOM 7485 C C . ALA A 1 928 ? 9.997 -24.161 -9.010 1.00 92.06 928 ALA A C 1
ATOM 7487 O O . ALA A 1 928 ? 9.467 -23.554 -9.945 1.00 92.06 928 ALA A O 1
ATOM 7488 N N . PRO A 1 929 ? 9.448 -24.179 -7.780 1.00 90.12 929 PRO A N 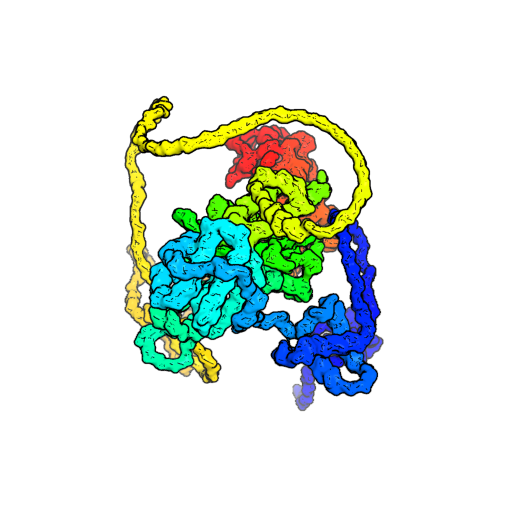1
ATOM 7489 C CA . PRO A 1 929 ? 8.269 -23.394 -7.420 1.00 90.12 929 PRO A CA 1
ATOM 7490 C C . PRO A 1 929 ? 8.589 -21.892 -7.370 1.00 90.12 929 PRO A C 1
ATOM 7492 O O . PRO A 1 929 ? 9.744 -21.497 -7.217 1.00 90.12 929 PRO A O 1
ATOM 7495 N N . GLN A 1 930 ? 7.557 -21.046 -7.441 1.00 86.12 930 GLN A N 1
ATOM 7496 C CA . GLN A 1 930 ? 7.712 -19.582 -7.416 1.00 86.12 930 GLN A CA 1
ATOM 7497 C C . GLN A 1 930 ? 8.366 -19.068 -6.119 1.00 86.12 930 GLN A C 1
ATOM 7499 O O . GLN A 1 930 ? 9.201 -18.165 -6.140 1.00 86.12 930 GLN A O 1
ATOM 7504 N N . THR A 1 931 ? 8.008 -19.684 -4.992 1.00 80.06 931 THR A N 1
ATOM 7505 C CA . THR A 1 931 ? 8.620 -19.486 -3.670 1.00 80.06 931 THR A CA 1
ATOM 7506 C C . THR A 1 931 ? 9.036 -20.844 -3.108 1.00 80.06 931 THR A C 1
ATOM 7508 O O . THR A 1 931 ? 8.592 -21.878 -3.600 1.00 80.06 931 THR A O 1
ATOM 7511 N N . SER A 1 932 ? 9.795 -20.879 -2.014 1.00 81.19 932 SER A N 1
ATOM 7512 C CA . SER A 1 932 ? 10.344 -22.078 -1.357 1.00 81.19 932 SER A CA 1
ATOM 7513 C C . SER A 1 932 ? 11.623 -22.653 -1.989 1.00 81.19 932 SER A C 1
ATOM 7515 O O . SER A 1 932 ? 11.907 -23.838 -1.783 1.00 81.19 932 SER A O 1
ATOM 7517 N N . PHE A 1 933 ? 12.402 -21.851 -2.728 1.00 86.25 933 PHE A N 1
ATOM 7518 C CA . PHE A 1 933 ? 13.647 -22.288 -3.379 1.00 86.25 933 PHE A CA 1
ATOM 7519 C C . PHE A 1 933 ? 14.841 -21.366 -3.064 1.00 86.25 933 PHE A C 1
ATOM 7521 O O . PHE A 1 933 ? 15.229 -20.515 -3.857 1.00 86.25 933 PHE A O 1
ATOM 7528 N N . GLY A 1 934 ? 15.455 -21.594 -1.901 1.00 84.62 934 GLY A N 1
ATOM 7529 C CA . GLY A 1 934 ? 16.693 -20.950 -1.457 1.00 84.62 934 GLY A CA 1
ATOM 7530 C C . GLY A 1 934 ? 17.827 -21.950 -1.181 1.00 84.62 934 GLY A C 1
ATOM 7531 O O . GLY A 1 934 ? 17.919 -23.022 -1.787 1.00 84.62 934 GLY A O 1
ATOM 7532 N N . PHE A 1 935 ? 18.690 -21.625 -0.212 1.00 85.88 935 PHE A N 1
ATOM 7533 C CA . PHE A 1 935 ? 19.922 -22.372 0.103 1.00 85.88 935 PHE A CA 1
ATOM 7534 C C . PHE A 1 935 ? 19.723 -23.881 0.356 1.00 85.88 935 PHE A C 1
ATOM 7536 O O . PHE A 1 935 ? 20.523 -24.706 -0.085 1.00 85.88 935 PHE A O 1
ATOM 7543 N N . GLY A 1 936 ? 18.653 -24.275 1.057 1.00 87.50 936 GLY A N 1
ATOM 7544 C CA . GLY A 1 936 ? 18.388 -25.679 1.405 1.00 87.50 936 GLY A CA 1
ATOM 7545 C C . GLY A 1 936 ? 18.130 -26.577 0.182 1.00 87.50 936 GLY A C 1
ATOM 7546 O O . GLY A 1 936 ? 18.798 -27.609 0.034 1.00 87.50 936 GLY A O 1
ATOM 7547 N N . PRO A 1 937 ? 17.176 -26.215 -0.694 1.00 89.75 937 PRO A N 1
ATOM 7548 C CA . PRO A 1 937 ? 16.975 -26.843 -1.998 1.00 89.75 937 PRO A CA 1
ATOM 7549 C C . PRO A 1 937 ? 18.213 -26.786 -2.900 1.00 89.75 937 PRO A C 1
ATOM 7551 O O . PRO A 1 937 ? 18.627 -27.826 -3.409 1.00 89.75 937 PRO A O 1
ATOM 7554 N N . MET A 1 938 ? 18.870 -25.628 -3.013 1.00 89.56 938 MET A N 1
ATOM 7555 C CA . MET A 1 938 ? 20.075 -25.450 -3.834 1.00 89.56 938 MET A CA 1
ATOM 7556 C C . MET A 1 938 ? 21.209 -26.412 -3.436 1.00 89.56 938 MET A C 1
ATOM 7558 O O . MET A 1 938 ? 21.699 -27.171 -4.271 1.00 89.56 938 MET A O 1
ATOM 7562 N N . MET A 1 939 ? 21.531 -26.515 -2.141 1.00 87.62 939 MET A N 1
ATOM 7563 C CA . MET A 1 939 ? 22.510 -27.489 -1.624 1.00 87.62 939 MET A CA 1
ATOM 7564 C C . MET A 1 939 ? 22.086 -28.959 -1.800 1.00 87.62 939 MET A C 1
ATOM 7566 O O . MET A 1 939 ? 22.903 -29.863 -1.622 1.00 87.62 939 MET A O 1
ATOM 7570 N N . SER A 1 940 ? 20.820 -29.221 -2.139 1.00 90.75 940 SER A N 1
ATOM 7571 C CA . SER A 1 940 ? 20.311 -30.564 -2.441 1.00 90.75 940 SER A CA 1
ATOM 7572 C C . SER A 1 940 ? 20.509 -30.945 -3.916 1.00 90.75 940 SER A C 1
ATOM 7574 O O . SER A 1 940 ? 20.739 -32.123 -4.197 1.00 90.75 940 SER A O 1
ATOM 7576 N N . LEU A 1 941 ? 20.518 -29.971 -4.842 1.00 90.81 941 LEU A N 1
ATOM 7577 C CA . LEU A 1 941 ? 20.777 -30.198 -6.276 1.00 90.81 941 LEU A CA 1
ATOM 7578 C C . LEU A 1 941 ? 22.139 -30.850 -6.543 1.00 90.81 941 LEU A C 1
ATOM 7580 O O . LEU A 1 941 ? 22.264 -31.650 -7.462 1.00 90.81 941 LEU A O 1
ATOM 7584 N N . LYS A 1 942 ? 23.145 -30.573 -5.707 1.00 89.38 942 LYS A N 1
ATOM 7585 C CA . LYS A 1 942 ? 24.518 -31.093 -5.842 1.00 89.38 942 LYS A CA 1
ATOM 7586 C C . LYS A 1 942 ? 24.628 -32.628 -5.913 1.00 89.38 942 LYS A C 1
ATOM 7588 O O . LYS A 1 942 ? 25.626 -33.143 -6.412 1.00 89.38 942 LYS A O 1
ATOM 7593 N N . ASN A 1 943 ? 23.619 -33.349 -5.419 1.00 87.31 943 ASN A N 1
ATOM 7594 C CA . ASN A 1 943 ? 23.554 -34.815 -5.446 1.00 87.31 943 ASN A CA 1
ATOM 7595 C C . ASN A 1 943 ? 22.673 -35.367 -6.588 1.00 87.31 943 ASN A C 1
ATOM 7597 O O . ASN A 1 943 ? 22.475 -36.578 -6.670 1.00 87.31 943 ASN A O 1
ATOM 7601 N N . CYS A 1 944 ? 22.113 -34.505 -7.442 1.00 92.19 944 CYS A N 1
ATOM 7602 C CA . CYS A 1 944 ? 21.169 -34.874 -8.498 1.00 92.19 944 CYS A CA 1
ATOM 7603 C C . CYS A 1 944 ? 21.895 -35.219 -9.809 1.00 92.19 944 CYS A C 1
ATOM 7605 O O . CYS A 1 944 ? 21.662 -34.599 -10.839 1.00 92.19 944 CYS A O 1
ATOM 7607 N N . PHE A 1 945 ? 22.825 -36.179 -9.774 1.00 91.00 945 PHE A N 1
ATOM 7608 C CA . PHE A 1 945 ? 23.788 -36.440 -10.863 1.00 91.00 945 PHE A CA 1
ATOM 7609 C C . PHE A 1 945 ? 23.172 -36.825 -12.223 1.00 91.00 945 PHE A C 1
ATOM 7611 O O . PHE A 1 945 ? 23.876 -36.809 -13.232 1.00 91.00 945 PHE A O 1
ATOM 7618 N N . ASN A 1 946 ? 21.885 -37.181 -12.258 1.00 93.81 946 ASN A N 1
ATOM 7619 C CA . ASN A 1 946 ? 21.142 -37.504 -13.477 1.00 93.81 946 ASN A CA 1
ATOM 7620 C C . ASN A 1 946 ? 20.355 -36.320 -14.074 1.00 93.81 946 ASN A C 1
ATOM 7622 O O . ASN A 1 946 ? 19.764 -36.479 -15.139 1.00 93.81 946 ASN A O 1
ATOM 7626 N N . LEU A 1 947 ? 20.395 -35.139 -13.445 1.00 96.00 947 LEU A N 1
ATOM 7627 C CA . LEU A 1 947 ? 19.634 -33.962 -13.862 1.00 96.00 947 LEU A CA 1
ATOM 7628 C C . LEU A 1 947 ? 20.100 -33.435 -15.232 1.00 96.00 947 LEU A C 1
ATOM 7630 O O . LEU A 1 947 ? 21.255 -33.039 -15.392 1.00 96.00 947 LEU A O 1
ATOM 7634 N N . LYS A 1 948 ? 19.169 -33.409 -16.190 1.00 96.50 948 LYS A N 1
ATOM 7635 C CA . LYS A 1 948 ? 19.299 -32.862 -17.550 1.00 96.50 948 LYS A CA 1
ATOM 7636 C C . LYS A 1 948 ? 18.673 -31.475 -17.666 1.00 96.50 948 LYS A C 1
ATOM 7638 O O . LYS A 1 948 ? 19.222 -30.619 -18.352 1.00 96.50 948 LYS A O 1
ATOM 7643 N N . ILE A 1 949 ? 17.555 -31.241 -16.974 1.00 97.31 949 ILE A N 1
ATOM 7644 C CA . ILE A 1 949 ? 16.798 -29.984 -17.026 1.00 97.31 949 ILE A CA 1
ATOM 7645 C C . ILE A 1 949 ? 16.703 -29.380 -15.623 1.00 97.31 949 ILE A C 1
ATOM 7647 O O . ILE A 1 949 ? 16.170 -30.007 -14.706 1.00 97.31 949 ILE A O 1
ATOM 7651 N N . LEU A 1 950 ? 17.186 -28.145 -15.477 1.00 96.44 950 LEU A N 1
ATOM 7652 C CA . LEU A 1 950 ? 17.019 -27.320 -14.283 1.00 96.44 950 LEU A CA 1
ATOM 7653 C C . LEU A 1 950 ? 16.363 -25.990 -14.665 1.00 96.44 950 LEU A C 1
ATOM 7655 O O . LEU A 1 950 ? 17.006 -25.127 -15.265 1.00 96.44 950 LEU A O 1
ATOM 7659 N N . ASP A 1 951 ? 15.095 -25.817 -14.297 1.00 95.38 951 ASP A N 1
ATOM 7660 C CA . ASP A 1 951 ? 14.344 -24.599 -14.588 1.00 95.38 951 ASP A CA 1
ATOM 7661 C C . ASP A 1 951 ? 14.019 -23.808 -13.314 1.00 95.38 951 ASP A C 1
ATOM 7663 O O . ASP A 1 951 ? 13.282 -24.276 -12.443 1.00 95.38 951 ASP A O 1
ATOM 7667 N N . LEU A 1 952 ? 14.571 -22.595 -13.213 1.00 93.75 952 LEU A N 1
ATOM 7668 C CA . LEU A 1 952 ? 14.330 -21.662 -12.111 1.00 93.75 952 LEU A CA 1
ATOM 7669 C C . LEU A 1 952 ? 13.472 -20.447 -12.522 1.00 93.75 952 LEU A C 1
ATOM 7671 O O . LEU A 1 952 ? 13.302 -19.540 -11.709 1.00 93.75 952 LEU A O 1
ATOM 7675 N N . ARG A 1 953 ? 12.885 -20.408 -13.735 1.00 90.69 953 ARG A N 1
ATOM 7676 C CA . ARG A 1 953 ? 12.268 -19.193 -14.330 1.00 90.69 953 ARG A CA 1
ATOM 7677 C C . ARG A 1 953 ? 11.076 -18.606 -13.565 1.00 90.69 953 ARG A C 1
ATOM 7679 O O . ARG A 1 953 ? 10.586 -17.530 -13.918 1.00 90.69 953 ARG A O 1
ATOM 7686 N N . LEU A 1 954 ? 10.555 -19.332 -12.578 1.00 88.56 954 LEU A N 1
ATOM 7687 C CA . LEU A 1 954 ? 9.457 -18.908 -11.708 1.00 88.56 954 LEU A CA 1
ATOM 7688 C C . LEU A 1 954 ? 9.942 -18.355 -10.363 1.00 88.56 954 LEU A C 1
ATOM 7690 O O . LEU A 1 954 ? 9.189 -17.623 -9.728 1.00 88.56 954 LEU A O 1
ATOM 7694 N N . VAL A 1 955 ? 11.168 -18.673 -9.932 1.00 88.19 955 VAL A N 1
ATOM 7695 C CA . VAL A 1 955 ? 11.668 -18.317 -8.598 1.00 88.19 955 VAL A CA 1
ATOM 7696 C C . VAL A 1 955 ? 11.783 -16.798 -8.463 1.00 88.19 955 VAL A C 1
ATOM 7698 O O . VAL A 1 955 ? 12.539 -16.154 -9.198 1.00 88.19 955 VAL A O 1
ATOM 7701 N N . SER A 1 956 ? 11.039 -16.243 -7.503 1.00 81.31 956 SER A N 1
ATOM 7702 C CA . SER A 1 956 ? 11.081 -14.822 -7.135 1.00 81.31 956 SER A CA 1
ATOM 7703 C C . SER A 1 956 ? 11.976 -14.527 -5.925 1.00 81.31 956 SER A C 1
ATOM 7705 O O . SER A 1 956 ? 12.294 -13.363 -5.687 1.00 81.31 956 SER A O 1
ATOM 7707 N N . GLU A 1 957 ? 12.386 -15.550 -5.165 1.00 79.94 957 GLU A N 1
ATOM 7708 C CA . GLU A 1 957 ? 13.411 -15.430 -4.114 1.00 79.94 957 GLU A CA 1
ATOM 7709 C C . GLU A 1 957 ? 14.755 -14.986 -4.715 1.00 79.94 957 GLU A C 1
ATOM 7711 O O . GLU A 1 957 ? 15.152 -15.446 -5.788 1.00 79.94 957 GLU A O 1
ATOM 7716 N N . THR A 1 958 ? 15.462 -14.087 -4.025 1.00 79.94 958 THR A N 1
ATOM 7717 C CA . THR A 1 958 ? 16.778 -13.612 -4.459 1.00 79.94 958 THR A CA 1
ATOM 7718 C C . THR A 1 958 ? 17.821 -14.716 -4.328 1.00 79.94 958 THR A C 1
ATOM 7720 O O . THR A 1 958 ? 18.025 -15.284 -3.254 1.00 79.94 958 THR A O 1
ATOM 7723 N N . LEU A 1 959 ? 18.497 -15.026 -5.435 1.00 80.25 959 LEU A N 1
ATOM 7724 C CA . LEU A 1 959 ? 19.452 -16.131 -5.515 1.00 80.25 959 LEU A CA 1
ATOM 7725 C C . LEU A 1 959 ? 20.836 -15.641 -5.929 1.00 80.25 959 LEU A C 1
ATOM 7727 O O . LEU A 1 959 ? 21.003 -14.991 -6.961 1.00 80.25 959 LEU A O 1
ATOM 7731 N N . ASN A 1 960 ? 21.835 -16.024 -5.135 1.00 83.81 960 ASN A N 1
ATOM 7732 C CA . ASN A 1 960 ? 23.239 -15.860 -5.480 1.00 83.81 960 ASN A CA 1
ATOM 7733 C C . ASN A 1 960 ? 23.635 -16.929 -6.516 1.00 83.81 960 ASN A C 1
ATOM 7735 O O . ASN A 1 960 ? 23.657 -18.127 -6.219 1.00 83.81 960 ASN A O 1
ATOM 7739 N N . LEU A 1 961 ? 23.963 -16.494 -7.734 1.00 84.50 961 LEU A N 1
ATOM 7740 C CA . LEU A 1 961 ? 24.354 -17.392 -8.821 1.00 84.50 961 LEU A CA 1
ATOM 7741 C C . LEU A 1 961 ? 25.702 -18.083 -8.577 1.00 84.50 961 LEU A C 1
ATOM 7743 O O . LEU A 1 961 ? 25.904 -19.196 -9.055 1.00 84.50 961 LEU A O 1
ATOM 7747 N N . GLU A 1 962 ? 26.602 -17.496 -7.789 1.00 84.38 962 GLU A N 1
ATOM 7748 C CA . GLU A 1 962 ? 27.860 -18.134 -7.393 1.00 84.38 962 GLU A CA 1
ATOM 7749 C C . GLU A 1 962 ? 27.589 -19.406 -6.558 1.00 84.38 962 GLU A C 1
ATOM 7751 O O . GLU A 1 962 ? 28.226 -20.444 -6.756 1.00 84.38 962 GLU A O 1
ATOM 7756 N N . GLU A 1 963 ? 26.579 -19.383 -5.678 1.00 85.56 963 GLU A N 1
ATOM 7757 C CA . GLU A 1 963 ? 26.127 -20.571 -4.939 1.00 85.56 963 GLU A CA 1
ATOM 7758 C C . GLU A 1 963 ? 25.400 -21.588 -5.831 1.00 85.56 963 GLU A C 1
ATOM 7760 O O . GLU A 1 963 ? 25.545 -22.802 -5.625 1.00 85.56 963 GLU A O 1
ATOM 7765 N N . LEU A 1 964 ? 24.680 -21.118 -6.857 1.00 89.31 964 LEU A N 1
ATOM 7766 C CA . LEU A 1 964 ? 24.072 -21.982 -7.869 1.00 89.31 964 LEU A CA 1
ATOM 7767 C C . LEU A 1 964 ? 25.158 -22.725 -8.657 1.00 89.31 964 LEU A C 1
ATOM 7769 O O . LEU A 1 964 ? 25.138 -23.956 -8.682 1.00 89.31 964 LEU A O 1
ATOM 7773 N N . PHE A 1 965 ? 26.159 -22.024 -9.200 1.00 89.12 965 PHE A N 1
ATOM 7774 C CA . PHE A 1 965 ? 27.300 -22.631 -9.899 1.00 89.12 965 PHE A CA 1
ATOM 7775 C C . PHE A 1 965 ? 28.089 -23.589 -8.994 1.00 89.12 965 PHE A C 1
ATOM 7777 O O . PHE A 1 965 ? 28.351 -24.728 -9.390 1.00 89.12 965 PHE A O 1
ATOM 7784 N N . LYS A 1 966 ? 28.362 -23.222 -7.731 1.00 87.38 966 LYS A N 1
ATOM 7785 C CA . LYS A 1 966 ? 28.956 -24.132 -6.723 1.00 87.38 966 LYS A CA 1
ATOM 7786 C C . LYS A 1 966 ? 28.142 -25.416 -6.502 1.00 87.38 966 LYS A C 1
ATOM 7788 O O . LYS A 1 966 ? 28.725 -26.437 -6.121 1.00 87.38 966 LYS A O 1
ATOM 7793 N N . SER A 1 967 ? 26.830 -25.375 -6.739 1.00 89.06 967 SER A N 1
ATOM 7794 C CA . SER A 1 967 ? 25.912 -26.509 -6.590 1.00 89.06 967 SER A CA 1
ATOM 7795 C C . SER A 1 967 ? 25.783 -27.347 -7.870 1.00 89.06 967 SER A C 1
ATOM 7797 O O . SER A 1 967 ? 25.800 -28.574 -7.775 1.00 89.06 967 SER A O 1
ATOM 7799 N N . ILE A 1 968 ? 25.718 -26.723 -9.055 1.00 91.75 968 ILE A N 1
ATOM 7800 C CA . ILE A 1 968 ? 25.518 -27.421 -10.342 1.00 91.75 968 ILE A CA 1
ATOM 7801 C C . ILE A 1 968 ? 26.809 -27.887 -11.030 1.00 91.75 968 ILE A C 1
ATOM 7803 O O . ILE A 1 968 ? 26.735 -28.741 -11.906 1.00 91.75 968 ILE A O 1
ATOM 7807 N N . ARG A 1 969 ? 27.998 -27.419 -10.618 1.00 87.12 969 ARG A N 1
ATOM 7808 C CA . ARG A 1 969 ? 29.303 -27.788 -11.224 1.00 87.12 969 ARG A CA 1
ATOM 7809 C C . ARG A 1 969 ? 29.582 -29.298 -11.352 1.00 87.12 969 ARG A C 1
ATOM 7811 O O . ARG A 1 969 ? 30.439 -29.705 -12.123 1.00 87.12 969 ARG A O 1
ATOM 7818 N N . ASN A 1 970 ? 28.908 -30.129 -10.551 1.00 86.94 970 ASN A N 1
ATOM 7819 C CA . ASN A 1 970 ? 29.052 -31.589 -10.558 1.00 86.94 970 ASN A CA 1
ATOM 7820 C C . ASN A 1 970 ? 28.090 -32.285 -11.555 1.00 86.94 970 ASN A C 1
ATOM 7822 O O . ASN A 1 970 ? 28.155 -33.504 -11.709 1.00 86.94 970 ASN A O 1
ATOM 7826 N N . LEU A 1 971 ? 27.170 -31.550 -12.190 1.00 91.69 971 LEU A N 1
ATOM 7827 C CA . LEU A 1 971 ? 26.068 -32.088 -12.992 1.00 91.69 971 LEU A CA 1
ATOM 7828 C C . LEU A 1 971 ? 26.473 -32.215 -14.468 1.00 91.69 971 LEU A C 1
ATOM 7830 O O . LEU A 1 971 ? 26.023 -31.472 -15.335 1.00 91.69 971 LEU A O 1
ATOM 7834 N N . THR A 1 972 ? 27.334 -33.190 -14.765 1.00 90.00 972 THR A N 1
ATOM 7835 C CA . THR A 1 972 ? 27.901 -33.426 -16.111 1.00 90.00 972 THR A CA 1
ATOM 7836 C C . THR A 1 972 ? 26.886 -33.865 -17.177 1.00 90.00 972 THR A C 1
ATOM 7838 O O . THR A 1 972 ? 27.242 -33.987 -18.349 1.00 90.00 972 THR A O 1
ATOM 7841 N N . LYS A 1 973 ? 25.629 -34.096 -16.781 1.00 94.00 973 LYS A N 1
ATOM 7842 C CA . LYS A 1 973 ? 24.488 -34.411 -17.652 1.00 94.00 973 LYS A CA 1
ATOM 7843 C C . LYS A 1 973 ? 23.530 -33.232 -17.875 1.00 94.00 973 LYS A C 1
ATOM 7845 O O . LYS A 1 973 ? 22.547 -33.421 -18.579 1.00 94.00 973 LYS A O 1
ATOM 7850 N N . LEU A 1 974 ? 23.789 -32.051 -17.302 1.00 95.88 974 LEU A N 1
ATOM 7851 C CA . LEU A 1 974 ? 22.874 -30.915 -17.424 1.00 95.88 974 LEU A CA 1
ATOM 7852 C C . LEU A 1 974 ? 22.919 -30.332 -18.846 1.00 95.88 974 LEU A C 1
ATOM 7854 O O . LEU A 1 974 ? 23.956 -29.849 -19.301 1.00 95.88 974 LEU A O 1
ATOM 7858 N N . GLU A 1 975 ? 21.778 -30.399 -19.528 1.00 96.31 975 GLU A N 1
ATOM 7859 C CA . GLU A 1 975 ? 21.567 -30.027 -20.931 1.00 96.31 975 GLU A CA 1
ATOM 7860 C C . GLU A 1 975 ? 20.795 -28.702 -21.059 1.00 96.31 975 GLU A C 1
ATOM 7862 O O . GLU A 1 975 ? 21.022 -27.953 -22.009 1.00 96.31 975 GLU A O 1
ATOM 7867 N N . SER A 1 976 ? 19.944 -28.374 -20.078 1.00 97.38 976 SER A N 1
ATOM 7868 C CA . SER A 1 976 ? 19.120 -27.159 -20.032 1.00 97.38 976 SER A CA 1
ATOM 7869 C C . SER A 1 976 ? 19.193 -26.470 -18.667 1.00 97.38 976 SER A C 1
ATOM 7871 O O . SER A 1 976 ? 18.907 -27.093 -17.640 1.00 97.38 976 SER A O 1
ATOM 7873 N N . LEU A 1 977 ? 19.494 -25.167 -18.666 1.00 95.88 977 LEU A N 1
ATOM 7874 C CA . LEU A 1 977 ? 19.533 -24.315 -17.474 1.00 95.88 977 LEU A CA 1
ATOM 7875 C C . LEU A 1 977 ? 18.751 -23.010 -17.699 1.00 95.88 977 LEU A C 1
ATOM 7877 O O . LEU A 1 977 ? 19.090 -22.231 -18.588 1.00 95.88 977 LEU A O 1
ATOM 7881 N N . SER A 1 978 ? 17.762 -22.737 -16.846 1.00 95.38 978 SER A N 1
ATOM 7882 C CA . SER A 1 978 ? 17.104 -21.423 -16.763 1.00 95.38 978 SER A CA 1
ATOM 7883 C C . SER A 1 978 ? 17.457 -20.727 -15.456 1.00 95.38 978 SER A C 1
ATOM 7885 O O . SER A 1 978 ? 17.293 -21.309 -14.382 1.00 95.38 978 SER A O 1
ATOM 7887 N N . PHE A 1 979 ? 17.902 -19.474 -15.538 1.00 93.06 979 PHE A N 1
ATOM 7888 C CA . PHE A 1 979 ? 18.153 -18.621 -14.376 1.00 93.06 979 PHE A CA 1
ATOM 7889 C C . PHE A 1 979 ? 16.840 -18.194 -13.676 1.00 93.06 979 PHE A C 1
ATOM 7891 O O . PHE A 1 979 ? 15.754 -18.276 -14.262 1.00 93.06 979 PHE A O 1
ATOM 7898 N N . PRO A 1 980 ? 16.908 -17.770 -12.398 1.00 89.94 980 PRO A N 1
ATOM 7899 C CA . PRO A 1 980 ? 15.783 -17.167 -11.689 1.00 89.94 980 PRO A CA 1
ATOM 7900 C C . PRO A 1 980 ? 15.557 -15.714 -12.128 1.00 89.94 980 PRO A C 1
ATOM 7902 O O . PRO A 1 980 ? 16.461 -15.063 -12.651 1.00 89.94 980 PRO A O 1
ATOM 7905 N N . ARG A 1 981 ? 14.360 -15.166 -11.876 1.00 83.31 981 ARG A N 1
ATOM 7906 C CA . ARG A 1 981 ? 14.055 -13.758 -12.219 1.00 83.31 981 ARG A CA 1
ATOM 7907 C C . ARG A 1 981 ? 14.765 -12.761 -11.303 1.00 83.31 981 ARG A C 1
ATOM 7909 O O . ARG A 1 981 ? 15.078 -11.659 -11.730 1.00 83.31 981 ARG A O 1
ATOM 7916 N N . SER A 1 982 ? 15.024 -13.165 -10.062 1.00 79.81 982 SER A N 1
ATOM 7917 C CA . SER A 1 982 ? 15.649 -12.346 -9.017 1.00 79.81 982 SER A CA 1
ATOM 7918 C C . SER A 1 982 ? 17.121 -12.725 -8.790 1.00 79.81 982 SER A C 1
ATOM 7920 O O . SER A 1 982 ? 17.569 -12.834 -7.647 1.00 79.81 982 SER A O 1
ATOM 7922 N N . SER A 1 983 ? 17.878 -13.011 -9.856 1.00 77.69 983 SER A N 1
ATOM 7923 C CA . SER A 1 983 ? 19.309 -13.309 -9.718 1.00 77.69 983 SER A CA 1
ATOM 7924 C C . SER A 1 983 ? 20.093 -12.087 -9.235 1.00 77.69 983 SER A C 1
ATOM 7926 O O . SER A 1 983 ? 19.848 -10.969 -9.691 1.00 77.69 983 SER A O 1
ATOM 7928 N N . ILE A 1 984 ? 21.062 -12.318 -8.352 1.00 71.81 984 ILE A N 1
ATOM 7929 C CA . ILE A 1 984 ? 22.064 -11.322 -7.953 1.00 71.81 984 ILE A CA 1
ATOM 7930 C C . ILE A 1 984 ? 23.308 -11.485 -8.842 1.00 71.81 984 ILE A C 1
ATOM 7932 O O . ILE A 1 984 ? 23.629 -12.600 -9.264 1.00 71.81 984 ILE A O 1
ATOM 7936 N N . GLU A 1 985 ? 23.984 -10.370 -9.112 1.00 64.56 985 GLU A N 1
ATOM 7937 C CA . GLU A 1 985 ? 25.255 -10.283 -9.836 1.00 64.56 985 GLU A CA 1
ATOM 7938 C C . GLU A 1 985 ? 26.370 -11.151 -9.209 1.00 64.56 985 GLU A C 1
ATOM 7940 O O . GLU A 1 985 ? 26.335 -11.500 -8.026 1.00 64.56 985 GLU A O 1
ATOM 7945 N N . ILE A 1 986 ? 27.366 -11.527 -10.017 1.00 68.88 986 ILE A N 1
ATOM 7946 C CA . ILE A 1 986 ? 28.498 -12.378 -9.622 1.00 68.88 986 ILE A CA 1
ATOM 7947 C C . ILE A 1 986 ? 29.767 -11.525 -9.616 1.00 68.88 986 ILE A C 1
ATOM 7949 O O . ILE A 1 986 ? 30.094 -10.952 -10.639 1.00 68.88 986 ILE A O 1
ATOM 7953 N N . HIS A 1 987 ? 30.530 -11.495 -8.521 1.00 67.12 987 HIS A N 1
ATOM 7954 C CA . HIS A 1 987 ? 31.784 -10.719 -8.465 1.00 67.12 987 HIS A CA 1
ATOM 7955 C C . HIS A 1 987 ? 33.051 -11.513 -8.852 1.00 67.12 987 HIS A C 1
ATOM 7957 O O . HIS A 1 987 ? 34.122 -10.932 -8.999 1.00 67.12 987 HIS A O 1
ATOM 7963 N N . ASP A 1 988 ? 32.955 -12.837 -9.024 1.00 69.06 988 ASP A N 1
ATOM 7964 C CA . ASP A 1 988 ? 34.029 -13.681 -9.571 1.00 69.06 988 ASP A CA 1
ATOM 7965 C C . ASP A 1 988 ? 33.528 -14.505 -10.764 1.00 69.06 988 ASP A C 1
ATOM 7967 O O . ASP A 1 988 ? 33.099 -15.655 -10.649 1.00 69.06 988 ASP A O 1
ATOM 7971 N N . TYR A 1 989 ? 33.615 -13.903 -11.945 1.00 68.94 989 TYR A N 1
ATOM 7972 C CA . TYR A 1 989 ? 33.257 -14.534 -13.215 1.00 68.94 989 TYR A CA 1
ATOM 7973 C C . TYR A 1 989 ? 34.187 -15.696 -13.605 1.00 68.94 989 TYR A C 1
ATOM 7975 O O . TYR A 1 989 ? 33.819 -16.520 -14.442 1.00 68.94 989 TYR A O 1
ATOM 7983 N N . LYS A 1 990 ? 35.390 -15.790 -13.017 1.00 63.22 990 LYS A N 1
ATOM 7984 C CA . LYS A 1 990 ? 36.428 -16.756 -13.418 1.00 63.22 990 LYS A CA 1
ATOM 7985 C C . LYS A 1 990 ? 36.289 -18.113 -12.726 1.00 63.22 990 LYS A C 1
ATOM 7987 O O . LYS A 1 990 ? 36.844 -19.091 -13.222 1.00 63.22 990 LYS A O 1
ATOM 7992 N N . SER A 1 991 ? 35.528 -18.214 -11.633 1.00 66.56 991 SER A N 1
ATOM 7993 C CA . SER A 1 991 ? 35.176 -19.503 -11.012 1.00 66.56 991 SER A CA 1
ATOM 7994 C C . SER A 1 991 ? 33.869 -20.124 -11.533 1.00 66.56 991 SER A C 1
ATOM 7996 O O . SER A 1 991 ? 33.497 -21.227 -11.109 1.00 66.56 991 SER A O 1
ATOM 7998 N N . VAL A 1 992 ? 33.199 -19.483 -12.501 1.00 79.38 992 VAL A N 1
ATOM 7999 C CA . VAL A 1 992 ? 31.995 -20.000 -13.174 1.00 79.38 992 VAL A CA 1
ATOM 8000 C C . VAL A 1 992 ? 32.342 -21.231 -14.021 1.00 79.38 992 VAL A C 1
ATOM 8002 O O . VAL A 1 992 ? 32.825 -21.138 -15.146 1.00 79.38 992 VAL A O 1
ATOM 8005 N N . ASN A 1 993 ? 32.080 -22.417 -13.469 1.00 83.94 993 ASN A N 1
ATOM 8006 C CA . ASN A 1 993 ? 32.269 -23.696 -14.152 1.00 83.94 993 ASN A CA 1
ATOM 8007 C C . ASN A 1 993 ? 30.949 -24.136 -14.803 1.00 83.94 993 ASN A C 1
ATOM 8009 O O . ASN A 1 993 ? 30.043 -24.619 -14.117 1.00 83.94 993 ASN A O 1
ATOM 8013 N N . TRP A 1 994 ? 30.843 -23.966 -16.122 1.00 90.00 994 TRP A N 1
ATOM 8014 C CA . TRP A 1 994 ? 29.664 -24.354 -16.898 1.00 90.00 994 TRP A CA 1
ATOM 8015 C C . TRP A 1 994 ? 29.534 -25.884 -17.069 1.00 90.00 994 TRP A C 1
ATOM 8017 O O . TRP A 1 994 ? 30.547 -26.576 -17.201 1.00 90.00 994 TRP A O 1
ATOM 8027 N N . PRO A 1 995 ? 28.307 -26.444 -17.115 1.00 90.00 995 PRO A N 1
ATOM 8028 C CA . PRO A 1 995 ? 28.097 -27.855 -17.442 1.00 90.00 995 PRO A CA 1
ATOM 8029 C C . PRO A 1 995 ? 28.543 -28.177 -18.883 1.00 90.00 995 PRO A C 1
ATOM 8031 O O . PRO A 1 995 ? 28.139 -27.477 -19.812 1.00 90.00 995 PRO A O 1
ATOM 8034 N N . PRO A 1 996 ? 29.302 -29.265 -19.120 1.00 87.25 996 PRO A N 1
ATOM 8035 C CA . PRO A 1 996 ? 29.930 -29.555 -20.418 1.00 87.25 996 PRO A CA 1
ATOM 8036 C C . PRO A 1 996 ? 28.963 -30.053 -21.508 1.00 87.25 996 PRO A C 1
ATOM 8038 O O . PRO A 1 996 ? 29.396 -30.358 -22.616 1.00 87.25 996 PRO A O 1
ATOM 8041 N N . LYS A 1 997 ? 27.671 -30.189 -21.191 1.00 91.81 997 LYS A N 1
ATOM 8042 C CA . LYS A 1 997 ? 26.606 -30.622 -22.110 1.00 91.81 997 LYS A CA 1
ATOM 8043 C C . LYS A 1 997 ? 25.504 -29.578 -22.298 1.00 91.81 997 LYS A C 1
ATOM 8045 O O . LYS A 1 997 ? 24.471 -29.887 -22.886 1.00 91.81 997 LYS A O 1
ATOM 8050 N N . LEU A 1 998 ? 25.702 -28.358 -21.800 1.00 94.44 998 LEU A N 1
ATOM 8051 C CA . LEU A 1 998 ? 24.672 -27.329 -21.830 1.00 94.44 998 LEU A CA 1
ATOM 8052 C C . LEU A 1 998 ? 24.365 -26.915 -23.279 1.00 94.44 998 LEU A C 1
ATOM 8054 O O . LEU A 1 998 ? 25.235 -26.385 -23.967 1.00 94.44 998 LEU A O 1
ATOM 8058 N N . THR A 1 999 ? 23.135 -27.163 -23.728 1.00 96.25 999 THR A N 1
ATOM 8059 C CA . THR A 1 999 ? 22.641 -26.821 -25.076 1.00 96.25 999 THR A CA 1
ATOM 8060 C C . THR A 1 999 ? 21.598 -25.709 -25.049 1.00 96.25 999 THR A C 1
ATOM 8062 O O . THR A 1 999 ? 21.544 -24.916 -25.990 1.00 96.25 999 THR A O 1
ATOM 8065 N N . PHE A 1 1000 ? 20.822 -25.616 -23.964 1.00 97.19 1000 PHE A N 1
ATOM 8066 C CA . PHE A 1 1000 ? 19.846 -24.558 -23.709 1.00 97.19 1000 PHE A CA 1
ATOM 8067 C C . PHE A 1 1000 ? 20.249 -23.719 -22.492 1.00 97.19 1000 PHE A C 1
ATOM 8069 O O . PHE A 1 1000 ? 20.475 -24.256 -21.403 1.00 97.19 1000 PHE A O 1
ATOM 8076 N N . LEU A 1 1001 ? 20.278 -22.396 -22.666 1.00 95.88 1001 LEU A N 1
ATOM 8077 C CA . LEU A 1 1001 ? 20.506 -21.428 -21.597 1.00 95.88 1001 LEU A CA 1
ATOM 8078 C C . LEU A 1 1001 ? 19.475 -20.292 -21.665 1.00 95.88 1001 LEU A C 1
ATOM 8080 O O . LEU A 1 1001 ? 19.394 -19.583 -22.667 1.00 95.88 1001 LEU A O 1
ATOM 8084 N N . ARG A 1 1002 ? 18.745 -20.068 -20.567 1.00 95.38 1002 ARG A N 1
ATOM 8085 C CA . ARG A 1 1002 ? 17.923 -18.865 -20.359 1.00 95.38 1002 ARG A CA 1
ATOM 8086 C C . ARG A 1 1002 ? 18.555 -17.971 -19.295 1.00 95.38 1002 ARG A C 1
ATOM 8088 O O . ARG A 1 1002 ? 18.656 -18.370 -18.134 1.00 95.38 1002 ARG A O 1
ATOM 8095 N N . ILE A 1 1003 ? 18.941 -16.764 -19.700 1.00 93.06 1003 ILE A N 1
ATOM 8096 C CA . ILE A 1 1003 ? 19.524 -15.711 -18.864 1.00 93.06 1003 ILE A CA 1
ATOM 8097 C C . ILE A 1 1003 ? 18.402 -14.752 -18.433 1.00 93.06 1003 ILE A C 1
ATOM 8099 O O . ILE A 1 1003 ? 17.594 -14.308 -19.252 1.00 93.06 1003 ILE A O 1
ATOM 8103 N N . SER A 1 1004 ? 18.333 -14.457 -17.135 1.00 91.31 1004 SER A N 1
ATOM 8104 C CA . SER A 1 1004 ? 17.339 -13.558 -16.539 1.00 91.31 1004 SER A CA 1
ATOM 8105 C C . SER A 1 1004 ? 17.837 -12.955 -15.230 1.00 91.31 1004 SER A C 1
ATOM 8107 O O . SER A 1 1004 ? 18.658 -13.578 -14.560 1.00 91.31 1004 SER A O 1
ATOM 8109 N N . GLY A 1 1005 ? 17.293 -11.795 -14.847 1.00 86.69 1005 GLY A N 1
ATOM 8110 C CA . GLY A 1 1005 ? 17.566 -11.126 -13.573 1.00 86.69 1005 GLY A CA 1
ATOM 8111 C C . GLY A 1 1005 ? 18.719 -10.123 -13.630 1.00 86.69 1005 GLY A C 1
ATOM 8112 O O . GLY A 1 1005 ? 19.030 -9.591 -14.695 1.00 86.69 1005 GLY A O 1
ATOM 8113 N N . GLY A 1 1006 ? 19.330 -9.836 -12.473 1.00 83.81 1006 GLY A N 1
ATOM 8114 C CA . GLY A 1 1006 ? 20.397 -8.843 -12.281 1.00 83.81 1006 GLY A CA 1
ATOM 8115 C C . GLY A 1 1006 ? 21.748 -9.250 -12.876 1.00 83.81 1006 GLY A C 1
ATOM 8116 O O . GLY A 1 1006 ? 22.743 -9.327 -12.164 1.00 83.81 1006 GLY A O 1
ATOM 8117 N N . ILE A 1 1007 ? 21.760 -9.555 -14.171 1.00 86.75 1007 ILE A N 1
ATOM 8118 C CA . ILE A 1 1007 ? 22.942 -9.845 -14.979 1.00 86.75 1007 ILE A CA 1
ATOM 8119 C C . ILE A 1 1007 ? 23.380 -8.553 -15.663 1.00 86.75 1007 ILE A C 1
ATOM 8121 O O . ILE A 1 1007 ? 22.573 -7.936 -16.359 1.00 86.75 1007 ILE A O 1
ATOM 8125 N N . SER A 1 1008 ? 24.638 -8.171 -15.473 1.00 87.81 1008 SER A N 1
ATOM 8126 C CA . SER A 1 1008 ? 25.296 -7.069 -16.174 1.00 87.81 1008 SER A CA 1
ATOM 8127 C C . SER A 1 1008 ? 26.043 -7.550 -17.417 1.00 87.81 1008 SER A C 1
ATOM 8129 O O . SER A 1 1008 ? 26.303 -8.746 -17.597 1.00 87.81 1008 SER A O 1
ATOM 8131 N N . ASP A 1 1009 ? 26.447 -6.606 -18.266 1.00 89.81 1009 ASP A N 1
ATOM 8132 C CA . ASP A 1 1009 ? 27.320 -6.906 -19.401 1.00 89.81 1009 ASP A CA 1
ATOM 8133 C C . ASP A 1 1009 ? 28.667 -7.509 -18.983 1.00 89.81 1009 ASP A C 1
ATOM 8135 O O . ASP A 1 1009 ? 29.221 -8.304 -19.737 1.00 89.81 1009 ASP A O 1
ATOM 8139 N N . GLU A 1 1010 ? 29.201 -7.202 -17.794 1.00 87.88 1010 GLU A N 1
ATOM 8140 C CA . GLU A 1 1010 ? 30.485 -7.757 -17.339 1.00 87.88 1010 GLU A CA 1
ATOM 8141 C C . GLU A 1 1010 ? 30.431 -9.293 -17.223 1.00 87.88 1010 GLU A C 1
ATOM 8143 O O . GLU A 1 1010 ? 31.362 -9.980 -17.655 1.00 87.88 1010 GLU A O 1
ATOM 8148 N N . PHE A 1 1011 ? 29.297 -9.853 -16.778 1.00 87.62 1011 PHE A N 1
ATOM 8149 C CA . PHE A 1 1011 ? 29.055 -11.299 -16.836 1.00 87.62 1011 PHE A CA 1
ATOM 8150 C C . PHE A 1 1011 ? 29.101 -11.830 -18.274 1.00 87.62 1011 PHE A C 1
ATOM 8152 O O . PHE A 1 1011 ? 29.689 -12.886 -18.517 1.00 87.62 1011 PHE A O 1
ATOM 8159 N N . LEU A 1 1012 ? 28.515 -11.112 -19.237 1.00 89.31 1012 LEU A N 1
ATOM 8160 C CA . LEU A 1 1012 ? 28.563 -11.506 -20.646 1.00 89.31 1012 LEU A CA 1
ATOM 8161 C C . LEU A 1 1012 ? 29.995 -11.429 -21.190 1.00 89.31 1012 LEU A C 1
ATOM 8163 O O . LEU A 1 1012 ? 30.445 -12.367 -21.850 1.00 89.31 1012 LEU A O 1
ATOM 8167 N N . TYR A 1 1013 ? 30.732 -10.353 -20.908 1.00 87.56 1013 TYR A N 1
ATOM 8168 C CA . TYR A 1 1013 ? 32.116 -10.164 -21.343 1.00 87.56 1013 TYR A CA 1
ATOM 8169 C C . TYR A 1 1013 ? 33.046 -11.249 -20.782 1.00 87.56 1013 TYR A C 1
ATOM 8171 O O . TYR A 1 1013 ? 33.744 -11.905 -21.558 1.00 87.56 1013 TYR A O 1
ATOM 8179 N N . LEU A 1 1014 ? 33.044 -11.467 -19.463 1.00 84.69 1014 LEU A N 1
ATOM 8180 C CA . LEU A 1 1014 ? 34.067 -12.261 -18.772 1.00 84.69 1014 LEU A CA 1
ATOM 8181 C C . LEU A 1 1014 ? 33.744 -13.758 -18.626 1.00 84.69 1014 LEU A C 1
ATOM 8183 O O . LEU A 1 1014 ? 34.667 -14.550 -18.419 1.00 84.69 1014 LEU A O 1
ATOM 8187 N N . SER A 1 1015 ? 32.478 -14.173 -18.738 1.00 87.50 1015 SER A N 1
ATOM 8188 C CA . SER A 1 1015 ? 32.095 -15.586 -18.610 1.00 87.50 1015 SER A CA 1
ATOM 8189 C C . SER A 1 1015 ? 32.455 -16.407 -19.856 1.00 87.50 1015 SER A C 1
ATOM 8191 O O . SER A 1 1015 ? 32.207 -16.008 -20.996 1.00 87.50 1015 SER A O 1
ATOM 8193 N N . GLN A 1 1016 ? 33.024 -17.596 -19.642 1.00 86.62 1016 GLN A N 1
ATOM 8194 C CA . GLN A 1 1016 ? 33.428 -18.520 -20.708 1.00 86.62 1016 GLN A CA 1
ATOM 8195 C C . GLN A 1 1016 ? 32.263 -19.437 -21.112 1.00 86.62 1016 GLN A C 1
ATOM 8197 O O . GLN A 1 1016 ? 32.216 -20.606 -20.730 1.00 86.62 1016 GLN A O 1
ATOM 8202 N N . PHE A 1 1017 ? 31.299 -18.896 -21.862 1.00 89.00 1017 PHE A N 1
ATOM 8203 C CA . PHE A 1 1017 ? 30.139 -19.655 -22.343 1.00 89.00 1017 PHE A CA 1
ATOM 8204 C C . PHE A 1 1017 ? 30.560 -20.875 -23.189 1.00 89.00 1017 PHE A C 1
ATOM 8206 O O . PHE A 1 1017 ? 31.374 -20.731 -24.105 1.00 89.00 1017 PHE A O 1
ATOM 8213 N N . PRO A 1 1018 ? 30.008 -22.076 -22.930 1.00 88.94 1018 PRO A N 1
ATOM 8214 C CA . PRO A 1 1018 ? 30.361 -23.271 -23.683 1.00 88.94 1018 PRO A CA 1
ATOM 8215 C C . PRO A 1 1018 ? 29.769 -23.229 -25.099 1.00 88.94 1018 PRO A C 1
ATOM 8217 O O . PRO A 1 1018 ? 28.577 -22.990 -25.287 1.00 88.94 1018 PRO A O 1
ATOM 8220 N N . GLN A 1 1019 ? 30.591 -23.556 -26.100 1.00 88.38 1019 GLN A N 1
ATOM 8221 C CA . GLN A 1 1019 ? 30.195 -23.599 -27.518 1.00 88.38 1019 GLN A CA 1
ATOM 8222 C C . GLN A 1 1019 ? 29.109 -24.645 -27.847 1.00 88.38 1019 GLN A C 1
ATOM 8224 O O . GLN A 1 1019 ? 28.599 -24.658 -28.963 1.00 88.38 1019 GLN A O 1
ATOM 8229 N N . SER A 1 1020 ? 28.732 -25.509 -26.898 1.00 92.31 1020 SER A N 1
ATOM 8230 C CA . SER A 1 1020 ? 27.610 -26.447 -27.029 1.00 92.31 1020 SER A CA 1
ATOM 8231 C C . SER A 1 1020 ? 26.228 -25.780 -26.981 1.00 92.31 1020 SER A C 1
ATOM 8233 O O . SER A 1 1020 ? 25.239 -26.431 -27.321 1.00 92.31 1020 SER A O 1
ATOM 8235 N N . ILE A 1 1021 ? 26.136 -24.510 -26.562 1.00 95.62 1021 ILE A N 1
ATOM 8236 C CA . ILE A 1 1021 ? 24.872 -23.764 -26.540 1.00 95.62 1021 ILE A CA 1
ATOM 8237 C C . ILE A 1 1021 ? 24.379 -23.555 -27.976 1.00 95.62 1021 ILE A C 1
ATOM 8239 O O . ILE A 1 1021 ? 25.052 -22.949 -28.804 1.00 95.62 1021 ILE A O 1
ATOM 8243 N N . THR A 1 1022 ? 23.168 -24.041 -28.240 1.00 96.62 1022 THR A N 1
ATOM 8244 C CA . THR A 1 1022 ? 22.443 -23.884 -29.514 1.00 96.62 1022 THR A CA 1
ATOM 8245 C C . THR A 1 1022 ? 21.119 -23.140 -29.336 1.00 96.62 1022 THR A C 1
ATOM 8247 O O . THR A 1 1022 ? 20.512 -22.718 -30.318 1.00 96.62 1022 THR A O 1
ATOM 8250 N N . HIS A 1 1023 ? 20.651 -22.991 -28.094 1.00 97.38 1023 HIS A N 1
ATOM 8251 C CA . HIS A 1 1023 ? 19.413 -22.308 -27.738 1.00 97.38 1023 HIS A CA 1
ATOM 8252 C C . HIS A 1 1023 ? 19.709 -21.277 -26.642 1.00 97.38 1023 HIS A C 1
ATOM 8254 O O . HIS A 1 1023 ? 20.141 -21.650 -25.547 1.00 97.38 1023 HIS A O 1
ATOM 8260 N N . LEU A 1 1024 ? 19.471 -19.996 -26.929 1.00 96.75 1024 LEU A N 1
ATOM 8261 C CA . LEU A 1 1024 ? 19.727 -18.884 -26.011 1.00 96.75 1024 LEU A CA 1
ATOM 8262 C C . LEU A 1 1024 ? 18.466 -18.028 -25.835 1.00 96.75 1024 LEU A C 1
ATOM 8264 O O . LEU A 1 1024 ? 17.883 -17.560 -26.813 1.00 96.75 1024 LEU A O 1
ATOM 8268 N N . GLU A 1 1025 ? 18.054 -17.805 -24.588 1.00 96.50 1025 GLU A N 1
ATOM 8269 C CA . GLU A 1 1025 ? 16.928 -16.929 -24.245 1.00 96.50 1025 GLU A CA 1
ATOM 8270 C C . GLU A 1 1025 ? 17.371 -15.811 -23.285 1.00 96.50 1025 GLU A C 1
ATOM 8272 O O . GLU A 1 1025 ? 17.998 -16.088 -22.263 1.00 96.50 1025 GLU A O 1
ATOM 8277 N N . PHE A 1 1026 ? 16.979 -14.567 -23.563 1.00 94.88 1026 PHE A N 1
ATOM 8278 C CA . PHE A 1 1026 ? 17.082 -13.424 -22.649 1.00 94.88 1026 PHE A CA 1
ATOM 8279 C C . PHE A 1 1026 ? 15.689 -12.959 -22.224 1.00 94.88 1026 PHE A C 1
ATOM 8281 O O . PHE A 1 1026 ? 14.807 -12.794 -23.069 1.00 94.88 1026 PHE A O 1
ATOM 8288 N N . ALA A 1 1027 ? 15.485 -12.727 -20.926 1.00 91.50 1027 ALA A N 1
ATOM 8289 C CA . ALA A 1 1027 ? 14.243 -12.154 -20.410 1.00 91.50 1027 ALA A CA 1
ATOM 8290 C C . ALA A 1 1027 ? 14.440 -11.492 -19.042 1.00 91.50 1027 ALA A C 1
ATOM 8292 O O . ALA A 1 1027 ? 14.993 -12.109 -18.133 1.00 91.50 1027 ALA A O 1
ATOM 8293 N N . HIS A 1 1028 ? 13.891 -10.290 -18.851 1.00 87.88 1028 HIS A N 1
ATOM 8294 C CA . HIS A 1 1028 ? 13.985 -9.544 -17.588 1.00 87.88 1028 HIS A CA 1
ATOM 8295 C C . HIS A 1 1028 ? 15.438 -9.264 -17.143 1.00 87.88 1028 HIS A C 1
ATOM 8297 O O . HIS A 1 1028 ? 15.766 -9.431 -15.967 1.00 87.88 1028 HIS A O 1
ATOM 8303 N N . CYS A 1 1029 ? 16.316 -8.856 -18.064 1.00 90.38 1029 CYS A N 1
ATOM 8304 C CA . CYS A 1 1029 ? 17.674 -8.404 -17.742 1.00 90.38 1029 CYS A CA 1
ATOM 8305 C C . CYS A 1 1029 ? 17.758 -6.872 -17.870 1.00 90.38 1029 CYS A C 1
ATOM 8307 O O . CYS A 1 1029 ? 17.838 -6.369 -18.990 1.00 90.38 1029 CYS A O 1
ATOM 8309 N N . PRO A 1 1030 ? 17.724 -6.106 -16.762 1.00 87.12 1030 PRO A N 1
ATOM 8310 C CA . PRO A 1 1030 ? 17.743 -4.644 -16.819 1.00 87.12 1030 PRO A CA 1
ATOM 8311 C C . PRO A 1 1030 ? 19.130 -4.045 -17.086 1.00 87.12 1030 PRO A C 1
ATOM 8313 O O . PRO A 1 1030 ? 19.195 -2.912 -17.545 1.00 87.12 1030 PRO A O 1
ATOM 8316 N N . TYR A 1 1031 ? 20.214 -4.786 -16.820 1.00 88.75 1031 TYR A N 1
ATOM 8317 C CA . TYR A 1 1031 ? 21.598 -4.289 -16.891 1.00 88.75 1031 TYR A CA 1
ATOM 8318 C C . TYR A 1 1031 ? 22.411 -4.851 -18.073 1.00 88.75 1031 TYR A C 1
ATOM 8320 O O . TYR A 1 1031 ? 23.626 -4.662 -18.118 1.00 88.75 1031 TYR A O 1
ATOM 8328 N N . ILE A 1 1032 ? 21.760 -5.543 -19.015 1.00 91.75 1032 ILE A N 1
ATOM 8329 C CA . ILE A 1 1032 ? 22.383 -5.962 -20.279 1.00 91.75 1032 ILE A CA 1
ATOM 8330 C C . ILE A 1 1032 ? 22.152 -4.859 -21.310 1.00 91.75 1032 ILE A C 1
ATOM 8332 O O . ILE A 1 1032 ? 20.999 -4.531 -21.602 1.00 91.75 1032 ILE A O 1
ATOM 8336 N N . SER A 1 1033 ? 23.232 -4.314 -21.866 1.00 93.75 1033 SER A N 1
ATOM 8337 C CA . SER A 1 1033 ? 23.170 -3.340 -22.951 1.00 93.75 1033 SER A CA 1
ATOM 8338 C C . SER A 1 1033 ? 23.328 -3.989 -24.324 1.00 93.75 1033 SER A C 1
ATOM 8340 O O . SER A 1 1033 ? 23.723 -5.147 -24.481 1.00 93.75 1033 SER A O 1
ATOM 8342 N N . ASP A 1 1034 ? 23.077 -3.171 -25.342 1.00 91.19 1034 ASP A N 1
ATOM 8343 C CA . ASP A 1 1034 ? 23.456 -3.412 -26.731 1.00 91.19 1034 ASP A CA 1
ATOM 8344 C C . ASP A 1 1034 ? 24.878 -3.993 -26.895 1.00 91.19 1034 ASP A C 1
ATOM 8346 O 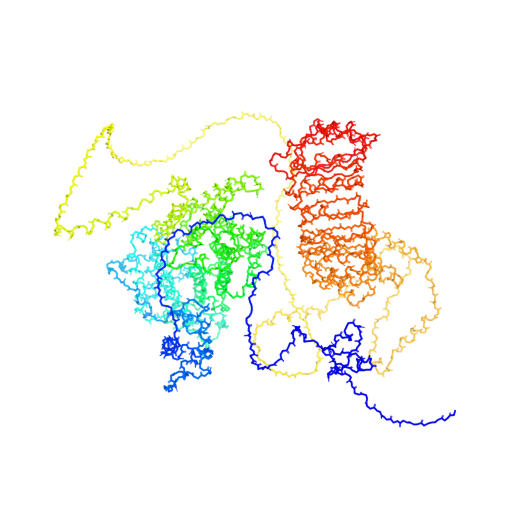O . ASP A 1 1034 ? 25.090 -4.909 -27.689 1.00 91.19 1034 ASP A O 1
ATOM 8350 N N . SER A 1 1035 ? 25.850 -3.503 -26.116 1.00 91.00 1035 SER A N 1
ATOM 8351 C CA . SER A 1 1035 ? 27.260 -3.884 -26.259 1.00 91.00 1035 SER A CA 1
ATOM 8352 C C . SER A 1 1035 ? 27.544 -5.308 -25.766 1.00 91.00 1035 SER A C 1
ATOM 8354 O O . SER A 1 1035 ? 28.139 -6.109 -26.493 1.00 91.00 1035 SER A O 1
ATOM 8356 N N . GLY A 1 1036 ? 27.053 -5.670 -24.574 1.00 91.62 1036 GLY A N 1
ATOM 8357 C CA . GLY A 1 1036 ? 27.197 -7.020 -24.036 1.00 91.62 1036 GLY A CA 1
ATOM 8358 C C . GLY A 1 1036 ? 26.409 -8.047 -24.844 1.00 91.62 1036 GLY A C 1
ATOM 8359 O O . GLY A 1 1036 ? 26.912 -9.150 -25.075 1.00 91.62 1036 GLY A O 1
ATOM 8360 N N . LEU A 1 1037 ? 25.226 -7.674 -25.355 1.00 93.88 1037 LEU A N 1
ATOM 8361 C CA . LEU A 1 1037 ? 24.444 -8.520 -26.258 1.00 93.88 1037 LEU A CA 1
ATOM 8362 C C . LEU A 1 1037 ? 25.202 -8.805 -27.564 1.00 93.88 1037 LEU A C 1
ATOM 8364 O O . LEU A 1 1037 ? 25.415 -9.974 -27.893 1.00 93.88 1037 LEU A O 1
ATOM 8368 N N . ARG A 1 1038 ? 25.678 -7.774 -28.281 1.00 92.56 1038 ARG A N 1
ATOM 8369 C CA . ARG A 1 1038 ? 26.483 -7.977 -29.503 1.00 92.56 1038 ARG A CA 1
ATOM 8370 C C . ARG A 1 1038 ? 27.724 -8.822 -29.214 1.00 92.56 1038 ARG A C 1
ATOM 8372 O O . ARG A 1 1038 ? 28.048 -9.702 -30.007 1.00 92.56 1038 ARG A O 1
ATOM 8379 N N . GLN A 1 1039 ? 28.365 -8.650 -28.054 1.00 90.69 1039 GLN A N 1
ATOM 8380 C CA . GLN A 1 1039 ? 29.576 -9.398 -27.712 1.00 90.69 1039 GLN A CA 1
ATOM 8381 C C . GLN A 1 1039 ? 29.340 -10.847 -27.250 1.00 90.69 1039 GLN A C 1
ATOM 8383 O O . GLN A 1 1039 ? 30.273 -11.649 -27.297 1.00 90.69 1039 GLN A O 1
ATOM 8388 N N . ILE A 1 1040 ? 28.150 -11.256 -26.794 1.00 93.19 1040 ILE A N 1
ATOM 8389 C CA . ILE A 1 1040 ? 27.844 -12.696 -26.649 1.00 93.19 1040 ILE A CA 1
ATOM 8390 C C . ILE A 1 1040 ? 27.441 -13.309 -27.996 1.00 93.19 1040 ILE A C 1
ATOM 8392 O O . ILE A 1 1040 ? 27.934 -14.387 -28.336 1.00 93.19 1040 ILE A O 1
ATOM 8396 N N . LEU A 1 1041 ? 26.645 -12.605 -28.808 1.00 93.81 1041 LEU A N 1
ATOM 8397 C CA . LEU A 1 1041 ? 26.259 -13.087 -30.137 1.00 93.81 1041 LEU A CA 1
ATOM 8398 C C . LEU A 1 1041 ? 27.474 -13.224 -31.077 1.00 93.81 1041 LEU A C 1
ATOM 8400 O O . LEU A 1 1041 ? 27.572 -14.224 -31.780 1.00 93.81 1041 LEU A O 1
ATOM 8404 N N . SER A 1 1042 ? 28.471 -12.336 -31.009 1.00 92.50 1042 SER A N 1
ATOM 8405 C CA . SER A 1 1042 ? 29.726 -12.460 -31.775 1.00 92.50 1042 SER A CA 1
ATOM 8406 C C . SER A 1 1042 ? 30.561 -13.707 -31.434 1.00 92.50 1042 SER A C 1
ATOM 8408 O O . SER A 1 1042 ? 31.344 -14.164 -32.265 1.00 92.50 1042 SER A O 1
ATOM 8410 N N . ARG A 1 1043 ? 30.403 -14.280 -30.228 1.00 90.81 1043 ARG A N 1
ATOM 8411 C CA . ARG A 1 1043 ? 31.186 -15.436 -29.743 1.00 90.81 1043 ARG A CA 1
ATOM 8412 C C . ARG A 1 1043 ? 30.480 -16.784 -29.876 1.00 90.81 1043 ARG A C 1
ATOM 8414 O O . ARG A 1 1043 ? 31.170 -17.785 -30.055 1.00 90.81 1043 ARG A O 1
ATOM 8421 N N . ILE A 1 1044 ? 29.148 -16.835 -29.767 1.00 93.25 1044 ILE A N 1
ATOM 8422 C CA . ILE A 1 1044 ? 28.377 -18.094 -29.866 1.00 93.25 1044 ILE A CA 1
ATOM 8423 C C . ILE A 1 1044 ? 27.241 -18.078 -30.902 1.00 93.25 1044 ILE A C 1
ATOM 8425 O O . ILE A 1 1044 ? 26.679 -19.134 -31.177 1.00 93.25 1044 ILE A O 1
ATOM 8429 N N . GLY A 1 1045 ? 26.929 -16.937 -31.524 1.00 92.62 1045 GLY A N 1
ATOM 8430 C CA . GLY A 1 1045 ? 25.808 -16.768 -32.463 1.00 92.62 1045 GLY A CA 1
ATOM 8431 C C . GLY A 1 1045 ? 25.845 -17.699 -33.676 1.00 92.62 1045 GLY A C 1
ATOM 8432 O O . GLY A 1 1045 ? 24.813 -18.247 -34.058 1.00 92.62 1045 GLY A O 1
ATOM 8433 N N . ASN A 1 1046 ? 27.038 -17.998 -34.201 1.00 92.88 1046 ASN A N 1
ATOM 8434 C CA . ASN A 1 1046 ? 27.232 -18.982 -35.276 1.00 92.88 1046 ASN A CA 1
ATOM 8435 C C . ASN A 1 1046 ? 26.728 -20.396 -34.926 1.00 92.88 1046 ASN A C 1
ATOM 8437 O O . ASN A 1 1046 ? 26.342 -21.139 -35.830 1.00 92.88 1046 ASN A O 1
ATOM 8441 N N . ASN A 1 1047 ? 26.697 -20.757 -33.638 1.00 94.44 1047 ASN A N 1
ATOM 8442 C CA . ASN A 1 1047 ? 26.210 -22.052 -33.152 1.00 94.44 1047 ASN A CA 1
ATOM 8443 C C . ASN A 1 1047 ? 24.721 -22.010 -32.759 1.00 94.44 1047 ASN A C 1
ATOM 8445 O O . ASN A 1 1047 ? 24.127 -23.061 -32.502 1.00 94.44 1047 ASN A O 1
ATOM 8449 N N . LEU A 1 1048 ? 24.103 -20.823 -32.691 1.00 96.69 1048 LEU A N 1
ATOM 8450 C CA . LEU A 1 1048 ? 22.708 -20.685 -32.287 1.00 96.69 1048 LEU A CA 1
ATOM 8451 C C . LEU A 1 1048 ? 21.761 -21.137 -33.401 1.00 96.69 1048 LEU A C 1
ATOM 8453 O O . LEU A 1 1048 ? 21.795 -20.668 -34.536 1.00 96.69 1048 LEU A O 1
ATOM 8457 N N . ILE A 1 1049 ? 20.864 -22.037 -33.014 1.00 97.19 1049 ILE A N 1
ATOM 8458 C CA . ILE A 1 1049 ? 19.734 -22.530 -33.797 1.00 97.19 1049 ILE A CA 1
ATOM 8459 C C . ILE A 1 1049 ? 18.460 -21.796 -33.352 1.00 97.19 1049 ILE A C 1
ATOM 8461 O O . ILE A 1 1049 ? 17.618 -21.466 -34.186 1.00 97.19 1049 ILE A O 1
ATOM 8465 N N . ASN A 1 1050 ? 18.338 -21.487 -32.056 1.00 97.50 1050 ASN A N 1
ATOM 8466 C CA . ASN A 1 1050 ? 17.227 -20.720 -31.502 1.00 97.50 1050 ASN A CA 1
ATOM 8467 C C . ASN A 1 1050 ? 17.751 -19.531 -30.678 1.00 97.50 1050 ASN A C 1
ATOM 8469 O O . ASN A 1 1050 ? 18.550 -19.723 -29.758 1.00 97.50 1050 ASN A O 1
ATOM 8473 N N . LEU A 1 1051 ? 17.239 -18.329 -30.947 1.00 97.62 1051 LEU A N 1
ATOM 8474 C CA . LEU A 1 1051 ? 17.492 -17.120 -30.157 1.00 97.62 1051 LEU A CA 1
ATOM 8475 C C . LEU A 1 1051 ? 16.163 -16.450 -29.798 1.00 97.62 1051 LEU A C 1
ATOM 8477 O O . LEU A 1 1051 ? 15.305 -16.270 -30.663 1.00 97.62 1051 LEU A O 1
ATOM 8481 N N . LYS A 1 1052 ? 15.984 -16.080 -28.526 1.00 97.25 1052 LYS A N 1
ATOM 8482 C CA . LYS A 1 1052 ? 14.780 -15.385 -28.047 1.00 97.25 1052 LYS A CA 1
ATOM 8483 C C . LYS A 1 1052 ? 15.126 -14.225 -27.126 1.00 97.25 1052 LYS A C 1
ATOM 8485 O O . LYS A 1 1052 ? 15.872 -14.413 -26.168 1.00 97.25 1052 LYS A O 1
ATOM 8490 N N . ILE A 1 1053 ? 14.563 -13.047 -27.380 1.00 95.38 1053 ILE A N 1
ATOM 8491 C CA . ILE A 1 1053 ? 14.809 -11.834 -26.591 1.00 95.38 1053 ILE A CA 1
ATOM 8492 C C . ILE A 1 1053 ? 13.457 -11.235 -26.199 1.00 95.38 1053 ILE A C 1
ATOM 8494 O O . ILE A 1 1053 ? 12.736 -10.684 -27.027 1.00 95.38 1053 ILE A O 1
ATOM 8498 N N . GLN A 1 1054 ? 13.092 -11.405 -24.926 1.00 91.69 1054 GLN A N 1
ATOM 8499 C CA . GLN A 1 1054 ? 11.747 -11.128 -24.424 1.00 91.69 1054 GLN A CA 1
ATOM 8500 C C . GLN A 1 1054 ? 11.679 -9.782 -23.697 1.00 91.69 1054 GLN A C 1
ATOM 8502 O O . GLN A 1 1054 ? 12.434 -9.530 -22.756 1.00 91.69 1054 GLN A O 1
ATOM 8507 N N . TYR A 1 1055 ? 10.719 -8.946 -24.091 1.00 87.94 1055 TYR A N 1
ATOM 8508 C CA . TYR A 1 1055 ? 10.414 -7.677 -23.429 1.00 87.94 1055 TYR A CA 1
ATOM 8509 C C . TYR A 1 1055 ? 9.995 -7.881 -21.951 1.00 87.94 1055 TYR A C 1
ATOM 8511 O O . TYR A 1 1055 ? 9.250 -8.822 -21.655 1.00 87.94 1055 TYR A O 1
ATOM 8519 N N . PRO A 1 1056 ? 10.385 -6.996 -21.010 1.00 89.12 1056 PRO A N 1
ATOM 8520 C CA . PRO A 1 1056 ? 11.264 -5.841 -21.187 1.00 89.12 1056 PRO A CA 1
ATOM 8521 C C . PRO A 1 1056 ? 12.752 -6.166 -20.953 1.00 89.12 1056 PRO A C 1
ATOM 8523 O O . PRO A 1 1056 ? 13.118 -6.883 -20.016 1.00 89.12 1056 PRO A O 1
ATOM 8526 N N . MET A 1 1057 ? 13.599 -5.534 -21.765 1.00 90.88 1057 MET A N 1
ATOM 8527 C CA . MET A 1 1057 ? 15.063 -5.466 -21.676 1.00 90.88 1057 MET A CA 1
ATOM 8528 C C . MET A 1 1057 ? 15.509 -3.982 -21.721 1.00 90.88 1057 MET A C 1
ATOM 8530 O O . MET A 1 1057 ? 15.887 -3.498 -22.785 1.00 90.88 1057 MET A O 1
ATOM 8534 N N . PRO A 1 1058 ? 15.418 -3.226 -20.607 1.00 87.19 1058 PRO A N 1
ATOM 8535 C CA . PRO A 1 1058 ? 15.658 -1.773 -20.571 1.00 87.19 1058 PRO A CA 1
ATOM 8536 C C . PRO A 1 1058 ? 16.975 -1.251 -21.171 1.00 87.19 1058 PRO A C 1
ATOM 8538 O O . PRO A 1 1058 ? 16.993 -0.127 -21.661 1.00 87.19 1058 PRO A O 1
ATOM 8541 N N . GLY A 1 1059 ? 18.063 -2.029 -21.141 1.00 86.56 1059 GLY A N 1
ATOM 8542 C CA . GLY A 1 1059 ? 19.362 -1.620 -21.697 1.00 86.56 1059 GLY A CA 1
ATOM 8543 C C . GLY A 1 1059 ? 19.503 -1.782 -23.219 1.00 86.56 1059 GLY A C 1
ATOM 8544 O O . GLY A 1 1059 ? 20.524 -1.376 -23.781 1.00 86.56 1059 GLY A O 1
ATOM 8545 N N . LEU A 1 1060 ? 18.510 -2.366 -23.901 1.00 92.31 1060 LEU A N 1
ATOM 8546 C CA . LEU A 1 1060 ? 18.511 -2.505 -25.359 1.00 92.31 1060 LEU A CA 1
ATOM 8547 C C . LEU A 1 1060 ? 17.888 -1.277 -26.033 1.00 92.31 1060 LEU A C 1
ATOM 8549 O O . LEU A 1 1060 ? 16.848 -0.764 -25.617 1.00 92.31 1060 LEU A O 1
ATOM 8553 N N . ARG A 1 1061 ? 18.541 -0.820 -27.101 1.00 91.44 1061 ARG A N 1
ATOM 8554 C CA . ARG A 1 1061 ? 18.156 0.343 -27.907 1.00 91.44 1061 ARG A CA 1
ATOM 8555 C C . ARG A 1 1061 ? 17.213 -0.087 -29.037 1.00 91.44 1061 ARG A C 1
ATOM 8557 O O . ARG A 1 1061 ? 17.055 -1.274 -29.313 1.00 91.44 1061 ARG A O 1
ATOM 8564 N N . LYS A 1 1062 ? 16.605 0.889 -29.717 1.00 88.88 1062 LYS A N 1
ATOM 8565 C CA . LYS A 1 1062 ? 15.680 0.666 -30.849 1.00 88.88 1062 LYS A CA 1
ATOM 8566 C C . LYS A 1 1062 ? 16.321 0.008 -32.083 1.00 88.88 1062 LYS A C 1
ATOM 8568 O O . LYS A 1 1062 ? 15.601 -0.338 -32.998 1.00 88.88 1062 LYS A O 1
ATOM 8573 N N . ASP A 1 1063 ? 17.643 -0.097 -32.113 1.00 91.38 1063 ASP A N 1
ATOM 8574 C CA . ASP A 1 1063 ? 18.496 -0.620 -33.189 1.00 91.38 1063 ASP A CA 1
ATOM 8575 C C . ASP A 1 1063 ? 19.344 -1.824 -32.715 1.00 91.38 1063 ASP A C 1
ATOM 8577 O O . ASP A 1 1063 ? 20.328 -2.225 -33.346 1.00 91.38 1063 ASP A O 1
ATOM 8581 N N . SER A 1 1064 ? 19.018 -2.386 -31.543 1.00 93.88 1064 SER A N 1
ATOM 8582 C CA . SER A 1 1064 ? 19.866 -3.386 -30.888 1.00 93.88 1064 SER A CA 1
ATOM 8583 C C . SER A 1 1064 ? 19.836 -4.767 -31.527 1.00 93.88 1064 SER A C 1
ATOM 8585 O O . SER A 1 1064 ? 20.805 -5.513 -31.379 1.00 93.88 1064 SER A O 1
ATOM 8587 N N . LEU A 1 1065 ? 18.753 -5.126 -32.219 1.00 94.44 1065 LEU A N 1
ATOM 8588 C CA . LEU A 1 1065 ? 18.599 -6.451 -32.823 1.00 94.44 1065 LEU A CA 1
ATOM 8589 C C . LEU A 1 1065 ? 18.736 -6.452 -34.351 1.00 94.44 1065 LEU A C 1
ATOM 8591 O O . LEU A 1 1065 ? 18.717 -7.530 -34.933 1.00 94.44 1065 LEU A O 1
ATOM 8595 N N . ASP A 1 1066 ? 18.935 -5.301 -34.993 1.00 93.81 1066 ASP A N 1
ATOM 8596 C CA . ASP A 1 1066 ? 18.988 -5.185 -36.460 1.00 93.81 1066 ASP A CA 1
ATOM 8597 C C . ASP A 1 1066 ? 20.059 -6.110 -37.073 1.00 93.81 1066 ASP A C 1
ATOM 8599 O O . ASP A 1 1066 ? 19.775 -6.925 -37.947 1.00 93.81 1066 ASP A O 1
ATOM 8603 N N . GLN A 1 1067 ? 21.260 -6.144 -36.489 1.00 92.62 1067 GLN A N 1
ATOM 8604 C CA . GLN A 1 1067 ? 22.360 -7.014 -36.937 1.00 92.62 1067 GLN A CA 1
ATOM 8605 C C . GLN A 1 1067 ? 22.266 -8.478 -36.442 1.00 92.62 1067 GLN A C 1
ATOM 8607 O O . GLN A 1 1067 ? 23.241 -9.231 -36.528 1.00 92.62 1067 GLN A O 1
ATOM 8612 N N . VAL A 1 1068 ? 21.120 -8.937 -35.916 1.00 94.94 1068 VAL A N 1
ATOM 8613 C CA . VAL A 1 1068 ? 20.980 -10.312 -35.385 1.00 94.94 1068 VAL A CA 1
ATOM 8614 C C . VAL A 1 1068 ? 21.241 -11.381 -36.451 1.00 94.94 1068 VAL A C 1
ATOM 8616 O O . VAL A 1 1068 ? 21.855 -12.408 -36.156 1.00 94.94 1068 VAL A O 1
ATOM 8619 N N . PHE A 1 1069 ? 20.847 -11.125 -37.702 1.00 93.44 1069 PHE A N 1
ATOM 8620 C CA . PHE A 1 1069 ? 21.038 -12.040 -38.831 1.00 93.44 1069 PHE A CA 1
ATOM 8621 C C . PHE A 1 1069 ? 22.486 -12.127 -39.331 1.00 93.44 1069 PHE A C 1
ATOM 8623 O O . PHE A 1 1069 ? 22.828 -13.113 -39.992 1.00 93.44 1069 PHE A O 1
ATOM 8630 N N . PHE A 1 1070 ? 23.323 -11.140 -38.996 1.00 92.19 1070 PHE A N 1
ATOM 8631 C CA . PHE A 1 1070 ? 24.766 -11.153 -39.236 1.00 92.19 1070 PHE A CA 1
ATOM 8632 C C . PHE A 1 1070 ? 25.490 -11.997 -38.177 1.00 92.19 1070 PHE A C 1
ATOM 8634 O O . PHE A 1 1070 ? 26.258 -12.892 -38.520 1.00 92.19 1070 PHE A O 1
ATOM 8641 N N . TYR A 1 1071 ? 25.201 -11.781 -36.886 1.00 93.88 1071 TYR A N 1
ATOM 8642 C CA . TYR A 1 1071 ? 25.834 -12.550 -35.804 1.00 93.88 1071 TYR A CA 1
ATOM 8643 C C . TYR A 1 1071 ? 25.328 -13.999 -35.688 1.00 93.88 1071 TYR A C 1
ATOM 8645 O O . TYR A 1 1071 ? 26.050 -14.862 -35.189 1.00 93.88 1071 TYR A O 1
ATOM 8653 N N . CYS A 1 1072 ? 24.085 -14.270 -36.100 1.00 95.25 1072 CYS A N 1
ATOM 8654 C CA . CYS A 1 1072 ? 23.423 -15.567 -35.932 1.00 95.25 1072 CYS A CA 1
ATOM 8655 C C . CYS A 1 1072 ? 22.845 -16.090 -37.268 1.00 95.25 1072 CYS A C 1
ATOM 8657 O O . CYS A 1 1072 ? 21.624 -16.195 -37.419 1.00 95.25 1072 CYS A O 1
ATOM 8659 N N . PRO A 1 1073 ? 23.687 -16.435 -38.262 1.00 93.25 1073 PRO A N 1
ATOM 8660 C CA . PRO A 1 1073 ? 23.213 -16.825 -39.594 1.00 93.25 1073 PRO A CA 1
ATOM 8661 C C . PRO A 1 1073 ? 22.456 -18.166 -39.611 1.00 93.25 1073 PRO A C 1
ATOM 8663 O O . PRO A 1 1073 ? 21.587 -18.369 -40.457 1.00 93.25 1073 PRO A O 1
ATOM 8666 N N . ASN A 1 1074 ? 22.737 -19.059 -38.654 1.00 94.31 1074 ASN A N 1
ATOM 8667 C CA . ASN A 1 1074 ? 22.221 -20.435 -38.596 1.00 94.31 1074 ASN A CA 1
ATOM 8668 C C . ASN A 1 1074 ? 20.870 -20.609 -37.869 1.00 94.31 1074 ASN A C 1
ATOM 8670 O O . ASN A 1 1074 ? 20.412 -21.744 -37.681 1.00 94.31 1074 ASN A O 1
ATOM 8674 N N . LEU A 1 1075 ? 20.210 -19.514 -37.475 1.00 96.69 1075 LEU A N 1
ATOM 8675 C CA . LEU A 1 1075 ? 18.944 -19.569 -36.742 1.00 96.69 1075 LEU A CA 1
ATOM 8676 C C . LEU A 1 1075 ? 17.837 -20.272 -37.539 1.00 96.69 1075 LEU A C 1
ATOM 8678 O O . LEU A 1 1075 ? 17.570 -19.943 -38.690 1.00 96.69 1075 LEU A O 1
ATOM 8682 N N . ARG A 1 1076 ? 17.135 -21.194 -36.875 1.00 96.62 1076 ARG A N 1
ATOM 8683 C CA . ARG A 1 1076 ? 15.854 -21.786 -37.294 1.00 96.62 1076 ARG A CA 1
ATOM 8684 C C . ARG A 1 1076 ? 14.663 -21.129 -36.603 1.00 96.62 1076 ARG A C 1
ATOM 8686 O O . ARG A 1 1076 ? 13.577 -21.115 -37.181 1.00 96.62 1076 ARG A O 1
ATOM 8693 N N . VAL A 1 1077 ? 14.854 -20.605 -35.391 1.00 97.56 1077 VAL A N 1
ATOM 8694 C CA . VAL A 1 1077 ? 13.820 -19.904 -34.618 1.00 97.56 1077 VAL A CA 1
ATOM 8695 C C . VAL A 1 1077 ? 14.376 -18.599 -34.060 1.00 97.56 1077 VAL A C 1
ATOM 8697 O O . VAL A 1 1077 ? 15.395 -18.607 -33.369 1.00 97.56 1077 VAL A O 1
ATOM 8700 N N . LEU A 1 1078 ? 13.670 -17.499 -34.309 1.00 97.44 1078 LEU A N 1
ATOM 8701 C CA . LEU A 1 1078 ? 13.981 -16.179 -33.765 1.00 97.44 1078 LEU A CA 1
ATOM 8702 C C . LEU A 1 1078 ? 12.743 -15.591 -33.069 1.00 97.44 1078 LEU A C 1
ATOM 8704 O O . LEU A 1 1078 ? 11.641 -15.659 -33.609 1.00 97.44 1078 LEU A O 1
ATOM 8708 N N . GLU A 1 1079 ? 12.915 -15.021 -31.877 1.00 96.56 1079 GLU A N 1
ATOM 8709 C CA . GLU A 1 1079 ? 11.899 -14.219 -31.179 1.00 96.56 1079 GLU A CA 1
ATOM 8710 C C . GLU A 1 1079 ? 12.477 -12.853 -30.803 1.00 96.56 1079 GLU A C 1
ATOM 8712 O O . GLU A 1 1079 ? 13.456 -12.776 -30.057 1.00 96.56 1079 GLU A O 1
ATOM 8717 N N . ILE A 1 1080 ? 11.848 -11.796 -31.320 1.00 95.00 1080 ILE A N 1
ATOM 8718 C CA . ILE A 1 1080 ? 12.221 -10.388 -31.135 1.00 95.00 1080 ILE A CA 1
ATOM 8719 C C . ILE A 1 1080 ? 11.071 -9.590 -30.506 1.00 95.00 1080 ILE A C 1
ATOM 8721 O O . ILE A 1 1080 ? 9.922 -10.045 -30.469 1.00 95.00 1080 ILE A O 1
ATOM 8725 N N . SER A 1 1081 ? 11.379 -8.372 -30.054 1.00 93.00 1081 SER A N 1
ATOM 8726 C CA . SER A 1 1081 ? 10.382 -7.342 -29.752 1.00 93.00 1081 SER A CA 1
ATOM 8727 C C . SER A 1 1081 ? 10.627 -6.117 -30.629 1.00 93.00 1081 SER A C 1
ATOM 8729 O O . SER A 1 1081 ? 11.770 -5.680 -30.761 1.00 93.00 1081 SER A O 1
ATOM 8731 N N . VAL A 1 1082 ? 9.557 -5.549 -31.186 1.00 92.19 1082 VAL A N 1
ATOM 8732 C CA . VAL A 1 1082 ? 9.546 -4.360 -32.068 1.00 92.19 1082 VAL A CA 1
ATOM 8733 C C . VAL A 1 1082 ? 10.121 -3.115 -31.373 1.00 92.19 1082 VAL A C 1
ATOM 8735 O O . VAL A 1 1082 ? 10.604 -2.172 -31.995 1.00 92.19 1082 VAL A O 1
ATOM 8738 N N . ASP A 1 1083 ? 10.156 -3.145 -30.045 1.00 91.69 1083 ASP A N 1
ATOM 8739 C CA . ASP A 1 1083 ? 10.821 -2.175 -29.179 1.00 91.69 1083 ASP A CA 1
ATOM 8740 C C . ASP A 1 1083 ? 12.337 -2.046 -29.447 1.00 91.69 1083 ASP A C 1
ATOM 8742 O O . ASP A 1 1083 ? 12.888 -0.963 -29.228 1.00 91.69 1083 ASP A O 1
ATOM 8746 N N . TYR A 1 1084 ? 12.983 -3.108 -29.954 1.00 92.94 1084 TYR A N 1
ATOM 8747 C CA . TYR A 1 1084 ? 14.444 -3.250 -30.102 1.00 92.94 1084 TYR A CA 1
ATOM 8748 C C . TYR A 1 1084 ? 14.936 -3.416 -31.551 1.00 92.94 1084 TYR A C 1
ATOM 8750 O O . TYR A 1 1084 ? 16.104 -3.754 -31.763 1.00 92.94 1084 TYR A O 1
ATOM 8758 N N . VAL A 1 1085 ? 14.046 -3.206 -32.525 1.00 93.00 1085 VAL A N 1
ATOM 8759 C CA . VAL A 1 1085 ? 14.351 -3.220 -33.962 1.00 93.00 1085 VAL A CA 1
ATOM 8760 C C . VAL A 1 1085 ? 13.880 -1.938 -34.637 1.00 93.00 1085 VAL A C 1
ATOM 8762 O O . VAL A 1 1085 ? 12.889 -1.324 -34.214 1.00 93.00 1085 VAL A O 1
ATOM 8765 N N . SER A 1 1086 ? 14.604 -1.538 -35.677 1.00 92.00 1086 SER A N 1
ATOM 8766 C CA . SER A 1 1086 ? 14.261 -0.398 -36.522 1.00 92.00 1086 SER A CA 1
ATOM 8767 C C . SER A 1 1086 ? 13.614 -0.848 -37.836 1.00 92.00 1086 SER A C 1
ATOM 8769 O O . SER A 1 1086 ? 13.524 -2.042 -38.120 1.00 92.00 1086 SER A O 1
ATOM 8771 N N . SER A 1 1087 ? 13.177 0.112 -38.656 1.00 89.38 1087 SER A N 1
ATOM 8772 C CA . SER A 1 1087 ? 12.638 -0.172 -39.991 1.00 89.38 1087 SER A CA 1
ATOM 8773 C C . SER A 1 1087 ? 13.636 -0.903 -40.892 1.00 89.38 1087 SER A C 1
ATOM 8775 O O . SER A 1 1087 ? 13.214 -1.689 -41.729 1.00 89.38 1087 SER A O 1
ATOM 8777 N N . SER A 1 1088 ? 14.948 -0.737 -40.679 1.00 90.12 1088 SER A N 1
ATOM 8778 C CA . SER A 1 1088 ? 15.966 -1.410 -41.493 1.00 90.12 1088 SER A CA 1
ATOM 8779 C C . SER A 1 1088 ? 16.237 -2.866 -41.097 1.00 90.12 1088 SER A C 1
ATOM 8781 O O . SER A 1 1088 ? 17.149 -3.495 -41.636 1.00 90.12 1088 SER A O 1
ATOM 8783 N N . PHE A 1 1089 ? 15.457 -3.450 -40.179 1.00 94.31 1089 PHE A N 1
ATOM 8784 C CA . PHE A 1 1089 ? 15.620 -4.839 -39.723 1.00 94.31 1089 PHE A CA 1
ATOM 8785 C C . PHE A 1 1089 ? 15.569 -5.879 -40.861 1.00 94.31 1089 PHE A C 1
ATOM 8787 O O . PHE A 1 1089 ? 16.224 -6.921 -40.781 1.00 94.31 1089 PHE A O 1
ATOM 8794 N N . PHE A 1 1090 ? 14.805 -5.596 -41.921 1.00 93.44 1090 PHE A N 1
ATOM 8795 C CA . PHE A 1 1090 ? 14.683 -6.444 -43.111 1.00 93.44 1090 PHE A CA 1
ATOM 8796 C C . PHE A 1 1090 ? 15.437 -5.902 -44.344 1.00 93.44 1090 PHE A C 1
ATOM 8798 O O . PHE A 1 1090 ? 15.387 -6.536 -45.402 1.00 93.44 1090 PHE A O 1
ATOM 8805 N N . ASP A 1 1091 ? 16.180 -4.797 -44.226 1.00 90.19 1091 ASP A N 1
ATOM 8806 C CA . ASP A 1 1091 ? 16.988 -4.239 -45.324 1.00 90.19 1091 ASP A CA 1
ATOM 8807 C C . ASP A 1 1091 ? 18.168 -5.155 -45.682 1.00 90.19 1091 ASP A C 1
ATOM 8809 O O . ASP A 1 1091 ? 18.592 -5.998 -44.887 1.00 90.19 1091 ASP A O 1
ATOM 8813 N N . GLU A 1 1092 ? 18.733 -4.990 -46.881 1.00 86.31 1092 GLU A N 1
ATOM 8814 C CA . GLU A 1 1092 ? 19.874 -5.796 -47.342 1.00 86.31 1092 GLU A CA 1
ATOM 8815 C C . GLU A 1 1092 ? 21.129 -5.638 -46.465 1.00 86.31 1092 GLU A C 1
ATOM 8817 O O . GLU A 1 1092 ? 21.897 -6.590 -46.327 1.00 86.31 1092 GLU A O 1
ATOM 8822 N N . GLU A 1 1093 ? 21.321 -4.478 -45.825 1.00 87.06 1093 GLU A N 1
ATOM 8823 C CA . GLU A 1 1093 ? 22.461 -4.218 -44.930 1.00 87.06 1093 GLU A CA 1
ATOM 8824 C C . GLU A 1 1093 ? 22.449 -5.108 -43.673 1.00 87.06 1093 GLU A C 1
ATOM 8826 O O . GLU A 1 1093 ? 23.502 -5.534 -43.194 1.00 87.06 1093 GLU A O 1
ATOM 8831 N N . ASN A 1 1094 ? 21.258 -5.409 -43.142 1.00 90.44 1094 ASN A N 1
ATOM 8832 C CA . ASN A 1 1094 ? 21.071 -6.201 -41.921 1.00 90.44 1094 ASN A CA 1
ATOM 8833 C C . ASN A 1 1094 ? 20.736 -7.669 -42.227 1.00 90.44 1094 ASN A C 1
ATOM 8835 O O . ASN A 1 1094 ? 21.238 -8.587 -41.570 1.00 90.44 1094 ASN A O 1
ATOM 8839 N N . LEU A 1 1095 ? 19.919 -7.897 -43.256 1.00 91.75 1095 LEU A N 1
ATOM 8840 C CA . LEU A 1 1095 ? 19.499 -9.202 -43.758 1.00 91.75 1095 LEU A CA 1
ATOM 8841 C C . LEU A 1 1095 ? 20.095 -9.441 -45.154 1.00 91.75 1095 LEU A C 1
ATOM 8843 O O . LEU A 1 1095 ? 19.382 -9.600 -46.146 1.00 91.75 1095 LEU A O 1
ATOM 8847 N N . GLY A 1 1096 ? 21.425 -9.482 -45.219 1.00 85.81 1096 GLY A N 1
ATOM 8848 C CA . GLY A 1 1096 ? 22.158 -9.804 -46.443 1.00 85.81 1096 GLY A CA 1
ATOM 8849 C C . GLY A 1 1096 ? 22.002 -11.264 -46.891 1.00 85.81 1096 GLY A C 1
ATOM 8850 O O . GLY A 1 1096 ? 21.618 -12.153 -46.114 1.00 85.81 1096 GLY A O 1
ATOM 8851 N N . PHE A 1 1097 ? 22.336 -11.512 -48.159 1.00 85.62 1097 PHE A N 1
ATOM 8852 C CA . PHE A 1 1097 ? 22.418 -12.852 -48.745 1.00 85.62 1097 PHE A CA 1
ATOM 8853 C C . PHE A 1 1097 ? 23.532 -13.703 -48.102 1.00 85.62 1097 PHE A C 1
ATOM 8855 O O . PHE A 1 1097 ? 24.464 -13.191 -47.483 1.00 85.62 1097 PHE A O 1
ATOM 8862 N N . LEU A 1 1098 ? 23.423 -15.025 -48.251 1.00 86.88 1098 LEU A N 1
ATOM 8863 C CA . LEU A 1 1098 ? 24.398 -16.023 -47.801 1.00 86.88 1098 LEU A CA 1
ATOM 8864 C C . LEU A 1 1098 ? 24.652 -17.020 -48.940 1.00 86.88 1098 LEU A C 1
ATOM 8866 O O . LEU A 1 1098 ? 23.752 -17.271 -49.740 1.00 86.88 1098 LEU A O 1
ATOM 8870 N N . ASP A 1 1099 ? 25.818 -17.673 -48.949 1.00 87.00 1099 ASP A N 1
ATOM 8871 C CA . ASP A 1 1099 ? 26.179 -18.721 -49.930 1.00 87.00 1099 ASP A CA 1
ATOM 8872 C C . ASP A 1 1099 ? 25.288 -19.986 -49.862 1.00 87.00 1099 ASP A C 1
ATOM 8874 O O . ASP A 1 1099 ? 25.455 -20.935 -50.629 1.00 87.00 1099 ASP A O 1
ATOM 8878 N N . TYR A 1 1100 ? 24.358 -20.033 -48.905 1.00 89.88 1100 TYR A N 1
ATOM 8879 C CA . TYR A 1 1100 ? 23.429 -21.127 -48.644 1.00 89.88 1100 TYR A CA 1
ATOM 8880 C C . TYR A 1 1100 ? 22.068 -20.571 -48.185 1.00 89.88 1100 TYR A C 1
ATOM 8882 O O . TYR A 1 1100 ? 22.016 -19.517 -47.547 1.00 89.88 1100 TYR A O 1
ATOM 8890 N N . PRO A 1 1101 ? 20.944 -21.266 -48.454 1.00 88.69 1101 PRO A N 1
ATOM 8891 C CA . PRO A 1 1101 ? 19.618 -20.788 -48.066 1.00 88.69 1101 PRO A CA 1
ATOM 8892 C C . PRO A 1 1101 ? 19.497 -20.660 -46.541 1.00 88.69 1101 PRO A C 1
ATOM 8894 O O . PRO A 1 1101 ? 19.678 -21.637 -45.805 1.00 88.69 1101 PRO A O 1
ATOM 8897 N N . ARG A 1 1102 ? 19.169 -19.450 -46.067 1.00 93.12 1102 ARG A N 1
ATOM 8898 C CA . ARG A 1 1102 ? 19.100 -19.118 -44.637 1.00 93.12 1102 ARG A CA 1
ATOM 8899 C C . ARG A 1 1102 ? 18.094 -20.039 -43.918 1.00 93.12 1102 ARG A C 1
ATOM 8901 O O . ARG A 1 1102 ? 16.931 -20.085 -44.318 1.00 93.12 1102 ARG A O 1
ATOM 8908 N N . PRO A 1 1103 ? 18.487 -20.766 -42.854 1.00 94.50 1103 PRO A N 1
ATOM 8909 C CA . PRO A 1 1103 ? 17.702 -21.874 -42.295 1.00 94.50 1103 PRO A CA 1
ATOM 8910 C C . PRO A 1 1103 ? 16.518 -21.467 -41.399 1.00 94.50 1103 PRO A C 1
ATOM 8912 O O . PRO A 1 1103 ? 15.943 -22.344 -40.745 1.00 94.50 1103 PRO A O 1
ATOM 8915 N N . LEU A 1 1104 ? 16.143 -20.184 -41.356 1.00 96.25 1104 LEU A N 1
ATOM 8916 C CA . LEU A 1 1104 ? 15.066 -19.662 -40.508 1.00 96.25 1104 LEU A CA 1
ATOM 8917 C C . LEU A 1 1104 ? 13.726 -20.281 -40.912 1.00 96.25 1104 LEU A C 1
ATOM 8919 O O . LEU A 1 1104 ? 13.362 -20.229 -42.076 1.00 96.25 1104 LEU A O 1
ATOM 8923 N N . ARG A 1 1105 ? 12.993 -20.862 -39.954 1.00 95.56 1105 ARG A N 1
ATOM 8924 C CA . ARG A 1 1105 ? 11.694 -21.533 -40.170 1.00 95.56 1105 ARG A CA 1
ATOM 8925 C C . ARG A 1 1105 ? 10.545 -20.894 -39.405 1.00 95.56 1105 ARG A C 1
ATOM 8927 O O . ARG A 1 1105 ? 9.410 -20.969 -39.874 1.00 95.56 1105 ARG A O 1
ATOM 8934 N N . THR A 1 1106 ? 10.840 -20.292 -38.253 1.00 96.69 1106 THR A N 1
ATOM 8935 C CA . THR A 1 1106 ? 9.847 -19.645 -37.391 1.00 96.69 1106 THR A CA 1
ATOM 8936 C C . THR A 1 1106 ? 10.347 -18.288 -36.898 1.00 96.69 1106 THR A C 1
ATOM 8938 O O . THR A 1 1106 ? 11.445 -18.204 -36.342 1.00 96.69 1106 THR A O 1
ATOM 8941 N N . LEU A 1 1107 ? 9.518 -17.254 -37.038 1.00 96.50 1107 LEU A N 1
ATOM 8942 C CA . LEU A 1 1107 ? 9.776 -15.898 -36.552 1.00 96.50 1107 LEU A CA 1
ATOM 8943 C C . LEU A 1 1107 ? 8.641 -15.440 -35.621 1.00 96.50 1107 LEU A C 1
ATOM 8945 O O . LEU A 1 1107 ? 7.473 -15.447 -36.008 1.00 96.50 1107 LEU A O 1
ATOM 8949 N N . TYR A 1 1108 ? 8.987 -15.029 -34.402 1.00 96.12 1108 TYR A N 1
ATOM 8950 C CA . TYR A 1 1108 ? 8.065 -14.435 -33.433 1.00 96.12 1108 TYR A CA 1
ATOM 8951 C C . TYR A 1 1108 ? 8.348 -12.930 -33.300 1.00 96.12 1108 TYR A C 1
ATOM 8953 O O . TYR A 1 1108 ? 9.462 -12.543 -32.943 1.00 96.12 1108 TYR A O 1
ATOM 8961 N N . ILE A 1 1109 ? 7.342 -12.093 -33.565 1.00 94.31 1109 ILE A N 1
ATOM 8962 C CA . ILE A 1 1109 ? 7.427 -10.625 -33.561 1.00 94.31 1109 ILE A CA 1
ATOM 8963 C C . ILE A 1 1109 ? 6.504 -10.076 -32.465 1.00 94.31 1109 ILE A C 1
ATOM 8965 O O . ILE A 1 1109 ? 5.301 -9.896 -32.665 1.00 94.31 1109 ILE A O 1
ATOM 8969 N N . ASN A 1 1110 ? 7.055 -9.824 -31.280 1.00 92.38 1110 ASN A N 1
ATOM 8970 C CA . ASN A 1 1110 ? 6.299 -9.229 -30.180 1.00 92.38 1110 ASN A CA 1
ATOM 8971 C C . ASN A 1 1110 ? 6.271 -7.696 -30.293 1.00 92.38 1110 ASN A C 1
ATOM 8973 O O . ASN A 1 1110 ? 7.238 -7.084 -30.732 1.00 92.38 1110 ASN A O 1
ATOM 8977 N N . SER A 1 1111 ? 5.193 -7.064 -29.832 1.00 88.94 1111 SER A N 1
ATOM 8978 C CA . SER A 1 1111 ? 5.130 -5.614 -29.603 1.00 88.94 1111 SER A CA 1
ATOM 8979 C C . SER A 1 1111 ? 4.552 -5.316 -28.220 1.00 88.94 1111 SER A C 1
ATOM 8981 O O . SER A 1 1111 ? 3.531 -5.898 -27.826 1.00 88.94 1111 SER A O 1
ATOM 8983 N N . SER A 1 1112 ? 5.181 -4.386 -27.496 1.00 87.12 1112 SER A N 1
ATOM 8984 C CA . SER A 1 1112 ? 4.664 -3.828 -26.241 1.00 87.12 1112 SER A CA 1
ATOM 8985 C C . SER A 1 1112 ? 3.320 -3.110 -26.420 1.00 87.12 1112 SER A C 1
ATOM 8987 O O . SER A 1 1112 ? 2.470 -3.165 -25.521 1.00 87.12 1112 SER A O 1
ATOM 8989 N N . GLY A 1 1113 ? 3.096 -2.500 -27.591 1.00 81.00 1113 GLY A N 1
ATOM 8990 C CA . GLY A 1 1113 ? 1.988 -1.586 -27.877 1.00 81.00 1113 GLY A CA 1
ATOM 8991 C C . GLY A 1 1113 ? 2.242 -0.135 -27.445 1.00 81.00 1113 GLY A C 1
ATOM 8992 O O . GLY A 1 1113 ? 1.285 0.622 -27.311 1.00 81.00 1113 GLY A O 1
ATOM 8993 N N . MET A 1 1114 ? 3.494 0.260 -27.186 1.00 79.56 1114 MET A N 1
ATOM 8994 C CA . MET A 1 1114 ? 3.844 1.659 -26.899 1.00 79.56 1114 MET A CA 1
ATOM 8995 C C . MET A 1 1114 ? 3.705 2.554 -28.145 1.00 79.56 1114 MET A C 1
ATOM 8997 O O . MET A 1 1114 ? 3.853 2.093 -29.280 1.00 79.56 1114 MET A O 1
ATOM 9001 N N . LEU A 1 1115 ? 3.454 3.851 -27.934 1.00 71.88 1115 LEU A N 1
ATOM 9002 C CA . LEU A 1 1115 ? 3.392 4.856 -29.004 1.00 71.88 1115 LEU A CA 1
ATOM 9003 C C . LEU A 1 1115 ? 4.668 4.820 -29.868 1.00 71.88 1115 LEU A C 1
ATOM 9005 O O . LEU A 1 1115 ? 5.780 4.759 -29.346 1.00 71.88 1115 LEU A O 1
ATOM 9009 N N . GLY A 1 1116 ? 4.506 4.829 -31.195 1.00 70.44 1116 GLY A N 1
ATOM 9010 C CA . GLY A 1 1116 ? 5.631 4.745 -32.136 1.00 70.44 1116 GLY A CA 1
ATOM 9011 C C . GLY A 1 1116 ? 6.308 3.367 -32.230 1.00 70.44 1116 GLY A C 1
ATOM 9012 O O . GLY A 1 1116 ? 7.472 3.292 -32.629 1.00 70.44 1116 GLY A O 1
ATOM 9013 N N . THR A 1 1117 ? 5.624 2.277 -31.852 1.00 78.12 1117 THR A N 1
ATOM 9014 C CA . THR A 1 1117 ? 6.072 0.896 -32.151 1.00 78.12 1117 THR A CA 1
ATOM 9015 C C . THR A 1 1117 ? 5.428 0.311 -33.410 1.00 78.12 1117 THR A C 1
ATOM 9017 O O . THR A 1 1117 ? 6.090 -0.426 -34.130 1.00 78.12 1117 THR A O 1
ATOM 9020 N N . SER A 1 1118 ? 4.183 0.675 -33.734 1.00 75.56 1118 SER A N 1
ATOM 9021 C CA . SER A 1 1118 ? 3.444 0.148 -34.897 1.00 75.56 1118 SER A CA 1
ATOM 9022 C C . SER A 1 1118 ? 4.019 0.547 -36.262 1.00 75.56 1118 SER A C 1
ATOM 9024 O O . SER A 1 1118 ? 3.724 -0.100 -37.256 1.00 75.56 1118 SER A O 1
ATOM 9026 N N . THR A 1 1119 ? 4.849 1.591 -36.322 1.00 75.56 1119 THR A N 1
ATOM 9027 C CA . THR A 1 1119 ? 5.459 2.121 -37.556 1.00 75.56 1119 THR A CA 1
ATOM 9028 C C . THR A 1 1119 ? 6.935 1.729 -37.707 1.00 75.56 1119 THR A C 1
ATOM 9030 O O . THR A 1 1119 ? 7.703 2.467 -38.319 1.00 75.56 1119 THR A O 1
ATOM 9033 N N . ARG A 1 1120 ? 7.376 0.639 -37.059 1.00 82.19 1120 ARG A N 1
ATOM 9034 C CA . ARG A 1 1120 ? 8.789 0.205 -37.048 1.00 82.19 1120 ARG A CA 1
ATOM 9035 C C . ARG A 1 1120 ? 9.095 -1.045 -37.865 1.00 82.19 1120 ARG A C 1
ATOM 9037 O O . ARG A 1 1120 ? 10.264 -1.304 -38.092 1.00 82.19 1120 ARG A O 1
ATOM 9044 N N . LEU A 1 1121 ? 8.085 -1.815 -38.252 1.00 89.38 1121 LEU A N 1
ATOM 9045 C CA . LEU A 1 1121 ? 8.200 -2.923 -39.201 1.00 89.38 1121 LEU A CA 1
ATOM 9046 C C . LEU A 1 1121 ? 6.961 -2.865 -40.091 1.00 89.38 1121 LEU A C 1
ATOM 9048 O O . LEU A 1 1121 ? 5.849 -3.050 -39.579 1.00 89.38 1121 LEU A O 1
ATOM 9052 N N . ASP A 1 1122 ? 7.129 -2.610 -41.384 1.00 88.31 1122 ASP A N 1
ATOM 9053 C CA . ASP A 1 1122 ? 6.029 -2.731 -42.334 1.00 88.31 1122 ASP A CA 1
ATOM 9054 C C . ASP A 1 1122 ? 5.852 -4.215 -42.720 1.00 88.31 1122 ASP A C 1
ATOM 9056 O O . ASP A 1 1122 ? 6.841 -4.956 -42.803 1.00 88.31 1122 ASP A O 1
ATOM 9060 N N . PRO A 1 1123 ? 4.623 -4.716 -42.945 1.00 90.00 1123 PRO A N 1
ATOM 9061 C CA . PRO A 1 1123 ? 4.448 -6.035 -43.550 1.00 90.00 1123 PRO A CA 1
ATOM 9062 C C . PRO A 1 1123 ? 5.131 -6.148 -44.928 1.00 90.00 1123 PRO A C 1
ATOM 9064 O O . PRO A 1 1123 ? 5.622 -7.224 -45.268 1.00 90.00 1123 PRO A O 1
ATOM 9067 N N . ILE A 1 1124 ? 5.219 -5.065 -45.712 1.00 89.69 1124 ILE A N 1
ATOM 9068 C CA . ILE A 1 1124 ? 5.854 -5.073 -47.041 1.00 89.69 1124 ILE A CA 1
ATOM 9069 C C . ILE A 1 1124 ? 7.336 -5.470 -46.943 1.00 89.69 1124 ILE A C 1
ATOM 9071 O O . ILE A 1 1124 ? 7.793 -6.297 -47.735 1.00 89.69 1124 ILE A O 1
ATOM 9075 N N . ASP A 1 1125 ? 8.061 -4.981 -45.934 1.00 90.50 1125 ASP A N 1
ATOM 9076 C CA . ASP A 1 1125 ? 9.481 -5.299 -45.723 1.00 90.50 1125 ASP A CA 1
ATOM 9077 C C . ASP A 1 1125 ? 9.685 -6.809 -45.482 1.00 90.50 1125 ASP A C 1
ATOM 9079 O O . ASP A 1 1125 ? 10.600 -7.434 -46.029 1.00 90.50 1125 ASP A O 1
ATOM 9083 N N . LEU A 1 1126 ? 8.780 -7.427 -44.708 1.00 92.38 1126 LEU A N 1
ATOM 9084 C CA . LEU A 1 1126 ? 8.766 -8.874 -44.477 1.00 92.38 1126 LEU A CA 1
ATOM 9085 C C . LEU A 1 1126 ? 8.384 -9.658 -45.743 1.00 92.38 1126 LEU A C 1
ATOM 9087 O O . LEU A 1 1126 ? 8.934 -10.736 -45.962 1.00 92.38 1126 LEU A O 1
ATOM 9091 N N . TYR A 1 1127 ? 7.476 -9.153 -46.581 1.00 90.69 1127 TYR A N 1
ATOM 9092 C CA . TYR A 1 1127 ? 7.107 -9.796 -47.849 1.00 90.69 1127 TYR A CA 1
ATOM 9093 C C . TYR A 1 1127 ? 8.277 -9.821 -48.852 1.00 90.69 1127 TYR A C 1
ATOM 9095 O O . TYR A 1 1127 ? 8.578 -10.869 -49.432 1.00 90.69 1127 TYR A O 1
ATOM 9103 N N . ILE A 1 1128 ? 9.002 -8.706 -48.990 1.00 89.88 1128 ILE A N 1
ATOM 9104 C CA . ILE A 1 1128 ? 10.226 -8.631 -49.807 1.00 89.88 1128 ILE A CA 1
ATOM 9105 C C . ILE A 1 1128 ? 11.271 -9.615 -49.255 1.00 89.88 1128 ILE A C 1
ATOM 9107 O O . ILE A 1 1128 ? 11.782 -10.472 -49.980 1.00 89.88 1128 ILE A O 1
ATOM 9111 N N . ALA A 1 1129 ? 11.519 -9.577 -47.940 1.00 91.19 1129 ALA A N 1
ATOM 9112 C CA . ALA A 1 1129 ? 12.449 -10.494 -47.287 1.00 91.19 1129 ALA A CA 1
ATOM 9113 C C . ALA A 1 1129 ? 12.047 -11.975 -47.437 1.00 91.19 1129 ALA A C 1
ATOM 9115 O O . ALA A 1 1129 ? 12.925 -12.818 -47.614 1.00 91.19 1129 ALA A O 1
ATOM 9116 N N . LEU A 1 1130 ? 10.752 -12.313 -47.400 1.00 91.12 1130 LEU A N 1
ATOM 9117 C CA . LEU A 1 1130 ? 10.242 -13.670 -47.634 1.00 91.12 1130 LEU A CA 1
ATOM 9118 C C . LEU A 1 1130 ? 10.572 -14.175 -49.036 1.00 91.12 1130 LEU A C 1
ATOM 9120 O O . LEU A 1 1130 ? 11.041 -15.310 -49.165 1.00 91.12 1130 LEU A O 1
ATOM 9124 N N . THR A 1 1131 ? 10.344 -13.338 -50.047 1.00 85.06 1131 THR A N 1
ATOM 9125 C CA . THR A 1 1131 ? 10.499 -13.674 -51.469 1.00 85.06 1131 THR A CA 1
ATOM 9126 C C . THR A 1 1131 ? 11.961 -13.955 -51.829 1.00 85.06 1131 THR A C 1
ATOM 9128 O O . THR A 1 1131 ? 12.257 -14.930 -52.515 1.00 85.06 1131 THR A O 1
ATOM 9131 N N . GLU A 1 1132 ? 12.892 -13.141 -51.324 1.00 83.88 1132 GLU A N 1
ATOM 9132 C CA . GLU A 1 1132 ? 14.293 -13.157 -51.772 1.00 83.88 1132 GLU A CA 1
ATOM 9133 C C . GLU A 1 1132 ? 15.267 -13.802 -50.772 1.00 83.88 1132 GLU A C 1
ATOM 9135 O O . GLU A 1 1132 ? 16.196 -14.513 -51.160 1.00 83.88 1132 GLU A O 1
ATOM 9140 N N . ARG A 1 1133 ? 15.105 -13.512 -49.471 1.00 90.50 1133 ARG A N 1
ATOM 9141 C CA . ARG A 1 1133 ? 16.192 -13.608 -48.469 1.00 90.50 1133 ARG A CA 1
ATOM 9142 C C . ARG A 1 1133 ? 15.871 -14.526 -47.277 1.00 90.50 1133 ARG A C 1
ATOM 9144 O O . ARG A 1 1133 ? 16.778 -14.928 -46.543 1.00 90.50 1133 ARG A O 1
ATOM 9151 N N . LEU A 1 1134 ? 14.612 -14.949 -47.128 1.00 93.25 1134 LEU A N 1
ATOM 9152 C CA . LEU A 1 1134 ? 14.104 -15.892 -46.118 1.00 93.25 1134 LEU A CA 1
ATOM 9153 C C . LEU A 1 1134 ? 13.375 -17.103 -46.759 1.00 93.25 1134 LEU A C 1
ATOM 9155 O O . LEU A 1 1134 ? 12.236 -17.401 -46.385 1.00 93.25 1134 LEU A O 1
ATOM 9159 N N . PRO A 1 1135 ? 14.001 -17.858 -47.687 1.00 89.56 1135 PRO A N 1
ATOM 9160 C CA . PRO A 1 1135 ? 13.329 -18.885 -48.504 1.00 89.56 1135 PRO A CA 1
ATOM 9161 C C . PRO A 1 1135 ? 12.825 -20.117 -47.729 1.00 89.56 1135 PRO A C 1
ATOM 9163 O O . PRO A 1 1135 ? 12.104 -20.945 -48.279 1.00 89.56 1135 PRO A O 1
ATOM 9166 N N . LEU A 1 1136 ? 13.217 -20.285 -46.461 1.00 92.69 1136 LEU A N 1
ATOM 9167 C CA . LEU A 1 1136 ? 12.820 -21.422 -45.617 1.00 92.69 1136 LEU A CA 1
ATOM 9168 C C . LEU A 1 1136 ? 11.864 -21.038 -44.474 1.00 92.69 1136 LEU A C 1
ATOM 9170 O O . LEU A 1 1136 ? 11.452 -21.921 -43.711 1.00 92.69 1136 LEU A O 1
ATOM 9174 N N . LEU A 1 1137 ? 11.493 -19.754 -44.365 1.00 95.00 1137 LEU A N 1
ATOM 9175 C CA . LEU A 1 1137 ? 10.564 -19.261 -43.348 1.00 95.00 1137 LEU A CA 1
ATOM 9176 C C . LEU A 1 1137 ? 9.148 -19.745 -43.679 1.00 95.00 1137 LEU A C 1
ATOM 9178 O O . LEU A 1 1137 ? 8.674 -19.563 -44.799 1.00 95.00 1137 LEU A O 1
ATOM 9182 N N . LYS A 1 1138 ? 8.506 -20.390 -42.697 1.00 93.44 1138 LYS A N 1
ATOM 9183 C CA . LYS A 1 1138 ? 7.158 -20.970 -42.809 1.00 93.44 1138 LYS A CA 1
ATOM 9184 C C . LYS A 1 1138 ? 6.175 -20.385 -41.805 1.00 93.44 1138 LYS A C 1
ATOM 9186 O O . LYS A 1 1138 ? 5.031 -20.136 -42.148 1.00 93.44 1138 LYS A O 1
ATOM 9191 N N . ASN A 1 1139 ? 6.610 -20.197 -40.563 1.00 95.31 1139 ASN A N 1
ATOM 9192 C CA . ASN A 1 1139 ? 5.723 -19.837 -39.464 1.00 95.31 1139 ASN A CA 1
ATOM 9193 C C . ASN A 1 1139 ? 6.055 -18.428 -38.971 1.00 95.31 1139 ASN A C 1
ATOM 9195 O O . ASN A 1 1139 ? 7.140 -18.205 -38.430 1.00 95.31 1139 ASN A O 1
ATOM 9199 N N . VAL A 1 1140 ? 5.122 -17.492 -39.100 1.00 94.81 1140 VAL A N 1
ATOM 9200 C CA . VAL A 1 1140 ? 5.245 -16.154 -38.503 1.00 94.81 1140 VAL A CA 1
ATOM 9201 C C . VAL A 1 1140 ? 4.212 -16.022 -37.389 1.00 94.81 1140 VAL A C 1
ATOM 9203 O O . VAL A 1 1140 ? 3.078 -16.467 -37.525 1.00 94.81 1140 VAL A O 1
ATOM 9206 N N . SER A 1 1141 ? 4.591 -15.441 -36.256 1.00 93.69 1141 SER A N 1
ATOM 9207 C CA . SER A 1 1141 ? 3.675 -15.200 -35.140 1.00 93.69 1141 SER A CA 1
ATOM 9208 C C . SER A 1 1141 ? 3.891 -13.794 -34.604 1.00 93.69 1141 SER A C 1
ATOM 9210 O O . SER A 1 1141 ? 4.946 -13.519 -34.038 1.00 93.69 1141 SER A O 1
ATOM 9212 N N . CYS A 1 1142 ? 2.902 -12.916 -34.732 1.00 92.06 1142 CYS A N 1
ATOM 9213 C CA . CYS A 1 1142 ? 2.974 -11.539 -34.241 1.00 92.06 1142 CYS A CA 1
ATOM 9214 C C . CYS A 1 1142 ? 1.842 -11.221 -33.253 1.00 92.06 1142 CYS A C 1
ATOM 9216 O O . CYS A 1 1142 ? 0.838 -11.931 -33.189 1.00 92.06 1142 CYS A O 1
ATOM 9218 N N . THR A 1 1143 ? 2.005 -10.179 -32.434 1.00 89.62 1143 THR A N 1
ATOM 9219 C CA . THR A 1 1143 ? 0.925 -9.704 -31.552 1.00 89.62 1143 THR A CA 1
ATOM 9220 C C . THR A 1 1143 ? 0.042 -8.691 -32.279 1.00 89.62 1143 THR A C 1
ATOM 9222 O O . THR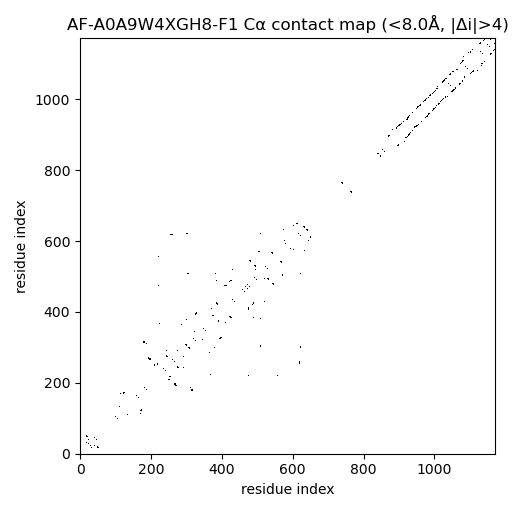 A 1 1143 ? 0.540 -7.847 -33.019 1.00 89.62 1143 THR A O 1
ATOM 9225 N N . ALA A 1 1144 ? -1.271 -8.702 -32.025 1.00 85.00 1144 ALA A N 1
ATOM 9226 C CA . ALA A 1 1144 ? -2.222 -7.757 -32.626 1.00 85.00 1144 ALA A CA 1
ATOM 9227 C C . ALA A 1 1144 ? -1.865 -6.278 -32.349 1.00 85.00 1144 ALA A C 1
ATOM 9229 O O . ALA A 1 1144 ? -2.179 -5.390 -33.139 1.00 85.00 1144 ALA A O 1
ATOM 9230 N N . LYS A 1 1145 ? -1.125 -6.027 -31.258 1.00 84.81 1145 LYS A N 1
ATOM 9231 C CA . LYS A 1 1145 ? -0.521 -4.735 -30.889 1.00 84.81 1145 LYS A CA 1
ATOM 9232 C C . LYS A 1 1145 ? 0.458 -4.157 -31.919 1.00 84.81 1145 LYS A C 1
ATOM 9234 O O . LYS A 1 1145 ? 0.807 -2.986 -31.811 1.00 84.81 1145 LYS A O 1
ATOM 9239 N N . LEU A 1 1146 ? 0.930 -4.956 -32.876 1.00 83.88 1146 LEU A N 1
ATOM 9240 C CA . LEU A 1 1146 ? 1.790 -4.493 -33.965 1.00 83.88 1146 LEU A CA 1
ATOM 9241 C C . LEU A 1 1146 ? 1.037 -3.591 -34.962 1.00 83.88 1146 LEU A C 1
ATOM 9243 O O . LEU A 1 1146 ? 1.662 -2.792 -35.647 1.00 83.88 1146 LEU A O 1
ATOM 9247 N N . GLY A 1 1147 ? -0.298 -3.673 -35.018 1.00 81.69 1147 GLY A N 1
ATOM 9248 C CA . GLY A 1 1147 ? -1.128 -2.842 -35.899 1.00 81.69 1147 GLY A CA 1
ATOM 9249 C C . GLY A 1 1147 ? -1.271 -3.363 -37.333 1.00 81.69 1147 GLY A C 1
ATOM 9250 O O . GLY A 1 1147 ? -2.020 -2.782 -38.111 1.00 81.69 1147 GLY A O 1
ATOM 9251 N N . TRP A 1 1148 ? -0.617 -4.476 -37.684 1.00 88.62 1148 TRP A N 1
ATOM 9252 C CA . TRP A 1 1148 ? -0.782 -5.133 -38.983 1.00 88.62 1148 TRP A CA 1
ATOM 9253 C C . TRP A 1 1148 ? -2.235 -5.602 -39.174 1.00 88.62 1148 TRP A C 1
ATOM 9255 O O . TRP A 1 1148 ? -2.723 -6.484 -38.462 1.00 88.62 1148 TRP A O 1
ATOM 9265 N N . HIS A 1 1149 ? -2.944 -4.997 -40.127 1.00 84.38 1149 HIS A N 1
ATOM 9266 C CA . HIS A 1 1149 ? -4.353 -5.287 -40.381 1.00 84.38 1149 HIS A CA 1
ATOM 9267 C C . HIS A 1 1149 ? -4.524 -6.608 -41.158 1.00 84.38 1149 HIS A C 1
ATOM 9269 O O . HIS A 1 1149 ? -4.016 -6.705 -42.271 1.00 84.38 1149 HIS A O 1
ATOM 9275 N N . PRO A 1 1150 ? -5.320 -7.593 -40.683 1.00 83.19 1150 PRO A N 1
ATOM 9276 C CA . PRO A 1 1150 ? -5.509 -8.888 -41.366 1.00 83.19 1150 PRO A CA 1
ATOM 9277 C C . PRO A 1 1150 ? -6.240 -8.844 -42.725 1.00 83.19 1150 PRO A C 1
ATOM 9279 O O . PRO A 1 1150 ? -6.681 -9.880 -43.212 1.00 83.19 1150 PRO A O 1
ATOM 9282 N N . LYS A 1 1151 ? -6.458 -7.650 -43.284 1.00 82.44 1151 LYS A N 1
ATOM 9283 C CA . LYS A 1 1151 ? -7.166 -7.384 -44.546 1.00 82.44 1151 LYS A CA 1
ATOM 9284 C C . LYS A 1 1151 ? -6.410 -6.401 -45.454 1.00 82.44 1151 LYS A C 1
ATOM 9286 O O . LYS A 1 1151 ? -7.026 -5.833 -46.348 1.00 82.44 1151 LYS A O 1
ATOM 9291 N N . SER A 1 1152 ? -5.136 -6.111 -45.178 1.00 88.06 1152 SER A N 1
ATOM 9292 C CA . SER A 1 1152 ? -4.312 -5.333 -46.107 1.00 88.06 1152 SER A CA 1
ATOM 9293 C C . SER A 1 1152 ? -3.664 -6.251 -47.137 1.00 88.06 1152 SER A C 1
ATOM 9295 O O . SER A 1 1152 ? -3.247 -7.361 -46.810 1.00 88.06 1152 SER A O 1
ATOM 9297 N N . ASP A 1 1153 ? -3.521 -5.750 -48.359 1.00 86.00 1153 ASP A N 1
ATOM 9298 C CA . ASP A 1 1153 ? -2.945 -6.453 -49.507 1.00 86.00 1153 ASP A CA 1
ATOM 9299 C C . ASP A 1 1153 ? -1.570 -7.054 -49.152 1.00 86.00 1153 ASP A C 1
ATOM 9301 O O . ASP A 1 1153 ? -1.303 -8.225 -49.401 1.00 86.00 1153 ASP A O 1
ATOM 9305 N N . ALA A 1 1154 ? -0.727 -6.282 -48.452 1.00 83.75 1154 ALA A N 1
ATOM 9306 C CA . ALA A 1 1154 ? 0.576 -6.723 -47.946 1.00 83.75 1154 ALA A CA 1
ATOM 9307 C C . ALA A 1 1154 ? 0.497 -7.970 -47.043 1.00 83.75 1154 ALA A C 1
ATOM 9309 O O . ALA A 1 1154 ? 1.355 -8.846 -47.121 1.00 83.75 1154 ALA A O 1
ATOM 9310 N N . MET A 1 1155 ? -0.538 -8.079 -46.204 1.00 89.62 1155 MET A N 1
ATOM 9311 C CA . MET A 1 1155 ? -0.760 -9.259 -45.364 1.00 89.62 1155 MET A CA 1
ATOM 9312 C C . MET A 1 1155 ? -1.322 -10.438 -46.165 1.00 89.62 1155 MET A C 1
ATOM 9314 O O . MET A 1 1155 ? -0.985 -11.577 -45.853 1.00 89.62 1155 MET A O 1
ATOM 9318 N N . GLU A 1 1156 ? -2.124 -10.192 -47.203 1.00 89.31 1156 GLU A N 1
ATOM 9319 C CA . GLU A 1 1156 ? -2.610 -11.239 -48.113 1.00 89.31 1156 GLU A CA 1
ATOM 9320 C C . GLU A 1 1156 ? -1.454 -11.875 -48.904 1.00 89.31 1156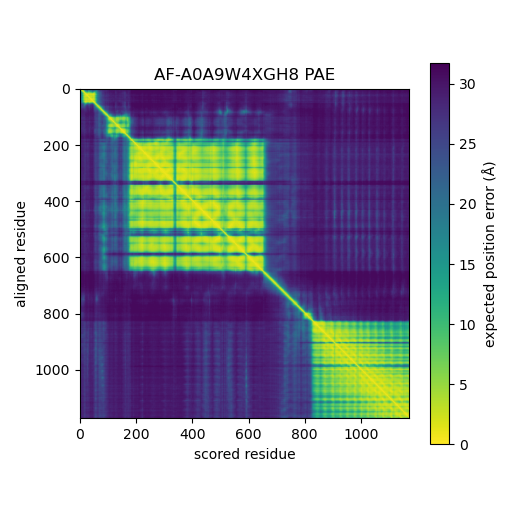 GLU A C 1
ATOM 9322 O O . GLU A 1 1156 ? -1.342 -13.102 -48.940 1.00 89.31 1156 GLU A O 1
ATOM 9327 N N . TYR A 1 1157 ? -0.518 -11.071 -49.425 1.00 90.62 1157 TYR A N 1
ATOM 9328 C CA . TYR A 1 1157 ? 0.696 -11.585 -50.075 1.00 90.62 1157 TYR A CA 1
ATOM 9329 C C . TYR A 1 1157 ? 1.559 -12.439 -49.123 1.00 90.62 1157 TYR A C 1
ATOM 9331 O O . TYR A 1 1157 ? 1.995 -13.524 -49.507 1.00 90.62 1157 TYR A O 1
ATOM 9339 N N . ILE A 1 1158 ? 1.748 -12.015 -47.862 1.00 91.88 1158 ILE A N 1
ATOM 9340 C CA . ILE A 1 1158 ? 2.453 -12.818 -46.838 1.00 91.88 1158 ILE A CA 1
ATOM 9341 C C . ILE A 1 1158 ? 1.718 -14.133 -46.548 1.00 91.88 1158 ILE A C 1
ATOM 9343 O O . ILE A 1 1158 ? 2.360 -15.172 -46.412 1.00 91.88 1158 ILE A O 1
ATOM 9347 N N . VAL A 1 1159 ? 0.387 -14.104 -46.415 1.00 91.31 1159 VAL A N 1
ATOM 9348 C CA . VAL A 1 1159 ? -0.421 -15.305 -46.145 1.00 91.31 1159 VAL A CA 1
ATOM 9349 C C . VAL A 1 1159 ? -0.247 -16.325 -47.267 1.00 91.31 1159 VAL A C 1
ATOM 9351 O O . VAL A 1 1159 ? 0.064 -17.478 -46.974 1.00 91.31 1159 VAL A O 1
ATOM 9354 N N . ASN A 1 1160 ? -0.381 -15.897 -48.524 1.00 90.31 1160 ASN A N 1
ATOM 9355 C CA . ASN A 1 1160 ? -0.283 -16.775 -49.690 1.00 90.31 1160 ASN A CA 1
ATOM 9356 C C . ASN A 1 1160 ? 1.120 -17.402 -49.810 1.00 90.31 1160 ASN A C 1
ATOM 9358 O O . ASN A 1 1160 ? 1.243 -18.624 -49.891 1.00 90.31 1160 ASN A O 1
ATOM 9362 N N . GLU A 1 1161 ? 2.179 -16.590 -49.709 1.00 91.19 1161 GLU A N 1
ATOM 9363 C CA . GLU A 1 1161 ? 3.574 -17.056 -49.769 1.00 91.19 1161 GLU A CA 1
ATOM 9364 C C . GLU A 1 1161 ? 3.911 -18.050 -48.638 1.00 91.19 1161 GLU A C 1
ATOM 9366 O O . GLU A 1 1161 ? 4.667 -19.003 -48.832 1.00 91.19 1161 GLU A O 1
ATOM 9371 N N . LEU A 1 1162 ? 3.338 -17.877 -47.440 1.00 92.38 1162 LEU A N 1
ATOM 9372 C CA . LEU A 1 1162 ? 3.529 -18.816 -46.331 1.00 92.38 1162 LEU A CA 1
ATOM 9373 C C . LEU A 1 1162 ? 2.670 -20.088 -46.455 1.00 92.38 1162 LEU A C 1
ATOM 9375 O O . LEU A 1 1162 ? 3.118 -21.147 -46.006 1.00 92.38 1162 LEU A O 1
ATOM 9379 N N . ASP A 1 1163 ? 1.477 -20.021 -47.053 1.00 91.31 1163 ASP A N 1
ATOM 9380 C CA . ASP A 1 1163 ? 0.594 -21.183 -47.242 1.00 91.31 1163 ASP A CA 1
ATOM 9381 C C . ASP A 1 1163 ? 1.120 -22.130 -48.335 1.00 91.31 1163 ASP A C 1
ATOM 9383 O O . ASP A 1 1163 ? 1.210 -23.338 -48.105 1.00 91.31 1163 ASP A O 1
ATOM 9387 N N . GLU A 1 1164 ? 1.634 -21.603 -49.458 1.00 90.62 1164 GLU A N 1
ATOM 9388 C CA . GLU A 1 1164 ? 2.355 -22.410 -50.463 1.00 90.62 1164 GLU A CA 1
ATOM 9389 C C . GLU A 1 1164 ? 3.524 -23.181 -49.826 1.00 90.62 1164 GLU A C 1
ATOM 9391 O O . GLU A 1 1164 ? 3.727 -24.383 -50.050 1.00 90.62 1164 GLU A O 1
ATOM 9396 N N . ARG A 1 1165 ? 4.242 -22.527 -48.907 1.00 89.75 1165 ARG A N 1
ATOM 9397 C CA . ARG A 1 1165 ? 5.321 -23.133 -48.117 1.00 89.75 1165 ARG A CA 1
ATOM 9398 C C . ARG A 1 1165 ? 4.824 -24.132 -47.067 1.00 89.75 1165 ARG A C 1
ATOM 9400 O O . ARG A 1 1165 ? 5.662 -24.698 -46.362 1.00 89.75 1165 ARG A O 1
ATOM 9407 N N . ASN A 1 1166 ? 3.525 -24.430 -46.973 1.00 89.81 1166 ASN A N 1
ATOM 9408 C CA . ASN A 1 1166 ? 2.900 -25.268 -45.940 1.00 89.81 1166 ASN A CA 1
ATOM 9409 C C . ASN A 1 1166 ? 3.236 -24.736 -44.531 1.00 89.81 1166 ASN A C 1
ATOM 9411 O O . ASN A 1 1166 ? 3.819 -25.443 -43.697 1.00 89.81 1166 ASN A O 1
ATOM 9415 N N . GLY A 1 1167 ? 2.962 -23.450 -44.327 1.00 89.56 1167 GLY A N 1
ATOM 9416 C CA . GLY A 1 1167 ? 3.226 -22.674 -43.120 1.00 89.56 1167 GLY A CA 1
ATOM 9417 C C . GLY A 1 1167 ? 2.008 -21.841 -42.713 1.00 89.56 1167 GLY A C 1
ATOM 9418 O O . GLY A 1 1167 ? 0.883 -22.330 -42.745 1.00 89.56 1167 GLY A O 1
ATOM 9419 N N . GLY A 1 1168 ? 2.233 -20.598 -42.290 1.00 90.81 1168 GLY A N 1
ATOM 9420 C CA . GLY A 1 1168 ? 1.176 -19.629 -42.009 1.00 90.81 1168 GLY A CA 1
ATOM 9421 C C . GLY A 1 1168 ? 1.596 -18.522 -41.040 1.00 90.81 1168 GLY A C 1
ATOM 9422 O O . GLY A 1 1168 ? 2.625 -18.607 -40.360 1.00 90.81 1168 GLY A O 1
ATOM 9423 N N . ILE A 1 1169 ? 0.764 -17.482 -40.956 1.00 91.50 1169 ILE A N 1
ATOM 9424 C CA . ILE A 1 1169 ? 0.915 -16.377 -40.005 1.00 91.50 1169 ILE A CA 1
ATOM 9425 C C . ILE A 1 1169 ? -0.165 -16.431 -38.914 1.00 91.50 1169 ILE A C 1
ATOM 9427 O O . ILE A 1 1169 ? -1.351 -16.594 -39.195 1.00 91.50 1169 ILE A O 1
ATOM 9431 N N . TYR A 1 1170 ? 0.248 -16.303 -37.653 1.00 90.69 1170 TYR A N 1
ATOM 9432 C CA . TYR A 1 1170 ? -0.633 -16.281 -36.486 1.00 90.69 1170 TYR A CA 1
ATOM 9433 C C . TYR A 1 1170 ? -0.594 -14.910 -35.806 1.00 90.69 1170 TYR A C 1
ATOM 9435 O O . TYR A 1 1170 ? 0.466 -14.456 -35.372 1.00 90.69 1170 TYR A O 1
ATOM 9443 N N . ILE A 1 1171 ? -1.756 -14.270 -35.672 1.00 85.81 1171 ILE A N 1
ATOM 9444 C CA . ILE A 1 1171 ? -1.902 -12.987 -34.978 1.00 85.81 1171 ILE A CA 1
ATOM 9445 C C . ILE A 1 1171 ? -2.502 -13.254 -33.596 1.00 85.81 1171 ILE A C 1
ATOM 9447 O O . ILE A 1 1171 ? -3.669 -13.624 -33.466 1.00 85.81 1171 ILE A O 1
ATOM 9451 N N . GLY A 1 1172 ? -1.685 -13.090 -32.556 1.00 76.00 1172 GLY A N 1
ATOM 9452 C CA . GLY A 1 1172 ? -2.100 -13.231 -31.163 1.00 76.00 1172 GLY A CA 1
ATOM 9453 C C . GLY A 1 1172 ? -2.820 -11.981 -30.661 1.00 76.00 1172 GLY A C 1
ATOM 9454 O O . GLY A 1 1172 ? -2.186 -10.931 -30.519 1.00 76.00 1172 GLY A O 1
ATOM 9455 N N . TYR A 1 1173 ? -4.117 -12.121 -30.383 1.00 51.62 1173 TYR A N 1
ATOM 9456 C CA . TYR A 1 1173 ? -4.965 -11.136 -29.700 1.00 51.62 1173 TYR A CA 1
ATOM 9457 C C . TYR A 1 1173 ? -4.919 -11.316 -28.176 1.00 51.62 1173 TYR A C 1
ATOM 9459 O O . TYR A 1 1173 ? -4.940 -12.486 -27.729 1.00 51.62 1173 TYR A O 1
#

Secondary structure (DSSP, 8-state):
-----------PPPPPPS---HHHHHTT------SSS-HHHHTTT-----------------------------S------------------PPP------SSHHHHHHHTTSHHHH-SGGGSSS--HHHHHHHHHTT--S-PPPHHHHHHHHHHHHHHTTSS-GGG-S-TTS-SS-S-S--SGGGTGGG---S-GGGS--GGG--HHHHHHHHIIIIITT---S--HHHHHHHTTSHHHHHHHHHHHHHHHHHHH-SHHHH-HHHHHHHHHHHHHHHHHH---SHHHHHHHHHHHHHHHHTT-HHHHHHHHHHHHHHHHHTTGGGTTS-----TT-----S---GGG--GGGTTS-HHHHHHHHHHHHHHHHHHHHHHHTTTSS---SGGG---SPPPP-SS-TTT--HHHHHHHHHHHHHHHHHHHHHHTT---HHHHHHHHHHHHHHHHHHH-TTTTTPPPSB-TTS-B-HHHHHHHHHHHHHHHHHHGGGSGGGGSSS-SS--SSS----GGG------SSHHHHHHHHHHHHHHHHHHHHHHHT-GGGGGGS-TTHHHHHHHHHHHHHHHHHHHHHHHHH-TT---S--SHHHHHHHHHHHHHHHHHHHHHTT-HHHHHHHHHHHHHHHHH-HHHHHHHTTTS-----THHHHTTTSSSTT---S--------------------------------------------------------------------------------------SS-TTSSSSSTTSSS------------TT---PPPPPP------HHHHHHHSS-HHHHHHHHHTTS-----SS-HHHHHHHHHHHHHTT---GGGGGS-HHHHHHHHHHHHHS----TTTHHHHHHHHHH-GGGGGG-SEEE-TT--S---HHHHHHHHHHHTTT--EEE--SSS-SHHHHHHHTT-TT--EEE-TT--S-EEHHHHHHHHTT-TT--EEE--TTEEP-S-GGG----TT--EEEE-SS-BHHHHHHS---TT--EEEEES-TB--HHHHHHHHHHHGGG-SEEEEESP-TT--TTSSTTHHHH-TT-SEEEEEGGG--GGGGSTTTS---SS-----EEEEE----TTSTTSS-HHHHHHHHHHT-TT--EEEEEGGG---TTSHHHHHHHHHHHHTT-EEEEE-

Mean predicted aligned error: 22.51 Å

Solvent-accessible surface area (backbone atoms only — not comparable to full-atom values): 69842 Å² total; per-residue (Å²): 132,89,80,89,83,92,80,90,76,91,79,77,82,81,78,88,67,91,62,60,33,50,58,34,55,78,68,72,45,89,54,79,51,48,75,80,54,23,67,72,29,58,80,64,76,47,82,42,50,70,78,89,74,85,78,82,80,83,92,81,88,86,84,81,90,87,84,85,90,81,85,87,75,93,87,91,84,86,83,86,84,79,84,82,77,76,82,78,78,83,85,77,80,88,80,84,88,78,83,84,85,80,65,70,62,70,51,52,66,52,45,65,65,30,57,48,60,79,40,64,68,83,51,66,95,37,97,31,66,58,47,56,46,32,67,47,58,81,71,54,75,99,68,82,79,47,76,70,52,48,53,50,54,50,53,48,53,58,52,49,71,70,64,79,49,79,93,74,56,71,47,87,63,50,73,95,62,65,89,50,90,24,89,54,70,76,69,53,54,85,74,61,75,72,82,50,81,82,46,46,81,63,76,94,72,64,58,66,68,56,34,50,48,44,23,52,74,57,44,30,72,54,45,67,60,63,70,55,80,75,57,45,56,60,56,46,74,34,67,68,56,40,65,49,42,52,58,56,39,34,52,57,21,50,39,73,76,37,49,61,41,33,76,34,59,61,48,48,49,20,38,49,42,47,51,51,49,50,46,62,72,66,72,64,88,46,72,65,46,42,51,44,44,45,56,44,20,54,50,28,40,44,53,57,41,45,66,62,20,50,48,36,48,32,32,44,53,42,49,35,58,73,29,36,55,53,50,69,56,80,59,89,85,71,66,88,85,66,98,72,85,87,90,84,80,58,56,63,71,69,40,76,85,50,68,90,54,58,69,66,60,51,51,47,38,49,32,28,47,52,55,49,48,45,46,52,36,38,70,59,52,30,56,45,47,56,46,70,43,62,57,76,75,58,76,50,81,62,62,76,50,72,72,66,43,57,75,58,34,22,61,63,50,30,52,61,18,40,54,43,32,48,52,20,22,48,33,42,41,26,45,53,69,74,41,95,33,66,70,56,53,53,50,49,54,52,53,51,54,54,47,54,55,33,74,78,38,22,76,86,65,78,44,67,58,53,59,46,99,86,70,52,65,16,38,23,41,52,52,15,52,53,31,42,26,51,16,37,32,57,63,18,33,76,56,18,69,56,47,83,42,96,58,64,85,54,63,85,80,50,100,65,64,70,52,67,94,56,51,84,66,82,82,62,100,46,75,63,30,53,49,24,32,49,49,25,49,55,25,28,50,53,55,54,49,50,37,56,77,69,42,53,93,48,49,69,67,45,55,76,66,52,41,60,51,35,42,40,25,37,38,50,39,50,30,48,39,53,50,51,54,54,48,60,67,68,46,77,87,55,91,82,83,76,61,75,66,58,49,55,51,36,49,52,50,39,50,50,35,49,63,54,23,50,73,44,18,52,20,26,33,32,33,42,54,50,51,49,52,51,51,51,49,31,50,77,71,38,46,74,58,35,65,68,44,54,87,76,46,82,87,77,70,72,69,70,74,63,61,71,60,65,77,67,58,83,82,64,88,71,90,80,89,78,83,88,84,81,89,77,88,80,90,84,84,90,78,89,83,88,83,90,84,83,91,83,91,87,87,86,84,88,80,87,84,92,81,88,87,91,86,81,86,79,90,88,88,84,87,89,88,81,89,82,86,84,91,87,88,92,81,88,89,82,88,83,90,84,64,37,25,82,87,89,82,87,88,87,88,89,87,90,90,84,84,89,86,90,83,80,84,70,49,69,81,39,41,77,72,77,77,68,91,76,84,86,80,66,88,81,72,85,76,64,90,81,69,94,67,91,79,81,81,80,82,86,86,71,84,81,62,63,67,62,27,63,76,66,75,51,58,72,71,54,59,56,50,56,64,64,68,71,78,72,87,78,72,78,93,63,66,68,68,58,53,51,52,53,50,51,54,27,47,79,67,73,65,61,56,79,73,54,43,74,75,40,75,66,42,29,68,59,46,52,44,66,59,34,27,62,45,90,56,37,71,94,47,42,66,62,50,53,49,51,40,70,75,38,59,72,60,20,61,36,19,32,34,46,61,30,67,60,30,79,63,85,51,55,35,66,54,50,18,49,49,37,67,38,16,15,80,47,20,28,33,40,35,43,24,33,46,40,67,51,70,59,28,48,68,26,53,50,60,19,56,46,24,27,36,43,37,25,69,52,22,62,52,78,39,59,50,63,61,48,39,74,23,49,58,70,23,68,48,23,29,32,42,34,39,29,53,34,27,45,65,70,95,65,49,85,76,64,52,74,45,87,46,31,27,34,42,34,50,30,6,47,43,44,29,65,57,49,69,62,39,82,76,64,79,61,33,27,32,45,35,42,37,49,25,61,51,32,32,44,66,30,51,53,57,41,33,73,74,42,16,71,50,22,34,31,43,35,44,42,82,62,40,76,36,45,42,48,62,53,49,26,54,46,52,67,39,27,53,50,24,32,32,42,32,45,35,43,70,27,30,36,65,57,40,54,32,61,91,23,44,55,86,64,103,56,86,39,54,33,31,36,43,35,46,39,44,92,57,54,91,86,39,50,86,24,63,61,59,57,48,52,39,55,30,41,74,76,59,31,79,50,50,23,38,39,37,34,33,53,54,37,64,78,55,98,81,39,69,52,47,52,54,41,42,52,61,16,44,78,60,75,43,34,73,45,73,50,123

InterPro domains:
  IPR001138 Zn(2)Cys(6) fungal-type DNA-binding domain [PF00172] (20-51)
  IPR001138 Zn(2)Cys(6) fungal-type DNA-binding domain [PS00463] (20-48)
  IPR001138 Zn(2)Cys(6) fungal-type DNA-binding domain [PS50048] (20-50)
  IPR001138 Zn(2)Cys(6) fungal-type DNA-binding domain [SM00066] (15-59)
  IPR001138 Zn(2)Cys(6) fungal-type DNA-binding domain [cd00067] (17-50)
  IPR032675 Leucine-rich repeat domain superfamily [G3DSA:3.80.10.10] (870-1147)
  IPR036864 Zn(2)-C6 fungal-type DNA-binding domain superfamily [G3DSA:4.10.240.10] (11-75)
  IPR036864 Zn(2)-C6 fungal-type DNA-binding domain superfamily [SSF57701] (12-58)

pLDDT: mean 73.1, std 24.21, range [20.34, 97.62]

Radius of gyration: 42.02 Å; Cα contacts (8 Å, |Δi|>4): 1487; chains: 1; bounding box: 100×145×105 Å